Protein AF-A0A0H3U7Z1-F1 (afdb_monomer)

InterPro domains:
  IPR001932 PPM-type phosphatase-like domain [PF07228] (651-838)
  IPR001932 PPM-type phosphatase-like domain [SM00331] (622-838)
  IPR003660 HAMP domain [PS50885] (539-591)
  IPR011620 Signal transduction histidine kinase, 5TM receptor LytS, transmembrane region [PF07694] (40-197)
  IPR036457 PPM-type phosphatase-like domain superfamily [G3DSA:3.60.40.10] (619-843)
  IPR036457 PPM-type phosphatase-like domain superfamily [SSF81606] (632-838)
  IPR052016 Bacterial Sigma Factor Regulator [PTHR43156] (582-839)

Mean predicted aligned error: 17.37 Å

Foldseek 3Di:
DADDLVVQLVLLLVLLVLLLVLLVVVVVCCVDDPLVVDDLVVNLVVLLVVLLVSLVVQQVSFPDDPAATQGLSLLSLLSSPQQPHLSSSQSSLQSNLVNLQVCCVVDPRHLQSNLSSVLSNCSSNVSRCCCVQVVVVDQDDLVVLLLSLLLSLLSSLLSSQVSVVVPNPSSVVVCVSRVPSSSVSSSVSRNNNSVVVVVVVVVVVVVVCVPPDDDAPLVVVLVVLVVVLVVVLVVVLVVLLVVLLVVLVVVVLVLQVVVQVVLLVLLVVLLCVVVVVVQVVLVVVCVVPPDDPPCQQVVQLVSQCVAPPPPHDDDFPWKKKWFADPVRFIFIHINPCPDPDPRDRPGDDLVPFPFQVVVVVVVVVVCLPPDFDKDWGFKTFDRPDPPRPWIKTKIKTADDSTIMMMTIHTPVRSVVSSLVSSQCSQQPDDRPPQKKKFKAFLQQATSHINHDPVRHRHHFDPVVNPDDPPDDASDWDWDAGPNATWIKGWDDRRRIIIIIIGGPCRSCVSSVSSSSNVSSVSSNVSVVVSVVVSSCCCVVPSVLVVQQVVQVVVVVVPPLVGANDRPRDPVSRVVSVVVNVVSVVVVVVVVVVVVVVVVVLLVLLVVLVVLAPDDPPSCPPDPQKGKDKDKDFLDSAFLWGKHWDAQDPQKIKIKTKGKPDTDDVSSVLSSLLVVQLVVLVNVVDAQQVSLLRSLQVLLVPPPVLMWMFMKIWMARSQFQKIKIFGQQFDFKWKDDPLATDTDDDDHHHTGNNDHNDTTDIDIDGDDAFMKIKGKGCLLQQLAAPVGDTCHPVVLRVLCSVVVPDDPVCSLVSSVVVSCVVRVPDRRPGMIIMMMMGRRHDDD

Radius of gyration: 62.82 Å; Cα contacts (8 Å, |Δi|>4): 1350; chains: 1; bounding box: 150×50×163 Å

pLDDT: mean 82.27, std 12.89, range [34.22, 98.19]

Structure (mmCIF, N/CA/C/O backbone):
data_AF-A0A0H3U7Z1-F1
#
_entry.id   AF-A0A0H3U7Z1-F1
#
loop_
_atom_site.group_PDB
_atom_site.id
_atom_site.type_symbol
_atom_site.label_atom_id
_atom_site.label_alt_id
_atom_site.label_comp_id
_atom_site.label_asym_id
_atom_site.label_entity_id
_atom_site.label_seq_id
_atom_site.pdbx_PDB_ins_code
_atom_site.Cartn_x
_atom_site.Cartn_y
_atom_site.Cartn_z
_atom_site.occupancy
_atom_site.B_iso_or_equiv
_atom_site.auth_seq_id
_atom_site.auth_comp_id
_atom_site.auth_asym_id
_atom_site.auth_atom_id
_atom_site.pdbx_PDB_model_num
ATOM 1 N N . MET A 1 1 ? 0.827 9.202 -53.660 1.00 38.66 1 MET A N 1
ATOM 2 C CA . MET A 1 1 ? 0.414 10.602 -53.410 1.00 38.66 1 MET A CA 1
ATOM 3 C C . MET A 1 1 ? 1.042 11.004 -52.081 1.00 38.66 1 MET A C 1
ATOM 5 O O . MET A 1 1 ? 0.630 10.482 -51.055 1.00 38.66 1 MET A O 1
ATOM 9 N N . ILE A 1 2 ? 2.132 11.776 -52.105 1.00 43.47 2 ILE A N 1
ATOM 10 C CA . ILE A 1 2 ? 2.916 12.112 -50.904 1.00 43.47 2 ILE A CA 1
ATOM 11 C C . ILE A 1 2 ? 2.207 13.274 -50.206 1.00 43.47 2 ILE A C 1
ATOM 13 O O . ILE A 1 2 ? 2.133 14.374 -50.748 1.00 43.47 2 ILE A O 1
ATOM 17 N N . TYR A 1 3 ? 1.628 13.021 -49.037 1.00 52.59 3 TYR A N 1
ATOM 18 C CA . TYR A 1 3 ? 1.002 14.065 -48.229 1.00 52.59 3 TYR A CA 1
ATOM 19 C C . TYR A 1 3 ? 2.081 14.848 -47.471 1.00 52.59 3 TYR A C 1
ATOM 21 O O . TYR A 1 3 ? 3.041 14.262 -46.974 1.00 52.59 3 TYR A O 1
ATOM 29 N N . SER A 1 4 ? 1.935 16.173 -47.365 1.00 63.81 4 SER A N 1
ATOM 30 C CA . SER A 1 4 ? 2.842 16.987 -46.547 1.00 63.81 4 SER A CA 1
ATOM 31 C C . SER A 1 4 ? 2.765 16.551 -45.076 1.00 63.81 4 SER A C 1
ATOM 33 O O . SER A 1 4 ? 1.706 16.122 -44.612 1.00 63.81 4 SER A O 1
ATOM 35 N N . LYS A 1 5 ? 3.859 16.690 -44.304 1.00 64.69 5 LYS A N 1
ATOM 36 C CA . LYS A 1 5 ? 3.878 16.360 -42.859 1.00 64.69 5 LYS A CA 1
ATOM 37 C C . LYS A 1 5 ? 2.683 16.969 -42.108 1.00 64.69 5 LYS A C 1
ATOM 39 O O . LYS A 1 5 ? 2.125 16.319 -41.236 1.00 64.69 5 LYS A O 1
ATOM 44 N N . GLN A 1 6 ? 2.248 18.174 -42.487 1.00 68.69 6 GLN A N 1
ATOM 45 C CA . GLN A 1 6 ? 1.093 18.872 -41.907 1.00 68.69 6 GLN A CA 1
ATOM 46 C C . GLN A 1 6 ? -0.238 18.124 -42.094 1.00 68.69 6 GLN A C 1
ATOM 48 O O . GLN A 1 6 ? -1.068 18.123 -41.188 1.00 68.69 6 GLN A O 1
ATOM 53 N N . MET A 1 7 ? -0.434 17.447 -43.229 1.00 74.50 7 MET A N 1
ATOM 54 C CA . MET A 1 7 ? -1.641 16.655 -43.480 1.00 74.50 7 MET A CA 1
ATOM 55 C C . MET A 1 7 ? -1.691 15.413 -42.583 1.00 74.50 7 MET A C 1
ATOM 57 O O . MET A 1 7 ? -2.752 15.105 -42.051 1.00 74.50 7 MET A O 1
ATOM 61 N N . ILE A 1 8 ? -0.554 14.753 -42.327 1.00 79.00 8 ILE A N 1
ATOM 62 C CA . ILE A 1 8 ? -0.485 13.586 -41.424 1.00 79.00 8 ILE A CA 1
ATOM 63 C C . ILE A 1 8 ? -0.976 13.956 -40.013 1.00 79.00 8 ILE A C 1
ATOM 65 O O . ILE A 1 8 ? -1.792 13.236 -39.442 1.00 79.00 8 ILE A O 1
ATOM 69 N N . TYR A 1 9 ? -0.548 15.107 -39.477 1.00 79.81 9 TYR A N 1
ATOM 70 C CA . TYR A 1 9 ? -1.013 15.591 -38.169 1.00 79.81 9 TYR A CA 1
ATOM 71 C C . TYR A 1 9 ? -2.527 15.817 -38.130 1.00 79.81 9 TYR A C 1
ATOM 73 O O . TYR A 1 9 ? -3.182 15.413 -37.172 1.00 79.81 9 TYR A O 1
ATOM 81 N N . LEU A 1 10 ? -3.092 16.451 -39.162 1.00 81.38 10 LEU A N 1
ATOM 82 C CA . LEU A 1 10 ? -4.519 16.767 -39.201 1.00 81.38 10 LEU A CA 1
ATOM 83 C C . LEU A 1 10 ? -5.384 15.498 -39.205 1.00 81.38 10 LEU A C 1
ATOM 85 O O . LEU A 1 10 ? -6.334 15.407 -38.426 1.00 81.38 10 LEU A O 1
ATOM 89 N N . TYR A 1 11 ? -5.039 14.511 -40.038 1.00 84.06 11 TYR A N 1
ATOM 90 C CA . TYR A 1 11 ? -5.772 13.243 -40.104 1.00 84.06 11 TYR A CA 1
ATOM 91 C C . TYR A 1 11 ? -5.665 12.456 -38.797 1.00 84.06 11 TYR A C 1
ATOM 93 O O . TYR A 1 11 ? -6.686 12.013 -38.273 1.00 84.06 11 TYR A O 1
ATOM 101 N N . LEU A 1 12 ? -4.470 12.359 -38.206 1.00 86.06 12 LEU A N 1
ATOM 102 C CA . LEU A 1 12 ? -4.294 11.673 -36.924 1.00 86.06 12 LEU A CA 1
ATOM 103 C C . LEU A 1 12 ? -5.098 12.340 -35.798 1.00 86.06 12 LEU A C 1
ATOM 105 O O . LEU A 1 12 ? -5.787 11.648 -35.049 1.00 86.06 12 LEU A O 1
ATOM 109 N N . CYS A 1 13 ? -5.115 13.674 -35.726 1.00 83.25 13 CYS A N 1
ATOM 110 C CA . CYS A 1 13 ? -5.953 14.401 -34.768 1.00 83.25 13 CYS A CA 1
ATOM 111 C C . CYS A 1 13 ? -7.453 14.123 -34.959 1.00 83.25 13 CYS A C 1
ATOM 113 O O . CYS A 1 13 ? -8.174 13.983 -33.972 1.00 83.25 13 CYS A O 1
ATOM 115 N N . LEU A 1 14 ? -7.932 14.013 -36.203 1.00 84.81 14 LEU A N 1
ATOM 116 C CA . LEU A 1 14 ? -9.327 13.659 -36.487 1.00 84.81 14 LEU A CA 1
ATOM 117 C C . LEU A 1 14 ? -9.640 12.218 -36.069 1.00 84.81 14 LEU A C 1
ATOM 119 O O . LEU A 1 14 ? -10.658 11.981 -35.418 1.00 84.81 14 LEU A O 1
ATOM 123 N N . THR A 1 15 ? -8.750 11.267 -36.371 1.00 88.12 15 THR A N 1
ATOM 124 C CA . THR A 1 15 ? -8.920 9.868 -35.942 1.00 88.12 15 THR A CA 1
ATOM 125 C C . THR A 1 15 ? -8.907 9.724 -34.420 1.00 88.12 15 THR A C 1
ATOM 127 O O . THR A 1 15 ? -9.697 8.950 -33.886 1.00 88.12 15 THR A O 1
ATOM 130 N N . ALA A 1 16 ? -8.113 10.532 -33.704 1.00 89.62 16 ALA A N 1
ATOM 131 C CA . ALA A 1 16 ? -8.045 10.545 -32.241 1.00 89.62 16 ALA A CA 1
ATOM 132 C C . ALA A 1 16 ? -9.375 10.901 -31.565 1.00 89.62 16 ALA A C 1
ATOM 134 O O . ALA A 1 16 ? -9.628 10.464 -30.442 1.00 89.62 16 ALA A O 1
ATOM 135 N N . LEU A 1 17 ? -10.267 11.633 -32.240 1.00 91.00 17 LEU A N 1
ATOM 136 C CA . LEU A 1 17 ? -11.584 11.970 -31.694 1.00 91.00 17 LEU A CA 1
ATOM 137 C C . LEU A 1 17 ? -12.506 10.750 -31.565 1.00 91.00 17 LEU A C 1
ATOM 139 O O . LEU A 1 17 ? -13.371 10.742 -30.689 1.00 91.00 17 LEU A O 1
ATOM 143 N N . ILE A 1 18 ? -12.316 9.711 -32.384 1.00 92.38 18 ILE A N 1
ATOM 144 C CA . ILE A 1 18 ? -13.154 8.502 -32.386 1.00 92.38 18 ILE A CA 1
ATOM 145 C C . ILE A 1 18 ? -13.028 7.725 -31.062 1.00 92.38 18 ILE A C 1
ATOM 147 O O . ILE A 1 18 ? -14.045 7.570 -30.375 1.00 92.38 18 ILE A O 1
ATOM 151 N N . PRO A 1 19 ? -11.831 7.269 -30.628 1.00 91.94 19 PRO A N 1
ATOM 152 C CA . PRO A 1 19 ? -11.690 6.572 -29.352 1.00 91.94 19 PRO A CA 1
ATOM 153 C C . PRO A 1 19 ? -12.065 7.461 -28.159 1.00 91.94 19 PRO A C 1
ATOM 155 O O . PRO A 1 19 ? -12.616 6.953 -27.178 1.00 91.94 19 PRO A O 1
ATOM 158 N N . ILE A 1 20 ? -11.850 8.781 -28.248 1.00 92.44 20 ILE A N 1
ATOM 159 C CA . ILE A 1 20 ? -12.286 9.740 -27.222 1.00 92.44 20 ILE A CA 1
ATOM 160 C C . ILE A 1 20 ? -13.813 9.722 -27.081 1.00 92.44 20 ILE A C 1
ATOM 162 O O . ILE A 1 20 ? -14.335 9.511 -25.981 1.00 92.44 20 ILE A O 1
ATOM 166 N N . ALA A 1 21 ? -14.532 9.917 -28.189 1.00 91.56 21 ALA A N 1
ATOM 167 C CA . ALA A 1 21 ? -15.989 9.984 -28.206 1.00 91.56 21 ALA A CA 1
ATOM 168 C C . ALA A 1 21 ? -16.622 8.673 -27.723 1.00 91.56 21 ALA A C 1
ATOM 170 O O . ALA A 1 21 ? -17.525 8.702 -26.883 1.00 91.56 21 ALA A O 1
ATOM 171 N N . VAL A 1 22 ? -16.109 7.526 -28.184 1.00 91.56 22 VAL A N 1
ATOM 172 C CA . VAL A 1 22 ? -16.600 6.201 -27.771 1.00 91.56 22 VAL A CA 1
ATOM 173 C C . VAL A 1 22 ? -16.359 5.962 -26.281 1.00 91.56 22 VAL A C 1
ATOM 175 O O . VAL A 1 22 ? -17.272 5.531 -25.576 1.00 91.56 22 VAL A O 1
ATOM 178 N N . THR A 1 23 ? -15.179 6.316 -25.763 1.00 91.56 23 THR A N 1
ATOM 179 C CA . THR A 1 23 ? -14.864 6.187 -24.331 1.00 91.56 23 THR A CA 1
ATOM 180 C C . THR A 1 23 ? -15.808 7.018 -23.467 1.00 91.56 23 THR A C 1
ATOM 182 O O . THR A 1 23 ? -16.386 6.511 -22.504 1.00 91.56 23 THR A O 1
ATOM 185 N N . ILE A 1 24 ? -16.010 8.289 -23.811 1.00 88.81 24 ILE A N 1
ATOM 186 C CA . ILE A 1 24 ? -16.876 9.186 -23.036 1.00 88.81 24 ILE A CA 1
ATOM 187 C C . ILE A 1 24 ? -18.340 8.741 -23.134 1.00 88.81 24 ILE A C 1
ATOM 189 O O . ILE A 1 24 ? -19.029 8.653 -22.113 1.00 88.81 24 ILE A O 1
ATOM 193 N N . GLY A 1 25 ? -18.810 8.410 -24.340 1.00 86.88 25 GLY A N 1
ATOM 194 C CA . GLY A 1 25 ? -20.174 7.937 -24.571 1.00 86.88 25 GLY A CA 1
ATOM 195 C C . GLY A 1 25 ? -20.486 6.672 -23.773 1.00 86.88 25 GLY A C 1
ATOM 196 O O . GLY A 1 25 ? -21.518 6.594 -23.101 1.00 86.88 25 GLY A O 1
ATOM 197 N N . TYR A 1 26 ? -19.558 5.712 -23.757 1.00 86.31 26 TYR A N 1
ATOM 198 C CA . TYR A 1 26 ? -19.730 4.478 -22.999 1.00 86.31 26 TYR A CA 1
ATOM 199 C C . TYR A 1 26 ? -19.716 4.714 -21.481 1.00 86.31 26 TYR A C 1
ATOM 201 O O . TYR A 1 26 ? -20.525 4.132 -20.752 1.00 86.31 26 TYR A O 1
ATOM 209 N N . TYR A 1 27 ? -18.844 5.605 -20.994 1.00 84.88 27 TYR A N 1
ATOM 210 C CA . TYR A 1 27 ? -18.795 5.985 -19.580 1.00 84.88 27 TYR A CA 1
ATOM 211 C C . TYR A 1 27 ? -20.145 6.533 -19.088 1.00 84.88 27 TYR A C 1
ATOM 213 O O . TYR A 1 27 ? -20.651 6.082 -18.060 1.00 84.88 27 TYR A O 1
ATOM 221 N N . PHE A 1 28 ? -20.771 7.442 -19.843 1.00 82.38 28 PHE A N 1
ATOM 222 C CA . PHE A 1 28 ? -22.092 7.978 -19.493 1.00 82.38 28 PHE A CA 1
ATOM 223 C C . PHE A 1 28 ? -23.219 6.951 -19.639 1.00 82.38 28 PHE A C 1
ATOM 225 O O . PHE A 1 28 ? -24.136 6.929 -18.814 1.00 82.38 28 PHE A O 1
ATOM 232 N N . SER A 1 29 ? -23.149 6.085 -20.653 1.00 77.69 29 SER A N 1
ATOM 233 C CA . SER A 1 29 ? -24.143 5.028 -20.875 1.00 77.69 29 SER A CA 1
ATOM 234 C C . SER A 1 29 ? -24.226 4.066 -19.684 1.00 77.69 29 SER A C 1
ATOM 236 O O . SER A 1 29 ? -25.325 3.753 -19.216 1.00 77.69 29 SER A O 1
ATOM 238 N N . LYS A 1 30 ? -23.073 3.688 -19.113 1.00 69.94 30 LYS A N 1
ATOM 239 C CA . LYS A 1 30 ? -22.978 2.810 -17.935 1.00 69.94 30 LYS A CA 1
ATOM 240 C C . LYS A 1 30 ? -23.712 3.354 -16.700 1.00 69.94 30 LYS A C 1
ATOM 242 O O . LYS A 1 30 ? -24.203 2.575 -15.889 1.00 69.94 30 LYS A O 1
ATOM 247 N N . GLU A 1 31 ? -23.800 4.673 -16.540 1.00 63.72 31 GLU A N 1
ATOM 248 C CA . GLU A 1 31 ? -24.463 5.278 -15.377 1.00 63.72 31 GLU A CA 1
ATOM 249 C C . GLU A 1 31 ? -25.978 5.453 -15.546 1.00 63.72 31 GLU A C 1
ATOM 251 O O . GLU A 1 31 ? -26.678 5.554 -14.541 1.00 63.72 31 GLU A O 1
ATOM 256 N N . LYS A 1 32 ? -26.496 5.495 -16.783 1.00 59.81 32 LYS A N 1
ATOM 257 C CA . LYS A 1 32 ? -27.872 5.951 -17.061 1.00 59.81 32 LYS A CA 1
ATOM 258 C C . LYS A 1 32 ? -28.786 4.956 -17.791 1.00 59.81 32 LYS A C 1
ATOM 260 O O . LYS A 1 32 ? -29.954 5.279 -17.976 1.00 59.81 32 LYS A O 1
ATOM 265 N N . THR A 1 33 ? -28.315 3.781 -18.221 1.00 57.03 33 THR A N 1
ATOM 266 C CA . THR A 1 33 ? -29.101 2.885 -19.105 1.00 57.03 33 THR A CA 1
ATOM 267 C C . THR A 1 33 ? -29.251 1.433 -18.617 1.00 57.03 33 THR A C 1
ATOM 269 O O . THR A 1 33 ? -28.604 0.996 -17.664 1.00 57.03 33 THR A O 1
ATOM 272 N N . ILE A 1 34 ? -30.092 0.671 -19.344 1.00 57.41 34 ILE A N 1
ATOM 273 C CA . ILE A 1 34 ? -30.362 -0.787 -19.261 1.00 57.41 34 ILE A CA 1
ATOM 274 C C . ILE A 1 34 ? -29.076 -1.632 -19.223 1.00 57.41 34 ILE A C 1
ATOM 276 O O . ILE A 1 34 ? -29.099 -2.778 -18.787 1.00 57.41 34 ILE A O 1
ATOM 280 N N . PHE A 1 35 ? -27.928 -1.070 -19.607 1.00 63.22 35 PHE A N 1
ATOM 281 C CA . PHE A 1 35 ? -26.632 -1.740 -19.553 1.00 63.22 35 PHE A CA 1
ATOM 282 C C . PHE A 1 35 ? -26.275 -2.313 -18.176 1.00 63.22 35 PHE A C 1
ATOM 284 O O . PHE A 1 35 ? -25.612 -3.347 -18.120 1.00 63.22 35 PHE A O 1
ATOM 291 N N . ASN A 1 36 ? -26.755 -1.719 -17.077 1.00 64.50 36 ASN A N 1
ATOM 292 C CA . ASN A 1 36 ? -26.559 -2.270 -15.729 1.00 64.50 36 ASN A CA 1
ATOM 293 C C . ASN A 1 36 ? -27.305 -3.593 -15.472 1.00 64.50 36 ASN A C 1
ATOM 295 O O . ASN A 1 36 ? -26.944 -4.304 -14.537 1.00 64.50 36 ASN A O 1
ATOM 299 N N . LEU A 1 37 ? -28.298 -3.945 -16.296 1.00 70.00 37 LEU A N 1
ATOM 300 C CA . LEU A 1 37 ? -29.045 -5.206 -16.203 1.00 70.00 37 LEU A CA 1
ATOM 301 C C . LEU A 1 37 ? -28.313 -6.378 -16.880 1.00 70.00 37 LEU A C 1
ATOM 303 O O . LEU A 1 37 ? -28.644 -7.536 -16.639 1.00 70.00 37 LEU A O 1
ATOM 307 N N . VAL A 1 38 ? -27.308 -6.098 -17.716 1.00 79.88 38 VAL A N 1
ATOM 308 C CA . VAL A 1 38 ? -26.519 -7.125 -18.408 1.00 79.88 38 VAL A CA 1
ATOM 309 C C . VAL A 1 38 ? -25.431 -7.670 -17.469 1.00 79.88 38 VAL A C 1
ATOM 311 O O . VAL A 1 38 ? -24.716 -6.877 -16.852 1.00 79.88 38 VAL A O 1
ATOM 314 N N . PRO A 1 39 ? -25.225 -8.999 -17.372 1.00 85.50 39 PRO A N 1
ATOM 315 C CA . PRO A 1 39 ? -24.153 -9.568 -16.558 1.00 85.50 39 PRO A CA 1
ATOM 316 C C . PRO A 1 39 ? -22.770 -9.016 -16.933 1.00 85.50 39 PRO A C 1
ATOM 318 O O . PRO A 1 39 ? -22.447 -8.860 -18.112 1.00 85.50 39 PRO A O 1
ATOM 321 N N . LYS A 1 40 ? -21.910 -8.794 -15.927 1.00 81.69 40 LYS A N 1
ATOM 322 C CA . LYS A 1 40 ? -20.568 -8.196 -16.101 1.00 81.69 40 LYS A CA 1
ATOM 323 C C . LYS A 1 40 ? -19.715 -8.886 -17.167 1.00 81.69 40 LYS A C 1
ATOM 325 O O . LYS A 1 40 ? -18.945 -8.217 -17.847 1.00 81.69 40 LYS A O 1
ATOM 330 N N . PHE A 1 41 ? -19.851 -10.202 -17.316 1.00 85.69 41 PHE A N 1
ATOM 331 C CA . PHE A 1 41 ? -19.151 -10.968 -18.345 1.00 85.69 41 PHE A CA 1
ATOM 332 C C . PHE A 1 41 ? -19.508 -10.491 -19.764 1.00 85.69 41 PHE A C 1
ATOM 334 O O . PHE A 1 41 ? -18.623 -10.134 -20.536 1.00 85.69 41 PHE A O 1
ATOM 341 N N . TRP A 1 42 ? -20.801 -10.384 -20.080 1.00 87.12 42 TRP A N 1
ATOM 342 C CA . TRP A 1 42 ? -21.284 -9.937 -21.391 1.00 87.12 42 TRP A CA 1
ATOM 343 C C . TRP A 1 42 ? -21.005 -8.458 -21.653 1.00 87.12 42 TRP A C 1
ATOM 345 O O . TRP A 1 42 ? -20.687 -8.087 -22.780 1.00 87.12 42 TRP A O 1
ATOM 355 N N . GLN A 1 43 ? -21.033 -7.621 -20.612 1.00 85.88 43 GLN A N 1
ATOM 356 C CA . GLN A 1 43 ? -20.615 -6.222 -20.732 1.00 85.88 43 GLN A CA 1
ATOM 357 C C . GLN A 1 43 ? -19.171 -6.108 -21.245 1.00 85.88 43 GLN A C 1
ATOM 359 O O . GLN A 1 43 ? -18.906 -5.301 -22.127 1.00 85.88 43 GLN A O 1
ATOM 364 N N . GLN A 1 44 ? -18.241 -6.926 -20.736 1.00 90.50 44 GLN A N 1
ATOM 365 C CA . GLN A 1 44 ? -16.846 -6.905 -21.196 1.00 90.50 44 GLN A CA 1
ATOM 366 C C . GLN A 1 44 ? -16.712 -7.294 -22.672 1.00 90.50 44 GLN A C 1
ATOM 368 O O . GLN A 1 44 ? -15.908 -6.692 -23.379 1.00 90.50 44 GLN A O 1
ATOM 373 N N . ILE A 1 45 ? -17.510 -8.260 -23.136 1.00 91.50 45 ILE A N 1
ATOM 374 C CA . ILE A 1 45 ? -17.510 -8.698 -24.537 1.00 91.50 45 ILE A CA 1
ATOM 375 C C . ILE A 1 45 ? -18.028 -7.587 -25.450 1.00 91.50 45 ILE A C 1
ATOM 377 O O . ILE A 1 45 ? -17.367 -7.253 -26.427 1.00 91.50 45 ILE A O 1
ATOM 381 N N . ILE A 1 46 ? -19.170 -6.976 -25.117 1.00 90.44 46 ILE A N 1
ATOM 382 C CA . ILE A 1 46 ? -19.768 -5.919 -25.947 1.00 90.44 46 ILE A CA 1
ATOM 383 C C . ILE A 1 46 ? -18.829 -4.710 -26.047 1.00 90.44 46 ILE A C 1
ATOM 385 O O . ILE A 1 46 ? -18.621 -4.180 -27.136 1.00 90.44 46 ILE A O 1
ATOM 389 N N . ILE A 1 47 ? -18.215 -4.315 -24.928 1.00 91.06 47 ILE A N 1
ATOM 390 C CA . ILE A 1 47 ? -17.214 -3.239 -24.902 1.00 91.06 47 ILE A CA 1
ATOM 391 C C . ILE A 1 47 ? -16.014 -3.611 -25.762 1.00 91.06 47 ILE A C 1
ATOM 393 O O . ILE A 1 47 ? -15.586 -2.806 -26.582 1.00 91.06 47 ILE A O 1
ATOM 397 N N . GLY A 1 48 ? -15.493 -4.829 -25.595 1.00 92.88 48 GLY A N 1
ATOM 398 C CA . GLY A 1 48 ? -14.335 -5.301 -26.345 1.00 92.88 48 GLY A CA 1
ATOM 399 C C . GLY A 1 48 ? -14.580 -5.320 -27.852 1.00 92.88 48 GLY A C 1
ATOM 400 O O . GLY A 1 48 ? -13.725 -4.874 -28.606 1.00 92.88 48 GLY A O 1
ATOM 401 N N . ILE A 1 49 ? -15.765 -5.750 -28.297 1.00 94.81 49 ILE A N 1
ATOM 402 C CA . ILE A 1 49 ? -16.150 -5.705 -29.716 1.00 94.81 49 ILE A CA 1
ATOM 403 C C . ILE A 1 49 ? -16.267 -4.255 -30.199 1.00 94.81 49 ILE A C 1
ATOM 405 O O . ILE A 1 49 ? -15.719 -3.918 -31.244 1.00 94.81 49 ILE A O 1
ATOM 409 N N . GLY A 1 50 ? -16.933 -3.385 -29.432 1.00 93.81 50 GLY A N 1
ATOM 410 C CA . GLY A 1 50 ? -17.086 -1.972 -29.785 1.00 93.81 50 GLY A CA 1
ATOM 411 C C . GLY A 1 50 ? -15.742 -1.259 -29.947 1.00 93.81 50 GLY A C 1
ATOM 412 O O . GLY A 1 50 ? -15.517 -0.595 -30.955 1.00 93.81 50 GLY A O 1
ATOM 413 N N . PHE A 1 51 ? -14.819 -1.449 -29.003 1.00 95.62 51 PHE A N 1
ATOM 414 C CA . PHE A 1 51 ? -13.464 -0.904 -29.109 1.00 95.62 51 PHE A CA 1
ATOM 415 C C . PHE A 1 51 ? -12.619 -1.607 -30.178 1.00 95.62 51 PHE A C 1
ATOM 417 O O . PHE A 1 51 ? -11.805 -0.941 -30.804 1.00 95.62 51 PHE A O 1
ATOM 424 N N . GLY A 1 52 ? -12.846 -2.894 -30.459 1.00 94.50 52 GLY A N 1
ATOM 425 C CA . GLY A 1 52 ? -12.226 -3.587 -31.592 1.00 94.50 52 GLY A CA 1
ATOM 426 C C . GLY A 1 52 ? -12.623 -2.986 -32.945 1.00 94.50 52 GLY A C 1
ATOM 427 O O . GLY A 1 52 ? -11.774 -2.814 -33.813 1.00 94.50 52 GLY A O 1
ATOM 428 N N . LEU A 1 53 ? -13.884 -2.571 -33.113 1.00 94.69 53 LEU A N 1
ATOM 429 C CA . LEU A 1 53 ? -14.322 -1.831 -34.305 1.00 94.69 53 LEU A CA 1
ATOM 430 C C . LEU A 1 53 ? -13.675 -0.443 -34.394 1.00 94.69 53 LEU A C 1
ATOM 432 O O . LEU A 1 53 ? -13.323 -0.004 -35.486 1.00 94.69 53 LEU A O 1
ATOM 436 N N . VAL A 1 54 ? -13.483 0.239 -33.258 1.00 94.31 54 VAL A N 1
ATOM 437 C CA . VAL A 1 54 ? -12.733 1.507 -33.219 1.00 94.31 54 VAL A CA 1
ATOM 438 C C . VAL A 1 54 ? -11.284 1.291 -33.639 1.00 94.31 54 VAL A C 1
ATOM 440 O O . VAL A 1 54 ? -10.761 2.093 -34.404 1.00 94.31 54 VAL A O 1
ATOM 443 N N . THR A 1 55 ? -10.647 0.209 -33.188 1.00 94.19 55 THR A N 1
ATOM 444 C CA . THR A 1 55 ? -9.294 -0.160 -33.618 1.00 94.19 55 THR A CA 1
ATOM 445 C C . THR A 1 55 ? -9.209 -0.295 -35.133 1.00 94.19 55 THR A C 1
ATOM 447 O O . THR A 1 55 ? -8.360 0.353 -35.736 1.00 94.19 55 THR A O 1
ATOM 450 N N . ILE A 1 56 ? -10.131 -1.048 -35.742 1.00 93.06 56 ILE A N 1
ATOM 451 C CA . ILE A 1 56 ? -10.206 -1.219 -37.203 1.00 93.06 56 ILE A CA 1
ATOM 452 C C . ILE A 1 56 ? -10.395 0.136 -37.898 1.00 93.06 56 ILE A C 1
ATOM 454 O O . ILE A 1 56 ? -9.680 0.460 -38.841 1.00 93.06 56 ILE A O 1
ATOM 458 N N . ALA A 1 57 ? -11.315 0.969 -37.402 1.00 90.94 57 ALA A N 1
ATOM 459 C CA . ALA A 1 57 ? -11.547 2.297 -37.962 1.00 90.94 57 ALA A CA 1
ATOM 460 C C . ALA A 1 57 ? -10.294 3.187 -37.889 1.00 90.94 57 ALA A C 1
ATOM 462 O O . ALA A 1 57 ? -9.986 3.887 -38.850 1.00 90.94 57 ALA A O 1
ATOM 463 N N . CYS A 1 58 ? -9.547 3.149 -36.781 1.00 90.31 58 CYS A N 1
ATOM 464 C CA . CYS A 1 58 ? -8.290 3.885 -36.637 1.00 90.31 58 CYS A CA 1
ATOM 465 C C . CYS A 1 58 ? -7.196 3.382 -37.592 1.00 90.31 58 CYS A C 1
ATOM 467 O O . CYS A 1 58 ? -6.382 4.189 -38.039 1.00 90.31 58 CYS A O 1
ATOM 469 N N . THR A 1 59 ? -7.162 2.083 -37.901 1.00 88.81 59 THR A N 1
ATOM 470 C CA . THR A 1 59 ? -6.218 1.499 -38.867 1.00 88.81 59 THR A CA 1
ATOM 471 C C . THR A 1 59 ? -6.563 1.905 -40.301 1.00 88.81 59 THR A C 1
ATOM 473 O O . THR A 1 59 ? -5.688 2.383 -41.021 1.00 88.81 59 THR A O 1
ATOM 476 N N . GLU A 1 60 ? -7.832 1.797 -40.703 1.00 86.81 60 GLU A N 1
ATOM 477 C CA . GLU A 1 60 ? -8.286 2.125 -42.066 1.00 86.81 60 GLU A CA 1
ATOM 478 C C . G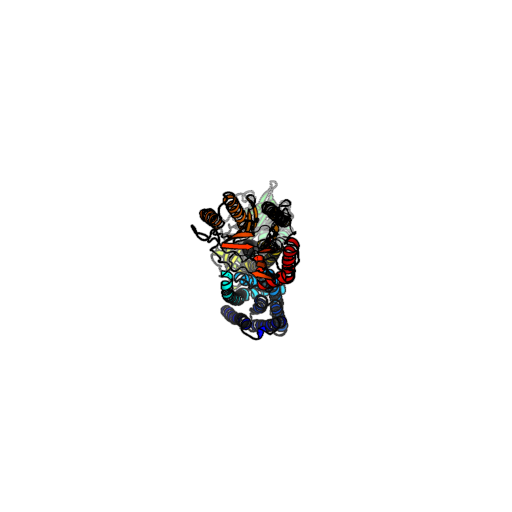LU A 1 60 ? -8.259 3.630 -42.370 1.00 86.81 60 GLU A C 1
ATOM 480 O O . GLU A 1 60 ? -7.949 4.045 -43.487 1.00 86.81 60 GLU A O 1
ATOM 485 N N . LEU A 1 61 ? -8.535 4.468 -41.367 1.00 86.62 61 LEU A N 1
ATOM 486 C CA . LEU A 1 61 ? -8.401 5.925 -41.473 1.00 86.62 61 LEU A CA 1
ATOM 487 C C . LEU A 1 61 ? -6.951 6.407 -41.278 1.00 86.62 61 LEU A C 1
ATOM 489 O O . LEU A 1 61 ? -6.695 7.611 -41.335 1.00 86.62 61 LEU A O 1
ATOM 493 N N . GLY A 1 62 ? -6.013 5.488 -41.027 1.00 83.31 62 GLY A N 1
ATOM 494 C CA . GLY A 1 62 ? -4.595 5.777 -40.863 1.00 83.31 62 GLY A CA 1
ATOM 495 C C . GLY A 1 62 ? -3.944 6.284 -42.151 1.00 83.31 62 GLY A C 1
ATOM 496 O O . GLY A 1 62 ? -4.281 5.874 -43.265 1.00 83.31 62 GLY A O 1
ATOM 497 N N . GLN A 1 63 ? -2.965 7.177 -42.009 1.00 85.31 63 GLN A N 1
ATOM 498 C CA . GLN A 1 63 ? -2.324 7.807 -43.159 1.00 85.31 63 GLN A CA 1
ATOM 499 C C . GLN A 1 63 ? -1.189 6.934 -43.702 1.00 85.31 63 GLN A C 1
ATOM 501 O O . GLN A 1 63 ? -0.207 6.660 -43.011 1.00 85.31 63 GLN A O 1
ATOM 506 N N . LYS A 1 64 ? -1.297 6.528 -44.969 1.00 80.25 64 LYS A N 1
ATOM 507 C CA . LYS A 1 64 ? -0.282 5.710 -45.650 1.00 80.25 64 LYS A CA 1
ATOM 508 C C . LYS A 1 64 ? 0.942 6.553 -46.020 1.00 80.25 64 LYS A C 1
ATOM 510 O O . LYS A 1 64 ? 0.811 7.571 -46.705 1.00 80.25 64 LYS A O 1
ATOM 515 N N . THR A 1 65 ? 2.122 6.119 -45.588 1.00 77.38 65 THR A N 1
ATOM 516 C CA . THR A 1 65 ? 3.427 6.616 -46.050 1.00 77.38 65 THR A CA 1
ATOM 517 C C . THR A 1 65 ? 4.025 5.636 -47.069 1.00 77.38 65 THR A C 1
ATOM 519 O O . THR A 1 65 ? 3.383 4.651 -47.433 1.00 77.38 65 THR A O 1
ATOM 522 N N . ASN A 1 66 ? 5.235 5.908 -47.574 1.00 70.50 66 ASN A N 1
ATOM 523 C CA . ASN A 1 66 ? 5.888 5.059 -48.582 1.00 70.50 66 ASN A CA 1
ATOM 524 C C . ASN A 1 66 ? 6.120 3.616 -48.103 1.00 70.50 66 ASN A C 1
ATOM 526 O O . ASN A 1 66 ? 6.182 2.707 -48.923 1.00 70.50 66 ASN A O 1
ATOM 530 N N . SER A 1 67 ? 6.240 3.413 -46.794 1.00 76.31 67 SER A N 1
ATOM 531 C CA . SER A 1 67 ? 6.696 2.153 -46.204 1.00 76.31 67 SER A CA 1
ATOM 532 C C . SER A 1 67 ? 5.895 1.721 -44.970 1.00 76.31 67 SER A C 1
ATOM 534 O O . SER A 1 67 ? 6.007 0.567 -44.566 1.00 76.31 67 SER A O 1
ATOM 536 N N . ALA A 1 68 ? 5.056 2.584 -44.383 1.00 83.25 68 ALA A N 1
ATOM 537 C CA . ALA A 1 68 ? 4.267 2.263 -43.190 1.00 83.25 68 ALA A CA 1
ATOM 538 C C . ALA A 1 68 ? 2.891 2.957 -43.173 1.00 83.25 68 ALA A C 1
ATOM 540 O O . ALA A 1 68 ? 2.624 3.870 -43.956 1.00 83.25 68 ALA A O 1
ATOM 541 N N . ILE A 1 69 ? 2.006 2.552 -42.258 1.00 84.25 69 ILE A N 1
ATOM 542 C CA . ILE A 1 69 ? 0.763 3.284 -41.963 1.00 84.25 69 ILE A CA 1
ATOM 543 C C . ILE A 1 69 ? 0.907 4.024 -40.633 1.00 84.25 69 ILE A C 1
ATOM 545 O O . ILE A 1 69 ? 1.155 3.418 -39.595 1.00 84.25 69 ILE A O 1
ATOM 549 N N . ALA A 1 70 ? 0.709 5.342 -40.651 1.00 84.81 70 ALA A N 1
ATOM 550 C CA . ALA A 1 70 ? 0.588 6.138 -39.436 1.00 84.81 70 ALA A CA 1
ATOM 551 C C . ALA A 1 70 ? -0.840 5.998 -38.881 1.00 84.81 70 ALA A C 1
ATOM 553 O O . ALA A 1 70 ? -1.775 6.597 -39.417 1.00 84.81 70 ALA A O 1
ATOM 554 N N . SER A 1 71 ? -1.012 5.205 -37.822 1.00 87.94 71 SER A N 1
ATOM 555 C CA . SER A 1 71 ? -2.308 4.974 -37.167 1.00 87.94 71 SER A CA 1
ATOM 556 C C . SER A 1 71 ? -2.163 4.897 -35.649 1.00 87.94 71 SER A C 1
ATOM 558 O O . SER A 1 71 ? -1.126 4.466 -35.163 1.00 87.94 71 SER A O 1
ATOM 560 N N . ILE A 1 72 ? -3.220 5.265 -34.922 1.00 90.62 72 ILE A N 1
ATOM 561 C CA . ILE A 1 72 ? -3.305 5.259 -33.444 1.00 90.62 72 ILE A CA 1
ATOM 562 C C . ILE A 1 72 ? -4.162 4.081 -32.933 1.00 90.62 72 ILE A C 1
ATOM 564 O O . ILE A 1 72 ? -4.974 4.199 -32.010 1.00 90.62 72 ILE A O 1
ATOM 568 N N . SER A 1 73 ? -4.106 2.952 -33.640 1.00 90.44 73 SER A N 1
ATOM 569 C CA . SER A 1 73 ? -5.034 1.821 -33.487 1.00 90.44 73 SER A CA 1
ATOM 570 C C . SER A 1 73 ? -4.925 1.106 -32.133 1.00 90.44 73 SER A C 1
ATOM 572 O O . SER A 1 73 ? -5.899 0.547 -31.624 1.00 90.44 73 SER A O 1
ATOM 574 N N . ASP A 1 74 ? -3.749 1.160 -31.526 1.00 91.75 74 ASP A N 1
ATOM 575 C CA . ASP A 1 74 ? -3.387 0.592 -30.228 1.00 91.75 74 ASP A CA 1
ATOM 576 C C . ASP A 1 74 ? -3.948 1.371 -29.024 1.00 91.75 74 ASP A C 1
ATOM 578 O O . ASP A 1 74 ? -4.060 0.808 -27.930 1.00 91.75 74 ASP A O 1
ATOM 582 N N . VAL A 1 75 ? -4.423 2.604 -29.222 1.00 93.69 75 VAL A N 1
ATOM 583 C CA . VAL A 1 75 ? -5.097 3.404 -28.185 1.00 93.69 75 VAL A CA 1
ATOM 584 C C . VAL A 1 75 ? -6.451 2.816 -27.772 1.00 93.69 75 VAL A C 1
ATOM 586 O O . VAL A 1 75 ? -6.826 2.858 -26.596 1.00 93.69 75 VAL A O 1
ATOM 589 N N . ALA A 1 76 ? -7.215 2.260 -28.713 1.00 94.06 76 ALA A N 1
ATOM 590 C CA . ALA A 1 76 ? -8.557 1.749 -28.430 1.00 94.06 76 ALA A CA 1
ATOM 591 C C . ALA A 1 76 ? -8.555 0.515 -27.494 1.00 94.06 76 ALA A C 1
ATOM 593 O O . ALA A 1 76 ? -9.269 0.544 -26.482 1.00 94.06 76 ALA A O 1
ATOM 594 N N . PRO A 1 77 ? -7.723 -0.525 -27.718 1.00 95.50 77 PRO A N 1
ATOM 595 C CA . PRO A 1 77 ? -7.571 -1.638 -26.780 1.00 95.50 77 PRO A CA 1
ATOM 596 C C . PRO A 1 77 ? -7.061 -1.180 -25.409 1.00 95.50 77 PRO A C 1
ATOM 598 O O . PRO A 1 77 ? -7.542 -1.665 -24.378 1.00 95.50 77 PRO A O 1
ATOM 601 N N . LEU A 1 78 ? -6.156 -0.193 -25.392 1.00 94.38 78 LEU A N 1
ATOM 602 C CA . LEU A 1 78 ? -5.606 0.392 -24.172 1.00 94.38 78 LEU A CA 1
ATOM 603 C C . LEU A 1 78 ? -6.697 1.041 -23.309 1.00 94.38 78 LEU A C 1
ATOM 605 O O . LEU A 1 78 ? -6.853 0.705 -22.129 1.00 94.38 78 LEU A O 1
ATOM 609 N N . LEU A 1 79 ? -7.480 1.949 -23.900 1.00 93.38 79 LEU A N 1
ATOM 610 C CA . LEU A 1 79 ? -8.579 2.643 -23.224 1.00 93.38 79 LEU A CA 1
ATOM 611 C C . LEU A 1 79 ? -9.646 1.659 -22.744 1.00 93.38 79 LEU A C 1
ATOM 613 O O . LEU A 1 79 ? -10.079 1.742 -21.590 1.00 93.38 79 LEU A O 1
ATOM 617 N N . SER A 1 80 ? -10.011 0.683 -23.581 1.00 93.88 80 SER A N 1
ATOM 618 C CA . SER A 1 80 ? -10.954 -0.373 -23.209 1.00 93.88 80 SER A CA 1
ATOM 619 C C . SER A 1 80 ? -10.484 -1.136 -21.970 1.00 93.88 80 SER A C 1
ATOM 621 O O . SER A 1 80 ? -11.218 -1.261 -20.982 1.00 93.88 80 SER A O 1
ATOM 623 N N . GLY A 1 81 ? -9.232 -1.598 -21.983 1.00 90.75 81 GLY A N 1
ATOM 624 C CA . GLY A 1 81 ? -8.642 -2.362 -20.890 1.00 90.75 81 GLY A CA 1
ATOM 625 C C . GLY A 1 81 ? -8.565 -1.569 -19.586 1.00 90.75 81 GLY A C 1
ATOM 626 O O . GLY A 1 81 ? -9.063 -2.018 -18.544 1.00 90.75 81 GLY A O 1
ATOM 627 N N . ILE A 1 82 ? -8.000 -0.361 -19.644 1.00 90.25 82 ILE A N 1
ATOM 628 C CA . ILE A 1 82 ? -7.739 0.464 -18.459 1.00 90.25 82 ILE A CA 1
ATOM 629 C C . ILE A 1 82 ? -9.034 1.019 -17.854 1.00 90.25 82 ILE A C 1
ATOM 631 O O . ILE A 1 82 ? -9.188 0.995 -16.632 1.00 90.25 82 ILE A O 1
ATOM 635 N N . ILE A 1 83 ? -9.992 1.465 -18.673 1.00 89.19 83 ILE A N 1
ATOM 636 C CA . ILE A 1 83 ? -11.201 2.158 -18.193 1.00 89.19 83 ILE A CA 1
ATOM 637 C C . ILE A 1 83 ? -12.346 1.176 -17.946 1.00 89.19 83 ILE A C 1
ATOM 639 O O . ILE A 1 83 ? -12.931 1.158 -16.857 1.00 89.19 83 ILE A O 1
ATOM 643 N N . PHE A 1 84 ? -12.604 0.238 -18.859 1.00 88.56 84 PHE A N 1
ATOM 644 C CA . PHE A 1 84 ? -13.807 -0.607 -18.804 1.00 88.56 84 PHE A CA 1
ATOM 645 C C . PHE A 1 84 ? -13.587 -2.048 -18.335 1.00 88.56 84 PHE A C 1
ATOM 647 O O . PHE A 1 84 ? -14.416 -2.557 -17.578 1.00 88.56 84 PHE A O 1
ATOM 654 N N . GLY A 1 85 ? -12.455 -2.672 -18.657 1.00 88.25 85 GLY A N 1
ATOM 655 C CA . GLY A 1 85 ? -11.978 -3.876 -17.966 1.00 88.25 85 GLY A CA 1
ATOM 656 C C . GLY A 1 85 ? -10.934 -4.638 -18.762 1.00 88.25 85 GLY A C 1
ATOM 657 O O . GLY A 1 85 ? -10.957 -4.618 -19.987 1.00 88.25 85 GLY A O 1
ATOM 658 N N . GLY A 1 86 ? -10.040 -5.344 -18.065 1.00 91.00 86 GLY A N 1
ATOM 659 C CA . GLY A 1 86 ? -8.961 -6.108 -18.699 1.00 91.00 86 GLY A CA 1
ATOM 660 C C . GLY A 1 86 ? -9.425 -7.038 -19.832 1.00 91.00 86 GLY A C 1
ATOM 661 O O . GLY A 1 86 ? -8.860 -6.953 -20.919 1.00 91.00 86 GLY A O 1
ATOM 662 N N . PRO A 1 87 ? -10.482 -7.858 -19.645 1.00 93.50 87 PRO A N 1
ATOM 663 C CA . PRO A 1 87 ? -10.996 -8.715 -20.712 1.00 93.50 87 PRO A CA 1
ATOM 664 C C . PRO A 1 87 ? -11.444 -7.941 -21.958 1.00 93.50 87 PRO A C 1
ATOM 666 O O . PRO A 1 87 ? -11.137 -8.365 -23.066 1.00 93.50 87 PRO A O 1
ATOM 669 N N . SER A 1 88 ? -12.107 -6.788 -21.795 1.00 93.56 88 SER A N 1
ATOM 670 C CA . SER A 1 88 ? -12.529 -5.968 -22.940 1.00 93.56 88 SER A CA 1
ATOM 671 C C . SER A 1 88 ? -11.343 -5.459 -23.771 1.00 93.56 88 SER A C 1
ATOM 673 O O . SER A 1 88 ? -11.394 -5.514 -24.995 1.00 93.56 88 SER A O 1
ATOM 675 N N . GLY A 1 89 ? -10.249 -5.042 -23.119 1.00 93.88 89 GLY A N 1
ATOM 676 C CA . GLY A 1 89 ? -9.030 -4.605 -23.806 1.00 93.88 89 GLY A CA 1
ATOM 677 C C . GLY A 1 89 ? -8.358 -5.726 -24.595 1.00 93.88 89 GLY A C 1
ATOM 678 O O . GLY A 1 89 ? -7.968 -5.514 -25.739 1.00 93.88 89 GLY A O 1
ATOM 679 N N . ILE A 1 90 ? -8.281 -6.933 -24.024 1.00 96.12 90 ILE A N 1
ATOM 680 C CA . ILE A 1 90 ? -7.730 -8.113 -24.713 1.00 96.12 90 ILE A CA 1
ATOM 681 C C . ILE A 1 90 ? -8.556 -8.438 -25.964 1.00 96.12 90 ILE A C 1
ATOM 683 O O . ILE A 1 90 ? -7.987 -8.640 -27.032 1.00 96.12 90 ILE A O 1
ATOM 687 N N . ILE A 1 91 ? -9.889 -8.433 -25.855 1.00 96.19 91 ILE A N 1
ATOM 688 C CA . ILE A 1 91 ? -10.787 -8.702 -26.989 1.00 96.19 91 ILE A CA 1
ATOM 689 C C . ILE A 1 91 ? -10.587 -7.665 -28.101 1.00 96.19 91 ILE A C 1
ATOM 691 O O . ILE A 1 91 ? -10.404 -8.048 -29.256 1.00 96.19 91 ILE A O 1
ATOM 695 N N . ALA A 1 92 ? -10.574 -6.372 -27.759 1.00 96.19 92 ALA A N 1
ATOM 696 C CA . ALA A 1 92 ? -10.347 -5.299 -28.727 1.00 96.19 92 ALA A CA 1
ATOM 697 C C . ALA A 1 92 ? -8.988 -5.444 -29.435 1.00 96.19 92 ALA A C 1
ATOM 699 O O . ALA A 1 92 ? -8.915 -5.341 -30.660 1.00 96.19 92 ALA A O 1
ATOM 700 N N . GLY A 1 93 ? -7.931 -5.759 -28.676 1.00 95.00 93 GLY A N 1
ATOM 701 C CA . GLY A 1 93 ? -6.589 -5.999 -29.210 1.00 95.00 93 GLY A CA 1
ATOM 702 C C . GLY A 1 93 ? -6.533 -7.191 -30.165 1.00 95.00 93 GLY A C 1
ATOM 703 O O . GLY A 1 93 ? -5.947 -7.081 -31.237 1.00 95.00 93 GLY A O 1
ATOM 704 N N . CYS A 1 94 ? -7.194 -8.306 -29.833 1.00 96.56 94 CYS A N 1
ATOM 705 C CA . CYS A 1 94 ? -7.285 -9.470 -30.719 1.00 96.56 94 CYS A CA 1
ATOM 706 C C . CYS A 1 94 ? -8.031 -9.163 -32.024 1.00 96.56 94 CYS A C 1
ATOM 708 O O . CYS A 1 94 ? -7.577 -9.583 -33.084 1.00 96.56 94 CYS A O 1
ATOM 710 N N . ILE A 1 95 ? -9.147 -8.428 -31.961 1.00 95.69 95 ILE A N 1
ATOM 711 C CA . ILE A 1 95 ? -9.918 -8.038 -33.154 1.00 95.69 95 ILE A CA 1
ATOM 712 C C . ILE A 1 95 ? -9.063 -7.170 -34.082 1.00 95.69 95 ILE A C 1
ATOM 714 O O . ILE A 1 95 ? -8.957 -7.470 -35.270 1.00 95.69 95 ILE A O 1
ATOM 718 N N . GLY A 1 96 ? -8.407 -6.145 -33.532 1.00 92.50 96 GLY A N 1
ATOM 719 C CA . GLY A 1 96 ? -7.512 -5.287 -34.304 1.00 92.50 96 GLY A CA 1
ATOM 720 C C . GLY A 1 96 ? -6.318 -6.035 -34.889 1.00 92.50 96 GLY A C 1
ATOM 721 O O . GLY A 1 96 ? -5.973 -5.842 -36.047 1.00 92.50 96 GLY A O 1
ATOM 722 N N . ALA A 1 97 ? -5.694 -6.919 -34.109 1.00 93.56 97 ALA A N 1
ATOM 723 C CA . ALA A 1 97 ? -4.547 -7.702 -34.560 1.00 93.56 97 ALA A CA 1
ATOM 724 C C . ALA A 1 97 ? -4.904 -8.670 -35.698 1.00 93.56 97 ALA A C 1
ATOM 726 O O . ALA A 1 97 ? -4.111 -8.846 -36.623 1.00 93.56 97 ALA A O 1
ATOM 727 N N . LEU A 1 98 ? -6.093 -9.280 -35.645 1.00 94.38 98 LEU A N 1
ATOM 728 C CA . LEU A 1 98 ? -6.603 -10.133 -36.719 1.00 94.38 98 LEU A CA 1
ATOM 729 C C . LEU A 1 98 ? -6.795 -9.338 -38.010 1.00 94.38 98 LEU A C 1
ATOM 731 O O . LEU A 1 98 ? -6.304 -9.759 -39.054 1.00 94.38 98 LEU A O 1
ATOM 735 N N . GLU A 1 99 ? -7.467 -8.189 -37.937 1.00 91.81 99 GLU A N 1
ATOM 736 C CA . GLU A 1 99 ? -7.673 -7.327 -39.102 1.00 91.81 99 GLU A CA 1
ATOM 737 C C . GLU A 1 99 ? -6.333 -6.845 -39.670 1.00 91.81 99 GLU A C 1
ATOM 739 O O . GLU A 1 99 ? -6.043 -7.108 -40.838 1.00 91.81 99 GLU A O 1
ATOM 744 N N . ARG A 1 100 ? -5.444 -6.298 -38.829 1.00 90.00 100 ARG A N 1
ATOM 745 C CA . ARG A 1 100 ? -4.129 -5.818 -39.273 1.00 90.00 100 ARG A CA 1
ATOM 746 C C . ARG A 1 100 ? -3.307 -6.930 -39.920 1.00 90.00 100 ARG A C 1
ATOM 748 O O . ARG A 1 100 ? -2.648 -6.683 -40.927 1.00 90.00 100 ARG A O 1
ATOM 755 N N . GLY A 1 101 ? -3.370 -8.156 -39.400 1.00 88.44 101 GLY A N 1
ATOM 756 C CA . GLY A 1 101 ? -2.708 -9.314 -40.001 1.00 88.44 101 GLY A CA 1
ATOM 757 C C . GLY A 1 101 ? -3.245 -9.643 -41.396 1.00 88.44 101 GLY A C 1
ATOM 758 O O . GLY A 1 101 ? -2.461 -9.901 -42.306 1.00 88.44 101 GLY A O 1
ATOM 759 N N . LEU A 1 102 ? -4.562 -9.566 -41.602 1.00 88.12 102 LEU A N 1
ATOM 760 C CA . LEU A 1 102 ? -5.196 -9.807 -42.906 1.00 88.12 102 LEU A CA 1
ATOM 761 C C . LEU A 1 102 ? -4.840 -8.739 -43.948 1.00 88.12 102 LEU A C 1
ATOM 763 O O . LEU A 1 102 ? -4.816 -9.032 -45.144 1.00 88.12 102 LEU A O 1
ATOM 767 N N . THR A 1 103 ? -4.480 -7.528 -43.519 1.00 83.94 103 THR A N 1
ATOM 768 C CA . THR A 1 103 ? -4.079 -6.463 -44.451 1.00 83.94 103 THR A CA 1
ATOM 769 C C . THR A 1 103 ? -2.813 -6.791 -45.259 1.00 83.94 103 THR A C 1
ATOM 771 O O . THR A 1 103 ? -2.607 -6.203 -46.322 1.00 83.94 103 THR A O 1
ATOM 774 N N . CYS A 1 104 ? -2.011 -7.786 -44.846 1.00 79.88 104 CYS A N 1
ATOM 775 C CA . CYS A 1 104 ? -0.858 -8.264 -45.624 1.00 79.88 104 CYS A CA 1
ATOM 776 C C . CYS A 1 104 ? -1.229 -8.777 -47.027 1.00 79.88 104 CYS A C 1
ATOM 778 O O . CYS A 1 104 ? -0.405 -8.716 -47.940 1.00 79.88 104 CYS A O 1
ATOM 780 N N . PHE A 1 105 ? -2.474 -9.227 -47.224 1.00 78.31 105 PHE A N 1
ATOM 781 C CA . PHE A 1 105 ? -2.965 -9.668 -48.528 1.00 78.31 105 PHE A CA 1
ATOM 782 C C . PHE A 1 105 ? -3.242 -8.504 -49.487 1.00 78.31 105 PHE A C 1
ATOM 784 O O . PHE A 1 105 ? -3.267 -8.715 -50.698 1.00 78.31 105 PHE A O 1
ATOM 791 N N . TRP A 1 106 ? -3.464 -7.291 -48.969 1.00 73.69 106 TRP A N 1
ATOM 792 C CA . TRP A 1 106 ? -3.881 -6.123 -49.757 1.00 73.69 106 TRP A CA 1
ATOM 793 C C . TRP A 1 106 ? -2.814 -5.023 -49.820 1.00 73.69 106 TRP A C 1
ATOM 795 O O . TRP A 1 106 ? -2.767 -4.278 -50.797 1.00 73.69 106 TRP A O 1
ATOM 805 N N . TYR A 1 107 ? -1.925 -4.936 -48.826 1.00 69.81 107 TYR A N 1
ATOM 806 C CA . TYR A 1 107 ? -0.849 -3.943 -48.765 1.00 69.81 107 TYR A CA 1
ATOM 807 C C . TYR A 1 107 ? 0.531 -4.610 -48.776 1.00 69.81 107 TYR A C 1
ATOM 809 O O . TYR A 1 107 ? 1.195 -4.744 -47.748 1.00 69.81 107 TYR A O 1
ATOM 817 N N . GLN A 1 108 ? 0.979 -5.022 -49.964 1.00 62.53 108 GLN A N 1
ATOM 818 C CA . GLN A 1 108 ? 2.327 -5.560 -50.160 1.00 62.53 108 GLN A CA 1
ATOM 819 C C . GLN A 1 108 ? 3.391 -4.461 -49.982 1.00 62.53 108 GLN A C 1
ATOM 821 O O . GLN A 1 108 ? 3.237 -3.355 -50.496 1.00 62.53 108 GLN A O 1
ATOM 826 N N . GLY A 1 109 ? 4.478 -4.771 -49.264 1.00 66.69 109 GLY A N 1
ATOM 827 C CA . GLY A 1 109 ? 5.640 -3.884 -49.101 1.00 66.69 109 GLY A CA 1
ATOM 828 C C . GLY A 1 109 ? 5.644 -2.978 -47.862 1.00 66.69 109 GLY A C 1
ATOM 829 O O . GLY A 1 109 ? 6.595 -2.222 -47.686 1.00 66.69 109 GLY A O 1
ATOM 830 N N . GLN A 1 110 ? 4.634 -3.051 -46.986 1.00 79.88 110 GLN A N 1
ATOM 831 C CA . GLN A 1 110 ? 4.641 -2.310 -45.716 1.00 79.88 110 GLN A CA 1
ATOM 832 C C . GLN A 1 110 ? 5.502 -3.001 -44.656 1.00 79.88 110 GLN A C 1
ATOM 834 O O . GLN A 1 110 ? 5.319 -4.186 -44.371 1.00 79.88 110 GLN A O 1
ATOM 839 N N . VAL A 1 111 ? 6.398 -2.240 -44.026 1.00 81.75 111 VAL A N 1
ATOM 840 C CA . VAL A 1 111 ? 7.339 -2.758 -43.021 1.00 81.75 111 VAL A CA 1
ATOM 841 C C . VAL A 1 111 ? 6.722 -2.888 -41.623 1.00 81.75 111 VAL A C 1
ATOM 843 O O . VAL A 1 111 ? 7.241 -3.620 -40.784 1.00 81.75 111 VAL A O 1
ATOM 846 N N . ASP A 1 112 ? 5.600 -2.219 -41.346 1.00 84.44 112 ASP A N 1
ATOM 847 C CA . ASP A 1 112 ? 5.039 -2.112 -39.993 1.00 84.44 112 ASP A CA 1
ATOM 848 C C . ASP A 1 112 ? 3.951 -3.152 -39.659 1.00 84.44 112 ASP A C 1
ATOM 850 O O . ASP A 1 112 ? 3.509 -3.204 -38.514 1.00 84.44 112 ASP A O 1
ATOM 854 N N . ILE A 1 113 ? 3.512 -3.990 -40.609 1.00 87.50 113 ILE A N 1
ATOM 855 C CA . ILE A 1 113 ? 2.345 -4.882 -40.434 1.00 87.50 113 ILE A CA 1
ATOM 856 C C . ILE A 1 113 ? 2.497 -5.782 -39.201 1.00 87.50 113 ILE A C 1
ATOM 858 O O . ILE A 1 113 ? 1.674 -5.732 -38.286 1.00 87.50 113 ILE A O 1
ATOM 862 N N . TRP A 1 114 ? 3.560 -6.588 -39.148 1.00 89.06 114 TRP A N 1
ATOM 863 C CA . TRP A 1 114 ? 3.769 -7.549 -38.059 1.00 89.06 114 TRP A CA 1
ATOM 864 C C . TRP A 1 114 ? 4.058 -6.870 -36.718 1.00 89.06 114 TRP A C 1
ATOM 866 O O . TRP A 1 114 ? 3.593 -7.336 -35.676 1.00 89.06 114 TRP A O 1
ATOM 876 N N . ALA A 1 115 ? 4.749 -5.729 -36.748 1.00 88.56 115 ALA A N 1
ATOM 877 C CA . ALA A 1 115 ? 4.967 -4.904 -35.566 1.00 88.56 115 ALA A CA 1
ATOM 878 C C . ALA A 1 115 ? 3.640 -4.377 -34.995 1.00 88.56 115 ALA A C 1
ATOM 880 O O . ALA A 1 115 ? 3.403 -4.468 -33.790 1.00 88.56 115 ALA A O 1
ATOM 881 N N . SER A 1 116 ? 2.746 -3.903 -35.863 1.00 90.12 116 SER A N 1
ATOM 882 C CA . SER A 1 116 ? 1.415 -3.405 -35.507 1.00 90.12 116 SER A CA 1
ATOM 883 C C . SER A 1 116 ? 0.505 -4.513 -34.960 1.00 90.12 116 SER A C 1
ATOM 885 O O . SER A 1 116 ? -0.176 -4.298 -33.960 1.00 90.12 116 SER A O 1
ATOM 887 N N . VAL A 1 117 ? 0.543 -5.726 -35.529 1.00 92.94 117 VAL A N 1
ATOM 888 C CA . VAL A 1 117 ? -0.193 -6.897 -35.001 1.00 92.94 117 VAL A CA 1
ATOM 889 C C . VAL A 1 117 ? 0.207 -7.198 -33.554 1.00 92.94 117 VAL A C 1
ATOM 891 O O . VAL A 1 117 ? -0.653 -7.366 -32.685 1.00 92.94 117 VAL A O 1
ATOM 894 N N . ILE A 1 118 ? 1.512 -7.240 -33.275 1.00 91.38 118 ILE A N 1
ATOM 895 C CA . ILE A 1 118 ? 2.019 -7.537 -31.930 1.00 91.38 118 ILE A CA 1
ATOM 896 C C . ILE A 1 118 ? 1.729 -6.383 -30.969 1.00 91.38 118 ILE A C 1
ATOM 898 O O . ILE A 1 118 ? 1.308 -6.642 -29.841 1.00 91.38 118 ILE A O 1
ATOM 902 N N . SER A 1 119 ? 1.886 -5.132 -31.412 1.00 91.38 119 SER A N 1
ATOM 903 C CA . SER A 1 119 ? 1.556 -3.948 -30.609 1.00 91.38 119 SER A CA 1
ATOM 904 C C . SER A 1 119 ? 0.083 -3.946 -30.175 1.00 91.38 119 SER A C 1
ATOM 906 O O . SER A 1 119 ? -0.222 -3.727 -29.003 1.00 91.38 119 SER A O 1
ATOM 908 N N . LEU A 1 120 ? -0.842 -4.307 -31.072 1.00 94.19 120 LEU A N 1
ATOM 909 C CA . LEU A 1 120 ? -2.280 -4.389 -30.786 1.00 94.19 120 LEU A CA 1
ATOM 910 C C . LEU A 1 120 ? -2.630 -5.465 -29.749 1.00 94.19 120 LEU A C 1
ATOM 912 O O . LEU A 1 120 ? -3.387 -5.200 -28.808 1.00 94.19 120 LEU A O 1
ATOM 916 N N . LEU A 1 121 ? -2.052 -6.665 -29.880 1.00 93.50 121 LEU A N 1
ATOM 917 C CA . LEU A 1 121 ? -2.205 -7.728 -28.879 1.00 93.50 121 LEU A CA 1
ATOM 918 C C . LEU A 1 121 ? -1.625 -7.300 -27.530 1.00 93.50 121 LEU A C 1
ATOM 920 O O . LEU A 1 121 ? -2.258 -7.484 -26.483 1.00 93.50 121 LEU A O 1
ATOM 924 N N . PHE A 1 122 ? -0.431 -6.707 -27.560 1.00 91.81 122 PHE A N 1
ATOM 925 C CA . PHE A 1 122 ? 0.250 -6.241 -26.365 1.00 91.81 122 PHE A CA 1
ATOM 926 C C . PHE A 1 122 ? -0.548 -5.146 -25.662 1.00 91.81 122 PHE A C 1
ATOM 928 O O .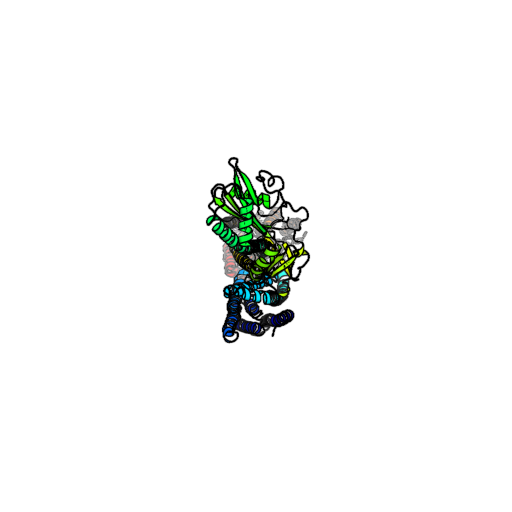 PHE A 1 122 ? -0.745 -5.255 -24.457 1.00 91.81 122 PHE A O 1
ATOM 935 N N . SER A 1 123 ? -1.079 -4.157 -26.385 1.00 93.56 123 SER A N 1
ATOM 936 C CA . SER A 1 123 ? -1.888 -3.064 -25.830 1.00 93.56 123 SER A CA 1
ATOM 937 C C . SER A 1 123 ? -3.031 -3.581 -24.949 1.00 93.56 123 SER A C 1
ATOM 939 O O . SER A 1 123 ? -3.168 -3.176 -23.790 1.00 93.56 123 SER A O 1
ATOM 941 N N . GLY A 1 124 ? -3.799 -4.560 -25.444 1.00 91.69 124 GLY A N 1
ATOM 942 C CA . GLY A 1 124 ? -4.911 -5.154 -24.699 1.00 91.69 124 GLY A CA 1
ATOM 943 C C . GLY A 1 124 ? -4.475 -5.904 -23.434 1.00 91.69 124 GLY A C 1
ATOM 944 O O . GLY A 1 124 ? -5.058 -5.722 -22.358 1.00 91.69 124 GLY A O 1
ATOM 945 N N . VAL A 1 125 ? -3.424 -6.725 -23.534 1.00 92.38 125 VAL A N 1
ATOM 946 C CA . VAL A 1 125 ? -2.881 -7.490 -22.394 1.00 92.38 125 VAL A CA 1
ATOM 947 C C . VAL A 1 125 ? -2.229 -6.563 -21.364 1.00 92.38 125 VAL A C 1
AT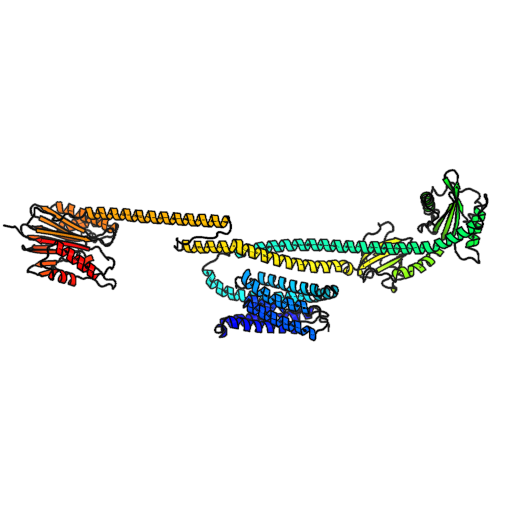OM 949 O O . VAL A 1 125 ? -2.467 -6.695 -20.160 1.00 92.38 125 VAL A O 1
ATOM 952 N N . PHE A 1 126 ? -1.448 -5.591 -21.825 1.00 90.00 126 PHE A N 1
ATOM 953 C CA . PHE A 1 126 ? -0.757 -4.601 -21.007 1.00 90.00 126 PHE A CA 1
ATOM 954 C C . PHE A 1 126 ? -1.748 -3.753 -20.207 1.00 90.00 126 PHE A C 1
ATOM 956 O O . PHE A 1 126 ? -1.604 -3.613 -18.989 1.00 90.00 126 PHE A O 1
ATOM 963 N N . ALA A 1 127 ? -2.824 -3.295 -20.851 1.00 90.31 127 ALA A N 1
ATOM 964 C CA . ALA A 1 127 ? -3.925 -2.594 -20.199 1.00 90.31 127 ALA A CA 1
ATOM 965 C C . ALA A 1 127 ? -4.562 -3.419 -19.066 1.00 90.31 127 ALA A C 1
ATOM 967 O O . ALA A 1 127 ? -4.820 -2.899 -17.974 1.00 90.31 127 ALA A O 1
ATOM 968 N N . ALA A 1 128 ? -4.787 -4.718 -19.297 1.00 88.88 128 ALA A N 1
ATOM 969 C CA . ALA A 1 128 ? -5.355 -5.626 -18.302 1.00 88.88 128 ALA A CA 1
ATOM 970 C C . ALA A 1 128 ? -4.430 -5.819 -17.090 1.00 88.88 128 ALA A C 1
ATOM 972 O O . ALA A 1 128 ? -4.891 -5.783 -15.941 1.00 88.88 128 ALA A O 1
ATOM 973 N N . LEU A 1 129 ? -3.127 -5.988 -17.336 1.00 85.19 129 LEU A N 1
ATOM 974 C CA . LEU A 1 129 ? -2.114 -6.144 -16.292 1.00 85.19 129 LEU A CA 1
ATOM 975 C C . LEU A 1 129 ? -1.983 -4.878 -15.443 1.00 85.19 129 LEU A C 1
ATOM 977 O O . LEU A 1 129 ? -2.083 -4.953 -14.214 1.00 85.19 129 LEU A O 1
ATOM 981 N N . ILE A 1 130 ? -1.833 -3.716 -16.085 1.00 83.75 130 ILE A N 1
ATOM 982 C CA . ILE A 1 130 ? -1.721 -2.425 -15.401 1.00 83.75 130 ILE A CA 1
ATOM 983 C C . ILE A 1 130 ? -2.955 -2.167 -14.540 1.00 83.75 130 ILE A C 1
ATOM 985 O O . ILE A 1 130 ? -2.838 -1.844 -13.356 1.00 83.75 130 ILE A O 1
ATOM 989 N N . ARG A 1 131 ? -4.157 -2.353 -15.089 1.00 84.50 131 ARG A N 1
ATOM 990 C CA . ARG A 1 131 ? -5.388 -2.118 -14.332 1.00 84.50 131 ARG A CA 1
ATOM 991 C C . ARG A 1 131 ? -5.473 -2.985 -13.078 1.00 84.50 131 ARG A C 1
ATOM 993 O O . ARG A 1 131 ? -5.850 -2.488 -12.015 1.00 84.50 131 ARG A O 1
ATOM 1000 N N . LYS A 1 132 ? -5.149 -4.275 -13.203 1.00 81.25 132 LYS A N 1
ATOM 1001 C CA . LYS A 1 132 ? -5.252 -5.236 -12.100 1.00 81.25 132 LYS A CA 1
ATOM 1002 C C . LYS A 1 132 ? -4.212 -4.967 -11.015 1.00 81.25 132 LYS A C 1
ATOM 1004 O O . LYS A 1 132 ? -4.557 -5.011 -9.836 1.00 81.25 132 LYS A O 1
ATOM 1009 N N . TYR A 1 133 ? -2.965 -4.710 -11.405 1.00 73.25 133 TYR A N 1
ATOM 1010 C CA . TYR A 1 133 ? -1.832 -4.703 -10.477 1.00 73.25 133 TYR A CA 1
ATOM 1011 C C . TYR A 1 133 ? -1.328 -3.308 -10.094 1.00 73.25 133 TYR A C 1
ATOM 1013 O O . TYR A 1 133 ? -0.912 -3.133 -8.953 1.00 73.25 133 TYR A O 1
ATOM 1021 N N . LEU A 1 134 ? -1.368 -2.327 -11.001 1.00 71.81 134 LEU A N 1
ATOM 1022 C CA . LEU A 1 134 ? -0.887 -0.961 -10.741 1.00 71.81 134 LEU A CA 1
ATOM 1023 C C . LEU A 1 134 ? -1.991 -0.062 -10.173 1.00 71.81 134 LEU A C 1
ATOM 1025 O O . LEU A 1 134 ? -1.736 0.737 -9.273 1.00 71.81 134 LEU A O 1
ATOM 1029 N N . PHE A 1 135 ? -3.221 -0.192 -10.684 1.00 72.88 135 PHE A N 1
ATOM 1030 C CA . PHE A 1 135 ? -4.330 0.688 -10.295 1.00 72.88 135 PHE A CA 1
ATOM 1031 C C . PHE A 1 135 ? -5.369 0.053 -9.375 1.00 72.88 135 PHE A C 1
ATOM 1033 O O . PHE A 1 135 ? -6.278 0.756 -8.944 1.00 72.88 135 PHE A O 1
ATOM 1040 N N . GLU A 1 136 ? -5.267 -1.241 -9.055 1.00 72.12 136 GLU A N 1
ATOM 1041 C CA . GLU A 1 136 ? -6.260 -1.949 -8.227 1.00 72.12 136 GLU A CA 1
ATOM 1042 C C . GLU A 1 136 ? -7.704 -1.725 -8.735 1.00 72.12 136 GLU A C 1
ATOM 1044 O O . GLU A 1 136 ? -8.636 -1.518 -7.958 1.00 72.12 136 GLU A O 1
ATOM 1049 N N . ASN A 1 137 ? -7.892 -1.722 -10.061 1.00 74.44 137 ASN A N 1
ATOM 1050 C CA . ASN A 1 137 ? -9.144 -1.392 -10.760 1.00 74.44 137 ASN A CA 1
ATOM 1051 C C . ASN A 1 137 ? -9.650 0.060 -10.640 1.00 74.44 137 ASN A C 1
ATOM 1053 O O . ASN A 1 137 ? -10.784 0.328 -11.049 1.00 74.44 137 ASN A O 1
ATOM 1057 N N . LYS A 1 138 ? -8.838 0.998 -10.141 1.00 74.94 138 LYS A N 1
ATOM 1058 C CA . LYS A 1 138 ? -9.121 2.443 -10.184 1.00 74.94 138 LYS A CA 1
ATOM 1059 C C . LYS A 1 138 ? -8.727 3.052 -11.531 1.00 74.94 138 LYS A C 1
ATOM 1061 O O . LYS A 1 138 ? -7.963 2.466 -12.294 1.00 74.94 138 LYS A O 1
ATOM 1066 N N . TYR A 1 139 ? -9.242 4.248 -11.809 1.00 79.88 139 TYR A N 1
ATOM 1067 C CA . TYR A 1 139 ? -8.855 5.005 -12.998 1.00 79.88 139 TYR A CA 1
ATOM 1068 C C . TYR A 1 139 ? -7.421 5.553 -12.861 1.00 79.88 139 TYR A C 1
ATOM 1070 O O . TYR A 1 139 ? -7.041 5.986 -11.767 1.00 79.88 139 TYR A O 1
ATOM 1078 N N . PRO A 1 140 ? -6.623 5.542 -13.944 1.00 77.31 140 PRO A N 1
ATOM 1079 C CA . PRO A 1 140 ? -5.271 6.098 -13.948 1.00 77.31 140 PRO A CA 1
ATOM 1080 C C . PRO A 1 140 ? -5.297 7.605 -13.683 1.00 77.31 140 PRO A C 1
ATOM 1082 O O . PRO A 1 140 ? -6.233 8.293 -14.090 1.00 77.31 140 PRO A O 1
ATOM 1085 N N . SER A 1 141 ? -4.246 8.149 -13.065 1.00 78.12 141 SER A N 1
ATOM 1086 C CA . SER A 1 141 ? -4.036 9.601 -13.071 1.00 78.12 141 SER A CA 1
ATOM 1087 C C . SER A 1 141 ? -3.569 10.070 -14.454 1.00 78.12 141 SER A C 1
ATOM 1089 O O . SER A 1 141 ? -3.068 9.280 -15.255 1.00 78.12 141 SER A O 1
ATOM 1091 N N . TRP A 1 142 ? -3.698 11.368 -14.733 1.00 78.81 142 TRP A N 1
ATOM 1092 C CA . TRP A 1 142 ? -3.280 11.950 -16.012 1.00 78.81 142 TRP A CA 1
ATOM 1093 C C . TRP A 1 142 ? -1.787 11.710 -16.310 1.00 78.81 142 TRP A C 1
ATOM 1095 O O . TRP A 1 142 ? -1.440 11.370 -17.434 1.00 78.81 142 TRP A O 1
ATOM 1105 N N . GLY A 1 143 ? -0.912 11.789 -15.298 1.00 72.69 143 GLY A N 1
ATOM 1106 C CA . GLY A 1 143 ? 0.521 11.524 -15.471 1.00 72.69 143 GLY A CA 1
ATOM 1107 C C . GLY A 1 143 ? 0.809 10.064 -15.833 1.00 72.69 143 GLY A C 1
ATOM 1108 O O . GLY A 1 143 ? 1.622 9.789 -16.711 1.00 72.69 143 GLY A O 1
ATOM 1109 N N . PHE A 1 144 ? 0.082 9.123 -15.224 1.00 78.38 144 PHE A N 1
ATOM 1110 C CA . PHE A 1 144 ? 0.195 7.706 -15.572 1.00 78.38 144 PHE A CA 1
ATOM 1111 C C . PHE A 1 144 ? -0.342 7.397 -16.971 1.00 78.38 144 PHE A C 1
ATOM 1113 O O . PHE A 1 144 ? 0.225 6.554 -17.656 1.00 78.38 144 PHE A O 1
ATOM 1120 N N . ALA A 1 145 ? -1.406 8.071 -17.409 1.00 82.88 145 ALA A N 1
ATOM 1121 C CA . ALA A 1 145 ? -1.936 7.910 -18.760 1.00 82.88 145 ALA A CA 1
ATOM 1122 C C . ALA A 1 145 ? -0.900 8.287 -19.830 1.00 82.88 145 ALA A C 1
ATOM 1124 O O . ALA A 1 145 ? -0.711 7.534 -20.784 1.00 82.88 145 ALA A O 1
ATOM 1125 N N . ILE A 1 146 ? -0.170 9.390 -19.626 1.00 83.25 146 ILE A N 1
ATOM 1126 C CA . ILE A 1 146 ? 0.943 9.781 -20.504 1.00 83.25 146 ILE A CA 1
ATOM 1127 C C . ILE A 1 146 ? 2.030 8.703 -20.481 1.00 83.25 146 ILE A C 1
ATOM 1129 O O . ILE A 1 146 ? 2.414 8.212 -21.536 1.00 83.25 146 ILE A O 1
ATOM 1133 N N . ALA A 1 147 ? 2.476 8.282 -19.293 1.00 79.31 147 ALA A N 1
ATOM 1134 C CA . ALA A 1 147 ? 3.548 7.295 -19.159 1.00 79.31 147 ALA A CA 1
ATOM 1135 C C . ALA A 1 147 ? 3.222 5.954 -19.841 1.00 79.31 147 ALA A C 1
ATOM 1137 O O . ALA A 1 147 ? 4.060 5.395 -20.539 1.00 79.31 147 ALA A O 1
ATOM 1138 N N . ILE A 1 148 ? 1.997 5.451 -19.678 1.00 84.00 148 ILE A N 1
ATOM 1139 C CA . ILE A 1 148 ? 1.554 4.198 -20.304 1.00 84.00 148 ILE A CA 1
ATOM 1140 C C . ILE A 1 148 ? 1.539 4.323 -21.828 1.00 84.00 148 ILE A C 1
ATOM 1142 O O . ILE A 1 148 ? 1.979 3.405 -22.514 1.00 84.00 148 ILE A O 1
ATOM 1146 N N . THR A 1 149 ? 1.064 5.458 -22.344 1.00 87.50 149 THR A N 1
ATOM 1147 C CA . THR A 1 149 ? 1.020 5.720 -23.789 1.00 87.50 149 THR A CA 1
ATOM 1148 C C . THR A 1 149 ? 2.428 5.809 -24.372 1.00 87.50 149 THR A C 1
ATOM 1150 O O . THR A 1 149 ? 2.695 5.218 -25.409 1.00 87.50 149 THR A O 1
ATOM 1153 N N . VAL A 1 150 ? 3.355 6.467 -23.664 1.00 84.25 150 VAL A N 1
ATOM 1154 C CA . VAL A 1 150 ? 4.775 6.520 -24.046 1.00 84.25 150 VAL A CA 1
ATOM 1155 C C . VAL A 1 150 ? 5.355 5.116 -24.166 1.00 84.25 150 VAL A C 1
ATOM 1157 O O . VAL A 1 150 ? 5.971 4.802 -25.176 1.00 84.25 150 VAL A O 1
ATOM 1160 N N . VAL A 1 151 ? 5.146 4.260 -23.163 1.00 83.31 151 VAL A N 1
ATOM 1161 C CA . VAL A 1 151 ? 5.678 2.888 -23.178 1.00 83.31 151 VAL A CA 1
ATOM 1162 C C . VAL A 1 151 ? 5.110 2.077 -24.342 1.00 83.31 151 VAL A C 1
ATOM 1164 O O . VAL A 1 151 ? 5.850 1.317 -24.965 1.00 83.31 151 VAL A O 1
ATOM 1167 N N . LEU A 1 152 ? 3.820 2.239 -24.639 1.00 87.44 152 LEU A N 1
ATOM 1168 C CA . LEU A 1 152 ? 3.160 1.515 -25.720 1.00 87.44 152 LEU A CA 1
ATOM 1169 C C . LEU A 1 152 ? 3.706 1.917 -27.100 1.00 87.44 152 LEU A C 1
ATOM 1171 O O . LEU A 1 152 ? 4.135 1.052 -27.859 1.00 87.44 152 LEU A O 1
ATOM 1175 N N . GLU A 1 153 ? 3.778 3.219 -27.376 1.00 89.12 153 GLU A N 1
ATOM 1176 C CA . GLU A 1 153 ? 4.292 3.757 -28.644 1.00 89.12 153 GLU A CA 1
ATOM 1177 C C . GLU A 1 153 ? 5.771 3.419 -28.854 1.00 89.12 153 GLU A C 1
ATOM 1179 O O . GLU A 1 153 ? 6.193 3.002 -29.931 1.00 89.12 153 GLU A O 1
ATOM 1184 N N . VAL A 1 154 ? 6.572 3.522 -27.790 1.00 84.50 154 VAL A N 1
ATOM 1185 C CA . VAL A 1 154 ? 7.984 3.123 -27.821 1.00 84.50 154 VAL A CA 1
ATOM 1186 C C . VAL A 1 154 ? 8.128 1.649 -28.184 1.00 84.50 154 VAL A C 1
ATOM 1188 O O . VAL A 1 154 ? 8.941 1.311 -29.044 1.00 84.50 154 VAL A O 1
ATOM 1191 N N . LEU A 1 155 ? 7.329 0.770 -27.571 1.00 84.12 155 LEU A N 1
ATOM 1192 C CA . LEU A 1 155 ? 7.343 -0.647 -27.916 1.00 84.12 155 LEU A CA 1
ATOM 1193 C C . LEU A 1 155 ? 6.983 -0.857 -29.392 1.00 84.12 155 LEU A C 1
ATOM 1195 O O . LEU A 1 155 ? 7.640 -1.649 -30.065 1.00 84.12 155 LEU A O 1
ATOM 1199 N N . HIS A 1 156 ? 5.980 -0.144 -29.908 1.00 87.56 156 HIS A N 1
ATOM 1200 C CA . HIS A 1 156 ? 5.579 -0.249 -31.310 1.00 87.56 156 HIS A CA 1
ATOM 1201 C C . HIS A 1 156 ? 6.721 0.133 -32.260 1.00 87.56 156 HIS A C 1
ATOM 1203 O O . HIS A 1 156 ? 7.044 -0.651 -33.155 1.00 87.56 156 HIS A O 1
ATOM 1209 N N . PHE A 1 157 ? 7.405 1.259 -32.035 1.00 87.25 157 PHE A N 1
ATOM 1210 C CA . PHE A 1 157 ? 8.538 1.671 -32.878 1.00 87.25 157 PHE A CA 1
ATOM 1211 C C . PHE A 1 157 ? 9.734 0.714 -32.785 1.00 87.25 157 PHE A C 1
ATOM 1213 O O . PHE A 1 157 ? 10.363 0.423 -33.805 1.00 87.25 157 PHE A O 1
ATOM 1220 N N . VAL A 1 158 ? 10.012 0.157 -31.600 1.00 83.19 158 VAL A N 1
ATOM 1221 C CA . VAL A 1 158 ? 11.032 -0.896 -31.435 1.00 83.19 158 VAL A CA 1
ATOM 1222 C C . VAL A 1 158 ? 10.666 -2.137 -32.239 1.00 83.19 158 VAL A C 1
ATOM 1224 O O . VAL A 1 158 ? 11.525 -2.702 -32.913 1.00 83.19 158 VAL A O 1
ATOM 1227 N N . LEU A 1 159 ? 9.398 -2.552 -32.219 1.00 85.38 159 LEU A N 1
ATOM 1228 C CA . LEU A 1 159 ? 8.938 -3.694 -33.007 1.00 85.38 159 LEU A CA 1
ATOM 1229 C C . LEU A 1 159 ? 9.085 -3.429 -34.511 1.00 85.38 159 LEU A C 1
ATOM 1231 O O . LEU A 1 159 ? 9.547 -4.317 -35.224 1.00 85.38 159 LEU A O 1
ATOM 1235 N N . ILE A 1 160 ? 8.776 -2.219 -34.996 1.00 86.69 160 ILE A N 1
ATOM 1236 C CA . ILE A 1 160 ? 8.993 -1.860 -36.412 1.00 86.69 160 ILE A CA 1
ATOM 1237 C C . ILE A 1 160 ? 10.468 -2.041 -36.784 1.00 86.69 160 ILE A C 1
ATOM 1239 O O . ILE A 1 160 ? 10.769 -2.619 -37.827 1.00 86.69 160 ILE A O 1
ATOM 1243 N N . PHE A 1 161 ? 11.387 -1.608 -35.922 1.00 82.12 161 PHE A N 1
ATOM 1244 C CA . PHE A 1 161 ? 12.817 -1.792 -36.152 1.00 82.12 161 PHE A CA 1
ATOM 1245 C C . PHE A 1 161 ? 13.237 -3.274 -36.113 1.00 82.12 161 PHE A C 1
ATOM 1247 O O . PHE A 1 161 ? 13.896 -3.752 -37.035 1.00 82.12 161 PHE A O 1
ATOM 1254 N N . LEU A 1 162 ? 12.820 -4.025 -35.086 1.00 80.81 162 LEU A N 1
ATOM 1255 C CA . LEU A 1 162 ? 13.203 -5.431 -34.884 1.00 80.81 162 LEU A CA 1
ATOM 1256 C C . LEU A 1 162 ? 12.711 -6.362 -35.998 1.00 80.81 162 LEU A C 1
ATOM 1258 O O . LEU A 1 162 ? 13.438 -7.265 -36.408 1.00 80.81 162 LEU A O 1
ATOM 1262 N N . PHE A 1 163 ? 11.498 -6.147 -36.510 1.00 83.88 163 PHE A N 1
ATOM 1263 C CA . PHE A 1 163 ? 10.963 -6.956 -37.610 1.00 83.88 163 PHE A CA 1
ATOM 1264 C C . PHE A 1 163 ? 11.621 -6.653 -38.963 1.00 83.88 163 PHE A C 1
ATOM 1266 O O . PHE A 1 163 ? 11.452 -7.429 -39.900 1.00 83.88 163 PHE A O 1
ATOM 1273 N N . ASN A 1 164 ? 12.400 -5.571 -39.060 1.00 82.00 164 ASN A N 1
ATOM 1274 C CA . ASN A 1 164 ? 13.026 -5.111 -40.300 1.00 82.00 164 ASN A CA 1
ATOM 1275 C C . ASN A 1 164 ? 14.548 -4.957 -40.169 1.00 82.00 164 ASN A C 1
ATOM 1277 O O . ASN A 1 164 ? 15.158 -4.136 -40.857 1.00 82.00 164 ASN A O 1
ATOM 1281 N N . LEU A 1 165 ? 15.183 -5.788 -39.333 1.00 77.06 165 LEU A N 1
ATOM 1282 C CA . LEU A 1 165 ? 16.645 -5.830 -39.180 1.00 77.06 165 LEU A CA 1
ATOM 1283 C C . LEU A 1 165 ? 17.385 -6.126 -40.493 1.00 77.06 165 LEU A C 1
ATOM 1285 O O . LEU A 1 165 ? 18.553 -5.774 -40.625 1.00 77.06 165 LEU A O 1
ATOM 1289 N N . SER A 1 166 ? 16.715 -6.738 -41.474 1.00 76.25 166 SER A N 1
ATOM 1290 C CA . SER A 1 166 ? 17.271 -6.979 -42.808 1.00 76.25 166 SER A CA 1
ATOM 1291 C C . SER A 1 166 ? 17.458 -5.702 -43.635 1.00 76.25 166 SER A C 1
ATOM 1293 O O . SER A 1 166 ? 18.289 -5.702 -44.534 1.00 76.25 166 SER A O 1
ATOM 1295 N N . ASN A 1 167 ? 16.702 -4.630 -43.358 1.00 77.06 167 ASN A N 1
ATOM 1296 C CA . ASN A 1 167 ? 16.792 -3.335 -44.045 1.00 77.06 167 ASN A CA 1
ATOM 1297 C C . ASN A 1 167 ? 16.562 -2.173 -43.054 1.00 77.06 167 ASN A C 1
ATOM 1299 O O . ASN A 1 167 ? 15.500 -1.536 -43.062 1.00 77.06 167 ASN A O 1
ATOM 1303 N N . PRO A 1 168 ? 17.560 -1.853 -42.206 1.00 72.94 168 PRO A N 1
ATOM 1304 C CA . PRO A 1 168 ? 17.403 -0.891 -41.114 1.00 72.94 168 PRO A CA 1
ATOM 1305 C C . PRO A 1 168 ? 17.131 0.539 -41.601 1.00 72.94 168 PRO A C 1
ATOM 1307 O O . PRO A 1 168 ? 16.437 1.292 -40.921 1.00 72.94 168 PRO A O 1
ATOM 1310 N N . ASN A 1 169 ? 17.612 0.906 -42.794 1.00 76.19 169 ASN A N 1
ATOM 1311 C CA . ASN A 1 169 ? 17.396 2.236 -43.372 1.00 76.19 169 ASN A CA 1
ATOM 1312 C C . ASN A 1 169 ? 15.910 2.501 -43.656 1.00 76.19 169 ASN A C 1
ATOM 1314 O O . ASN A 1 169 ? 15.387 3.536 -43.251 1.00 76.19 169 ASN A O 1
ATOM 1318 N N . ILE A 1 170 ? 15.209 1.537 -44.264 1.00 78.00 170 ILE A N 1
ATOM 1319 C CA . ILE A 1 170 ? 13.775 1.654 -44.578 1.00 78.00 170 ILE A CA 1
ATOM 1320 C C . ILE A 1 170 ? 12.955 1.701 -43.282 1.00 78.00 170 ILE A C 1
ATOM 1322 O O . ILE A 1 170 ? 12.021 2.496 -43.154 1.00 78.00 170 ILE A O 1
ATOM 1326 N N . ALA A 1 171 ? 13.324 0.889 -42.286 1.00 79.88 171 ALA A N 1
ATOM 1327 C CA . ALA A 1 171 ? 12.683 0.911 -40.973 1.00 79.88 171 ALA A CA 1
ATOM 1328 C C . ALA A 1 171 ? 12.851 2.277 -40.282 1.00 79.88 171 ALA A C 1
ATOM 1330 O O . ALA A 1 171 ? 11.880 2.844 -39.780 1.00 79.88 171 ALA A O 1
ATOM 1331 N N . MET A 1 172 ? 14.062 2.840 -40.308 1.00 78.69 172 MET A N 1
ATOM 1332 C CA . MET A 1 172 ? 14.370 4.130 -39.689 1.00 78.69 172 MET A CA 1
ATOM 1333 C C . MET A 1 172 ? 13.686 5.300 -40.406 1.00 78.69 172 MET A C 1
ATOM 1335 O O . MET A 1 172 ? 13.152 6.193 -39.747 1.00 78.69 172 MET A O 1
ATOM 1339 N N . GLU A 1 173 ? 13.649 5.290 -41.740 1.00 80.31 173 GLU A N 1
ATOM 1340 C CA . GLU A 1 173 ? 12.924 6.290 -42.533 1.00 80.31 173 GLU A CA 1
ATOM 1341 C C . GLU A 1 173 ? 11.425 6.277 -42.195 1.00 80.31 173 GLU A C 1
ATOM 1343 O O . GLU A 1 173 ? 10.824 7.326 -41.943 1.00 80.31 173 GLU A O 1
ATOM 1348 N N . SER A 1 174 ? 10.850 5.076 -42.070 1.00 79.50 174 SER A N 1
ATOM 1349 C CA . SER A 1 174 ? 9.458 4.877 -41.652 1.00 79.50 174 SER A CA 1
ATOM 1350 C C . SER A 1 174 ? 9.203 5.450 -40.257 1.00 79.50 174 SER A C 1
ATOM 1352 O O . SER A 1 174 ? 8.272 6.236 -40.077 1.00 79.50 174 SER A O 1
ATOM 1354 N N . ILE A 1 175 ? 10.052 5.104 -39.280 1.00 84.12 175 ILE A N 1
ATOM 1355 C CA . ILE A 1 175 ? 9.938 5.574 -37.891 1.00 84.12 175 ILE A CA 1
ATOM 1356 C C . ILE A 1 175 ? 10.056 7.101 -37.832 1.00 84.12 175 ILE A C 1
ATOM 1358 O O . ILE A 1 175 ? 9.204 7.752 -37.231 1.00 84.12 175 ILE A O 1
ATOM 1362 N N . ARG A 1 176 ? 11.044 7.708 -38.502 1.00 81.31 176 ARG A N 1
ATOM 1363 C CA . ARG A 1 176 ? 11.219 9.174 -38.523 1.00 81.31 176 ARG A CA 1
ATOM 1364 C C . ARG A 1 176 ? 10.017 9.900 -39.132 1.00 81.31 176 ARG A C 1
ATOM 1366 O O . ARG A 1 176 ? 9.702 11.013 -38.705 1.00 81.31 176 ARG A O 1
ATOM 1373 N N . ALA A 1 177 ? 9.346 9.294 -40.110 1.00 81.06 177 ALA A N 1
ATOM 1374 C CA . ALA A 1 177 ? 8.172 9.883 -40.745 1.00 81.06 177 ALA A CA 1
ATOM 1375 C C . ALA A 1 177 ? 6.934 9.895 -39.829 1.00 81.06 177 ALA A C 1
ATOM 1377 O O . ALA A 1 177 ? 6.163 10.857 -39.876 1.00 81.06 177 ALA A O 1
ATOM 1378 N N . ILE A 1 178 ? 6.747 8.858 -39.002 1.00 85.06 178 ILE A N 1
ATOM 1379 C CA . ILE A 1 178 ? 5.493 8.642 -38.254 1.00 85.06 178 ILE A CA 1
ATOM 1380 C C . ILE A 1 178 ? 5.605 8.862 -36.738 1.00 85.06 178 ILE A C 1
ATOM 1382 O O . ILE A 1 178 ? 4.593 9.166 -36.112 1.00 85.06 178 ILE A O 1
ATOM 1386 N N . CYS A 1 179 ? 6.804 8.771 -36.150 1.00 84.00 179 CYS A N 1
ATOM 1387 C CA . CYS A 1 179 ? 7.007 8.724 -34.696 1.00 84.00 179 CYS A CA 1
ATOM 1388 C C . CYS A 1 179 ? 6.372 9.906 -33.956 1.00 84.00 179 CYS A C 1
ATOM 1390 O O . CYS A 1 179 ? 5.566 9.709 -33.053 1.00 84.00 179 CYS A O 1
ATOM 1392 N N . LEU A 1 180 ? 6.721 11.143 -34.325 1.00 85.31 180 LEU A N 1
ATOM 1393 C CA . LEU A 1 180 ? 6.230 12.332 -33.623 1.00 85.31 180 LEU A CA 1
ATOM 1394 C C . LEU A 1 180 ? 4.714 12.572 -33.827 1.00 85.31 180 LEU A C 1
ATOM 1396 O O . LEU A 1 180 ? 4.029 12.809 -32.829 1.00 85.31 180 LEU A O 1
ATOM 1400 N N . PRO A 1 181 ? 4.159 12.489 -35.057 1.00 87.44 181 PRO A N 1
ATOM 1401 C CA . PRO A 1 181 ? 2.717 12.613 -35.274 1.00 87.44 181 PRO A CA 1
ATOM 1402 C C . PRO A 1 181 ? 1.880 11.574 -34.524 1.00 87.44 181 PRO A C 1
ATOM 1404 O O . PRO A 1 181 ? 0.909 11.948 -33.865 1.00 87.44 181 PRO A O 1
ATOM 1407 N N . VAL A 1 182 ? 2.251 10.291 -34.612 1.00 88.62 182 VAL A N 1
ATOM 1408 C CA . VAL A 1 182 ? 1.505 9.193 -33.974 1.00 88.62 182 VAL A CA 1
ATOM 1409 C C . VAL A 1 182 ? 1.583 9.329 -32.457 1.00 88.62 182 VAL A C 1
ATOM 1411 O O . VAL A 1 182 ? 0.546 9.365 -31.803 1.00 88.62 182 VAL A O 1
ATOM 1414 N N . PHE A 1 183 ? 2.778 9.571 -31.909 1.00 88.38 183 PHE A N 1
ATOM 1415 C CA . PHE A 1 183 ? 2.968 9.768 -30.473 1.00 88.38 183 PHE A CA 1
ATOM 1416 C C . PHE A 1 183 ? 2.078 10.880 -29.894 1.00 88.38 183 PHE A C 1
ATOM 1418 O O . PHE A 1 183 ? 1.383 10.674 -28.897 1.00 88.38 183 PHE A O 1
ATOM 1425 N N . LEU A 1 184 ? 2.070 12.066 -30.515 1.00 89.00 184 LEU A N 1
ATOM 1426 C CA . LEU A 1 184 ? 1.266 13.193 -30.030 1.00 89.00 184 LEU A CA 1
ATOM 1427 C C . LEU A 1 184 ? -0.236 12.902 -30.115 1.00 89.00 184 LEU A C 1
ATOM 1429 O O . LEU A 1 184 ? -0.978 13.231 -29.184 1.00 89.00 184 LEU A O 1
ATOM 1433 N N . ALA A 1 185 ? -0.679 12.265 -31.201 1.00 91.00 185 ALA A N 1
ATOM 1434 C CA . ALA A 1 185 ? -2.073 11.881 -31.378 1.00 91.00 185 ALA A CA 1
ATOM 1435 C C . ALA A 1 185 ? -2.508 10.820 -30.357 1.00 91.00 185 ALA A C 1
ATOM 1437 O O . ALA A 1 185 ? -3.579 10.959 -29.764 1.00 91.00 185 ALA A O 1
ATOM 1438 N N . SER A 1 186 ? -1.666 9.823 -30.079 1.00 91.75 186 SER A N 1
ATOM 1439 C CA . SER A 1 186 ? -1.936 8.782 -29.084 1.00 91.75 186 SER A CA 1
ATOM 1440 C C . SER A 1 186 ? -1.998 9.344 -27.670 1.00 91.75 186 SER A C 1
ATOM 1442 O O . SER A 1 186 ? -2.950 9.063 -26.935 1.00 91.75 186 SER A O 1
ATOM 1444 N N . VAL A 1 187 ? -1.050 10.212 -27.290 1.00 90.19 187 VAL A N 1
ATOM 1445 C CA . VAL A 1 187 ? -1.086 10.893 -25.984 1.00 90.19 187 VAL A CA 1
ATOM 1446 C C . VAL A 1 187 ? -2.369 11.705 -25.846 1.00 90.19 187 VAL A C 1
ATOM 1448 O O . VAL A 1 187 ? -3.041 11.606 -24.821 1.00 90.19 187 VAL A O 1
ATOM 1451 N N . PHE A 1 188 ? -2.753 12.467 -26.872 1.00 92.25 188 PHE A N 1
ATOM 1452 C CA . PHE A 1 188 ? -4.001 13.230 -26.865 1.00 92.25 188 PHE A CA 1
ATOM 1453 C C . PHE A 1 188 ? -5.237 12.323 -26.726 1.00 92.25 188 PHE A C 1
ATOM 1455 O O . PHE A 1 188 ? -6.090 12.567 -25.865 1.00 92.25 188 PHE A O 1
ATOM 1462 N N . ALA A 1 189 ? -5.297 11.246 -27.512 1.00 93.25 189 ALA A N 1
ATOM 1463 C CA . ALA A 1 189 ? -6.398 10.288 -27.530 1.00 93.25 189 ALA A CA 1
ATOM 1464 C C . ALA A 1 189 ? -6.599 9.574 -26.183 1.00 93.25 189 ALA A C 1
ATOM 1466 O O . ALA A 1 189 ? -7.739 9.307 -25.797 1.00 93.25 189 ALA A O 1
ATOM 1467 N N . VAL A 1 190 ? -5.521 9.309 -25.436 1.00 92.31 190 VAL A N 1
ATOM 1468 C CA . VAL A 1 190 ? -5.589 8.676 -24.107 1.00 92.31 190 VAL A CA 1
ATOM 1469 C C . VAL A 1 190 ? -5.808 9.696 -22.986 1.00 92.31 190 VAL A C 1
ATOM 1471 O O . VAL A 1 190 ? -6.571 9.449 -22.046 1.00 92.31 190 VAL A O 1
ATOM 1474 N N . LEU A 1 191 ? -5.149 10.854 -23.058 1.00 91.50 191 LEU A N 1
ATOM 1475 C CA . LEU A 1 191 ? -5.144 11.848 -21.985 1.00 91.50 191 LEU A CA 1
ATOM 1476 C C . LEU A 1 191 ? -6.512 12.512 -21.804 1.00 91.50 191 LEU A C 1
ATOM 1478 O O . LEU A 1 191 ? -6.968 12.663 -20.667 1.00 91.50 191 LEU A O 1
ATOM 1482 N N . VAL A 1 192 ? -7.178 12.886 -22.901 1.00 92.19 192 VAL A N 1
ATOM 1483 C CA . VAL A 1 192 ?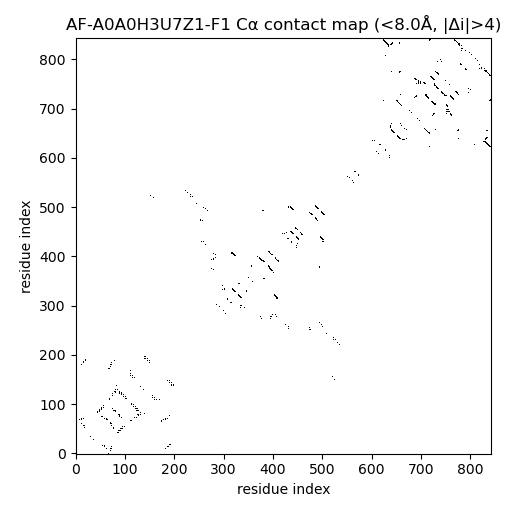 -8.461 13.607 -22.853 1.00 92.19 192 VAL A CA 1
ATOM 1484 C C . VAL A 1 192 ? -9.543 12.798 -22.122 1.00 92.19 192 VAL A C 1
ATOM 1486 O O . VAL A 1 192 ? -10.116 13.327 -21.162 1.00 92.19 192 VAL A O 1
ATOM 1489 N N . PRO A 1 193 ? -9.806 11.517 -22.461 1.00 90.81 193 PRO A N 1
ATOM 1490 C CA . PRO A 1 193 ? -10.808 10.722 -21.756 1.00 90.81 193 PRO A CA 1
ATOM 1491 C C . PRO A 1 193 ? -10.435 10.477 -20.296 1.00 90.81 193 PRO A C 1
ATOM 1493 O O . PRO A 1 193 ? -11.303 10.553 -19.428 1.00 90.81 193 PRO A O 1
ATOM 1496 N N . VAL A 1 194 ? -9.153 10.235 -19.994 1.00 88.38 194 VAL A N 1
ATOM 1497 C CA . VAL A 1 194 ? -8.691 10.007 -18.615 1.00 88.38 194 VAL A CA 1
ATOM 1498 C C . VAL A 1 194 ? -8.874 11.251 -17.746 1.00 88.38 194 VAL A C 1
ATOM 1500 O O . VAL A 1 194 ? -9.347 11.137 -16.613 1.00 88.38 194 VAL A O 1
ATOM 1503 N N . ILE A 1 195 ? -8.525 12.441 -18.245 1.00 86.75 195 ILE A N 1
ATOM 1504 C CA . ILE A 1 195 ? -8.750 13.700 -17.520 1.00 86.75 195 ILE A CA 1
ATOM 1505 C C . ILE A 1 195 ? -10.245 13.912 -17.308 1.00 86.75 195 ILE A C 1
ATOM 1507 O O . ILE A 1 195 ? -10.661 14.182 -16.180 1.00 86.75 195 ILE A O 1
ATOM 1511 N N . LEU A 1 196 ? -11.056 13.750 -18.356 1.00 87.62 196 LEU A N 1
ATOM 1512 C CA . LEU A 1 196 ? -12.492 13.989 -18.270 1.00 87.62 196 LEU A CA 1
ATOM 1513 C C . LEU A 1 196 ? -13.159 13.041 -17.266 1.00 87.62 196 LEU A C 1
ATOM 1515 O O . LEU A 1 196 ? -13.887 13.495 -16.384 1.00 87.62 196 LEU A O 1
ATOM 1519 N N . ILE A 1 197 ? -12.847 11.743 -17.330 1.00 86.44 197 ILE A N 1
ATOM 1520 C CA . ILE A 1 197 ? -13.339 10.740 -16.376 1.00 86.44 197 ILE A CA 1
ATOM 1521 C C . ILE A 1 197 ? -12.867 11.067 -14.960 1.00 86.44 197 ILE A C 1
ATOM 1523 O O . ILE A 1 197 ? -13.665 11.007 -14.030 1.00 86.44 197 ILE A O 1
ATOM 1527 N N . ASN A 1 198 ? -11.607 11.466 -14.769 1.00 80.50 198 ASN A N 1
ATOM 1528 C CA . ASN A 1 198 ? -11.115 11.851 -13.447 1.00 80.50 198 ASN A CA 1
ATOM 1529 C C . ASN A 1 198 ? -11.796 13.107 -12.898 1.00 80.50 198 ASN A C 1
ATOM 1531 O O . ASN A 1 198 ? -12.036 13.169 -11.696 1.00 80.50 198 ASN A O 1
ATOM 1535 N N . ILE A 1 199 ? -12.120 14.097 -13.734 1.00 82.94 199 ILE A N 1
ATOM 1536 C CA . ILE A 1 199 ? -12.880 15.287 -13.322 1.00 82.94 199 ILE A CA 1
ATOM 1537 C C . ILE A 1 199 ? -14.305 14.889 -12.922 1.00 82.94 199 ILE A C 1
ATOM 1539 O O . ILE A 1 199 ? -14.782 15.290 -11.857 1.00 82.94 199 ILE A O 1
ATOM 1543 N N . LEU A 1 200 ? -14.966 14.064 -13.739 1.00 80.00 200 LEU A N 1
ATOM 1544 C CA . LEU A 1 200 ? -16.310 13.550 -13.462 1.00 80.00 200 LEU A CA 1
ATOM 1545 C C . LEU A 1 200 ? -16.335 12.714 -12.174 1.00 80.00 200 LEU A C 1
ATOM 1547 O O . LEU A 1 200 ? -17.242 12.863 -11.356 1.00 80.00 200 LEU A O 1
ATOM 1551 N N . ASN A 1 201 ? -15.309 11.893 -11.955 1.00 72.69 201 ASN A N 1
ATOM 1552 C CA . ASN A 1 201 ? -15.184 11.058 -10.768 1.00 72.69 201 ASN A CA 1
ATOM 1553 C C . ASN A 1 201 ? -14.786 11.872 -9.525 1.00 72.69 201 ASN A C 1
ATOM 1555 O O . ASN A 1 201 ? -15.321 11.631 -8.450 1.00 72.69 201 ASN A O 1
ATOM 1559 N N . LYS A 1 202 ? -13.916 12.889 -9.649 1.00 65.62 202 LYS A N 1
ATOM 1560 C CA . LYS A 1 202 ? -13.577 13.816 -8.550 1.00 65.62 202 LYS A CA 1
ATOM 1561 C C . LYS A 1 202 ? -14.781 14.608 -8.059 1.00 65.62 202 LYS A C 1
ATOM 1563 O O . LYS A 1 202 ? -14.839 14.883 -6.869 1.00 65.62 202 LYS A O 1
ATOM 1568 N N . ARG A 1 203 ? -15.739 14.960 -8.926 1.00 58.69 203 ARG A N 1
ATOM 1569 C CA . ARG A 1 203 ? -17.007 15.557 -8.473 1.00 58.69 203 ARG A CA 1
ATOM 1570 C C . ARG A 1 203 ? -17.754 14.623 -7.515 1.00 58.69 203 ARG A C 1
ATOM 1572 O O . ARG A 1 203 ? -18.163 15.085 -6.465 1.00 58.69 203 ARG A O 1
ATOM 1579 N N . LYS A 1 204 ? -17.831 13.322 -7.819 1.00 57.19 204 LYS A N 1
ATOM 1580 C CA . LYS A 1 204 ? -18.428 12.312 -6.920 1.00 57.19 204 LYS A CA 1
ATOM 1581 C C . LYS A 1 204 ? -17.584 12.052 -5.670 1.00 57.19 204 LYS A C 1
ATOM 1583 O O . LYS A 1 204 ? -18.113 11.894 -4.580 1.00 57.19 204 LYS A O 1
ATOM 1588 N N . PHE A 1 205 ? -16.263 12.029 -5.824 1.00 48.03 205 PHE A N 1
ATOM 1589 C CA . PHE A 1 205 ? -15.331 11.745 -4.737 1.00 48.03 205 PHE A CA 1
ATOM 1590 C C . PHE A 1 205 ? -15.172 12.928 -3.772 1.00 48.03 205 PHE A C 1
ATOM 1592 O O . PHE A 1 205 ? -14.954 12.697 -2.595 1.00 48.03 205 PHE A O 1
ATOM 1599 N N . ASN A 1 206 ? -15.313 14.186 -4.208 1.00 52.47 206 ASN A N 1
ATOM 1600 C CA . ASN A 1 206 ? -15.294 15.352 -3.312 1.00 52.47 206 ASN A CA 1
ATOM 1601 C C . ASN A 1 206 ? -16.485 15.367 -2.338 1.00 52.47 206 ASN A C 1
ATOM 1603 O O . ASN A 1 206 ? -16.329 15.865 -1.221 1.00 52.47 206 ASN A O 1
ATOM 1607 N N . ASP A 1 207 ? -17.620 14.770 -2.714 1.00 52.62 207 ASP A N 1
ATOM 1608 C CA . ASP A 1 207 ? -18.752 14.557 -1.804 1.00 52.62 207 ASP A CA 1
ATOM 1609 C C . ASP A 1 207 ? -18.425 13.508 -0.715 1.00 52.62 207 ASP A C 1
ATOM 1611 O O . ASP A 1 207 ? -18.890 13.629 0.419 1.00 52.62 207 ASP A O 1
ATOM 1615 N N . GLU A 1 208 ? -17.548 12.533 -1.001 1.00 47.12 208 GLU A N 1
ATOM 1616 C CA . GLU A 1 208 ? -17.036 11.542 -0.033 1.00 47.12 208 GLU A CA 1
ATOM 1617 C C . GLU A 1 208 ? -15.806 12.033 0.768 1.00 47.12 208 GLU A C 1
ATOM 1619 O O . GLU A 1 208 ? -15.714 11.796 1.974 1.00 47.12 208 GLU A O 1
ATOM 1624 N N . ILE A 1 209 ? -14.864 12.750 0.136 1.00 44.09 209 ILE A N 1
ATOM 1625 C CA . ILE A 1 209 ? -13.615 13.273 0.732 1.00 44.09 209 ILE A CA 1
ATOM 1626 C C . ILE A 1 209 ? -13.894 14.287 1.837 1.00 44.09 209 ILE A C 1
ATOM 1628 O O . ILE A 1 209 ? -13.081 14.395 2.759 1.00 44.09 209 ILE A O 1
ATOM 1632 N N . ARG A 1 210 ? -15.030 15.000 1.808 1.00 45.03 210 ARG A N 1
ATOM 1633 C CA . ARG A 1 210 ? -15.425 15.906 2.903 1.00 45.03 210 ARG A CA 1
ATOM 1634 C C . ARG A 1 210 ? -15.453 15.19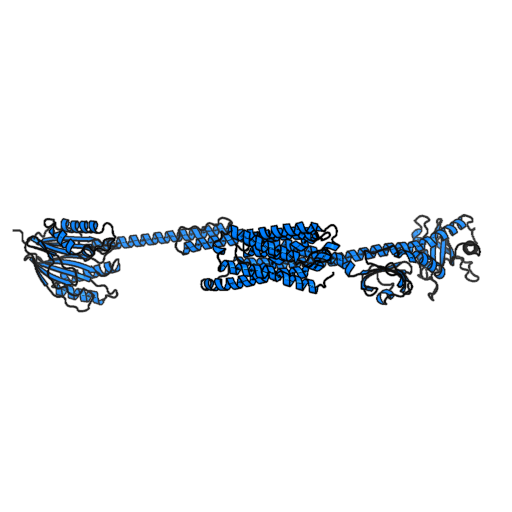5 4.274 1.00 45.03 210 ARG A C 1
ATOM 1636 O O . ARG A 1 210 ? -15.536 15.872 5.291 1.00 45.03 210 ARG A O 1
ATOM 1643 N N . LYS A 1 211 ? -15.328 13.857 4.304 1.00 44.59 211 LYS A N 1
ATOM 1644 C CA . LYS A 1 211 ? -15.178 13.017 5.498 1.00 44.59 211 LYS A CA 1
ATOM 1645 C C . LYS A 1 211 ? -13.776 12.455 5.802 1.00 44.59 211 LYS A C 1
ATOM 1647 O O . LYS A 1 211 ? -13.629 11.929 6.896 1.00 44.59 211 LYS A O 1
ATOM 1652 N N . ASN A 1 212 ? -12.753 12.514 4.937 1.00 44.44 212 ASN A N 1
ATOM 1653 C CA . ASN A 1 212 ? -11.403 12.038 5.316 1.00 44.44 212 ASN A CA 1
ATOM 1654 C C . ASN A 1 212 ? -10.290 12.424 4.322 1.00 44.44 212 ASN A C 1
ATOM 1656 O O . ASN A 1 212 ? -10.204 11.883 3.218 1.00 44.44 212 ASN A O 1
ATOM 1660 N N . THR A 1 213 ? -9.365 13.292 4.741 1.00 35.38 213 THR A N 1
ATOM 1661 C CA . THR A 1 213 ? -8.210 13.732 3.936 1.00 35.38 213 THR A CA 1
ATOM 1662 C C . THR A 1 213 ? -6.878 13.370 4.589 1.00 35.38 213 THR A C 1
ATOM 1664 O O . THR A 1 213 ? -6.323 14.147 5.363 1.00 35.38 213 THR A O 1
ATOM 1667 N N . LYS A 1 214 ? -6.309 12.225 4.199 1.00 47.09 214 LYS A N 1
ATOM 1668 C CA . LYS A 1 214 ? -4.854 11.996 4.199 1.00 47.09 214 LYS A CA 1
ATOM 1669 C C . LYS A 1 214 ? -4.455 11.289 2.904 1.00 47.09 214 LYS A C 1
ATOM 1671 O O . LYS A 1 214 ? -5.129 10.364 2.448 1.00 47.09 214 LYS A O 1
ATOM 1676 N N . THR A 1 215 ? -3.371 11.747 2.288 1.00 52.81 215 THR A N 1
ATOM 1677 C CA . THR A 1 215 ? -2.770 11.123 1.105 1.00 52.81 215 THR A CA 1
ATOM 1678 C C . THR A 1 215 ? -2.205 9.745 1.469 1.00 52.81 215 THR A C 1
ATOM 1680 O O . THR A 1 215 ? -1.579 9.574 2.513 1.00 52.81 215 THR A O 1
ATOM 1683 N N . ARG A 1 216 ? -2.447 8.727 0.629 1.00 63.47 216 ARG A N 1
ATOM 1684 C CA . ARG A 1 216 ? -1.960 7.358 0.875 1.00 63.47 216 ARG A CA 1
ATOM 1685 C C . ARG A 1 216 ? -0.447 7.286 0.651 1.00 63.47 216 ARG A C 1
ATOM 1687 O O . ARG A 1 216 ? 0.051 7.771 -0.362 1.00 63.47 216 ARG A O 1
ATOM 1694 N N . MET A 1 217 ? 0.264 6.603 1.550 1.00 63.03 217 MET A N 1
ATOM 1695 C CA . MET A 1 217 ? 1.717 6.370 1.476 1.00 63.03 217 MET A CA 1
ATOM 1696 C C . MET A 1 217 ? 2.163 5.782 0.125 1.00 63.03 217 MET A C 1
ATOM 1698 O O . MET A 1 217 ? 3.219 6.138 -0.394 1.00 63.03 217 MET A O 1
ATOM 1702 N N . SER A 1 218 ? 1.334 4.934 -0.495 1.00 63.75 218 SER A N 1
ATOM 1703 C CA . SER A 1 218 ? 1.607 4.360 -1.818 1.00 63.75 218 SER A CA 1
ATOM 1704 C C . SER A 1 218 ? 1.828 5.418 -2.902 1.00 63.75 218 SER A C 1
ATOM 1706 O O . SER A 1 218 ? 2.697 5.243 -3.751 1.00 63.75 218 SER A O 1
ATOM 1708 N N . THR A 1 219 ? 1.094 6.530 -2.855 1.00 66.25 219 THR A N 1
ATOM 1709 C CA . THR A 1 219 ? 1.203 7.615 -3.836 1.00 66.25 219 THR A CA 1
ATOM 1710 C C . THR A 1 219 ? 2.515 8.381 -3.685 1.00 66.25 219 THR A C 1
ATOM 1712 O O . THR A 1 219 ? 3.137 8.728 -4.683 1.00 66.25 219 THR A O 1
ATOM 1715 N N . GLN A 1 220 ? 2.979 8.604 -2.453 1.00 69.38 220 GLN A N 1
ATOM 1716 C CA . GLN A 1 220 ? 4.271 9.256 -2.218 1.00 69.38 220 GLN A CA 1
ATOM 1717 C C . GLN A 1 220 ? 5.428 8.386 -2.716 1.00 69.38 220 GLN A C 1
ATOM 1719 O O . GLN A 1 220 ? 6.286 8.874 -3.447 1.00 69.38 220 GLN A O 1
ATOM 1724 N N . VAL A 1 221 ? 5.418 7.089 -2.392 1.00 72.19 221 VAL A N 1
ATOM 1725 C CA . VAL A 1 221 ? 6.444 6.141 -2.863 1.00 72.19 221 VAL A CA 1
ATOM 1726 C C . VAL A 1 221 ? 6.485 6.081 -4.395 1.00 72.19 221 VAL A C 1
ATOM 1728 O O . VAL A 1 221 ? 7.566 6.068 -4.976 1.00 72.19 221 VAL A O 1
ATOM 1731 N N . GLN A 1 222 ? 5.324 6.097 -5.059 1.00 72.25 222 GLN A N 1
ATOM 1732 C CA . GLN A 1 222 ? 5.240 6.121 -6.523 1.00 72.25 222 GLN A CA 1
ATOM 1733 C C . GLN A 1 222 ? 5.899 7.360 -7.138 1.00 72.25 222 GLN A C 1
ATOM 1735 O O . GLN A 1 222 ? 6.615 7.223 -8.128 1.00 72.25 222 GLN A O 1
ATOM 1740 N N . ILE A 1 223 ? 5.662 8.545 -6.566 1.00 72.88 223 ILE A N 1
ATOM 1741 C CA . ILE A 1 223 ? 6.232 9.802 -7.068 1.00 72.88 223 ILE A CA 1
ATOM 1742 C C . ILE A 1 223 ? 7.755 9.777 -6.945 1.00 72.88 223 ILE A C 1
ATOM 1744 O O . ILE A 1 223 ? 8.442 10.055 -7.922 1.00 72.88 223 ILE A O 1
ATOM 1748 N N . TRP A 1 224 ? 8.287 9.380 -5.786 1.00 78.94 224 TRP A N 1
ATOM 1749 C CA . TRP A 1 224 ? 9.736 9.293 -5.589 1.00 78.94 224 TRP A CA 1
ATOM 1750 C C . TRP A 1 224 ? 10.391 8.267 -6.514 1.00 78.94 224 TRP A C 1
ATOM 1752 O O . TRP A 1 224 ? 11.417 8.568 -7.117 1.00 78.94 224 TRP A O 1
ATOM 1762 N N . LEU A 1 225 ? 9.779 7.089 -6.686 1.00 79.94 225 LEU A N 1
ATOM 1763 C CA . LEU A 1 225 ? 10.296 6.066 -7.596 1.00 79.94 225 LEU A CA 1
ATOM 1764 C C . LEU A 1 225 ? 10.338 6.566 -9.048 1.00 79.94 225 LEU A C 1
ATOM 1766 O O . LEU A 1 225 ? 11.336 6.359 -9.736 1.00 79.94 225 LEU A O 1
ATOM 1770 N N . LEU A 1 226 ? 9.273 7.234 -9.505 1.00 77.94 226 LEU A N 1
ATOM 1771 C CA . LEU A 1 226 ? 9.208 7.788 -10.856 1.00 77.94 226 LEU A CA 1
ATOM 1772 C C . LEU A 1 226 ? 10.270 8.875 -11.065 1.00 77.94 226 LEU A C 1
ATOM 1774 O O . LEU A 1 226 ? 10.968 8.847 -12.075 1.00 77.94 226 LEU A O 1
ATOM 1778 N N . SER A 1 227 ? 10.429 9.786 -10.101 1.00 74.88 227 SER A N 1
ATOM 1779 C CA . SER A 1 227 ? 11.444 10.843 -10.158 1.00 74.88 227 SER A CA 1
ATOM 1780 C C . SER A 1 227 ? 12.864 10.278 -10.232 1.00 74.88 227 SER A C 1
ATOM 1782 O O . SER A 1 227 ? 13.654 10.732 -11.057 1.00 74.88 227 SER A O 1
ATOM 1784 N N . SER A 1 228 ? 13.183 9.258 -9.427 1.00 78.25 228 SER A N 1
ATOM 1785 C CA . SER A 1 228 ? 14.505 8.620 -9.455 1.00 78.25 228 SER A CA 1
ATOM 1786 C C . SER A 1 228 ? 14.793 7.945 -10.796 1.00 78.25 228 SER A C 1
ATOM 1788 O O . SER A 1 228 ? 15.885 8.093 -11.338 1.00 78.25 228 SER A O 1
ATOM 1790 N N . ILE A 1 229 ? 13.812 7.240 -11.366 1.00 81.75 229 ILE A N 1
ATOM 1791 C CA . ILE A 1 229 ? 13.974 6.576 -12.666 1.00 81.75 229 ILE A CA 1
ATOM 1792 C C . ILE A 1 229 ? 14.112 7.593 -13.800 1.00 81.75 229 ILE A C 1
ATOM 1794 O O . ILE A 1 229 ? 14.985 7.433 -14.649 1.00 81.75 229 ILE A O 1
ATOM 1798 N N . ALA A 1 230 ? 13.308 8.659 -13.792 1.00 77.88 230 ALA A N 1
ATOM 1799 C CA . ALA A 1 230 ? 13.407 9.728 -14.783 1.00 77.88 230 ALA A CA 1
ATOM 1800 C C . ALA A 1 230 ? 14.786 10.410 -14.755 1.00 77.88 230 ALA A C 1
ATOM 1802 O O . ALA A 1 230 ? 15.347 10.714 -15.807 1.00 77.88 230 ALA A O 1
ATOM 1803 N N . PHE A 1 231 ? 15.358 10.602 -13.563 1.00 81.38 231 PHE A N 1
ATOM 1804 C CA . PHE A 1 231 ? 16.708 11.139 -13.402 1.00 81.38 231 PHE A CA 1
ATOM 1805 C C . PHE A 1 231 ? 17.783 10.199 -13.968 1.00 81.38 231 PHE A C 1
ATOM 1807 O O . PHE A 1 231 ? 18.641 10.641 -14.731 1.00 81.38 231 PHE A O 1
ATOM 1814 N N . CYS A 1 232 ? 17.714 8.900 -13.653 1.00 82.31 232 CYS A N 1
ATOM 1815 C CA . CYS A 1 232 ? 18.637 7.906 -14.208 1.00 82.31 232 CYS A CA 1
ATOM 1816 C C . CYS A 1 232 ? 18.564 7.837 -15.738 1.00 82.31 232 CYS A C 1
ATOM 1818 O O . CYS A 1 232 ? 19.607 7.806 -16.386 1.00 82.31 232 CYS A O 1
ATOM 1820 N N . TYR A 1 233 ? 17.352 7.860 -16.298 1.00 85.25 233 TYR A N 1
ATOM 1821 C CA . TYR A 1 233 ? 17.122 7.879 -17.741 1.00 85.25 233 TYR A CA 1
ATOM 1822 C C . TYR A 1 233 ? 17.731 9.118 -18.414 1.00 85.25 233 TYR A C 1
ATOM 1824 O O . TYR A 1 233 ? 18.425 9.007 -19.420 1.00 85.25 233 TYR A O 1
ATOM 1832 N N . ALA A 1 234 ? 17.543 10.307 -17.833 1.00 79.62 234 ALA A N 1
ATOM 1833 C CA . ALA A 1 234 ? 18.124 11.530 -18.385 1.00 79.62 234 ALA A CA 1
ATOM 1834 C C . ALA A 1 234 ? 19.663 11.463 -18.445 1.00 79.62 234 ALA A C 1
ATOM 1836 O O . ALA A 1 234 ? 20.265 11.875 -19.437 1.00 79.62 234 ALA A O 1
ATOM 1837 N N . ILE A 1 235 ? 20.302 10.908 -17.408 1.00 84.62 235 ILE A N 1
ATOM 1838 C CA . ILE A 1 235 ? 21.761 10.735 -17.370 1.00 84.62 235 ILE A CA 1
ATOM 1839 C C . ILE A 1 235 ? 22.228 9.689 -18.387 1.00 84.62 235 ILE A C 1
ATOM 1841 O O . ILE A 1 235 ? 23.197 9.951 -19.103 1.00 84.62 235 ILE A O 1
ATOM 1845 N N . SER A 1 236 ? 21.570 8.526 -18.475 1.00 86.56 236 SER A N 1
ATOM 1846 C CA . SER A 1 236 ? 21.967 7.476 -19.426 1.00 86.56 236 SER A CA 1
ATOM 1847 C C . SER A 1 236 ? 21.884 7.973 -20.864 1.00 86.56 236 SER A C 1
ATOM 1849 O O . SER A 1 236 ? 22.864 7.868 -21.602 1.00 86.56 236 SER A O 1
ATOM 1851 N N . THR A 1 237 ? 20.784 8.640 -21.219 1.00 85.38 237 THR A N 1
ATOM 1852 C CA . THR A 1 237 ? 20.584 9.201 -22.557 1.00 85.38 237 THR A CA 1
ATOM 1853 C C . THR A 1 237 ? 21.663 10.236 -22.910 1.00 85.38 237 THR A C 1
ATOM 1855 O O . THR A 1 237 ? 22.187 10.212 -24.025 1.00 85.38 237 THR A O 1
ATOM 1858 N N . LEU A 1 238 ? 22.064 11.108 -21.973 1.00 83.38 238 LEU A N 1
ATOM 1859 C CA . LEU A 1 238 ? 23.160 12.067 -22.195 1.00 83.38 238 LEU A CA 1
ATOM 1860 C C . LEU A 1 238 ? 24.507 11.372 -22.445 1.00 83.38 238 LEU A C 1
ATOM 1862 O O . LEU A 1 238 ? 25.251 11.770 -23.346 1.00 83.38 238 LEU A O 1
ATOM 1866 N N . ILE A 1 239 ? 24.817 10.321 -21.680 1.00 83.56 239 ILE A N 1
ATOM 1867 C CA . ILE A 1 239 ? 26.051 9.540 -21.850 1.00 83.56 239 ILE A CA 1
ATOM 1868 C C . ILE A 1 239 ? 26.049 8.829 -23.205 1.00 83.56 239 ILE A C 1
ATOM 1870 O O . ILE A 1 239 ? 27.029 8.926 -23.946 1.00 83.56 239 ILE A O 1
ATOM 1874 N N . VAL A 1 240 ? 24.951 8.153 -23.559 1.00 86.06 240 VAL A N 1
ATOM 1875 C CA . VAL A 1 240 ? 24.817 7.448 -24.842 1.00 86.06 240 VAL A CA 1
ATOM 1876 C C . VAL A 1 240 ? 24.965 8.416 -26.010 1.00 86.06 240 VAL A C 1
ATOM 1878 O O . VAL A 1 240 ? 25.707 8.114 -26.944 1.00 86.06 240 VAL A O 1
ATOM 1881 N N . TYR A 1 241 ? 24.341 9.596 -25.944 1.00 86.56 241 TYR A N 1
ATOM 1882 C CA . TYR A 1 241 ? 24.503 10.628 -26.969 1.00 86.56 241 TYR A CA 1
ATOM 1883 C C . TYR A 1 241 ? 25.977 11.014 -27.164 1.00 86.56 241 TYR A C 1
ATOM 1885 O O . TYR A 1 241 ? 26.475 11.037 -28.295 1.00 86.56 241 TYR A O 1
ATOM 1893 N N . GLY A 1 242 ? 26.700 11.263 -26.066 1.00 83.69 242 GLY A N 1
ATOM 1894 C CA . GLY A 1 242 ? 28.125 11.599 -26.103 1.00 83.69 242 GLY A CA 1
ATOM 1895 C C . GLY A 1 242 ? 28.994 10.477 -26.682 1.00 83.69 242 GLY A C 1
ATOM 1896 O O . GLY A 1 242 ? 29.839 10.730 -27.543 1.00 83.69 242 GLY A O 1
ATOM 1897 N N . VAL A 1 243 ? 28.758 9.229 -26.264 1.00 85.94 243 VAL A N 1
ATOM 1898 C CA . VAL A 1 243 ? 29.500 8.050 -26.746 1.00 85.94 243 VAL A CA 1
ATOM 1899 C C . VAL A 1 243 ? 29.262 7.815 -28.236 1.00 85.94 243 VAL A C 1
ATOM 1901 O O . VAL A 1 243 ? 30.228 7.654 -28.983 1.00 85.94 243 VAL A O 1
ATOM 1904 N N . GLN A 1 244 ? 28.004 7.840 -28.685 1.00 87.88 244 GLN A N 1
ATOM 1905 C CA . GLN A 1 244 ? 27.652 7.636 -30.094 1.00 87.88 244 GLN A CA 1
ATOM 1906 C C . GLN A 1 244 ? 28.224 8.743 -30.984 1.00 87.88 244 GLN A C 1
ATOM 1908 O O . GLN A 1 244 ? 28.750 8.464 -32.059 1.00 87.88 244 GLN A O 1
ATOM 1913 N N . THR A 1 245 ? 28.203 9.991 -30.508 1.00 87.56 245 THR A N 1
ATOM 1914 C CA . THR A 1 245 ? 28.813 11.125 -31.220 1.00 87.56 245 THR A CA 1
ATOM 1915 C C . THR A 1 245 ? 30.322 10.933 -31.380 1.00 87.56 245 THR A C 1
ATOM 1917 O O . THR A 1 245 ? 30.857 11.082 -32.477 1.00 87.56 245 THR A O 1
ATOM 1920 N N . ASN A 1 246 ? 31.016 10.539 -30.308 1.00 87.38 246 ASN A N 1
ATOM 1921 C CA . ASN A 1 246 ? 32.453 10.275 -30.368 1.00 87.38 246 ASN A CA 1
ATOM 1922 C C . ASN A 1 246 ? 32.786 9.075 -31.272 1.00 87.38 246 ASN A C 1
ATOM 1924 O O . ASN A 1 246 ? 33.790 9.094 -31.981 1.00 87.38 246 ASN A O 1
ATOM 1928 N N . SER A 1 247 ? 31.941 8.040 -31.275 1.00 87.44 247 SER A N 1
ATOM 1929 C CA . SER A 1 247 ? 32.102 6.884 -32.160 1.00 87.44 247 SER A CA 1
ATOM 1930 C C . SER A 1 247 ? 31.950 7.269 -33.632 1.00 87.44 247 SER A C 1
ATOM 1932 O O . SER A 1 247 ? 32.771 6.854 -34.445 1.00 87.44 247 SER A O 1
ATOM 1934 N N . ALA A 1 248 ? 30.947 8.083 -33.976 1.00 86.88 248 ALA A N 1
ATOM 1935 C CA . ALA A 1 248 ? 30.752 8.571 -35.341 1.00 86.88 248 ALA A CA 1
ATOM 1936 C C . ALA A 1 248 ? 31.961 9.380 -35.832 1.00 86.88 248 ALA A C 1
ATOM 1938 O O . ALA A 1 248 ? 32.468 9.138 -36.925 1.00 86.88 248 ALA A O 1
ATOM 1939 N N . TYR A 1 249 ? 32.489 10.264 -34.981 1.00 86.88 249 TYR A N 1
ATOM 1940 C CA . TYR A 1 249 ? 33.711 11.014 -35.268 1.00 86.88 249 TYR A CA 1
ATOM 1941 C C . TYR A 1 249 ? 34.929 10.114 -35.495 1.00 86.88 249 TYR A C 1
ATOM 1943 O O . TYR A 1 249 ? 35.634 10.289 -36.486 1.00 86.88 249 TYR A O 1
ATOM 1951 N N . LYS A 1 250 ? 35.162 9.124 -34.628 1.00 87.06 250 LYS A N 1
ATOM 1952 C CA . LYS A 1 250 ? 36.281 8.184 -34.800 1.00 87.06 250 LYS A CA 1
ATOM 1953 C C . LYS A 1 250 ? 36.152 7.350 -36.073 1.00 87.06 250 LYS A C 1
ATOM 1955 O O . LYS A 1 250 ? 37.142 7.180 -36.773 1.00 87.06 250 LYS A O 1
ATOM 1960 N N . ASN A 1 251 ? 34.950 6.869 -36.390 1.00 87.50 251 ASN A N 1
ATOM 1961 C CA . ASN A 1 251 ? 34.705 6.101 -37.611 1.00 87.50 251 ASN A CA 1
ATOM 1962 C C . ASN A 1 251 ? 34.960 6.947 -38.866 1.00 87.50 251 ASN A C 1
ATOM 1964 O O . ASN A 1 251 ? 35.579 6.459 -39.813 1.00 87.50 251 ASN A O 1
ATOM 1968 N N . ALA A 1 252 ? 34.543 8.218 -38.856 1.00 86.75 252 ALA A N 1
ATOM 1969 C CA . ALA A 1 252 ? 34.866 9.156 -39.926 1.00 86.75 252 ALA A CA 1
ATOM 1970 C C . ALA A 1 252 ? 36.384 9.362 -40.045 1.00 86.75 252 ALA A C 1
ATOM 1972 O O . ALA A 1 252 ? 36.920 9.214 -41.136 1.00 86.75 252 ALA A O 1
ATOM 1973 N N . ASP A 1 253 ? 37.096 9.597 -38.935 1.00 87.44 253 ASP A N 1
ATOM 1974 C CA . ASP A 1 253 ? 38.560 9.761 -38.940 1.00 87.44 253 ASP A CA 1
ATOM 1975 C C . ASP A 1 253 ? 39.289 8.536 -39.498 1.00 87.44 253 ASP A C 1
ATOM 1977 O O . ASP A 1 253 ? 40.248 8.683 -40.254 1.00 87.44 253 ASP A O 1
ATOM 1981 N N . THR A 1 254 ? 38.844 7.328 -39.148 1.00 88.56 254 THR A N 1
ATOM 1982 C CA . THR A 1 254 ? 39.395 6.084 -39.701 1.00 88.56 254 THR A CA 1
ATOM 1983 C C . THR A 1 254 ? 39.123 5.972 -41.199 1.00 88.56 254 THR A C 1
ATOM 1985 O O . THR A 1 254 ? 40.042 5.660 -41.951 1.00 88.56 254 THR A O 1
ATOM 1988 N N . THR A 1 255 ? 37.896 6.269 -41.639 1.00 88.12 255 THR A N 1
ATOM 1989 C CA . THR A 1 255 ? 37.513 6.233 -43.062 1.00 88.12 255 THR A CA 1
ATOM 1990 C C . THR A 1 255 ? 38.338 7.228 -43.875 1.00 88.12 255 THR A C 1
ATOM 1992 O O . THR A 1 255 ? 38.883 6.869 -44.918 1.00 88.12 255 THR A O 1
ATOM 1995 N N . PHE A 1 256 ? 38.496 8.453 -43.364 1.00 88.44 256 PHE A N 1
ATOM 1996 C CA . PHE A 1 256 ? 39.342 9.473 -43.968 1.00 88.44 256 PHE A CA 1
ATOM 1997 C C . PHE A 1 256 ? 40.793 9.004 -44.091 1.00 88.44 256 PHE A C 1
ATOM 1999 O O . PHE A 1 256 ? 41.350 9.054 -45.181 1.00 88.44 256 PHE A O 1
ATOM 2006 N N . LYS A 1 257 ? 41.396 8.510 -43.001 1.00 88.69 257 LYS A N 1
ATOM 2007 C CA . LYS A 1 257 ? 42.794 8.049 -42.987 1.00 88.69 257 LYS A CA 1
ATOM 2008 C C . LYS A 1 257 ? 43.055 6.921 -43.979 1.00 88.69 257 LYS A C 1
ATOM 2010 O O . LYS A 1 257 ? 44.027 7.003 -44.717 1.00 88.69 257 LYS A O 1
ATOM 2015 N N . LEU A 1 258 ? 42.198 5.897 -43.992 1.00 88.62 258 LEU A N 1
ATOM 2016 C CA . LEU A 1 258 ? 42.335 4.760 -44.907 1.00 88.62 258 LEU A CA 1
ATOM 2017 C C . LEU A 1 258 ? 42.222 5.217 -46.363 1.00 88.62 258 LEU A C 1
ATOM 2019 O O . LEU A 1 258 ? 43.136 4.986 -47.138 1.00 88.62 258 LEU A O 1
ATOM 2023 N N . THR A 1 259 ? 41.169 5.971 -46.694 1.00 88.88 259 THR A N 1
ATOM 2024 C CA . THR A 1 259 ? 40.955 6.464 -48.064 1.00 88.88 259 THR A CA 1
ATOM 2025 C C . THR A 1 259 ? 42.110 7.346 -48.535 1.00 88.88 259 THR A C 1
ATOM 2027 O O . THR A 1 259 ? 42.577 7.214 -49.661 1.00 88.88 259 THR A O 1
ATOM 2030 N N . ILE A 1 260 ? 42.576 8.259 -47.680 1.00 88.12 260 ILE A N 1
ATOM 2031 C CA . ILE A 1 260 ? 43.683 9.156 -48.009 1.00 88.12 260 ILE A CA 1
ATOM 2032 C C . ILE A 1 260 ? 44.976 8.372 -48.231 1.00 88.12 260 ILE A C 1
ATOM 2034 O O . ILE A 1 260 ? 45.674 8.663 -49.196 1.00 88.12 260 ILE A O 1
ATOM 2038 N N . ASN A 1 261 ? 45.291 7.401 -47.369 1.00 88.75 261 ASN A N 1
ATOM 2039 C CA . ASN A 1 261 ? 46.476 6.560 -47.538 1.00 88.75 261 ASN A CA 1
ATOM 2040 C C . ASN A 1 261 ? 46.401 5.773 -48.846 1.00 88.75 261 ASN A C 1
ATOM 2042 O O . ASN A 1 261 ? 47.333 5.847 -49.635 1.00 88.75 261 ASN A O 1
ATOM 2046 N N . ASP A 1 262 ? 45.265 5.131 -49.126 1.00 87.31 262 ASP A N 1
ATOM 2047 C CA . ASP A 1 262 ? 45.082 4.338 -50.343 1.00 87.31 262 ASP A CA 1
ATOM 2048 C C . ASP A 1 262 ? 45.189 5.193 -51.616 1.00 87.31 262 ASP A C 1
ATOM 2050 O O . ASP A 1 262 ? 45.571 4.689 -52.666 1.00 87.31 262 ASP A O 1
ATOM 2054 N N . VAL A 1 263 ? 44.765 6.463 -51.591 1.00 86.75 263 VAL A N 1
ATOM 2055 C CA . VAL A 1 263 ? 44.908 7.375 -52.746 1.00 86.75 263 VAL A CA 1
ATOM 2056 C C . VAL A 1 263 ? 46.330 7.931 -52.820 1.00 86.75 263 VAL A C 1
ATOM 2058 O O . VAL A 1 263 ? 46.870 8.085 -53.909 1.00 86.75 263 VAL A O 1
ATOM 2061 N N . SER A 1 264 ? 46.949 8.218 -51.675 1.00 86.62 264 SER A N 1
ATOM 2062 C CA . SER A 1 264 ? 48.337 8.678 -51.590 1.00 86.62 264 SER A CA 1
ATOM 2063 C C . SER A 1 264 ? 49.302 7.631 -52.143 1.00 86.62 264 SER A C 1
ATOM 2065 O O . SER A 1 264 ? 50.178 7.968 -52.936 1.00 86.62 264 SER A O 1
ATOM 2067 N N . ASP A 1 265 ? 49.110 6.361 -51.786 1.00 85.56 265 ASP A N 1
ATOM 2068 C CA . ASP A 1 265 ? 49.921 5.249 -52.277 1.00 85.56 265 ASP A CA 1
ATOM 2069 C C . ASP A 1 265 ? 49.789 5.091 -53.796 1.00 85.56 265 ASP A C 1
ATOM 2071 O O . ASP A 1 265 ? 50.812 5.018 -54.469 1.00 85.56 265 ASP A O 1
ATOM 2075 N N . ASP A 1 266 ? 48.577 5.183 -54.359 1.00 84.06 266 ASP A N 1
ATOM 2076 C CA . ASP A 1 266 ? 48.368 5.179 -55.814 1.00 84.06 266 ASP A CA 1
ATOM 2077 C C . ASP A 1 266 ? 49.053 6.362 -56.519 1.00 84.06 266 ASP A C 1
ATOM 2079 O O . ASP A 1 266 ? 49.660 6.188 -57.574 1.00 84.06 266 ASP A O 1
ATOM 2083 N N . VAL A 1 267 ? 48.967 7.573 -55.954 1.00 81.62 267 VAL A N 1
ATOM 2084 C CA . VAL A 1 267 ? 49.634 8.769 -56.506 1.00 81.62 267 VAL A CA 1
ATOM 2085 C C . VAL A 1 267 ? 51.154 8.580 -56.499 1.00 81.62 267 VAL A C 1
ATOM 2087 O O . VAL A 1 267 ? 51.831 8.873 -57.491 1.00 81.62 267 VAL A O 1
ATOM 2090 N N . ASN A 1 268 ? 51.693 8.038 -55.407 1.00 81.44 268 ASN A N 1
ATOM 2091 C CA . ASN A 1 268 ? 53.112 7.721 -55.291 1.00 81.44 268 ASN A CA 1
ATOM 2092 C C . ASN A 1 268 ? 53.513 6.599 -56.265 1.00 81.44 268 ASN A C 1
ATOM 2094 O O . ASN A 1 268 ? 54.555 6.695 -56.911 1.00 81.44 268 ASN A O 1
ATOM 2098 N N . ASP A 1 269 ? 52.699 5.555 -56.420 1.00 82.50 269 ASP A N 1
ATOM 2099 C CA . ASP A 1 269 ? 52.971 4.416 -57.301 1.00 82.50 269 ASP A CA 1
ATOM 2100 C C . ASP A 1 269 ? 52.853 4.782 -58.784 1.00 82.50 269 ASP A C 1
ATOM 2102 O O . ASP A 1 269 ? 53.705 4.369 -59.568 1.00 82.50 269 ASP A O 1
ATOM 2106 N N . ALA A 1 270 ? 51.897 5.631 -59.176 1.00 79.25 270 ALA A N 1
ATOM 2107 C CA . ALA A 1 270 ? 51.825 6.206 -60.524 1.00 79.25 270 ALA A CA 1
ATOM 2108 C C . ALA A 1 270 ? 53.132 6.927 -60.874 1.00 79.25 270 ALA A C 1
ATOM 2110 O O . ALA A 1 270 ? 53.686 6.769 -61.966 1.00 79.25 270 ALA A O 1
ATOM 2111 N N . SER A 1 271 ? 53.689 7.652 -59.903 1.00 76.69 271 SER A N 1
ATOM 2112 C CA . SER A 1 271 ? 55.002 8.245 -60.078 1.00 76.69 271 SER A CA 1
ATOM 2113 C C . SER A 1 271 ? 56.136 7.218 -60.137 1.00 76.69 271 SER A C 1
ATOM 2115 O O . SER A 1 271 ? 57.087 7.437 -60.894 1.00 76.69 271 SER A O 1
ATOM 2117 N N . LYS A 1 272 ? 56.101 6.154 -59.326 1.00 77.19 272 LYS A N 1
ATOM 2118 C CA . LYS A 1 272 ? 57.146 5.120 -59.344 1.00 77.19 272 LYS A CA 1
ATOM 2119 C C . LYS A 1 272 ? 57.141 4.340 -60.654 1.00 77.19 272 LYS A C 1
ATOM 2121 O O . LYS A 1 272 ? 58.210 4.082 -61.202 1.00 77.19 272 LYS A O 1
ATOM 2126 N N . ASN A 1 273 ? 55.961 4.011 -61.173 1.00 78.75 273 ASN A N 1
ATOM 2127 C CA . ASN A 1 273 ? 55.764 3.262 -62.414 1.00 78.75 273 ASN A CA 1
ATOM 2128 C C . ASN A 1 273 ? 56.291 4.006 -63.642 1.00 78.75 273 ASN A C 1
ATOM 2130 O O . ASN A 1 273 ? 56.675 3.364 -64.614 1.00 78.75 273 ASN A O 1
ATOM 2134 N N . TYR A 1 274 ? 56.342 5.340 -63.603 1.00 77.25 274 TYR A N 1
ATOM 2135 C CA . TYR A 1 274 ? 56.975 6.117 -64.666 1.00 77.25 274 TYR A CA 1
ATOM 2136 C C . TYR A 1 274 ? 58.503 6.010 -64.633 1.00 77.25 274 TYR A C 1
ATOM 2138 O O . TYR A 1 274 ? 59.136 5.769 -65.654 1.00 77.25 274 TYR A O 1
ATOM 2146 N N . LEU A 1 275 ? 59.103 6.181 -63.452 1.00 78.00 275 LEU A N 1
ATOM 2147 C CA . LEU A 1 275 ? 60.556 6.294 -63.302 1.00 78.00 275 LEU A CA 1
ATOM 2148 C C . LEU A 1 275 ? 61.280 4.944 -63.232 1.00 78.00 275 LEU A C 1
ATOM 2150 O O . LEU A 1 275 ? 62.428 4.859 -63.662 1.00 78.00 275 LEU A O 1
ATOM 2154 N N . SER A 1 276 ? 60.636 3.898 -62.707 1.00 80.06 276 SER A N 1
ATOM 2155 C CA . SER A 1 276 ? 61.280 2.589 -62.503 1.00 80.06 276 SER A CA 1
ATOM 2156 C C . SER A 1 276 ? 61.712 1.926 -63.818 1.00 80.06 276 SER A C 1
ATOM 2158 O O . SER A 1 276 ? 62.881 1.565 -63.909 1.00 80.06 276 SER A O 1
ATOM 2160 N N . PRO A 1 277 ? 60.866 1.835 -64.870 1.00 80.56 277 PRO A N 1
ATOM 2161 C CA . PRO A 1 277 ? 61.276 1.237 -66.145 1.00 80.56 277 PRO A CA 1
ATOM 2162 C C . PRO A 1 277 ? 62.383 2.031 -66.844 1.00 80.56 277 PRO A C 1
ATOM 2164 O O . PRO A 1 277 ? 63.248 1.454 -67.496 1.00 80.56 277 PRO A O 1
ATOM 2167 N N . ILE A 1 278 ? 62.373 3.361 -66.690 1.00 80.88 278 ILE A N 1
ATOM 2168 C CA . ILE A 1 278 ? 63.405 4.236 -67.257 1.00 80.88 278 ILE A CA 1
ATOM 2169 C C . ILE A 1 278 ? 64.738 3.976 -66.555 1.00 80.88 278 ILE A C 1
ATOM 2171 O O . ILE A 1 278 ? 65.760 3.814 -67.215 1.00 80.88 278 ILE A O 1
ATOM 2175 N N . LEU A 1 279 ? 64.729 3.896 -65.223 1.00 82.50 279 LEU A N 1
ATOM 2176 C CA . LEU A 1 279 ? 65.918 3.587 -64.435 1.00 82.50 279 LEU A CA 1
ATOM 2177 C C . LEU A 1 279 ? 66.453 2.180 -64.745 1.00 82.50 279 LEU A C 1
ATOM 2179 O O . LEU A 1 279 ? 67.661 2.022 -64.901 1.00 82.50 279 LEU A O 1
ATOM 2183 N N . GLU A 1 280 ? 65.577 1.185 -64.898 1.00 82.50 280 GLU A N 1
ATOM 2184 C CA . GLU A 1 280 ? 65.958 -0.174 -65.301 1.00 82.50 280 GLU A CA 1
ATOM 2185 C C . GLU A 1 280 ? 66.611 -0.211 -66.693 1.00 82.50 280 GLU A C 1
ATOM 2187 O O . GLU A 1 280 ? 67.669 -0.826 -66.826 1.00 82.50 280 GLU A O 1
ATOM 2192 N N . ASP A 1 281 ? 66.071 0.493 -67.699 1.00 81.38 281 ASP A N 1
ATOM 2193 C CA . ASP A 1 281 ? 66.669 0.568 -69.050 1.00 81.38 281 ASP A CA 1
ATOM 2194 C C . ASP A 1 281 ? 68.039 1.276 -69.023 1.00 81.38 281 ASP A C 1
ATOM 2196 O O . ASP A 1 281 ? 69.005 0.812 -69.636 1.00 81.38 281 ASP A O 1
ATOM 2200 N N . VAL A 1 282 ? 68.184 2.357 -68.238 1.00 81.38 282 VAL A N 1
ATOM 2201 C CA . VAL A 1 282 ? 69.493 3.013 -68.035 1.00 81.38 282 VAL A CA 1
ATOM 2202 C C . VAL A 1 282 ? 70.504 2.046 -67.414 1.00 81.38 282 VAL A C 1
ATOM 2204 O O . VAL A 1 282 ? 71.656 1.994 -67.852 1.00 81.38 282 VAL A O 1
ATOM 2207 N N . ILE A 1 283 ? 70.090 1.267 -66.413 1.00 80.62 283 ILE A N 1
ATOM 2208 C CA . ILE A 1 283 ? 70.955 0.295 -65.731 1.00 80.62 283 ILE A CA 1
ATOM 2209 C C . ILE A 1 283 ? 71.299 -0.882 -66.645 1.00 80.62 283 ILE A C 1
ATOM 2211 O O . ILE A 1 283 ? 72.444 -1.336 -66.646 1.00 80.62 283 ILE A O 1
ATOM 2215 N N . GLU A 1 284 ? 70.355 -1.376 -67.446 1.00 81.25 284 GLU A N 1
ATOM 2216 C CA . GLU A 1 284 ? 70.612 -2.443 -68.414 1.00 81.25 284 GLU A CA 1
ATOM 2217 C C . GLU A 1 284 ? 71.663 -2.000 -69.438 1.00 81.25 284 GLU A C 1
ATOM 2219 O O . GLU A 1 284 ? 72.653 -2.704 -69.658 1.00 81.25 284 GLU A O 1
ATOM 2224 N N . ARG A 1 285 ? 71.516 -0.791 -69.988 1.00 80.81 285 ARG A N 1
ATOM 2225 C CA . ARG A 1 285 ? 72.485 -0.208 -70.930 1.00 80.81 285 ARG A CA 1
ATOM 2226 C C . ARG A 1 285 ? 73.841 0.053 -70.287 1.00 80.81 285 ARG A C 1
ATOM 2228 O O . ARG A 1 285 ? 74.865 -0.189 -70.925 1.00 80.81 285 ARG A O 1
ATOM 2235 N N . TYR A 1 286 ? 73.861 0.482 -69.024 1.00 80.75 286 TYR A N 1
ATOM 2236 C CA . TYR A 1 286 ? 75.095 0.596 -68.246 1.00 80.75 286 TYR A CA 1
ATOM 2237 C C . TYR A 1 286 ? 75.802 -0.759 -68.098 1.00 80.75 286 TYR A C 1
ATOM 2239 O O . TYR A 1 286 ? 77.006 -0.860 -68.322 1.00 80.75 286 TYR A O 1
ATOM 2247 N N . ASN A 1 287 ? 75.058 -1.817 -67.761 1.00 78.44 287 ASN A N 1
ATOM 2248 C CA . ASN A 1 287 ? 75.607 -3.160 -67.557 1.00 78.44 287 ASN A CA 1
ATOM 2249 C C . ASN A 1 287 ? 76.132 -3.801 -68.854 1.00 78.44 287 ASN A C 1
ATOM 2251 O O . ASN A 1 287 ? 77.036 -4.635 -68.793 1.00 78.44 287 ASN A O 1
ATOM 2255 N N . GLN A 1 288 ? 75.588 -3.425 -70.018 1.00 78.94 288 GLN A N 1
ATOM 2256 C CA . GLN A 1 288 ? 76.046 -3.910 -71.326 1.00 78.94 288 GLN A CA 1
ATOM 2257 C C . GLN A 1 288 ? 77.412 -3.330 -71.746 1.00 78.94 288 GLN A C 1
ATOM 2259 O O . GLN A 1 288 ? 78.174 -4.022 -72.422 1.00 78.94 288 GLN A O 1
ATOM 2264 N N . ASP A 1 289 ? 77.740 -2.096 -71.346 1.00 76.62 289 ASP A N 1
ATOM 2265 C CA . ASP A 1 289 ? 79.009 -1.418 -71.680 1.00 76.62 289 ASP A CA 1
ATOM 2266 C C . ASP A 1 289 ? 79.514 -0.556 -70.503 1.00 76.62 289 ASP A C 1
ATOM 2268 O O . ASP A 1 289 ? 79.463 0.669 -70.607 1.00 76.62 289 ASP A O 1
ATOM 2272 N N . PRO A 1 290 ? 79.974 -1.133 -69.371 1.00 70.25 290 PRO A N 1
ATOM 2273 C CA . PRO A 1 290 ? 80.367 -0.352 -68.194 1.00 70.25 290 PRO A CA 1
ATOM 2274 C C . PRO A 1 290 ? 81.536 0.597 -68.490 1.00 70.25 290 PRO A C 1
ATOM 2276 O O . PRO A 1 290 ? 82.492 0.236 -69.181 1.00 70.25 290 PRO A O 1
ATOM 2279 N N . TYR A 1 291 ? 81.504 1.810 -67.933 1.00 69.31 291 TYR A N 1
ATOM 2280 C CA . TYR A 1 291 ? 82.533 2.816 -68.213 1.00 69.31 291 TYR A CA 1
ATOM 2281 C C . TYR A 1 291 ? 83.917 2.429 -67.645 1.00 69.31 291 TYR A C 1
ATOM 2283 O O . TYR A 1 291 ? 84.026 1.841 -66.569 1.00 69.31 291 TYR A O 1
ATOM 2291 N N . GLN A 1 292 ? 84.998 2.807 -68.342 1.00 59.69 292 GLN A N 1
ATOM 2292 C CA . GLN A 1 292 ? 86.383 2.624 -67.877 1.00 59.69 292 GLN A CA 1
ATOM 2293 C C . GLN A 1 292 ? 86.925 3.874 -67.157 1.00 59.69 292 GLN A C 1
ATOM 2295 O O . GLN A 1 292 ? 86.630 5.004 -67.556 1.00 59.69 292 GLN A O 1
ATOM 2300 N N . GLU A 1 293 ? 87.723 3.682 -66.096 1.00 57.19 293 GLU A N 1
ATOM 2301 C CA . GLU A 1 293 ? 88.221 4.744 -65.202 1.00 57.19 293 GLU A CA 1
ATOM 2302 C C . GLU A 1 293 ? 88.768 5.984 -65.942 1.00 57.19 293 GLU A C 1
ATOM 2304 O O . GLU A 1 293 ? 89.629 5.888 -66.813 1.00 57.19 293 GLU A O 1
ATOM 2309 N N . GLY A 1 294 ? 88.279 7.175 -65.557 1.00 57.91 294 GLY A N 1
ATOM 2310 C CA . GLY A 1 294 ? 88.774 8.476 -66.035 1.00 57.91 294 GLY A CA 1
ATOM 2311 C C . GLY A 1 294 ? 87.864 9.255 -66.998 1.00 57.91 294 GLY A C 1
ATOM 2312 O O . GLY A 1 294 ? 88.159 10.418 -67.266 1.00 57.91 294 GLY A O 1
ATOM 2313 N N . LYS A 1 295 ? 86.751 8.677 -67.481 1.00 63.72 295 LYS A N 1
ATOM 2314 C CA . LYS A 1 295 ? 85.805 9.324 -68.428 1.00 63.72 295 LYS A CA 1
ATOM 2315 C C . LYS A 1 295 ? 84.330 9.287 -67.989 1.00 63.72 295 LYS A C 1
ATOM 2317 O O . LYS A 1 295 ? 83.433 9.083 -68.801 1.00 63.72 295 LYS A O 1
ATOM 2322 N N . VAL A 1 296 ? 84.070 9.483 -66.697 1.00 64.12 296 VAL A N 1
ATOM 2323 C CA . VAL A 1 296 ? 82.723 9.332 -66.105 1.00 64.12 296 VAL A CA 1
ATOM 2324 C C . VAL A 1 296 ? 81.701 10.319 -66.692 1.00 64.12 296 VAL A C 1
ATOM 2326 O O . VAL A 1 296 ? 80.586 9.919 -67.006 1.00 64.12 296 VAL A O 1
ATOM 2329 N N . VAL A 1 297 ? 82.096 11.581 -66.912 1.00 64.69 297 VAL A N 1
ATOM 2330 C CA . VAL A 1 297 ? 81.207 12.649 -67.420 1.00 64.69 297 VAL A CA 1
ATOM 2331 C C . VAL A 1 297 ? 80.841 12.426 -68.890 1.00 64.69 297 VAL A C 1
ATOM 2333 O O . VAL A 1 297 ? 79.666 12.459 -69.240 1.00 64.69 297 VAL A O 1
ATOM 2336 N N . GLU A 1 298 ? 81.826 12.117 -69.746 1.00 66.88 298 GLU A N 1
ATOM 2337 C CA . GLU A 1 298 ? 81.585 11.786 -71.164 1.00 66.88 298 GLU A CA 1
ATOM 2338 C C . GLU A 1 298 ? 80.652 10.576 -71.307 1.00 66.88 298 GLU A C 1
ATOM 2340 O O . GLU A 1 298 ? 79.822 10.524 -72.213 1.00 66.88 298 GLU A O 1
ATOM 2345 N N . TYR A 1 299 ? 80.782 9.601 -70.405 1.00 71.75 299 TYR A N 1
ATOM 2346 C CA . TYR A 1 299 ? 79.977 8.391 -70.429 1.00 71.75 299 TYR A CA 1
ATOM 2347 C C . TYR A 1 299 ? 78.557 8.603 -69.872 1.00 71.75 299 TYR A C 1
ATOM 2349 O O . TYR A 1 299 ? 77.605 8.123 -70.483 1.00 71.75 299 TYR A O 1
ATOM 2357 N N . ALA A 1 300 ? 78.384 9.377 -68.793 1.00 69.50 300 ALA A N 1
ATOM 2358 C CA . ALA A 1 300 ? 77.061 9.802 -68.318 1.00 69.50 300 ALA A CA 1
ATOM 2359 C C . ALA A 1 300 ? 76.300 10.569 -69.416 1.00 69.50 300 ALA A C 1
ATOM 2361 O O . ALA A 1 300 ? 75.143 10.270 -69.702 1.00 69.50 300 ALA A O 1
ATOM 2362 N N . GLN A 1 301 ? 76.989 11.465 -70.132 1.00 70.25 301 GLN A N 1
ATOM 2363 C CA . GLN A 1 301 ? 76.418 12.203 -71.258 1.00 70.25 301 GLN A CA 1
ATOM 2364 C C . GLN A 1 301 ? 76.131 11.310 -72.481 1.00 70.25 301 GLN A C 1
ATOM 2366 O O . GLN A 1 301 ? 75.131 11.507 -73.172 1.00 70.25 301 GLN A O 1
ATOM 2371 N N . LYS A 1 302 ? 76.967 10.294 -72.747 1.00 74.56 302 LYS A N 1
ATOM 2372 C CA . LYS A 1 302 ? 76.697 9.256 -73.761 1.00 74.56 302 LYS A CA 1
ATOM 2373 C C . LYS A 1 302 ? 75.422 8.482 -73.413 1.00 74.56 302 LYS A C 1
ATOM 2375 O O . LYS A 1 302 ? 74.583 8.314 -74.295 1.00 74.56 302 LYS A O 1
ATOM 2380 N N . LEU A 1 303 ? 75.272 8.040 -72.161 1.00 74.06 303 LEU A N 1
ATOM 2381 C CA . LEU A 1 303 ? 74.073 7.355 -71.668 1.00 74.06 303 LEU A CA 1
ATOM 2382 C C . LEU A 1 303 ? 72.836 8.246 -71.771 1.00 74.06 303 LEU A C 1
ATOM 2384 O O . LEU A 1 303 ? 71.834 7.804 -72.318 1.00 74.06 303 LEU A O 1
ATOM 2388 N N . HIS A 1 304 ? 72.914 9.507 -71.347 1.00 75.19 304 HIS A N 1
ATOM 2389 C CA . HIS A 1 304 ? 71.814 10.454 -71.511 1.00 75.19 304 HIS A CA 1
ATOM 2390 C C . HIS A 1 304 ? 71.398 10.604 -72.976 1.00 75.19 304 HIS A C 1
ATOM 2392 O O . HIS A 1 304 ? 70.241 10.376 -73.309 1.00 75.19 304 HIS A O 1
ATOM 2398 N N . ASN A 1 305 ? 72.343 10.890 -73.877 1.00 72.06 305 ASN A N 1
ATOM 2399 C CA . ASN A 1 305 ? 72.059 11.048 -75.306 1.00 72.06 305 ASN A CA 1
ATOM 2400 C C . ASN A 1 305 ? 71.493 9.761 -75.941 1.00 72.06 305 ASN A C 1
ATOM 2402 O O . ASN A 1 305 ? 70.664 9.834 -76.849 1.00 72.06 305 ASN A O 1
ATOM 2406 N N . LEU A 1 306 ? 71.908 8.582 -75.458 1.00 73.88 306 LEU A N 1
ATOM 2407 C CA . LEU A 1 306 ? 71.354 7.272 -75.833 1.00 73.88 306 LEU A CA 1
ATOM 2408 C C . LEU A 1 306 ? 69.922 7.050 -75.336 1.00 73.88 306 LEU A C 1
ATOM 2410 O O . LEU A 1 306 ? 69.239 6.192 -75.889 1.00 73.88 306 LEU A O 1
ATOM 2414 N N . MET A 1 307 ? 69.481 7.800 -74.329 1.00 74.12 307 MET A N 1
ATOM 2415 C CA . MET A 1 307 ? 68.124 7.750 -73.789 1.00 74.12 307 MET A CA 1
ATOM 2416 C C . MET A 1 307 ? 67.224 8.869 -74.332 1.00 74.12 307 MET A C 1
ATOM 2418 O O . MET A 1 307 ? 66.020 8.654 -74.421 1.00 74.12 307 MET A O 1
ATOM 2422 N N . THR A 1 308 ? 67.784 10.022 -74.734 1.00 70.06 308 THR A N 1
ATOM 2423 C CA . THR A 1 308 ? 67.029 11.250 -75.091 1.00 70.06 308 THR A CA 1
ATOM 2424 C C . THR A 1 308 ? 67.198 11.745 -76.540 1.00 70.06 308 THR A C 1
ATOM 2426 O O . THR A 1 308 ? 66.544 12.702 -76.945 1.00 70.06 308 THR A O 1
ATOM 2429 N N . GLY A 1 309 ? 68.062 11.115 -77.347 1.00 63.00 309 GLY A N 1
ATOM 2430 C CA . GLY A 1 309 ? 68.253 11.407 -78.778 1.00 63.00 309 GLY A CA 1
ATOM 2431 C C . GLY A 1 309 ? 67.020 11.241 -79.702 1.00 63.00 309 GLY A C 1
ATOM 2432 O O . GLY A 1 309 ? 65.977 10.749 -79.282 1.00 63.00 309 GLY A O 1
ATOM 2433 N N . PRO A 1 310 ? 67.133 11.627 -80.993 1.00 55.06 310 PRO A N 1
ATOM 2434 C CA . PRO A 1 310 ? 65.999 11.816 -81.916 1.00 55.06 310 PRO A CA 1
ATOM 2435 C C . PRO A 1 310 ? 65.188 10.554 -82.270 1.00 55.06 310 PRO A C 1
ATOM 2437 O O . PRO A 1 310 ? 64.062 10.692 -82.736 1.00 55.06 310 PRO A O 1
ATOM 2440 N N . ASP A 1 311 ? 65.734 9.357 -82.026 1.00 57.25 311 ASP A N 1
ATOM 2441 C CA . ASP A 1 311 ? 65.066 8.059 -82.226 1.00 57.25 311 ASP A CA 1
ATOM 2442 C C . ASP A 1 311 ? 64.678 7.368 -80.891 1.00 57.25 311 ASP A C 1
ATOM 2444 O O . ASP A 1 311 ? 64.317 6.190 -80.889 1.00 57.25 311 ASP A O 1
ATOM 2448 N N . ASN A 1 312 ? 64.772 8.057 -79.742 1.00 60.28 312 ASN A N 1
ATOM 2449 C CA . ASN A 1 312 ? 64.652 7.442 -78.411 1.00 60.28 312 ASN A CA 1
ATOM 2450 C C . ASN A 1 312 ? 63.289 7.621 -77.713 1.00 60.28 312 ASN A C 1
ATOM 2452 O O . ASN A 1 312 ? 62.434 8.399 -78.127 1.00 60.28 312 ASN A O 1
ATOM 2456 N N . LEU A 1 313 ? 63.108 6.843 -76.635 1.00 61.03 313 LEU A N 1
ATOM 2457 C CA . LEU A 1 313 ? 61.835 6.531 -75.973 1.00 61.03 313 LEU A CA 1
ATOM 2458 C C . LEU A 1 313 ? 61.459 7.449 -74.789 1.00 61.03 313 LEU A C 1
ATOM 2460 O O . LEU A 1 313 ? 60.290 7.445 -74.406 1.00 61.03 313 LEU A O 1
ATOM 2464 N N . TYR A 1 314 ? 62.398 8.211 -74.201 1.00 73.06 314 TYR A N 1
ATOM 2465 C CA . TYR A 1 314 ? 62.169 8.931 -72.935 1.00 73.06 314 TYR A CA 1
ATOM 2466 C C . TYR A 1 314 ? 62.768 10.345 -72.899 1.00 73.06 314 TYR A C 1
ATOM 2468 O O . TYR A 1 314 ? 63.779 10.632 -73.535 1.00 73.06 314 TYR A O 1
ATOM 2476 N N . THR A 1 315 ? 62.178 11.217 -72.075 1.00 71.00 315 THR A N 1
ATOM 2477 C CA . THR A 1 315 ? 62.666 12.581 -71.817 1.00 71.00 315 THR A CA 1
ATOM 2478 C C . THR A 1 315 ? 63.230 12.660 -70.396 1.00 71.00 315 THR A C 1
ATOM 2480 O O . THR A 1 315 ? 62.474 12.631 -69.424 1.00 71.00 315 THR A O 1
ATOM 2483 N N . LEU A 1 316 ? 64.557 12.744 -70.275 1.00 73.44 316 LEU A N 1
ATOM 2484 C CA . LEU A 1 316 ? 65.291 12.848 -69.009 1.00 73.44 316 LEU A CA 1
ATOM 2485 C C . LEU A 1 316 ? 65.892 14.249 -68.852 1.00 73.44 316 LEU A C 1
ATOM 2487 O O . LEU A 1 316 ? 66.307 14.854 -69.838 1.00 73.44 316 LEU A O 1
ATOM 2491 N N . ALA A 1 317 ? 65.967 14.741 -67.617 1.00 72.62 317 ALA A N 1
ATOM 2492 C CA . ALA A 1 317 ? 66.658 15.984 -67.276 1.00 72.62 317 ALA A CA 1
ATOM 2493 C C . ALA A 1 317 ? 68.146 15.752 -66.965 1.00 72.62 317 ALA A C 1
ATOM 2495 O O . ALA A 1 317 ? 68.977 16.563 -67.369 1.00 72.62 317 ALA A O 1
ATOM 2496 N N . SER A 1 318 ? 68.491 14.647 -66.293 1.00 72.75 318 SER A N 1
ATOM 2497 C CA . SER A 1 318 ? 69.884 14.231 -66.067 1.00 72.75 318 SER A CA 1
ATOM 2498 C C . SER A 1 318 ? 70.019 12.722 -65.853 1.00 72.75 318 SER A C 1
ATOM 2500 O O . SER A 1 318 ? 69.070 12.047 -65.441 1.00 72.75 318 SER A O 1
ATOM 2502 N N . VAL A 1 319 ? 71.217 12.205 -66.110 1.00 75.31 319 VAL A N 1
ATOM 2503 C CA . VAL A 1 319 ? 71.715 10.888 -65.703 1.00 75.31 319 VAL A CA 1
ATOM 2504 C C . VAL A 1 319 ? 73.004 11.111 -64.914 1.00 75.31 319 VAL A C 1
ATOM 2506 O O . VAL A 1 319 ? 74.020 11.551 -65.453 1.00 75.31 319 VAL A O 1
ATOM 2509 N N . ASP A 1 320 ? 72.966 10.777 -63.630 1.00 74.88 320 ASP A N 1
ATOM 2510 C CA . ASP A 1 320 ? 74.043 10.996 -62.675 1.00 74.88 320 ASP A CA 1
ATOM 2511 C C . ASP A 1 320 ? 74.671 9.656 -62.263 1.00 74.88 320 ASP A C 1
ATOM 2513 O O . ASP A 1 320 ? 74.008 8.756 -61.740 1.00 74.88 320 ASP A O 1
ATOM 2517 N N . LEU A 1 321 ? 75.981 9.527 -62.473 1.00 73.38 321 LEU A N 1
ATOM 2518 C CA . LEU A 1 321 ? 76.775 8.393 -62.000 1.00 73.38 321 LEU A CA 1
ATOM 2519 C C . LEU A 1 321 ? 77.471 8.785 -60.700 1.00 73.38 321 LEU A C 1
ATOM 2521 O O . LEU A 1 321 ? 78.308 9.692 -60.675 1.00 73.38 321 LEU A O 1
ATOM 2525 N N . ILE A 1 322 ? 77.139 8.099 -59.614 1.00 73.75 322 ILE A N 1
ATOM 2526 C CA . ILE A 1 322 ? 77.591 8.438 -58.266 1.00 73.75 322 ILE A CA 1
ATOM 2527 C C . ILE A 1 322 ? 78.442 7.285 -57.736 1.00 73.75 322 ILE A C 1
ATOM 2529 O O . ILE A 1 322 ? 77.973 6.160 -57.620 1.00 73.75 322 ILE A O 1
ATOM 2533 N N . SER A 1 323 ? 79.698 7.553 -57.388 1.00 68.56 323 SER A N 1
ATOM 2534 C CA . SER A 1 323 ? 80.617 6.563 -56.811 1.00 68.56 323 SER A CA 1
ATOM 2535 C C . SER A 1 323 ? 81.080 6.972 -55.414 1.00 68.56 323 SER A C 1
ATOM 2537 O O . SER A 1 323 ? 81.166 8.155 -55.118 1.00 68.56 323 SER A O 1
ATOM 2539 N N . LEU A 1 324 ? 81.370 6.017 -54.536 1.00 66.75 324 LEU A N 1
ATOM 2540 C CA . LEU A 1 324 ? 81.937 6.256 -53.209 1.00 66.75 324 LEU A CA 1
ATOM 2541 C C . LEU A 1 324 ? 83.459 6.117 -53.271 1.00 66.75 324 LEU A C 1
ATOM 2543 O O . LEU A 1 324 ? 83.978 5.131 -53.796 1.00 66.75 324 LEU A O 1
ATOM 2547 N N . ASN A 1 325 ? 84.180 7.097 -52.729 1.00 64.25 325 ASN A N 1
ATOM 2548 C CA . ASN A 1 325 ? 85.628 6.994 -52.557 1.00 64.25 325 ASN A CA 1
ATOM 2549 C C . ASN A 1 325 ? 85.997 6.192 -51.292 1.00 64.25 325 ASN A C 1
ATOM 2551 O O . ASN A 1 325 ? 85.144 5.892 -50.459 1.00 64.25 325 ASN A O 1
ATOM 2555 N N . GLU A 1 326 ? 87.284 5.866 -51.124 1.00 58.94 326 GLU A N 1
ATOM 2556 C CA . GLU A 1 326 ? 87.805 5.067 -49.994 1.00 58.94 326 GLU A CA 1
ATOM 2557 C C . GLU A 1 326 ? 87.535 5.681 -48.603 1.00 58.94 326 GLU A C 1
ATOM 2559 O O . GLU A 1 326 ? 87.639 4.991 -47.591 1.00 58.94 326 GLU A O 1
ATOM 2564 N N . TYR A 1 327 ? 87.162 6.965 -48.543 1.00 59.50 327 TYR A N 1
ATOM 2565 C CA . TYR A 1 327 ? 86.812 7.687 -47.317 1.00 59.50 327 TYR A CA 1
ATOM 2566 C C . TYR A 1 327 ? 85.293 7.790 -47.085 1.00 59.50 327 TYR A C 1
ATOM 2568 O O . TYR A 1 327 ? 84.871 8.420 -46.118 1.00 59.50 327 TYR A O 1
ATOM 2576 N N . GLY A 1 328 ? 84.473 7.185 -47.953 1.00 57.72 328 GLY A N 1
ATOM 2577 C CA . GLY A 1 328 ? 83.011 7.208 -47.865 1.00 57.72 328 GLY A CA 1
ATOM 2578 C C . GLY A 1 328 ? 82.351 8.485 -48.397 1.00 57.72 328 GLY A C 1
ATOM 2579 O O . GLY A 1 328 ? 81.156 8.672 -48.182 1.00 57.72 328 GLY A O 1
ATOM 2580 N N . ASN A 1 329 ? 83.086 9.359 -49.095 1.00 59.94 329 ASN A N 1
ATOM 2581 C CA . ASN A 1 329 ? 82.500 10.532 -49.748 1.00 59.94 329 ASN A CA 1
ATOM 2582 C C . ASN A 1 329 ? 82.011 10.181 -51.158 1.00 59.94 329 ASN A C 1
ATOM 2584 O O . ASN A 1 329 ? 82.634 9.393 -51.873 1.00 59.94 329 ASN A O 1
ATOM 2588 N N . PHE A 1 330 ? 80.918 10.818 -51.576 1.00 61.09 330 PHE A N 1
ATOM 2589 C CA . PHE A 1 330 ? 80.385 10.681 -52.925 1.00 61.09 330 PHE A CA 1
ATOM 2590 C C . PHE A 1 330 ? 81.192 11.491 -53.944 1.00 61.09 330 PHE A C 1
ATOM 2592 O O . PHE A 1 330 ? 81.370 12.696 -53.796 1.00 61.09 330 PHE A O 1
ATOM 2599 N N . ILE A 1 331 ? 81.592 10.831 -55.023 1.00 62.47 331 ILE A N 1
ATOM 2600 C CA . ILE A 1 331 ? 82.044 11.409 -56.282 1.00 62.47 331 ILE A CA 1
ATOM 2601 C C . ILE A 1 331 ? 80.877 11.281 -57.264 1.00 62.47 331 ILE A C 1
ATOM 2603 O O . ILE A 1 331 ? 80.614 10.197 -57.786 1.00 62.47 331 ILE A O 1
ATOM 2607 N N . CYS A 1 332 ? 80.179 12.386 -57.510 1.00 61.34 332 CYS A N 1
ATOM 2608 C CA . CYS A 1 332 ? 79.117 12.456 -58.511 1.00 61.34 332 CYS A CA 1
ATOM 2609 C C . CYS A 1 332 ? 79.664 12.961 -59.854 1.00 61.34 332 CYS A C 1
ATOM 2611 O O . CYS A 1 332 ? 80.499 13.871 -59.897 1.00 61.34 332 CYS A O 1
ATOM 2613 N N . SER A 1 333 ? 79.177 12.372 -60.941 1.00 61.28 333 SER A N 1
ATOM 2614 C CA . SER A 1 333 ? 79.376 12.812 -62.315 1.00 61.28 333 SER A CA 1
ATOM 2615 C C . SER A 1 333 ? 78.012 12.951 -62.980 1.00 61.28 333 SER A C 1
ATOM 2617 O O . SER A 1 333 ? 77.367 11.944 -63.263 1.00 61.28 333 SER A O 1
ATOM 2619 N N . SER A 1 334 ? 77.607 14.192 -63.236 1.00 59.81 334 SER A N 1
ATOM 2620 C CA . SER A 1 334 ? 76.357 14.537 -63.915 1.00 59.81 334 SER A CA 1
ATOM 2621 C C . SER A 1 334 ? 76.607 14.825 -65.394 1.00 59.81 334 SER A C 1
ATOM 2623 O O . SER A 1 334 ? 77.641 15.390 -65.757 1.00 59.81 334 SER A O 1
ATOM 2625 N N . ASP A 1 335 ? 75.661 14.443 -66.239 1.00 54.84 335 ASP A N 1
ATOM 2626 C CA . ASP A 1 335 ? 75.568 14.810 -67.656 1.00 54.84 335 ASP A CA 1
ATOM 2627 C C . ASP A 1 335 ? 75.082 16.252 -67.893 1.00 54.84 335 ASP A C 1
ATOM 2629 O O . ASP A 1 335 ? 75.163 16.736 -69.025 1.00 54.84 335 ASP A O 1
ATOM 2633 N N . ILE A 1 336 ? 74.603 16.954 -66.855 1.00 55.44 336 ILE A N 1
ATOM 2634 C CA . ILE A 1 336 ? 74.251 18.373 -66.943 1.00 55.44 336 ILE A CA 1
ATOM 2635 C C . ILE A 1 336 ? 75.516 19.142 -67.340 1.00 55.44 336 ILE A C 1
ATOM 2637 O O . ILE A 1 336 ? 76.434 19.343 -66.541 1.00 55.44 336 ILE A O 1
ATOM 2641 N N . VAL A 1 337 ? 75.561 19.574 -68.603 1.00 42.25 337 VAL A N 1
ATOM 2642 C CA . VAL A 1 337 ? 76.672 20.334 -69.185 1.00 42.25 337 VAL A CA 1
ATOM 2643 C C . VAL A 1 337 ? 76.682 21.733 -68.581 1.00 42.25 337 VAL A C 1
ATOM 2645 O O . VAL A 1 337 ? 76.159 22.696 -69.142 1.00 42.25 337 VAL A O 1
ATOM 2648 N N . TRP A 1 338 ? 77.314 21.869 -67.423 1.00 45.38 338 TRP A N 1
ATOM 2649 C CA . TRP A 1 338 ? 77.795 23.161 -66.968 1.00 45.38 338 TRP A CA 1
ATOM 2650 C C . TRP A 1 338 ? 78.915 23.577 -67.916 1.00 45.38 338 TRP A C 1
ATOM 2652 O O . TRP A 1 338 ? 79.909 22.860 -68.054 1.00 45.38 338 TRP A O 1
ATOM 2662 N N . GLY A 1 339 ? 78.725 24.704 -68.606 1.00 34.66 339 GLY A N 1
ATOM 2663 C CA . GLY A 1 339 ? 79.685 25.241 -69.567 1.00 34.66 339 GLY A CA 1
ATOM 2664 C C . GLY A 1 339 ? 81.131 25.086 -69.086 1.00 34.66 339 GLY A C 1
ATOM 2665 O O . GLY A 1 339 ? 81.479 25.536 -67.999 1.00 34.66 339 GLY A O 1
ATOM 2666 N N . GLU A 1 340 ? 81.932 24.389 -69.894 1.00 34.22 340 GLU A N 1
ATOM 2667 C CA . GLU A 1 340 ? 83.392 24.273 -69.820 1.00 34.22 340 GLU A CA 1
ATOM 2668 C C . GLU A 1 340 ? 84.007 24.322 -68.405 1.00 34.22 340 GLU A C 1
ATOM 2670 O O . GLU A 1 340 ? 84.764 25.242 -68.100 1.00 34.22 340 GLU A O 1
ATOM 2675 N N . LYS A 1 341 ? 83.703 23.339 -67.538 1.00 35.28 341 LYS A N 1
ATOM 2676 C CA . LYS A 1 341 ? 84.575 22.847 -66.436 1.00 35.28 341 LYS A CA 1
ATOM 2677 C C . LYS A 1 341 ? 83.874 21.744 -65.625 1.00 35.28 341 LYS A C 1
ATOM 2679 O O . LYS A 1 341 ? 83.445 21.962 -64.501 1.00 35.28 341 LYS A O 1
ATOM 2684 N N . CYS A 1 342 ? 83.813 20.522 -66.148 1.00 34.53 342 CYS A N 1
ATOM 2685 C CA . CYS A 1 342 ? 83.502 19.330 -65.343 1.00 34.53 342 CYS A CA 1
ATOM 2686 C C . CYS A 1 342 ? 84.645 18.318 -65.470 1.00 34.53 342 CYS A C 1
ATOM 2688 O O . CYS A 1 342 ? 84.542 17.283 -66.113 1.00 34.53 342 CYS A O 1
ATOM 2690 N N . GLY A 1 343 ? 85.784 18.692 -64.883 1.00 35.41 343 GLY A N 1
ATOM 2691 C CA . GLY A 1 343 ? 86.987 17.869 -64.739 1.00 35.41 343 GLY A CA 1
ATOM 2692 C C . GLY A 1 343 ? 87.463 17.801 -63.287 1.00 35.41 343 GLY A C 1
ATOM 2693 O O . GLY A 1 343 ? 88.663 17.731 -63.043 1.00 35.41 343 GLY A O 1
ATOM 2694 N N . TYR A 1 344 ? 86.543 17.872 -62.321 1.00 36.31 344 TYR A N 1
ATOM 2695 C CA . TYR A 1 344 ? 86.847 17.705 -60.902 1.00 36.31 344 TYR A CA 1
ATOM 2696 C C . TYR A 1 344 ? 85.856 16.735 -60.263 1.00 36.31 344 TYR A C 1
ATOM 2698 O O . TYR A 1 344 ? 84.649 16.862 -60.449 1.00 36.31 344 TYR A O 1
ATOM 2706 N N . LYS A 1 345 ? 86.392 15.776 -59.494 1.00 40.53 345 LYS A N 1
ATOM 2707 C CA . LYS A 1 345 ? 85.650 15.017 -58.482 1.00 40.53 345 LYS A CA 1
ATOM 2708 C C . LYS A 1 345 ? 84.846 16.019 -57.649 1.00 40.53 345 LYS A C 1
ATOM 2710 O O . LYS A 1 345 ? 85.453 16.810 -56.930 1.00 40.53 345 LYS A O 1
ATOM 2715 N N . TYR A 1 346 ? 83.518 15.987 -57.734 1.00 44.28 346 TYR A N 1
ATOM 2716 C CA . TYR A 1 346 ? 82.630 16.695 -56.808 1.00 44.28 346 TYR A CA 1
ATOM 2717 C C . TYR A 1 346 ? 82.657 16.003 -55.432 1.00 44.28 346 TYR A C 1
ATOM 2719 O O . TYR A 1 346 ? 81.636 15.553 -54.929 1.00 44.28 346 TYR A O 1
ATOM 2727 N N . ASP A 1 347 ? 83.830 15.915 -54.802 1.00 41.81 347 ASP A N 1
ATOM 2728 C CA . ASP A 1 347 ? 83.867 15.893 -53.346 1.00 41.81 347 ASP A CA 1
ATOM 2729 C C . ASP A 1 347 ? 83.340 17.286 -52.920 1.00 41.81 347 ASP A C 1
ATOM 2731 O O . ASP A 1 347 ? 83.862 18.304 -53.370 1.00 41.81 347 ASP A O 1
ATOM 2735 N N . PHE A 1 348 ? 82.324 17.360 -52.052 1.00 44.06 348 PHE A N 1
ATOM 2736 C CA . PHE A 1 348 ? 82.076 18.518 -51.162 1.00 44.06 348 PHE A CA 1
ATOM 2737 C C . PHE A 1 348 ? 81.051 19.654 -51.448 1.00 44.06 348 PHE A C 1
ATOM 2739 O O . PHE A 1 348 ? 81.116 20.649 -50.728 1.00 44.06 348 PHE A O 1
ATOM 2746 N N . TYR A 1 349 ? 80.042 19.553 -52.334 1.00 44.84 349 TYR A N 1
ATOM 2747 C CA . TYR A 1 349 ? 79.012 20.634 -52.439 1.00 44.84 349 TYR A CA 1
ATOM 2748 C C . TYR A 1 349 ? 77.562 20.292 -52.066 1.00 44.84 349 TYR A C 1
ATOM 2750 O O . TYR A 1 349 ? 76.768 21.202 -51.841 1.00 44.84 349 TYR A O 1
ATOM 2758 N N . MET A 1 350 ? 77.207 19.018 -51.902 1.00 49.06 350 MET A N 1
ATOM 2759 C CA . MET A 1 350 ? 75.825 18.646 -51.553 1.00 49.06 350 MET A CA 1
ATOM 2760 C C . MET A 1 350 ? 75.513 18.799 -50.059 1.00 49.06 350 MET A C 1
ATOM 2762 O O . MET A 1 350 ? 74.356 18.918 -49.693 1.00 49.06 350 MET A O 1
ATOM 2766 N N . THR A 1 351 ? 76.522 18.838 -49.184 1.00 46.62 351 THR A N 1
ATOM 2767 C CA . THR A 1 351 ? 76.346 18.913 -47.721 1.00 46.62 351 THR A CA 1
ATOM 2768 C C . THR A 1 351 ? 76.130 20.326 -47.170 1.00 46.62 351 THR A C 1
ATOM 2770 O O . THR A 1 351 ? 75.797 20.456 -45.994 1.00 46.62 351 THR A O 1
ATOM 2773 N N . GLN A 1 352 ? 76.323 21.383 -47.972 1.00 46.56 352 GLN A N 1
ATOM 2774 C CA . GLN A 1 352 ? 76.220 22.780 -47.513 1.00 46.56 352 GLN A CA 1
ATOM 2775 C C . GLN A 1 352 ? 74.870 23.454 -47.806 1.00 46.56 352 GLN A C 1
ATOM 2777 O O . GLN A 1 352 ? 74.588 24.498 -47.220 1.00 46.56 352 GLN A O 1
ATOM 2782 N N . PHE A 1 353 ? 74.023 22.862 -48.652 1.00 52.31 353 PHE A N 1
ATOM 2783 C CA . PHE A 1 353 ? 72.700 23.394 -48.985 1.00 52.31 353 PHE A CA 1
ATOM 2784 C C . PHE A 1 353 ? 71.630 22.332 -48.694 1.00 52.31 353 PHE A C 1
ATOM 2786 O O . PHE A 1 353 ? 71.542 21.355 -49.440 1.00 52.31 353 PHE A O 1
ATOM 2793 N N . PRO A 1 354 ? 70.834 22.474 -47.616 1.00 54.84 354 PRO A N 1
ATOM 2794 C CA . PRO A 1 354 ? 69.713 21.573 -47.375 1.00 54.84 354 PRO A CA 1
ATOM 2795 C C . PRO A 1 354 ? 68.691 21.732 -48.508 1.00 54.84 354 PRO A C 1
ATOM 2797 O O . PRO A 1 354 ? 68.249 22.843 -48.801 1.00 54.84 354 PRO A O 1
ATOM 2800 N N . GLY A 1 355 ? 68.346 20.627 -49.164 1.00 61.88 355 GLY A N 1
ATOM 2801 C CA . GLY A 1 355 ? 67.443 20.605 -50.312 1.00 61.88 355 GLY A CA 1
ATOM 2802 C C . GLY A 1 355 ? 67.329 19.210 -50.924 1.00 61.88 355 GLY A C 1
ATOM 2803 O O . GLY A 1 355 ? 67.998 18.272 -50.491 1.00 61.88 355 GLY A O 1
ATOM 2804 N N . GLN A 1 356 ? 66.508 19.071 -51.963 1.00 66.88 356 GLN A N 1
ATOM 2805 C CA . GLN A 1 356 ? 66.144 17.777 -52.542 1.00 66.88 356 GLN A CA 1
ATOM 2806 C C . GLN A 1 356 ? 67.358 16.901 -52.912 1.00 66.88 356 GLN A C 1
ATOM 2808 O O . GLN A 1 356 ? 67.412 15.726 -52.559 1.00 66.88 356 GLN A O 1
ATOM 2813 N N . SER A 1 357 ? 68.388 17.458 -53.542 1.00 65.50 357 SER A N 1
ATOM 2814 C CA . SER A 1 357 ? 69.574 16.690 -53.939 1.00 65.50 357 SER A CA 1
ATOM 2815 C C . SER A 1 357 ? 70.420 16.207 -52.739 1.00 65.50 357 SER A C 1
ATOM 2817 O O . SER A 1 357 ? 71.076 15.170 -52.823 1.00 65.50 357 SER A O 1
ATOM 2819 N N . TYR A 1 358 ? 70.363 16.902 -51.595 1.00 65.00 358 TYR A N 1
ATOM 2820 C CA . TYR A 1 358 ? 70.995 16.470 -50.340 1.00 65.00 358 TYR A CA 1
ATOM 2821 C C . TYR A 1 358 ? 70.236 15.305 -49.692 1.00 65.00 358 TYR A C 1
ATOM 2823 O O . TYR A 1 358 ? 70.855 14.336 -49.251 1.00 65.00 358 TYR A O 1
ATOM 2831 N N . ASP A 1 359 ? 68.903 15.358 -49.695 1.00 67.00 359 ASP A N 1
ATOM 2832 C CA . ASP A 1 359 ? 68.050 14.300 -49.140 1.00 67.00 359 ASP A CA 1
ATOM 2833 C C . ASP A 1 359 ? 68.176 12.987 -49.927 1.00 67.00 359 ASP A C 1
ATOM 2835 O O . ASP A 1 359 ? 68.198 11.902 -49.341 1.00 67.00 359 ASP A O 1
ATOM 2839 N N . LEU A 1 360 ? 68.316 13.080 -51.257 1.00 69.81 360 LEU A N 1
ATOM 2840 C CA . LEU A 1 360 ? 68.617 11.937 -52.124 1.00 69.81 360 LEU A CA 1
ATOM 2841 C C . LEU A 1 360 ? 69.921 11.258 -51.689 1.00 69.81 360 LEU A C 1
ATOM 2843 O O . LEU A 1 360 ? 69.967 10.041 -51.513 1.00 69.81 360 LEU A O 1
ATOM 2847 N N . HIS A 1 361 ? 70.965 12.055 -51.464 1.00 68.31 361 HIS A N 1
ATOM 2848 C CA . HIS A 1 361 ? 72.275 11.571 -51.041 1.00 68.31 361 HIS A CA 1
ATOM 2849 C C . HIS A 1 361 ? 72.264 10.957 -49.640 1.00 68.31 361 HIS A C 1
ATOM 2851 O O . HIS A 1 361 ? 72.869 9.904 -49.433 1.00 68.31 361 HIS A O 1
ATOM 2857 N N . GLN A 1 362 ? 71.567 11.574 -48.679 1.00 67.81 362 GLN A N 1
ATOM 2858 C CA . GLN A 1 362 ? 71.412 10.992 -47.345 1.00 67.81 362 GLN A CA 1
ATOM 2859 C C . GLN A 1 362 ? 70.720 9.629 -47.409 1.00 67.81 362 GLN A C 1
ATOM 2861 O O . GLN A 1 362 ? 71.209 8.664 -46.820 1.00 67.81 362 GLN A O 1
ATOM 2866 N N . LYS A 1 363 ? 69.636 9.510 -48.185 1.00 69.62 363 LYS A N 1
ATOM 2867 C CA . LYS A 1 363 ? 68.942 8.227 -48.339 1.00 69.62 363 LYS A CA 1
ATOM 2868 C C . LYS A 1 363 ? 69.791 7.170 -49.039 1.00 69.62 363 LYS A C 1
ATOM 2870 O O . LYS A 1 363 ? 69.746 6.012 -48.636 1.00 69.62 363 LYS A O 1
ATOM 2875 N N . MET A 1 364 ? 70.619 7.537 -50.016 1.00 68.25 364 MET A N 1
ATOM 2876 C CA . MET A 1 364 ? 71.574 6.591 -50.613 1.00 68.25 364 MET A CA 1
ATOM 2877 C C . MET A 1 364 ? 72.570 6.030 -49.580 1.00 68.25 364 MET A C 1
ATOM 2879 O O . MET A 1 364 ? 72.909 4.849 -49.654 1.00 68.25 364 MET A O 1
ATOM 2883 N N . LEU A 1 365 ? 73.003 6.829 -48.592 1.00 66.50 365 LEU A N 1
ATOM 2884 C CA . LEU A 1 365 ? 73.861 6.353 -47.493 1.00 66.50 365 LEU A CA 1
ATOM 2885 C C . LEU A 1 365 ? 73.117 5.406 -46.544 1.00 66.50 365 LEU A C 1
ATOM 2887 O O . LEU A 1 365 ? 73.672 4.377 -46.152 1.00 66.50 365 LEU A O 1
ATOM 2891 N N . GLU A 1 366 ? 71.867 5.719 -46.195 1.00 66.25 366 GLU A N 1
ATOM 2892 C CA . GLU A 1 366 ? 71.030 4.874 -45.326 1.00 66.25 366 GLU A CA 1
ATOM 2893 C C . GLU A 1 366 ? 70.727 3.505 -45.962 1.00 66.25 366 GLU A C 1
ATOM 2895 O O . GLU A 1 366 ? 70.781 2.475 -45.287 1.00 66.25 366 GLU A O 1
ATOM 2900 N N . TYR A 1 367 ? 70.480 3.468 -47.277 1.00 61.28 367 TYR A N 1
ATOM 2901 C CA . TYR A 1 367 ? 70.151 2.251 -48.035 1.00 61.28 367 TYR A CA 1
ATOM 2902 C C . TYR A 1 367 ? 71.363 1.377 -48.403 1.00 61.28 367 TYR A C 1
ATOM 2904 O O . TYR A 1 367 ? 71.205 0.332 -49.039 1.00 61.28 367 TYR A O 1
ATOM 2912 N N . SER A 1 368 ? 72.568 1.724 -47.943 1.00 58.81 368 SER A N 1
ATOM 2913 C CA . SER A 1 368 ? 73.804 0.961 -48.183 1.00 58.81 368 SER A CA 1
ATOM 2914 C C . SER A 1 368 ? 73.798 -0.482 -47.629 1.00 58.81 368 SER A C 1
ATOM 2916 O O . SER A 1 368 ? 74.703 -1.260 -47.926 1.00 58.81 368 SER A O 1
ATOM 2918 N N . SER A 1 369 ? 72.764 -0.894 -46.886 1.00 55.91 369 SER A N 1
ATOM 2919 C CA . SER A 1 369 ? 72.647 -2.212 -46.234 1.00 55.91 369 SER A CA 1
ATOM 2920 C C . SER A 1 369 ? 71.505 -3.122 -46.749 1.00 55.91 369 SER A C 1
ATOM 2922 O O . SER A 1 369 ? 71.347 -4.234 -46.246 1.00 55.91 369 SER A O 1
ATOM 2924 N N . VAL A 1 370 ? 70.739 -2.711 -47.773 1.00 56.00 370 VAL A N 1
ATOM 2925 C CA . VAL A 1 370 ? 69.535 -3.404 -48.322 1.00 56.00 370 VAL A CA 1
ATOM 2926 C C . VAL A 1 370 ? 69.764 -3.735 -49.826 1.00 56.00 370 VAL A C 1
ATOM 2928 O O . VAL A 1 370 ? 70.609 -3.075 -50.432 1.00 56.00 370 VAL A O 1
ATOM 2931 N N . PRO A 1 371 ? 69.155 -4.773 -50.464 1.00 57.09 371 PRO A N 1
ATOM 2932 C CA . PRO A 1 371 ? 69.512 -5.181 -51.841 1.00 57.09 371 PRO A CA 1
ATOM 2933 C C . PRO A 1 371 ? 69.196 -4.121 -52.911 1.00 57.09 371 PRO A C 1
ATOM 2935 O O . PRO A 1 371 ? 68.508 -3.151 -52.620 1.00 57.09 371 PRO A O 1
ATOM 2938 N N . TYR A 1 372 ? 69.705 -4.337 -54.136 1.00 66.88 372 TYR A N 1
ATOM 2939 C CA . TYR A 1 372 ? 69.637 -3.496 -55.350 1.00 66.88 372 TYR A CA 1
ATOM 2940 C C . TYR A 1 372 ? 68.217 -3.074 -55.793 1.00 66.88 372 TYR A C 1
ATOM 2942 O O . TYR A 1 372 ? 67.794 -3.395 -56.898 1.00 66.88 372 TYR A O 1
ATOM 2950 N N . GLN A 1 373 ? 67.458 -2.390 -54.944 1.00 68.62 373 GLN A N 1
ATOM 2951 C CA . GLN A 1 373 ? 66.115 -1.889 -55.226 1.00 68.62 373 GLN A CA 1
ATOM 2952 C C . GLN A 1 373 ? 66.178 -0.407 -55.623 1.00 68.62 373 GLN A C 1
ATOM 2954 O O . GLN A 1 373 ? 66.977 0.336 -55.041 1.00 68.62 373 GLN A O 1
ATOM 2959 N N . PRO A 1 374 ? 65.362 0.036 -56.593 1.00 73.19 374 PRO A N 1
ATOM 2960 C CA . PRO A 1 374 ? 65.289 1.437 -56.976 1.00 73.19 374 PRO A CA 1
ATOM 2961 C C . PRO A 1 374 ? 64.669 2.274 -55.850 1.00 73.19 374 PRO A C 1
ATOM 2963 O O . PRO A 1 374 ? 63.600 1.974 -55.320 1.00 73.19 374 PRO A O 1
ATOM 2966 N N . PHE A 1 375 ? 65.357 3.347 -55.483 1.00 77.81 375 PHE A N 1
ATOM 2967 C CA . PHE A 1 375 ? 64.885 4.392 -54.592 1.00 77.81 375 PHE A CA 1
ATOM 2968 C C . PHE A 1 375 ? 64.338 5.557 -55.419 1.00 77.81 375 PHE A C 1
ATOM 2970 O O . PHE A 1 375 ? 65.051 6.141 -56.229 1.00 77.81 375 PHE A O 1
ATOM 2977 N N . ILE A 1 376 ? 63.082 5.932 -55.191 1.00 76.12 376 ILE A N 1
ATOM 2978 C CA . ILE A 1 376 ? 62.443 7.062 -55.873 1.00 76.12 376 ILE A CA 1
ATOM 2979 C C . ILE A 1 376 ? 62.155 8.137 -54.836 1.00 76.12 376 ILE A C 1
ATOM 2981 O O . ILE A 1 376 ? 61.510 7.887 -53.815 1.00 76.12 376 ILE A O 1
ATOM 2985 N N . GLN A 1 377 ? 62.681 9.330 -55.078 1.00 74.88 377 GLN A N 1
ATOM 2986 C CA . GLN A 1 377 ? 62.515 10.467 -54.190 1.00 74.88 377 GLN A CA 1
ATOM 2987 C C . GLN A 1 377 ? 61.188 11.177 -54.458 1.00 74.88 377 GLN A C 1
ATOM 2989 O O . GLN A 1 377 ? 60.748 11.240 -55.600 1.00 74.88 377 GLN A O 1
ATOM 2994 N N . ALA A 1 378 ? 60.587 11.767 -53.421 1.00 69.06 378 ALA A N 1
ATOM 2995 C CA . ALA A 1 378 ? 59.466 12.686 -53.588 1.00 69.06 378 ALA A CA 1
ATOM 2996 C C . ALA A 1 378 ? 59.857 13.895 -54.458 1.00 69.06 378 ALA A C 1
ATOM 2998 O O . ALA A 1 378 ? 61.008 14.353 -54.461 1.00 69.06 378 ALA A O 1
ATOM 2999 N N . PHE A 1 379 ? 58.878 14.404 -55.193 1.00 70.69 379 PHE A N 1
ATOM 3000 C CA . PHE A 1 379 ? 59.003 15.582 -56.032 1.00 70.69 379 PHE A CA 1
ATOM 3001 C C . PHE A 1 379 ? 59.302 16.821 -55.186 1.00 70.69 379 PHE A C 1
ATOM 3003 O O . PHE A 1 379 ? 58.778 16.980 -54.083 1.00 70.69 379 PHE A O 1
ATOM 3010 N N . GLY A 1 380 ? 60.160 17.702 -55.684 1.00 67.56 380 GLY A N 1
ATOM 3011 C CA . GLY A 1 380 ? 60.704 18.759 -54.853 1.00 67.56 380 GLY A CA 1
ATOM 3012 C C . GLY A 1 380 ? 61.431 19.818 -55.652 1.00 67.56 380 GLY A C 1
ATOM 3013 O O . GLY A 1 380 ? 61.725 19.668 -56.838 1.00 67.56 380 GLY A O 1
ATOM 3014 N N . LYS A 1 381 ? 61.674 20.932 -54.971 1.00 68.50 381 LYS A N 1
ATOM 3015 C CA . LYS A 1 381 ? 62.409 22.047 -55.539 1.00 68.50 381 LYS A CA 1
ATOM 3016 C C . LYS A 1 381 ? 63.893 21.700 -55.599 1.00 68.50 381 LYS A C 1
ATOM 3018 O O . LYS A 1 381 ? 64.466 21.199 -54.627 1.00 68.50 381 LYS A O 1
ATOM 3023 N N . ARG A 1 382 ? 64.517 22.024 -56.727 1.00 66.44 382 ARG A N 1
ATOM 3024 C CA . ARG A 1 382 ? 65.944 21.802 -56.942 1.00 66.44 382 ARG A CA 1
ATOM 3025 C C . ARG A 1 382 ? 66.789 22.604 -55.935 1.00 66.44 382 ARG A C 1
ATOM 3027 O O . ARG A 1 382 ? 66.523 23.781 -55.695 1.00 66.44 382 ARG A O 1
ATOM 3034 N N . SER A 1 383 ? 67.808 21.972 -55.340 1.00 64.25 383 SER A N 1
ATOM 3035 C CA . SER A 1 383 ? 68.573 22.523 -54.200 1.00 64.25 383 SER A CA 1
ATOM 3036 C C . SER A 1 383 ? 69.350 23.817 -54.481 1.00 64.25 383 SER A C 1
ATOM 3038 O O . SER A 1 383 ? 69.645 24.561 -53.549 1.00 64.25 383 SER A O 1
ATOM 3040 N N . ASP A 1 384 ? 69.718 24.082 -55.734 1.00 57.94 384 ASP A N 1
ATOM 3041 C CA . ASP A 1 384 ? 70.494 25.253 -56.174 1.00 57.94 384 ASP A CA 1
ATOM 3042 C C . ASP A 1 384 ? 69.613 26.383 -56.748 1.00 57.94 384 ASP A C 1
ATOM 3044 O O . ASP A 1 384 ? 70.103 27.487 -57.008 1.00 57.94 384 ASP A O 1
ATOM 3048 N N . ASP A 1 385 ? 68.307 26.146 -56.910 1.00 60.84 385 ASP A N 1
ATOM 3049 C CA . ASP A 1 385 ? 67.383 27.112 -57.491 1.00 60.84 385 ASP A CA 1
ATOM 3050 C C . ASP A 1 385 ? 66.875 28.114 -56.441 1.00 60.84 385 ASP A C 1
ATOM 3052 O O . ASP A 1 385 ? 65.913 27.899 -55.701 1.00 60.84 385 ASP A O 1
ATOM 3056 N N . THR A 1 386 ? 67.506 29.284 -56.397 1.00 53.72 386 THR A N 1
ATOM 3057 C CA . THR A 1 386 ? 67.093 30.386 -55.513 1.00 53.72 386 THR A CA 1
ATOM 3058 C C . THR A 1 386 ? 65.844 31.137 -55.998 1.00 53.72 386 THR A C 1
ATOM 3060 O O . THR A 1 386 ? 65.273 31.892 -55.209 1.00 53.72 386 THR A O 1
ATOM 3063 N N . ARG A 1 387 ? 65.376 30.917 -57.241 1.00 52.19 387 ARG A N 1
ATOM 3064 C CA . ARG A 1 387 ? 64.205 31.594 -57.841 1.00 52.19 387 ARG A CA 1
ATOM 3065 C C . ARG A 1 387 ? 62.911 30.778 -57.759 1.00 52.19 387 ARG A C 1
ATOM 3067 O O . ARG A 1 387 ? 61.871 31.378 -57.517 1.00 52.19 387 ARG A O 1
ATOM 3074 N N . GLY A 1 388 ? 62.982 29.443 -57.779 1.00 54.69 388 GLY A N 1
ATOM 3075 C CA . GLY A 1 388 ? 61.822 28.560 -57.556 1.00 54.69 388 GLY A CA 1
ATOM 3076 C C . GLY A 1 388 ? 61.075 28.108 -58.800 1.00 54.69 388 GLY A C 1
ATOM 3077 O O . GLY A 1 388 ? 59.915 27.727 -58.679 1.00 54.69 388 GLY A O 1
ATOM 3078 N N . ASP A 1 389 ? 61.746 28.125 -59.943 1.00 56.34 389 ASP A N 1
ATOM 3079 C CA . ASP A 1 389 ? 61.159 27.848 -61.248 1.00 56.34 389 ASP A CA 1
ATOM 3080 C C . ASP A 1 389 ? 61.403 26.399 -61.711 1.00 56.34 389 ASP A C 1
ATOM 3082 O O . ASP A 1 389 ? 60.701 25.930 -62.599 1.00 56.34 389 ASP A O 1
ATOM 3086 N N . TYR A 1 390 ? 62.347 25.664 -61.101 1.00 62.78 390 TYR A N 1
ATOM 3087 C CA . TYR A 1 390 ? 62.701 24.300 -61.518 1.00 62.78 390 TYR A CA 1
ATOM 3088 C C . TYR A 1 390 ? 62.448 23.266 -60.419 1.00 62.78 390 TYR A C 1
ATOM 3090 O O . TYR A 1 390 ? 63.059 23.288 -59.342 1.00 62.78 390 TYR A O 1
ATOM 3098 N N . TYR A 1 391 ? 61.582 22.303 -60.730 1.00 69.00 391 TYR A N 1
ATOM 3099 C CA . TYR A 1 391 ? 61.336 21.140 -59.889 1.00 69.00 391 TYR A CA 1
ATOM 3100 C C . TYR A 1 391 ? 61.812 19.878 -60.595 1.00 69.00 391 TYR A C 1
ATOM 3102 O O . TYR A 1 391 ? 61.586 19.694 -61.790 1.00 69.00 391 TYR A O 1
ATOM 3110 N N . LEU A 1 392 ? 62.468 19.004 -59.840 1.00 71.69 392 LEU A N 1
ATOM 3111 C CA . LEU A 1 392 ? 62.984 17.748 -60.360 1.00 71.69 392 LEU A CA 1
ATOM 3112 C C . LEU A 1 392 ? 62.395 16.581 -59.582 1.00 71.69 392 LEU A C 1
ATOM 3114 O O . LEU A 1 392 ? 61.985 16.703 -58.424 1.00 71.69 392 LEU A O 1
ATOM 3118 N N . LYS A 1 393 ? 62.388 15.418 -60.223 1.00 78.25 393 LYS A N 1
ATOM 3119 C CA . LYS A 1 393 ? 62.182 14.142 -59.546 1.00 78.25 393 LYS A CA 1
ATOM 3120 C C . LYS A 1 393 ? 63.366 13.239 -59.781 1.00 78.25 393 LYS A C 1
ATOM 3122 O O . LYS A 1 393 ? 63.759 13.067 -60.928 1.00 78.25 393 LYS A O 1
ATOM 3127 N N . TYR A 1 394 ? 63.884 12.641 -58.714 1.00 78.62 394 TYR A N 1
ATOM 3128 C CA . TYR A 1 394 ? 65.024 11.740 -58.787 1.00 78.62 394 TYR A CA 1
ATOM 3129 C C . TYR A 1 394 ? 64.605 10.291 -58.554 1.00 78.62 394 TYR A C 1
ATOM 3131 O O . TYR A 1 394 ? 63.838 9.990 -57.636 1.00 78.62 394 TYR A O 1
ATOM 3139 N N . ALA A 1 395 ? 65.162 9.389 -59.351 1.00 82.75 395 ALA A N 1
ATOM 3140 C CA . ALA A 1 395 ? 65.136 7.955 -59.102 1.00 82.75 395 ALA A CA 1
ATOM 3141 C C . ALA A 1 395 ? 66.566 7.433 -59.140 1.00 82.75 395 ALA A C 1
ATOM 3143 O O . ALA A 1 395 ? 67.332 7.815 -60.016 1.00 82.75 395 ALA A O 1
ATOM 3144 N N . ALA A 1 396 ? 66.945 6.590 -58.191 1.00 80.50 396 ALA A N 1
ATOM 3145 C CA . ALA A 1 396 ? 68.302 6.099 -58.082 1.00 80.50 396 ALA A CA 1
ATOM 3146 C C . ALA A 1 396 ? 68.368 4.660 -57.603 1.00 80.50 396 ALA A C 1
ATOM 3148 O O . ALA A 1 396 ? 67.577 4.240 -56.770 1.00 80.50 396 ALA A O 1
ATOM 3149 N N . GLN A 1 397 ? 69.353 3.909 -58.070 1.00 82.81 397 GLN A N 1
ATOM 3150 C CA . GLN A 1 397 ? 69.562 2.529 -57.658 1.00 82.81 397 GLN A CA 1
ATOM 3151 C C . GLN A 1 397 ? 71.049 2.250 -57.517 1.00 82.81 397 GLN A C 1
ATOM 3153 O O . GLN A 1 397 ? 71.885 2.721 -58.291 1.00 82.81 397 GLN A O 1
ATOM 3158 N N . ARG A 1 398 ? 71.380 1.464 -56.495 1.00 78.56 398 ARG A N 1
ATOM 3159 C CA . ARG A 1 398 ? 72.731 0.944 -56.323 1.00 78.56 398 ARG A CA 1
ATOM 3160 C C . ARG A 1 398 ? 73.018 -0.090 -57.410 1.00 78.56 398 ARG A C 1
ATOM 3162 O O . ARG A 1 398 ? 72.147 -0.900 -57.705 1.00 78.56 398 ARG A O 1
ATOM 3169 N N . ILE A 1 399 ? 74.235 -0.108 -57.944 1.00 75.94 399 ILE A N 1
ATOM 3170 C CA . ILE A 1 399 ? 74.686 -1.121 -58.917 1.00 75.94 399 ILE A CA 1
ATOM 3171 C C . ILE A 1 399 ? 75.734 -2.054 -58.312 1.00 75.94 399 ILE A C 1
ATOM 3173 O O . ILE A 1 399 ? 75.712 -3.256 -58.560 1.00 75.94 399 ILE A O 1
ATOM 3177 N N . ASN A 1 400 ? 76.627 -1.538 -57.468 1.00 71.62 400 ASN A N 1
ATOM 3178 C CA . ASN A 1 400 ? 77.589 -2.328 -56.691 1.00 71.62 400 ASN A CA 1
ATOM 3179 C C . ASN A 1 400 ? 77.901 -1.627 -55.356 1.00 71.62 400 ASN A C 1
ATOM 3181 O O . ASN A 1 400 ? 77.323 -0.582 -55.061 1.00 71.62 400 ASN A O 1
ATOM 3185 N N . ASP A 1 401 ? 78.787 -2.202 -54.537 1.00 66.44 401 ASP A N 1
ATOM 3186 C CA . ASP A 1 401 ? 79.064 -1.724 -53.171 1.00 66.44 401 ASP A CA 1
ATOM 3187 C C . ASP A 1 401 ? 79.535 -0.260 -53.097 1.00 66.44 401 ASP A C 1
ATOM 3189 O O . ASP A 1 401 ? 79.418 0.369 -52.045 1.00 66.44 401 ASP A O 1
ATOM 3193 N N . SER A 1 402 ? 80.023 0.307 -54.206 1.00 68.19 402 SER A N 1
ATOM 3194 C CA . SER A 1 402 ? 80.549 1.670 -54.273 1.00 68.19 402 SER A CA 1
ATOM 3195 C C . SER A 1 402 ? 79.964 2.528 -55.398 1.00 68.19 402 SER A C 1
ATOM 3197 O O . SER A 1 402 ? 80.441 3.644 -55.575 1.00 68.19 402 SER A O 1
ATOM 3199 N N . GLN A 1 403 ? 78.947 2.081 -56.147 1.00 74.12 403 GLN A N 1
ATOM 3200 C CA . GLN A 1 403 ? 78.373 2.830 -57.278 1.00 74.12 403 GLN A CA 1
ATOM 3201 C C . GLN A 1 403 ? 76.841 2.828 -57.286 1.00 74.12 403 GLN A C 1
ATOM 3203 O O . GLN A 1 403 ? 76.189 1.799 -57.085 1.00 74.12 403 GLN A O 1
ATOM 3208 N N . TYR A 1 404 ? 76.282 3.990 -57.611 1.00 79.12 404 TYR A N 1
ATOM 3209 C CA . TYR A 1 404 ? 74.863 4.278 -57.760 1.00 79.12 404 TYR A CA 1
ATOM 3210 C C . TYR A 1 404 ? 74.635 4.992 -59.093 1.00 79.12 404 TYR A C 1
ATOM 3212 O O . TYR A 1 404 ? 75.457 5.803 -59.524 1.00 79.12 404 TYR A O 1
ATOM 3220 N N . ILE A 1 405 ? 73.498 4.716 -59.721 1.00 81.50 405 ILE A N 1
ATOM 3221 C CA . ILE A 1 405 ? 72.983 5.516 -60.833 1.00 81.50 405 ILE A CA 1
ATOM 3222 C C . ILE A 1 405 ? 71.757 6.249 -60.337 1.00 81.50 405 ILE A C 1
ATOM 3224 O O . ILE A 1 405 ? 70.891 5.630 -59.723 1.00 81.50 405 ILE A O 1
ATOM 3228 N N . ALA A 1 406 ? 71.691 7.544 -60.611 1.00 79.81 406 ALA A N 1
ATOM 3229 C CA . ALA A 1 406 ? 70.494 8.342 -60.449 1.00 79.81 406 ALA A CA 1
ATOM 3230 C C . ALA A 1 406 ? 70.075 8.930 -61.797 1.00 79.81 406 ALA A C 1
ATOM 3232 O O . ALA A 1 406 ? 70.904 9.255 -62.638 1.00 79.81 406 ALA A O 1
ATOM 3233 N N . ILE A 1 407 ? 68.777 9.063 -62.001 1.00 82.88 407 ILE A N 1
ATOM 3234 C CA . ILE A 1 407 ? 68.179 9.787 -63.114 1.00 82.88 407 ILE A CA 1
ATOM 3235 C C . ILE A 1 407 ? 67.309 10.896 -62.543 1.00 82.88 407 ILE A C 1
ATOM 3237 O O . ILE A 1 407 ? 66.722 10.734 -61.466 1.00 82.88 407 ILE A O 1
ATOM 3241 N N . SER A 1 408 ? 67.205 12.003 -63.268 1.00 77.81 408 SER A N 1
ATOM 3242 C CA . SER A 1 408 ? 66.265 13.069 -62.946 1.00 77.81 408 SER A CA 1
ATOM 3243 C C . SER A 1 408 ? 65.364 13.411 -64.125 1.00 77.81 408 SER A C 1
ATOM 3245 O O . SER A 1 408 ? 65.752 13.255 -65.284 1.00 77.81 408 SER A O 1
ATOM 3247 N N . ILE A 1 409 ? 64.146 13.863 -63.828 1.00 77.56 409 ILE A N 1
ATOM 3248 C CA . ILE A 1 409 ? 63.164 14.331 -64.815 1.00 77.56 409 ILE A CA 1
ATOM 3249 C C . ILE A 1 409 ? 62.616 15.692 -64.387 1.00 77.56 409 ILE A C 1
ATOM 3251 O O . ILE A 1 409 ? 62.417 15.935 -63.194 1.00 77.56 409 ILE A O 1
ATOM 3255 N N . ASP A 1 410 ? 62.371 16.552 -65.376 1.00 74.75 410 ASP A N 1
ATOM 3256 C CA . ASP A 1 410 ? 61.756 17.868 -65.212 1.00 74.75 410 ASP A CA 1
ATOM 3257 C C . ASP A 1 410 ? 60.248 17.772 -64.933 1.00 74.75 410 ASP A C 1
ATOM 3259 O O . ASP A 1 410 ? 59.524 16.950 -65.507 1.00 74.75 410 ASP A O 1
ATOM 3263 N N . ALA A 1 411 ? 59.786 18.659 -64.062 1.00 69.12 411 ALA A N 1
ATOM 3264 C CA . ALA A 1 411 ? 58.395 18.963 -63.778 1.00 69.12 411 ALA A CA 1
ATOM 3265 C C . ALA A 1 411 ? 57.489 18.998 -65.013 1.00 69.12 411 ALA A C 1
ATOM 3267 O O . ALA A 1 411 ? 56.475 18.299 -65.047 1.00 69.12 411 ALA A O 1
ATOM 3268 N N . ASP A 1 412 ? 57.869 19.768 -66.034 1.00 69.88 412 ASP A N 1
ATOM 3269 C CA . ASP A 1 412 ? 57.014 20.061 -67.193 1.00 69.88 412 ASP A CA 1
ATOM 3270 C C . ASP A 1 412 ? 56.710 18.811 -68.034 1.00 69.88 412 ASP A C 1
ATOM 3272 O O . ASP A 1 412 ? 55.702 18.737 -68.738 1.00 69.88 412 ASP A O 1
ATOM 3276 N N . VAL A 1 413 ? 57.570 17.797 -67.930 1.00 72.75 413 VAL A N 1
ATOM 3277 C CA . VAL A 1 413 ? 57.436 16.497 -68.600 1.00 72.75 413 VAL A CA 1
ATOM 3278 C C . VAL A 1 413 ? 56.729 15.488 -67.698 1.00 72.75 413 VAL A C 1
ATOM 3280 O O . VAL A 1 413 ? 55.934 14.668 -68.158 1.00 72.75 413 VAL A O 1
ATOM 3283 N N . PHE A 1 414 ? 57.023 15.538 -66.402 1.00 73.38 414 PHE A N 1
ATOM 3284 C CA . PHE A 1 414 ? 56.502 14.615 -65.405 1.00 73.38 414 PHE A CA 1
ATOM 3285 C C . PHE A 1 414 ? 55.013 14.853 -65.101 1.00 73.38 414 PHE A C 1
ATOM 3287 O O . PHE A 1 414 ? 54.247 13.890 -64.994 1.00 73.38 414 PHE A O 1
ATOM 3294 N N . TYR A 1 415 ? 54.589 16.119 -65.003 1.00 73.00 415 TYR A N 1
ATOM 3295 C CA . TYR A 1 415 ? 53.219 16.480 -64.634 1.00 73.00 415 TYR A CA 1
ATOM 3296 C C . TYR A 1 415 ? 52.159 15.927 -65.593 1.00 73.00 415 TYR A C 1
ATOM 3298 O O . TYR A 1 415 ? 51.272 15.228 -65.103 1.00 73.00 415 TYR A O 1
ATOM 3306 N N . PRO A 1 416 ? 52.240 16.125 -66.928 1.00 73.88 416 PRO A N 1
ATOM 3307 C CA . PRO A 1 416 ? 51.201 15.637 -67.839 1.00 73.88 416 PRO A CA 1
ATOM 3308 C C . PRO A 1 416 ? 51.065 14.109 -67.833 1.00 73.88 416 PRO A C 1
ATOM 3310 O O . PRO A 1 416 ? 49.965 13.579 -67.993 1.00 73.88 416 PRO A O 1
ATOM 3313 N N . PHE A 1 417 ? 52.172 13.386 -67.625 1.00 74.75 417 PHE A N 1
ATOM 3314 C CA . PHE A 1 417 ? 52.160 11.925 -67.559 1.00 74.75 417 PHE A CA 1
ATOM 3315 C C . PHE A 1 417 ? 51.457 11.428 -66.295 1.00 74.75 417 PHE A C 1
ATOM 3317 O O . PHE A 1 417 ? 50.547 10.601 -66.369 1.00 74.75 417 PHE A O 1
ATOM 3324 N N . VAL A 1 418 ? 51.851 11.949 -65.133 1.00 75.75 418 VAL A N 1
ATOM 3325 C CA . VAL A 1 418 ? 51.251 11.550 -63.858 1.00 75.75 418 VAL A CA 1
ATOM 3326 C C . VAL A 1 418 ? 49.799 12.019 -63.766 1.00 75.75 418 VAL A C 1
ATOM 3328 O O . VAL A 1 418 ? 48.953 11.245 -63.331 1.00 75.75 418 VAL A O 1
ATOM 3331 N N . GLU A 1 419 ? 49.470 13.211 -64.273 1.00 76.38 419 GLU A N 1
ATOM 3332 C CA . GLU A 1 419 ? 48.085 13.689 -64.388 1.00 76.38 419 GLU A CA 1
ATOM 3333 C C . GLU A 1 419 ? 47.229 12.722 -65.219 1.00 76.38 419 GLU A C 1
ATOM 3335 O O . GLU A 1 419 ? 46.124 12.389 -64.802 1.00 76.38 419 GLU A O 1
ATOM 3340 N N . SER A 1 420 ? 47.751 12.188 -66.333 1.00 77.38 420 SER A N 1
ATOM 3341 C CA . SER A 1 420 ? 47.023 11.209 -67.159 1.00 77.38 420 SER A CA 1
ATOM 3342 C C . SER A 1 420 ? 46.722 9.891 -66.436 1.00 77.38 420 SER A C 1
ATOM 3344 O O . SER A 1 420 ? 45.696 9.272 -66.708 1.00 77.38 420 SER A O 1
ATOM 3346 N N . GLN A 1 421 ? 47.574 9.475 -65.491 1.00 77.62 421 GLN A N 1
ATOM 3347 C CA . GLN A 1 421 ? 47.315 8.297 -64.659 1.00 77.62 421 GLN A CA 1
ATOM 3348 C C . GLN A 1 421 ? 46.412 8.615 -63.465 1.00 77.62 421 GLN A C 1
ATOM 3350 O O . GLN A 1 421 ? 45.617 7.769 -63.068 1.00 77.62 421 GLN A O 1
ATOM 3355 N N . ILE A 1 422 ? 46.505 9.829 -62.912 1.00 81.00 422 ILE A N 1
ATOM 3356 C CA . ILE A 1 422 ? 45.729 10.270 -61.746 1.00 81.00 422 ILE A CA 1
ATOM 3357 C C . ILE A 1 422 ? 44.299 10.681 -62.105 1.00 81.00 422 ILE A C 1
ATOM 3359 O O . ILE A 1 422 ? 43.406 10.539 -61.267 1.00 81.00 422 ILE A O 1
ATOM 3363 N N . ALA A 1 423 ? 44.063 11.156 -63.332 1.00 76.94 423 ALA A N 1
ATOM 3364 C CA . ALA A 1 423 ? 42.774 11.671 -63.793 1.00 76.94 423 ALA A CA 1
ATOM 3365 C C . ALA A 1 423 ? 41.605 10.724 -63.467 1.00 76.94 423 ALA A C 1
ATOM 3367 O O . ALA A 1 423 ? 40.576 11.187 -62.970 1.00 76.94 423 ALA A O 1
ATOM 3368 N N . ASP A 1 424 ? 41.818 9.411 -63.608 1.00 76.44 424 ASP A N 1
ATOM 3369 C CA . ASP A 1 424 ? 40.795 8.384 -63.383 1.00 76.44 424 ASP A CA 1
ATOM 3370 C C . ASP A 1 424 ? 40.901 7.653 -62.023 1.00 76.44 424 ASP A C 1
ATOM 3372 O O . ASP A 1 424 ? 40.028 6.841 -61.702 1.00 76.44 424 ASP A O 1
ATOM 3376 N N . ILE A 1 425 ? 41.912 7.937 -61.180 1.00 80.25 425 ILE A N 1
ATOM 3377 C CA . ILE A 1 425 ? 42.122 7.233 -59.887 1.00 80.25 425 ILE A CA 1
ATOM 3378 C C . ILE A 1 425 ? 40.899 7.361 -58.982 1.00 80.25 425 ILE A C 1
ATOM 3380 O O . ILE A 1 425 ? 40.501 6.407 -58.308 1.00 80.25 425 ILE A O 1
ATOM 3384 N N . THR A 1 426 ? 40.288 8.547 -58.949 1.00 79.81 426 THR A N 1
ATOM 3385 C CA . THR A 1 426 ? 39.121 8.780 -58.091 1.00 79.81 426 THR A CA 1
ATOM 3386 C C . THR A 1 426 ? 37.821 8.290 -58.725 1.00 79.81 426 THR A C 1
ATOM 3388 O O . THR A 1 426 ? 36.895 7.949 -57.995 1.00 79.81 426 THR A O 1
ATOM 3391 N N . SER A 1 427 ? 37.744 8.169 -60.054 1.00 76.12 427 SER A N 1
ATOM 3392 C CA . SER A 1 427 ? 36.499 7.920 -60.796 1.00 76.12 427 SER A CA 1
ATOM 3393 C C . SER A 1 427 ? 35.810 6.597 -60.455 1.00 76.12 427 SER A C 1
ATOM 3395 O O . SER A 1 427 ? 34.592 6.498 -60.578 1.00 76.12 427 SER A O 1
ATOM 3397 N N . PHE A 1 428 ? 36.565 5.598 -59.990 1.00 72.25 428 PHE A N 1
ATOM 3398 C CA . PHE A 1 428 ? 36.037 4.295 -59.561 1.00 72.25 428 PHE A CA 1
ATOM 3399 C C . PHE A 1 428 ? 36.069 4.090 -58.040 1.00 72.25 428 PHE A C 1
ATOM 3401 O O . PHE A 1 428 ? 35.763 2.999 -57.555 1.00 72.25 428 PHE A O 1
ATOM 3408 N N . ARG A 1 429 ? 36.442 5.121 -57.272 1.00 80.56 429 ARG A N 1
ATOM 3409 C CA . ARG A 1 429 ? 36.530 5.069 -55.810 1.00 80.56 429 ARG A CA 1
ATOM 3410 C C . ARG A 1 429 ? 35.357 5.814 -55.187 1.00 80.56 429 ARG A C 1
ATOM 3412 O O . ARG A 1 429 ? 35.055 6.955 -55.531 1.00 80.56 429 ARG A O 1
ATOM 3419 N N . HIS A 1 430 ? 34.731 5.185 -54.202 1.00 77.31 430 HIS A N 1
ATOM 3420 C CA . HIS A 1 430 ? 33.659 5.785 -53.416 1.00 77.31 430 HIS A CA 1
ATOM 3421 C C . HIS A 1 430 ? 34.025 5.766 -51.938 1.00 77.31 430 HIS A C 1
ATOM 3423 O O . HIS A 1 430 ? 34.619 4.807 -51.446 1.00 77.31 430 HIS A O 1
ATOM 3429 N N . VAL A 1 431 ? 33.660 6.834 -51.231 1.00 80.75 431 VAL A N 1
ATOM 3430 C CA . VAL A 1 431 ? 33.847 6.948 -49.783 1.00 80.75 431 VAL A CA 1
ATOM 3431 C C . VAL A 1 431 ? 32.467 6.902 -49.167 1.00 80.75 431 VAL A C 1
ATOM 3433 O O . VAL A 1 431 ? 31.714 7.869 -49.251 1.00 80.75 431 VAL A O 1
ATOM 3436 N N . ASN A 1 432 ? 32.120 5.754 -48.591 1.00 80.19 432 ASN A N 1
ATOM 3437 C CA . ASN A 1 432 ? 30.741 5.442 -48.217 1.00 80.19 432 ASN A CA 1
ATOM 3438 C C . ASN A 1 432 ? 29.775 5.655 -49.408 1.00 80.19 432 ASN A C 1
ATOM 3440 O O . ASN A 1 432 ? 30.099 5.254 -50.526 1.00 80.19 432 ASN A O 1
ATOM 3444 N N . ASN A 1 433 ? 28.591 6.230 -49.184 1.00 78.69 433 ASN A N 1
ATOM 3445 C CA . ASN A 1 433 ? 27.565 6.419 -50.211 1.00 78.69 433 ASN A CA 1
ATOM 3446 C C . ASN A 1 433 ? 27.661 7.782 -50.902 1.00 78.69 433 ASN A C 1
ATOM 3448 O O . ASN A 1 433 ? 27.474 7.851 -52.114 1.00 78.69 433 ASN A O 1
ATOM 3452 N N . THR A 1 434 ? 27.895 8.858 -50.144 1.00 81.31 434 THR A N 1
ATOM 3453 C CA . THR A 1 434 ? 27.857 10.241 -50.663 1.00 81.31 434 THR A CA 1
ATOM 3454 C C . THR A 1 434 ? 29.163 11.004 -50.477 1.00 81.31 434 THR A C 1
ATOM 3456 O O . THR A 1 434 ? 29.234 12.178 -50.820 1.00 81.31 434 THR A O 1
ATOM 3459 N N . GLY A 1 435 ? 30.213 10.359 -49.969 1.00 84.69 435 GLY A N 1
ATOM 3460 C CA . GLY A 1 435 ? 31.519 10.981 -49.807 1.00 84.69 435 GLY A CA 1
ATOM 3461 C C . GLY A 1 435 ? 32.238 11.249 -51.126 1.00 84.69 435 GLY A C 1
ATOM 3462 O O . GLY A 1 435 ? 32.001 10.606 -52.155 1.00 84.69 435 GLY A O 1
ATOM 3463 N N . HIS A 1 436 ? 33.157 12.208 -51.081 1.00 85.44 436 HIS A N 1
ATOM 3464 C CA . HIS A 1 436 ? 33.906 12.677 -52.240 1.00 85.44 436 HIS A CA 1
ATOM 3465 C C . HIS A 1 436 ? 35.410 12.552 -52.014 1.00 85.44 436 HIS A C 1
ATOM 3467 O O . HIS A 1 436 ? 35.903 12.742 -50.901 1.00 85.44 436 HIS A O 1
ATOM 3473 N N . ILE A 1 437 ? 36.135 12.260 -53.088 1.00 89.12 437 ILE A N 1
ATOM 3474 C CA . ILE A 1 437 ? 37.593 12.288 -53.160 1.00 89.12 437 ILE A CA 1
ATOM 3475 C C . ILE A 1 437 ? 37.951 13.321 -54.215 1.00 89.12 437 ILE A C 1
ATOM 3477 O O . ILE A 1 437 ? 37.504 13.232 -55.359 1.00 89.12 437 ILE A O 1
ATOM 3481 N N . ILE A 1 438 ? 38.753 14.296 -53.815 1.00 87.50 438 ILE A N 1
ATOM 3482 C CA . ILE A 1 438 ? 39.184 15.406 -54.650 1.00 87.50 438 ILE A CA 1
ATOM 3483 C C . ILE A 1 438 ? 40.707 15.408 -54.640 1.00 87.50 438 ILE A C 1
ATOM 3485 O O . ILE A 1 438 ? 41.322 15.511 -53.579 1.00 87.50 438 ILE A O 1
ATOM 3489 N N . ILE A 1 439 ? 41.312 15.315 -55.818 1.00 87.38 439 ILE A N 1
ATOM 3490 C CA . ILE A 1 439 ? 42.748 15.516 -56.005 1.00 87.38 439 ILE A CA 1
ATOM 3491 C C . ILE A 1 439 ? 42.928 16.859 -56.699 1.00 87.38 439 ILE A C 1
ATOM 3493 O O . ILE A 1 439 ? 42.340 17.093 -57.757 1.00 87.38 439 ILE A O 1
ATOM 3497 N N . MET A 1 440 ? 43.725 17.744 -56.108 1.00 84.50 440 MET A N 1
ATOM 3498 C CA . MET A 1 440 ? 44.011 19.063 -56.669 1.00 84.50 440 MET A CA 1
ATOM 3499 C C . MET A 1 440 ? 45.506 19.369 -56.662 1.00 84.50 440 MET A C 1
ATOM 3501 O O . MET A 1 440 ? 46.260 18.846 -55.845 1.00 84.50 440 MET A O 1
ATOM 3505 N N . GLU A 1 441 ? 45.929 20.244 -57.561 1.00 77.12 441 GLU A N 1
ATOM 3506 C CA . GLU A 1 441 ? 47.303 20.742 -57.626 1.00 77.12 441 GLU A CA 1
ATOM 3507 C C . GLU A 1 441 ? 47.607 21.756 -56.517 1.00 77.12 441 GLU A C 1
ATOM 3509 O O . GLU A 1 441 ? 46.710 22.317 -55.883 1.00 77.12 441 GLU A O 1
ATOM 3514 N N . HIS A 1 442 ? 48.892 22.078 -56.356 1.00 68.25 442 HIS A N 1
ATOM 3515 C CA . HIS A 1 442 ? 49.374 23.173 -55.510 1.00 68.25 442 HIS A CA 1
ATOM 3516 C C . HIS A 1 442 ? 48.701 24.533 -55.812 1.00 68.25 442 HIS A C 1
ATOM 3518 O O . HIS A 1 442 ? 48.543 25.353 -54.909 1.00 68.25 442 HIS A O 1
ATOM 3524 N N . THR A 1 443 ? 48.249 24.755 -57.054 1.00 67.56 443 THR A N 1
ATOM 3525 C CA . THR A 1 443 ? 47.508 25.952 -57.501 1.00 67.56 443 THR A CA 1
ATOM 3526 C C . THR A 1 443 ? 46.042 25.980 -57.040 1.00 67.56 443 THR A C 1
ATOM 3528 O O . THR A 1 443 ? 45.402 27.035 -57.071 1.00 67.56 443 THR A O 1
ATOM 3531 N N . GLY A 1 444 ? 45.499 24.841 -56.590 1.00 69.00 444 GLY A N 1
ATOM 3532 C CA . GLY A 1 444 ? 44.088 24.663 -56.233 1.00 69.00 444 GLY A CA 1
ATOM 3533 C C . GLY A 1 444 ? 43.182 24.219 -57.387 1.00 69.00 444 GLY A C 1
ATOM 3534 O O . GLY A 1 444 ? 41.963 24.174 -57.209 1.00 69.00 444 GLY A O 1
ATOM 3535 N N . ARG A 1 445 ? 43.749 23.893 -58.558 1.00 81.25 445 ARG A N 1
ATOM 3536 C CA . ARG A 1 445 ? 43.025 23.302 -59.696 1.00 81.25 445 ARG A CA 1
ATOM 3537 C C . ARG A 1 445 ? 42.700 21.833 -59.422 1.00 81.25 445 ARG A C 1
ATOM 3539 O O . ARG A 1 445 ? 43.596 21.061 -59.088 1.00 81.25 445 ARG A O 1
ATOM 3546 N N . VAL A 1 446 ? 41.441 21.430 -59.601 1.00 83.69 446 VAL A N 1
ATOM 3547 C CA . VAL A 1 446 ? 41.016 20.025 -59.453 1.00 83.69 446 VAL A CA 1
ATOM 3548 C C . VAL A 1 446 ? 41.473 19.191 -60.651 1.00 83.69 446 VAL A C 1
ATOM 3550 O O . VAL A 1 446 ? 41.149 19.515 -61.794 1.00 83.69 446 VAL A O 1
ATOM 3553 N N . VAL A 1 447 ? 42.180 18.100 -60.372 1.00 82.94 447 VAL A N 1
ATOM 3554 C CA . VAL A 1 447 ? 42.715 17.144 -61.354 1.00 82.94 447 VAL A CA 1
ATOM 3555 C C . VAL A 1 447 ? 41.813 15.925 -61.488 1.00 82.94 447 VAL A C 1
ATOM 3557 O O . VAL A 1 447 ? 41.492 15.508 -62.595 1.00 82.94 447 VAL A O 1
ATOM 3560 N N . SER A 1 448 ? 41.362 15.375 -60.361 1.00 83.31 448 SER A N 1
ATOM 3561 C CA . SER A 1 448 ? 40.490 14.201 -60.332 1.00 83.31 448 SER A CA 1
ATOM 3562 C C . SER A 1 448 ? 39.416 14.388 -59.263 1.00 83.31 448 SER A C 1
ATOM 3564 O O . SER A 1 448 ? 39.695 14.885 -58.168 1.00 83.31 448 SER A O 1
ATOM 3566 N N . ASN A 1 449 ? 38.175 14.040 -59.600 1.00 83.44 449 ASN A N 1
ATOM 3567 C CA . ASN A 1 449 ? 37.020 14.139 -58.712 1.00 83.44 449 ASN A CA 1
ATOM 3568 C C . ASN A 1 449 ? 36.031 13.010 -59.012 1.00 83.44 449 ASN A C 1
ATOM 3570 O O . ASN A 1 449 ? 35.604 12.846 -60.156 1.00 83.44 449 ASN A O 1
ATOM 3574 N N . ASN A 1 450 ? 35.610 12.290 -57.976 1.00 82.50 450 ASN A N 1
ATOM 3575 C CA . ASN A 1 450 ? 34.660 11.184 -58.099 1.00 82.50 450 ASN A CA 1
ATOM 3576 C C . ASN A 1 450 ? 33.182 11.616 -58.038 1.00 82.50 450 ASN A C 1
ATOM 3578 O O . ASN A 1 450 ? 32.299 10.818 -58.344 1.00 82.50 450 ASN A O 1
ATOM 3582 N N . SER A 1 451 ? 32.903 12.850 -57.611 1.00 72.81 451 SER A N 1
ATOM 3583 C CA . SER A 1 451 ? 31.542 13.329 -57.342 1.00 72.81 451 SER A CA 1
ATOM 3584 C C . SER A 1 451 ? 30.887 13.973 -58.560 1.00 72.81 451 SER A C 1
ATOM 3586 O O . SER A 1 451 ? 29.827 13.547 -59.015 1.00 72.81 451 SER A O 1
ATOM 3588 N N . ASP A 1 452 ? 31.530 15.005 -59.111 1.00 70.94 452 ASP A N 1
ATOM 3589 C CA . ASP A 1 452 ? 30.970 15.801 -60.197 1.00 70.94 452 ASP A CA 1
ATOM 3590 C C . ASP A 1 452 ? 32.074 16.213 -61.191 1.00 70.94 452 ASP A C 1
ATOM 3592 O O . ASP A 1 452 ? 32.914 17.072 -60.881 1.00 70.94 452 ASP A O 1
ATOM 3596 N N . PRO A 1 453 ? 32.063 15.640 -62.412 1.00 71.31 453 PRO A N 1
ATOM 3597 C CA . PRO A 1 453 ? 33.042 15.938 -63.455 1.00 71.31 453 PRO A CA 1
ATOM 3598 C C . PRO A 1 453 ? 33.105 17.419 -63.854 1.00 71.31 453 PRO A C 1
ATOM 3600 O O . PRO A 1 453 ? 34.102 17.860 -64.421 1.00 71.31 453 PRO A O 1
ATOM 3603 N N . ARG A 1 454 ? 32.070 18.222 -63.553 1.00 75.88 454 ARG A N 1
ATOM 3604 C CA . ARG A 1 454 ? 32.010 19.657 -63.899 1.00 75.88 454 ARG A CA 1
ATOM 3605 C C . ARG A 1 454 ? 33.023 20.519 -63.145 1.00 75.88 454 ARG A C 1
ATOM 3607 O O . ARG A 1 454 ? 33.250 21.662 -63.550 1.00 75.88 454 ARG A O 1
ATOM 3614 N N . PHE A 1 455 ? 33.589 20.005 -62.054 1.00 73.75 455 PHE A N 1
ATOM 3615 C CA . PHE A 1 455 ? 34.591 20.710 -61.254 1.00 73.75 455 PHE A CA 1
ATOM 3616 C C . PHE A 1 455 ? 36.032 20.388 -61.660 1.00 73.75 455 PHE A C 1
ATOM 3618 O O . PHE A 1 455 ? 36.935 21.098 -61.226 1.00 73.75 455 PHE A O 1
ATOM 3625 N N . ILE A 1 456 ? 36.259 19.392 -62.527 1.00 78.31 456 ILE A N 1
ATOM 3626 C CA . ILE A 1 456 ? 37.592 19.092 -63.069 1.00 78.31 456 ILE A CA 1
ATOM 3627 C C . ILE A 1 456 ? 38.101 20.314 -63.852 1.00 78.31 456 ILE A C 1
ATOM 3629 O O . ILE A 1 456 ? 37.386 20.888 -64.678 1.00 78.31 456 ILE A O 1
ATOM 3633 N N . GLY A 1 457 ? 39.325 20.753 -63.553 1.00 71.31 457 GLY A N 1
ATOM 3634 C CA . GLY A 1 457 ? 39.955 21.935 -64.147 1.00 71.31 457 GLY A CA 1
ATOM 3635 C C . GLY A 1 457 ? 39.502 23.284 -63.575 1.00 71.31 457 GLY A C 1
ATOM 3636 O O . GLY A 1 457 ? 39.951 24.320 -64.065 1.00 71.31 457 GLY A O 1
ATOM 3637 N N . ARG A 1 458 ? 38.636 23.307 -62.552 1.00 78.12 458 ARG A N 1
ATOM 3638 C CA . ARG A 1 458 ? 38.221 24.536 -61.851 1.00 78.12 458 ARG A CA 1
ATOM 3639 C C . ARG A 1 458 ? 38.894 24.654 -60.486 1.00 78.12 458 ARG A C 1
ATOM 3641 O O . ARG A 1 458 ? 39.398 23.676 -59.941 1.00 78.12 458 ARG A O 1
ATOM 3648 N N . GLU A 1 459 ? 38.879 25.866 -59.943 1.00 75.81 459 GLU A N 1
ATOM 3649 C CA . GLU A 1 459 ? 39.260 26.127 -58.555 1.00 75.81 459 GLU A CA 1
ATOM 3650 C C . GLU A 1 459 ? 38.048 25.947 -57.625 1.00 75.81 459 GLU A C 1
ATOM 3652 O O . GLU A 1 459 ? 36.928 26.327 -57.979 1.00 75.81 459 GLU A O 1
ATOM 3657 N N . LEU A 1 460 ? 38.279 25.372 -56.442 1.00 72.94 460 LEU A N 1
ATOM 3658 C CA . LEU A 1 460 ? 37.267 25.175 -55.393 1.00 72.94 460 LEU A CA 1
ATOM 3659 C C . LEU A 1 460 ? 37.157 26.381 -54.445 1.00 72.94 460 LEU A C 1
ATOM 3661 O O . LEU A 1 460 ? 37.872 27.378 -54.588 1.00 72.94 460 LEU A O 1
ATOM 3665 N N . GLU A 1 461 ? 36.246 26.297 -53.469 1.00 72.75 461 GLU A N 1
ATOM 3666 C CA . GLU A 1 461 ? 36.037 27.337 -52.464 1.00 72.75 461 GLU A CA 1
ATOM 3667 C C . GLU A 1 461 ? 37.345 27.722 -51.728 1.00 72.75 461 GLU A C 1
ATOM 3669 O O . GLU A 1 461 ? 38.202 26.864 -51.481 1.00 72.75 461 GLU A O 1
ATOM 3674 N N . PRO A 1 462 ? 37.507 28.996 -51.304 1.00 68.12 462 PRO A N 1
ATOM 3675 C CA . PRO A 1 462 ? 38.737 29.482 -50.666 1.00 68.12 462 PRO A CA 1
ATOM 3676 C C . PRO A 1 462 ? 39.154 28.692 -49.417 1.00 68.12 462 PRO A C 1
ATOM 3678 O O . PRO A 1 462 ? 40.343 28.614 -49.115 1.00 68.12 462 PRO A O 1
ATOM 3681 N N . GLU A 1 463 ? 38.180 28.114 -48.705 1.00 71.25 463 GLU A N 1
ATOM 3682 C CA . GLU A 1 463 ? 38.379 27.287 -47.505 1.00 71.25 463 GLU A CA 1
ATOM 3683 C C . GLU A 1 463 ? 39.193 26.018 -47.803 1.00 71.25 463 GLU A C 1
ATOM 3685 O O . GLU A 1 463 ? 40.023 25.620 -46.991 1.00 71.25 463 GLU A O 1
ATOM 3690 N N . ILE A 1 464 ? 39.005 25.423 -48.986 1.00 73.19 464 ILE A N 1
ATOM 3691 C CA . ILE A 1 464 ? 39.698 24.204 -49.430 1.00 73.19 464 ILE A CA 1
ATOM 3692 C C . ILE A 1 464 ? 40.944 24.561 -50.254 1.00 73.19 464 ILE A C 1
ATOM 3694 O O . ILE A 1 464 ? 41.972 23.887 -50.179 1.00 73.19 464 ILE A O 1
ATOM 3698 N N . LYS A 1 465 ? 40.890 25.660 -51.015 1.00 72.12 465 LYS A N 1
ATOM 3699 C CA . LYS A 1 465 ? 42.018 26.135 -51.829 1.00 72.12 465 LYS A CA 1
ATOM 3700 C C . LYS A 1 465 ? 43.238 26.506 -50.972 1.00 72.12 465 LYS A C 1
ATOM 3702 O O . LYS A 1 465 ? 44.367 26.136 -51.300 1.00 72.12 465 LYS A O 1
ATOM 3707 N N . ASN A 1 466 ? 43.010 27.206 -49.858 1.00 71.25 466 ASN A N 1
ATOM 3708 C CA . ASN A 1 466 ? 44.064 27.789 -49.019 1.00 71.25 466 ASN A CA 1
ATOM 3709 C C . ASN A 1 466 ? 44.584 26.852 -47.911 1.00 71.25 466 ASN A C 1
ATOM 3711 O O . ASN A 1 466 ? 45.185 27.323 -46.945 1.00 71.25 466 ASN A O 1
ATOM 3715 N N . LEU A 1 467 ? 44.363 25.538 -48.024 1.00 72.44 467 LEU A N 1
ATOM 3716 C CA . LEU A 1 467 ? 44.930 24.560 -47.091 1.00 72.44 467 LEU A CA 1
ATOM 3717 C C . LEU A 1 467 ? 46.466 24.631 -47.135 1.00 72.44 467 LEU A C 1
ATOM 3719 O O . LEU A 1 467 ? 47.048 24.507 -48.218 1.00 72.44 467 LEU A O 1
ATOM 3723 N N . SER A 1 468 ? 47.099 24.890 -45.984 1.00 64.81 468 SER A N 1
ATOM 3724 C CA . SER A 1 468 ? 48.536 25.162 -45.870 1.00 64.81 468 SER A CA 1
ATOM 3725 C C . SER A 1 468 ? 49.375 23.889 -45.742 1.00 64.81 468 SER A C 1
ATOM 3727 O O . SER A 1 468 ? 49.020 22.977 -44.989 1.00 64.81 468 SER A O 1
ATOM 3729 N N . ASP A 1 469 ? 50.533 23.880 -46.408 1.00 60.91 469 ASP A N 1
ATOM 3730 C CA . ASP A 1 469 ? 51.492 22.760 -46.424 1.00 60.91 469 ASP A CA 1
ATOM 3731 C C . ASP A 1 469 ? 52.046 22.417 -45.027 1.00 60.91 469 ASP A C 1
ATOM 3733 O O . ASP A 1 469 ? 52.410 21.277 -44.751 1.00 60.91 469 ASP A O 1
ATOM 3737 N N . GLU A 1 470 ? 52.064 23.382 -44.100 1.00 53.75 470 GLU A N 1
ATOM 3738 C CA . GLU A 1 470 ? 52.608 23.206 -42.744 1.00 53.75 470 GLU A CA 1
ATOM 3739 C C . GLU A 1 470 ? 51.628 22.561 -41.745 1.00 53.75 470 GLU A C 1
ATOM 3741 O O . GLU A 1 470 ? 52.008 22.218 -40.617 1.00 53.75 470 GLU A O 1
ATOM 3746 N N . SER A 1 471 ? 50.350 22.393 -42.102 1.00 46.84 471 SER A N 1
ATOM 3747 C CA . SER A 1 471 ? 49.341 21.955 -41.135 1.00 46.84 471 SER A CA 1
ATOM 3748 C C . SER A 1 471 ? 49.120 20.438 -41.146 1.00 46.84 471 SER A C 1
ATOM 3750 O O . SER A 1 471 ? 48.405 19.871 -41.959 1.00 46.84 471 SER A O 1
ATOM 3752 N N . LYS A 1 472 ? 49.793 19.796 -40.182 1.00 51.75 472 LYS A N 1
ATOM 3753 C CA . LYS A 1 472 ? 49.571 18.457 -39.598 1.00 51.75 472 LYS A CA 1
ATOM 3754 C C . LYS A 1 472 ? 48.571 17.553 -40.340 1.00 51.75 472 LYS A C 1
ATOM 3756 O O . LYS A 1 472 ? 47.357 17.713 -40.236 1.00 51.75 472 LYS A O 1
ATOM 3761 N N . GLN A 1 473 ? 49.133 16.518 -40.960 1.00 65.06 473 GLN A N 1
ATOM 3762 C CA . GLN A 1 473 ? 48.452 15.386 -41.583 1.00 65.06 473 GLN A CA 1
ATOM 3763 C C . GLN A 1 473 ? 47.318 14.800 -40.713 1.00 65.06 473 GLN A C 1
ATOM 3765 O O . GLN A 1 473 ? 47.459 14.628 -39.499 1.00 65.06 473 GLN A O 1
ATOM 3770 N N . PHE A 1 474 ? 46.219 14.423 -41.371 1.00 63.16 474 PHE A N 1
ATOM 3771 C CA . PHE A 1 474 ? 45.078 13.685 -40.814 1.00 63.16 474 PHE A CA 1
ATOM 3772 C C . PHE A 1 474 ? 44.294 14.363 -39.679 1.00 63.16 474 PHE A C 1
ATOM 3774 O O . PHE A 1 474 ? 43.880 13.708 -38.715 1.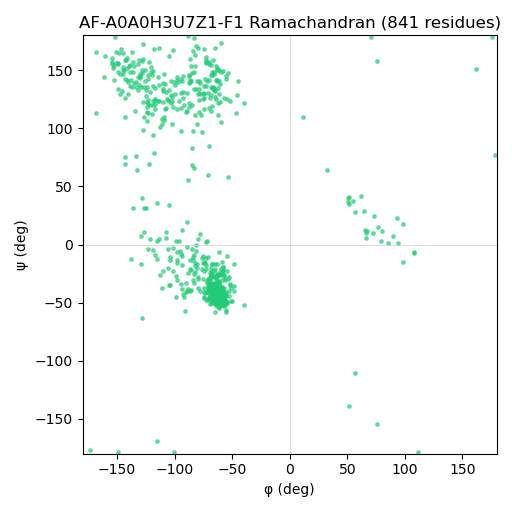00 63.16 474 PHE A O 1
ATOM 3781 N N . VAL A 1 475 ? 44.048 15.668 -39.793 1.00 66.50 475 VAL A N 1
ATOM 3782 C CA . VAL A 1 475 ? 43.136 16.391 -38.895 1.00 66.50 475 VAL A CA 1
ATOM 3783 C C . VAL A 1 475 ? 41.806 16.634 -39.605 1.00 66.50 475 VAL A C 1
ATOM 3785 O O . VAL A 1 475 ? 41.764 17.270 -40.654 1.00 66.50 475 VAL A O 1
ATOM 3788 N N . ARG A 1 476 ? 40.710 16.133 -39.023 1.00 77.69 476 ARG A N 1
ATOM 3789 C CA . ARG A 1 476 ? 39.350 16.379 -39.516 1.00 77.69 476 ARG A CA 1
ATOM 3790 C C . ARG A 1 476 ? 38.965 17.840 -39.290 1.00 77.69 476 ARG A C 1
ATOM 3792 O O . ARG A 1 476 ? 38.998 18.322 -38.157 1.00 77.69 476 ARG A O 1
ATOM 3799 N N . GLN A 1 477 ? 38.547 18.506 -40.354 1.00 79.31 477 GLN A N 1
ATOM 3800 C CA . GLN A 1 477 ? 38.015 19.864 -40.351 1.00 79.31 477 GLN A CA 1
ATOM 3801 C C . GLN A 1 477 ? 36.529 19.851 -40.737 1.00 79.31 477 GLN A C 1
ATOM 3803 O O . GLN A 1 477 ? 35.985 18.822 -41.145 1.00 79.31 477 GLN A O 1
ATOM 3808 N N . THR A 1 478 ? 35.857 20.985 -40.559 1.00 81.81 478 THR A N 1
ATOM 3809 C CA . THR A 1 478 ? 34.456 21.186 -40.949 1.00 81.81 478 THR A CA 1
ATOM 3810 C C . THR A 1 478 ? 34.344 22.448 -41.776 1.00 81.81 478 THR A C 1
ATOM 3812 O O . THR A 1 478 ? 34.890 23.475 -41.373 1.00 81.81 478 THR A O 1
ATOM 3815 N N . GLY A 1 479 ? 33.598 22.392 -42.868 1.00 79.62 479 GLY A N 1
ATOM 3816 C CA . GLY A 1 479 ? 33.372 23.534 -43.748 1.00 79.62 479 GLY A CA 1
ATOM 3817 C C . GLY A 1 479 ? 32.344 23.196 -44.813 1.00 79.62 479 GLY A C 1
ATOM 3818 O O . GLY A 1 479 ? 31.767 22.104 -44.797 1.00 79.62 479 GLY A O 1
ATOM 3819 N N . ASN A 1 480 ? 32.106 24.138 -45.718 1.00 79.75 480 ASN A N 1
ATOM 3820 C CA . ASN A 1 480 ? 31.217 23.891 -46.845 1.00 79.75 480 ASN A CA 1
ATOM 3821 C C . ASN A 1 480 ? 32.034 23.404 -48.040 1.00 79.75 480 ASN A C 1
ATOM 3823 O O . ASN A 1 480 ? 32.976 24.071 -48.461 1.00 79.75 480 ASN A O 1
ATOM 3827 N N . VAL A 1 481 ? 31.647 22.258 -48.592 1.00 74.75 481 VAL A N 1
ATOM 3828 C CA . VAL A 1 481 ? 32.205 21.717 -49.834 1.00 74.75 481 VAL A CA 1
ATOM 3829 C C . VAL A 1 481 ? 31.044 21.509 -50.794 1.00 74.75 481 VAL A C 1
ATOM 3831 O O . VAL A 1 481 ? 30.072 20.853 -50.428 1.00 74.75 481 VAL A O 1
ATOM 3834 N N . TYR A 1 482 ? 31.096 22.096 -51.992 1.00 75.44 482 TYR A N 1
ATOM 3835 C CA . TYR A 1 482 ? 29.984 22.049 -52.954 1.00 75.44 482 TYR A CA 1
ATOM 3836 C C . TYR A 1 482 ? 28.649 22.556 -52.380 1.00 75.44 482 TYR A C 1
ATOM 3838 O O . TYR A 1 482 ? 27.585 22.042 -52.707 1.00 75.44 482 TYR A O 1
ATOM 3846 N N . GLN A 1 483 ? 28.700 23.596 -51.539 1.00 77.38 483 GLN A N 1
ATOM 3847 C CA . GLN A 1 483 ? 27.535 24.169 -50.835 1.00 77.38 483 GLN A CA 1
ATOM 3848 C C . GLN A 1 483 ? 26.873 23.248 -49.792 1.00 77.38 483 GLN A C 1
ATOM 3850 O O . GLN A 1 483 ? 25.827 23.608 -49.248 1.00 77.38 483 GLN A O 1
ATOM 3855 N N . GLU A 1 484 ? 27.488 22.114 -49.453 1.00 79.88 484 GLU A N 1
ATOM 3856 C CA . GLU A 1 484 ? 27.023 21.220 -48.394 1.00 79.88 484 GLU A CA 1
ATOM 3857 C C . GLU A 1 484 ? 27.970 21.250 -47.192 1.00 79.88 484 GLU A C 1
ATOM 3859 O O . GLU A 1 484 ? 29.194 21.267 -47.331 1.00 79.88 484 GLU A O 1
ATOM 3864 N N . TYR A 1 485 ? 27.401 21.251 -45.984 1.00 83.56 485 TYR A N 1
ATOM 3865 C CA . TYR A 1 485 ? 28.191 21.213 -44.758 1.00 83.56 485 TYR A CA 1
ATOM 3866 C C . TYR A 1 485 ? 28.760 19.808 -44.549 1.00 83.56 485 TYR A C 1
ATOM 3868 O O . TYR A 1 485 ? 28.019 18.837 -44.347 1.00 83.56 485 TYR A O 1
ATOM 3876 N N . ALA A 1 486 ? 30.084 19.700 -44.575 1.00 86.56 486 ALA A N 1
ATOM 3877 C CA . ALA A 1 486 ? 30.783 18.427 -44.582 1.00 86.56 486 ALA A CA 1
ATOM 3878 C C . ALA A 1 486 ? 31.977 18.415 -43.622 1.00 86.56 486 ALA A C 1
ATOM 3880 O O . ALA A 1 486 ? 32.560 19.443 -43.262 1.00 86.56 486 ALA A O 1
ATOM 3881 N N . PHE A 1 487 ? 32.351 17.205 -43.216 1.00 88.31 487 PHE A N 1
ATOM 3882 C CA . PHE A 1 487 ? 33.653 16.933 -42.631 1.00 88.31 487 PHE A CA 1
ATOM 3883 C C . PHE A 1 487 ? 34.636 16.641 -43.755 1.00 88.31 487 PHE A C 1
ATOM 3885 O O . PHE A 1 487 ? 34.305 15.917 -44.689 1.00 88.31 487 PHE A O 1
ATOM 3892 N N . TYR A 1 488 ? 35.856 17.147 -43.648 1.00 87.50 488 TYR A N 1
ATOM 3893 C CA . TYR A 1 488 ? 36.909 16.799 -44.594 1.00 87.50 488 TYR A CA 1
ATOM 3894 C C . TYR A 1 488 ? 38.242 16.590 -43.893 1.00 87.50 488 TYR A C 1
ATOM 3896 O O . TYR A 1 488 ? 38.496 17.105 -42.801 1.00 87.50 488 TYR A O 1
ATOM 3904 N N . MET A 1 489 ? 39.091 15.797 -44.525 1.00 87.81 489 MET A N 1
ATOM 3905 C CA . MET A 1 489 ? 40.465 15.552 -44.117 1.00 87.81 489 MET A CA 1
ATOM 3906 C C . MET A 1 489 ? 41.321 15.549 -45.373 1.00 87.81 489 MET A C 1
ATOM 3908 O O . MET A 1 489 ? 40.852 15.164 -46.444 1.00 87.81 489 MET A O 1
ATOM 3912 N N . TYR A 1 490 ? 42.569 15.979 -45.248 1.00 85.44 490 TYR A N 1
ATOM 3913 C CA . TYR A 1 490 ? 43.457 16.062 -46.391 1.00 85.44 490 TYR A CA 1
ATOM 3914 C C . TYR A 1 490 ? 44.887 15.662 -46.057 1.00 85.44 490 TYR A C 1
ATOM 3916 O O . TYR A 1 490 ? 45.296 15.619 -44.890 1.00 85.44 490 TYR A O 1
ATOM 3924 N N . HIS A 1 491 ? 45.623 15.339 -47.112 1.00 85.69 491 HIS A N 1
ATOM 3925 C CA . HIS A 1 491 ? 47.030 14.980 -47.073 1.00 85.69 491 HIS A CA 1
ATOM 3926 C C . HIS A 1 491 ? 47.697 15.370 -48.385 1.00 85.69 491 HIS A C 1
ATOM 3928 O O . HIS A 1 491 ? 47.044 15.484 -49.423 1.00 85.69 491 HIS A O 1
ATOM 3934 N N . PHE A 1 492 ? 49.005 15.564 -48.316 1.00 79.56 492 PHE A N 1
ATOM 3935 C CA . PHE A 1 492 ? 49.833 15.890 -49.462 1.00 79.56 492 PHE A CA 1
ATOM 3936 C C . PHE A 1 492 ? 50.573 14.642 -49.916 1.00 79.56 492 PHE A C 1
ATOM 3938 O O . PHE A 1 492 ? 51.300 14.046 -49.124 1.00 79.56 492 PHE A O 1
ATOM 3945 N N . ALA A 1 493 ? 50.389 14.271 -51.178 1.00 79.06 493 ALA A N 1
ATOM 3946 C CA . ALA A 1 493 ? 51.159 13.228 -51.836 1.00 79.06 493 ALA A CA 1
ATOM 3947 C C . ALA A 1 493 ? 51.843 13.857 -53.048 1.00 79.06 493 ALA A C 1
ATOM 3949 O O . ALA A 1 493 ? 51.172 14.406 -53.925 1.00 79.06 493 ALA A O 1
ATOM 3950 N N . GLU A 1 494 ? 53.175 13.816 -53.078 1.00 74.81 494 GLU A N 1
ATOM 3951 C CA . GLU A 1 494 ? 53.980 14.529 -54.074 1.00 74.81 494 GLU A CA 1
ATOM 3952 C C . GLU A 1 494 ? 53.665 16.042 -54.065 1.00 74.81 494 GLU A C 1
ATOM 3954 O O . GLU A 1 494 ? 53.972 16.732 -53.096 1.00 74.81 494 GLU A O 1
ATOM 3959 N N . THR A 1 495 ? 53.026 16.559 -55.113 1.00 72.62 495 THR A N 1
ATOM 3960 C CA . THR A 1 495 ? 52.591 17.962 -55.273 1.00 72.62 495 THR A CA 1
ATOM 3961 C C . THR A 1 495 ? 51.072 18.118 -55.291 1.00 72.62 495 THR A C 1
ATOM 3963 O O . THR A 1 495 ? 50.555 19.223 -55.496 1.00 72.62 495 THR A O 1
ATOM 3966 N N . TYR A 1 496 ? 50.350 17.018 -55.073 1.00 80.88 496 TYR A N 1
ATOM 3967 C CA . TYR A 1 496 ? 48.899 16.980 -55.083 1.00 80.88 496 TYR A CA 1
ATOM 3968 C C . TYR A 1 496 ? 48.343 17.007 -53.658 1.00 80.88 496 TYR A C 1
ATOM 3970 O O . TYR A 1 496 ? 48.802 16.305 -52.753 1.00 80.88 496 TYR A O 1
ATOM 3978 N N . LYS A 1 497 ? 47.295 17.805 -53.475 1.00 84.81 497 LYS A N 1
ATOM 3979 C CA . LYS A 1 497 ? 46.445 17.812 -52.286 1.00 84.81 497 LYS A CA 1
ATOM 3980 C C . LYS A 1 497 ? 45.323 16.803 -52.498 1.00 84.81 497 LYS A C 1
ATOM 3982 O O . LYS A 1 497 ? 44.471 16.991 -53.367 1.00 84.81 497 LYS A O 1
ATOM 3987 N N . ILE A 1 498 ? 45.310 15.756 -51.684 1.00 87.19 498 ILE A N 1
ATOM 3988 C CA . ILE A 1 498 ? 44.231 14.769 -51.633 1.00 87.19 498 ILE A CA 1
ATOM 3989 C C . ILE A 1 498 ? 43.281 15.196 -50.523 1.00 87.19 498 ILE A C 1
ATOM 3991 O O . ILE A 1 498 ? 43.675 15.237 -49.358 1.00 87.19 498 ILE A O 1
ATOM 3995 N N . VAL A 1 499 ? 42.034 15.497 -50.870 1.00 87.62 499 VAL A N 1
ATOM 3996 C CA . VAL A 1 499 ? 40.974 15.850 -49.923 1.00 87.62 499 VAL A CA 1
ATOM 3997 C C . VAL A 1 499 ? 39.879 14.806 -49.996 1.00 87.62 499 VAL A C 1
ATOM 3999 O O . VAL A 1 499 ? 39.301 14.560 -51.052 1.00 87.62 499 VAL A O 1
ATOM 4002 N N . VAL A 1 500 ? 39.568 14.217 -48.849 1.00 89.12 500 VAL A N 1
ATOM 4003 C CA . VAL A 1 500 ? 38.420 13.330 -48.693 1.00 89.12 500 VAL A CA 1
ATOM 4004 C C . VAL A 1 500 ? 37.358 14.057 -47.888 1.00 89.12 500 VAL A C 1
ATOM 4006 O O . VAL A 1 500 ? 37.645 14.630 -46.836 1.00 89.12 500 VAL A O 1
ATOM 4009 N N . VAL A 1 501 ? 36.129 14.031 -48.389 1.00 88.12 501 VAL A N 1
ATOM 4010 C CA . VAL A 1 501 ? 34.987 14.792 -47.880 1.00 88.12 501 VAL A CA 1
ATOM 4011 C C . VAL A 1 501 ? 33.851 13.826 -47.566 1.00 88.12 501 VAL A C 1
ATOM 4013 O O . VAL A 1 501 ? 33.524 12.964 -48.375 1.00 88.12 501 VAL A O 1
ATOM 4016 N N . LEU A 1 502 ? 33.240 13.972 -46.393 1.00 88.81 502 LEU A N 1
ATOM 4017 C CA . LEU A 1 502 ? 32.043 13.245 -45.981 1.00 88.81 502 LEU A CA 1
ATOM 4018 C C . LEU A 1 502 ? 30.972 14.239 -45.508 1.00 88.81 502 LEU A C 1
ATOM 4020 O O . LEU A 1 502 ? 31.228 14.981 -44.551 1.00 88.81 502 LEU A O 1
ATOM 4024 N N . PRO A 1 503 ? 29.770 14.247 -46.111 1.00 88.38 503 PRO A N 1
ATOM 4025 C CA . PRO A 1 503 ? 28.662 15.088 -45.663 1.00 88.38 503 PRO A CA 1
ATOM 4026 C C . PRO A 1 503 ? 28.319 14.879 -44.181 1.00 88.38 503 PRO A C 1
ATOM 4028 O O . PRO A 1 503 ? 28.392 13.761 -43.656 1.00 88.38 503 PRO A O 1
ATOM 4031 N N . TYR A 1 504 ? 27.905 15.947 -43.488 1.00 86.06 504 TYR A N 1
ATOM 4032 C CA . TYR A 1 504 ? 27.557 15.874 -42.061 1.00 86.06 504 TYR A CA 1
ATOM 4033 C C . TYR A 1 504 ? 26.456 14.844 -41.784 1.00 86.06 504 TYR A C 1
ATOM 4035 O O . TYR A 1 504 ? 26.555 14.078 -40.822 1.00 86.06 504 TYR A O 1
ATOM 4043 N N . GLU A 1 505 ? 25.423 14.809 -42.630 1.00 83.56 505 GLU A N 1
ATOM 4044 C CA . GLU A 1 505 ? 24.301 13.878 -42.480 1.00 83.56 505 GLU A CA 1
ATOM 4045 C C . GLU A 1 505 ? 24.757 12.418 -42.567 1.00 83.56 505 GLU A C 1
ATOM 4047 O O . GLU A 1 505 ? 24.295 11.588 -41.787 1.00 83.56 505 GLU A O 1
ATOM 4052 N N . GLU A 1 506 ? 25.713 12.109 -43.445 1.00 84.56 506 GLU A N 1
ATOM 4053 C CA . GLU A 1 506 ? 26.245 10.758 -43.615 1.00 84.56 506 GLU A CA 1
ATOM 4054 C C . GLU A 1 506 ? 27.081 10.318 -42.406 1.00 84.56 506 GLU A C 1
ATOM 4056 O O . GLU A 1 506 ? 26.867 9.226 -41.871 1.00 84.56 506 GLU A O 1
ATOM 4061 N N . VAL A 1 507 ? 27.962 11.193 -41.902 1.00 86.44 507 VAL A N 1
ATOM 4062 C CA . VAL A 1 507 ? 28.758 10.920 -40.690 1.00 86.44 507 VAL A CA 1
ATOM 4063 C C . VAL A 1 507 ? 27.853 10.702 -39.476 1.00 86.44 507 VAL A C 1
ATOM 4065 O O . VAL A 1 507 ? 28.095 9.810 -38.658 1.00 86.44 507 VAL A O 1
ATOM 4068 N N . MET A 1 508 ? 26.791 11.499 -39.354 1.00 86.38 508 MET A N 1
ATOM 4069 C CA . MET A 1 508 ? 25.878 11.428 -38.215 1.00 86.38 508 MET A CA 1
ATOM 4070 C C . MET A 1 508 ? 24.797 10.360 -38.342 1.00 86.38 508 MET A C 1
ATOM 4072 O O . MET A 1 508 ? 24.186 10.013 -37.331 1.00 86.38 508 MET A O 1
ATOM 4076 N N . ASN A 1 509 ? 24.580 9.777 -39.520 1.00 82.81 509 ASN A N 1
ATOM 4077 C CA . ASN A 1 509 ? 23.497 8.819 -39.724 1.00 82.81 509 ASN A CA 1
ATOM 4078 C C . ASN A 1 509 ? 23.609 7.592 -38.798 1.00 82.81 509 ASN A C 1
ATOM 4080 O O . ASN A 1 509 ? 22.620 7.159 -38.195 1.00 82.81 509 ASN A O 1
ATOM 4084 N N . ALA A 1 510 ? 24.827 7.067 -38.625 1.00 79.38 510 ALA A N 1
ATOM 4085 C CA . ALA A 1 510 ? 25.091 5.947 -37.721 1.00 79.38 510 ALA A CA 1
ATOM 4086 C C . ALA A 1 510 ? 24.857 6.323 -36.245 1.00 79.38 510 ALA A C 1
ATOM 4088 O O . ALA A 1 510 ? 24.270 5.530 -35.499 1.00 79.38 510 ALA A O 1
ATOM 4089 N N . ARG A 1 511 ? 25.248 7.544 -35.836 1.00 86.31 511 ARG A N 1
ATOM 4090 C CA . ARG A 1 511 ? 24.959 8.098 -34.500 1.00 86.31 511 ARG A CA 1
ATOM 4091 C C . ARG A 1 511 ? 23.457 8.201 -34.286 1.00 86.31 511 ARG A C 1
ATOM 4093 O O . ARG A 1 511 ? 22.973 7.695 -33.283 1.00 86.31 511 ARG A O 1
ATOM 4100 N N . ASP A 1 512 ? 22.732 8.845 -35.196 1.00 81.62 512 ASP A N 1
ATOM 4101 C CA . ASP A 1 512 ? 21.302 9.128 -35.038 1.00 81.62 512 ASP A CA 1
ATOM 4102 C C . ASP A 1 512 ? 20.479 7.851 -34.986 1.00 81.62 512 ASP A C 1
ATOM 4104 O O . ASP A 1 512 ? 19.611 7.706 -34.129 1.00 81.62 512 ASP A O 1
ATOM 4108 N N . SER A 1 513 ? 20.796 6.894 -35.855 1.00 77.31 513 SER A N 1
ATOM 4109 C CA . SER A 1 513 ? 20.135 5.590 -35.865 1.00 77.31 513 SER A CA 1
ATOM 4110 C C . SER A 1 513 ? 20.391 4.821 -34.567 1.00 77.31 513 SER A C 1
ATOM 4112 O O . SER A 1 513 ? 19.452 4.307 -33.956 1.00 77.31 513 SER A O 1
ATOM 4114 N N . SER A 1 514 ? 21.643 4.802 -34.097 1.00 81.56 514 SER A N 1
ATOM 4115 C CA . SER A 1 514 ? 22.015 4.130 -32.846 1.00 81.56 514 SER A CA 1
ATOM 4116 C C . SER A 1 514 ? 21.450 4.838 -31.614 1.00 81.56 514 SER A C 1
ATOM 4118 O O . SER A 1 514 ? 21.021 4.184 -30.669 1.00 81.56 514 SER A O 1
ATOM 4120 N N . PHE A 1 515 ? 21.431 6.170 -31.607 1.00 83.31 515 PHE A N 1
ATOM 4121 C CA . PHE A 1 515 ? 20.892 6.973 -30.515 1.00 83.31 515 PHE A CA 1
ATOM 4122 C C . PHE A 1 515 ? 19.390 6.744 -30.365 1.00 83.31 515 PHE A C 1
ATOM 4124 O O . PHE A 1 515 ? 18.953 6.377 -29.280 1.00 83.31 515 PHE A O 1
ATOM 4131 N N . ILE A 1 516 ? 18.626 6.853 -31.459 1.00 77.81 516 ILE A N 1
ATOM 4132 C CA . ILE A 1 516 ? 17.179 6.601 -31.460 1.00 77.81 516 ILE A CA 1
ATOM 4133 C C . ILE A 1 516 ? 16.879 5.192 -30.929 1.00 77.81 516 ILE A C 1
ATOM 4135 O O . ILE A 1 516 ? 16.052 5.039 -30.030 1.00 77.81 516 ILE A O 1
ATOM 4139 N N . LEU A 1 517 ? 17.582 4.168 -31.430 1.00 79.25 517 LEU A N 1
ATOM 4140 C CA . LEU A 1 517 ? 17.393 2.787 -30.981 1.00 79.25 517 LEU A CA 1
ATOM 4141 C C . LEU A 1 517 ? 17.711 2.613 -29.488 1.00 79.25 517 LEU A C 1
ATOM 4143 O O . LEU A 1 517 ? 16.917 2.025 -28.754 1.00 79.25 517 LEU A O 1
ATOM 4147 N N . ASN A 1 518 ? 18.845 3.143 -29.023 1.00 82.06 518 ASN A N 1
ATOM 4148 C CA . ASN A 1 518 ? 19.246 3.036 -27.621 1.00 82.06 518 ASN A CA 1
ATOM 4149 C C . ASN A 1 518 ? 18.278 3.773 -26.692 1.00 82.06 518 ASN A C 1
ATOM 4151 O O . ASN A 1 518 ? 17.893 3.217 -25.669 1.00 82.06 518 ASN A O 1
ATOM 4155 N N . THR A 1 519 ? 17.824 4.975 -27.058 1.00 80.38 519 THR A N 1
ATOM 4156 C CA . THR A 1 519 ? 16.817 5.725 -26.294 1.00 80.38 519 THR A CA 1
ATOM 4157 C C . THR A 1 519 ? 15.525 4.922 -26.151 1.00 80.38 519 THR A C 1
ATOM 4159 O O . THR A 1 519 ? 14.981 4.817 -25.051 1.00 80.38 519 THR A O 1
ATOM 4162 N N . PHE A 1 520 ? 15.055 4.289 -27.229 1.00 77.31 520 PHE A N 1
ATOM 4163 C CA . PHE A 1 520 ? 13.880 3.425 -27.158 1.00 77.31 520 PHE A CA 1
ATOM 4164 C C . PHE A 1 520 ? 14.085 2.216 -26.232 1.00 77.31 520 PHE A C 1
ATOM 4166 O O . PHE A 1 520 ? 13.220 1.916 -25.403 1.00 77.31 520 PHE A O 1
ATOM 4173 N N . MET A 1 521 ? 15.238 1.547 -26.326 1.00 79.81 521 MET A N 1
ATOM 4174 C CA . MET A 1 521 ? 15.567 0.411 -25.458 1.00 79.81 521 MET A CA 1
ATOM 4175 C C . MET A 1 521 ? 15.697 0.826 -23.988 1.00 79.81 521 MET A C 1
ATOM 4177 O O . MET A 1 521 ? 15.225 0.106 -23.107 1.00 79.81 521 MET A O 1
ATOM 4181 N N . GLU A 1 522 ? 16.267 2.000 -23.706 1.00 84.06 522 GLU A N 1
ATOM 4182 C CA . GLU A 1 522 ? 16.345 2.557 -22.353 1.00 84.06 522 GLU A CA 1
ATOM 4183 C C . GLU A 1 522 ? 14.952 2.783 -21.762 1.00 84.06 522 GLU A C 1
ATOM 4185 O O . GLU A 1 522 ? 14.689 2.318 -20.651 1.00 84.06 522 GLU A O 1
ATOM 4190 N N . ILE A 1 523 ? 14.032 3.420 -22.501 1.00 80.62 523 ILE A N 1
ATOM 4191 C CA . ILE A 1 523 ? 12.652 3.629 -22.028 1.00 80.62 523 ILE A CA 1
ATOM 4192 C C . ILE A 1 523 ? 11.997 2.290 -21.670 1.00 80.62 523 ILE A C 1
ATOM 4194 O O . ILE A 1 523 ? 11.379 2.171 -20.607 1.00 80.62 523 ILE A O 1
ATOM 4198 N N . LEU A 1 524 ? 12.157 1.268 -22.517 1.00 79.44 524 LEU A N 1
ATOM 4199 C CA . LEU A 1 524 ? 11.598 -0.061 -22.271 1.00 79.44 524 LEU A CA 1
ATOM 4200 C C . LEU A 1 524 ? 12.186 -0.701 -21.002 1.00 79.44 524 LEU A C 1
ATOM 4202 O O . LEU A 1 524 ? 11.436 -1.186 -20.149 1.00 79.44 524 LEU A O 1
ATOM 4206 N N . ILE A 1 525 ? 13.512 -0.668 -20.841 1.00 83.44 525 ILE A N 1
ATOM 4207 C CA . ILE A 1 525 ? 14.206 -1.218 -19.665 1.00 83.44 525 ILE A CA 1
ATOM 4208 C C . ILE A 1 525 ? 13.755 -0.502 -18.388 1.00 83.44 525 ILE A C 1
ATOM 4210 O O . ILE A 1 525 ? 13.400 -1.163 -17.408 1.00 83.44 525 ILE A O 1
ATOM 4214 N N . PHE A 1 526 ? 13.712 0.832 -18.390 1.00 83.62 526 PHE A N 1
ATOM 4215 C CA . PHE A 1 526 ? 13.280 1.606 -17.226 1.00 83.62 526 PHE A CA 1
ATOM 4216 C C . PHE A 1 526 ? 11.799 1.396 -16.898 1.00 83.62 526 PHE A C 1
ATOM 4218 O O . PHE A 1 526 ? 11.447 1.342 -15.718 1.00 83.62 526 PHE A O 1
ATOM 4225 N N . ALA A 1 527 ? 10.933 1.201 -17.897 1.00 77.81 527 ALA A N 1
ATOM 4226 C CA . ALA A 1 527 ? 9.527 0.863 -17.678 1.00 77.81 527 ALA A CA 1
ATOM 4227 C C . ALA A 1 527 ? 9.356 -0.522 -17.024 1.00 77.81 527 ALA A C 1
ATOM 4229 O O . ALA A 1 527 ? 8.565 -0.684 -16.084 1.00 77.81 527 ALA A O 1
ATOM 4230 N N . ILE A 1 528 ? 10.129 -1.518 -17.471 1.00 80.69 528 ILE A N 1
ATOM 4231 C CA . ILE A 1 528 ? 10.152 -2.859 -16.867 1.00 80.69 528 ILE A CA 1
ATOM 4232 C C . ILE A 1 528 ? 10.677 -2.779 -15.429 1.00 80.69 528 ILE A C 1
ATOM 4234 O O . ILE A 1 528 ? 10.043 -3.296 -14.505 1.00 80.69 528 ILE A O 1
ATOM 4238 N N . LEU A 1 529 ? 11.793 -2.079 -15.220 1.00 82.75 529 LEU A N 1
ATOM 4239 C CA . LEU A 1 529 ? 12.412 -1.902 -13.908 1.00 82.75 529 LEU A CA 1
ATOM 4240 C C . LEU A 1 529 ? 11.478 -1.170 -12.933 1.00 82.75 529 LEU A C 1
ATOM 4242 O O . LEU A 1 529 ? 11.302 -1.630 -11.803 1.00 82.75 529 LEU A O 1
ATOM 4246 N N . TYR A 1 530 ? 10.805 -0.103 -13.380 1.00 83.38 530 TYR A N 1
ATOM 4247 C CA . TYR A 1 530 ? 9.760 0.579 -12.610 1.00 83.38 530 TYR A CA 1
ATOM 4248 C C . TYR A 1 530 ? 8.674 -0.401 -12.170 1.00 83.38 530 TYR A C 1
ATOM 4250 O O . TYR A 1 530 ? 8.325 -0.448 -10.991 1.00 83.38 530 TYR A O 1
ATOM 4258 N N . THR A 1 531 ? 8.168 -1.212 -13.101 1.00 76.75 531 THR A N 1
ATOM 4259 C CA . THR A 1 531 ? 7.082 -2.165 -12.838 1.00 76.75 531 THR A CA 1
ATOM 4260 C C . THR A 1 531 ? 7.492 -3.212 -11.801 1.00 76.75 531 THR A C 1
ATOM 4262 O O . THR A 1 531 ? 6.739 -3.479 -10.860 1.00 76.75 531 THR A O 1
ATOM 4265 N N . ILE A 1 532 ? 8.702 -3.769 -11.924 1.00 82.44 532 ILE A N 1
ATOM 4266 C CA . ILE A 1 532 ? 9.241 -4.759 -10.981 1.00 82.44 532 ILE A CA 1
ATOM 4267 C C . ILE A 1 532 ? 9.421 -4.137 -9.594 1.00 82.44 532 ILE A C 1
ATOM 4269 O O . ILE A 1 532 ? 8.907 -4.679 -8.610 1.00 82.44 532 ILE A O 1
ATOM 4273 N N . ILE A 1 533 ? 10.105 -2.991 -9.500 1.00 83.75 533 ILE A N 1
ATOM 4274 C CA . ILE A 1 533 ? 10.365 -2.324 -8.215 1.00 83.75 533 ILE A CA 1
ATOM 4275 C C . ILE A 1 533 ? 9.052 -1.906 -7.554 1.00 83.75 533 ILE A C 1
ATOM 4277 O O . ILE A 1 533 ? 8.865 -2.143 -6.359 1.00 83.75 533 ILE A O 1
ATOM 4281 N N . TYR A 1 534 ? 8.115 -1.347 -8.321 1.00 83.19 534 TYR A N 1
ATOM 4282 C CA . TYR A 1 534 ? 6.787 -1.000 -7.829 1.00 83.19 534 TYR A CA 1
ATOM 4283 C C . TYR A 1 534 ? 6.087 -2.215 -7.213 1.00 83.19 534 TYR A C 1
ATOM 4285 O O . TYR A 1 534 ? 5.605 -2.145 -6.079 1.00 83.19 534 TYR A O 1
ATOM 4293 N N . PHE A 1 535 ? 6.058 -3.344 -7.928 1.00 80.00 535 PHE A N 1
ATOM 4294 C CA . PHE A 1 535 ? 5.383 -4.549 -7.452 1.00 80.00 535 PHE A CA 1
ATOM 4295 C C . PHE A 1 535 ? 6.049 -5.117 -6.194 1.00 80.00 535 PHE A C 1
ATOM 4297 O O . PHE A 1 535 ? 5.363 -5.531 -5.252 1.00 80.00 535 PHE A O 1
ATOM 4304 N N . LEU A 1 536 ? 7.384 -5.086 -6.142 1.00 83.88 536 LEU A N 1
ATOM 4305 C CA . LEU A 1 536 ? 8.150 -5.476 -4.963 1.00 83.88 536 LEU A CA 1
ATOM 4306 C C . LEU A 1 536 ? 7.817 -4.583 -3.767 1.00 83.88 536 LEU A C 1
ATOM 4308 O O . LEU A 1 536 ? 7.447 -5.117 -2.724 1.00 83.88 536 LEU A O 1
ATOM 4312 N N . LEU A 1 537 ? 7.861 -3.256 -3.911 1.00 82.44 537 LEU A N 1
ATOM 4313 C CA . LEU A 1 537 ? 7.532 -2.314 -2.834 1.00 82.44 537 LEU A CA 1
ATOM 4314 C C . LEU A 1 537 ? 6.081 -2.465 -2.366 1.00 82.44 537 LEU A C 1
ATOM 4316 O O . LEU A 1 537 ? 5.814 -2.543 -1.161 1.00 82.44 537 LEU A O 1
ATOM 4320 N N . LYS A 1 538 ? 5.134 -2.576 -3.303 1.00 80.88 538 LYS A N 1
ATOM 4321 C CA . LYS A 1 538 ? 3.711 -2.750 -2.989 1.00 80.88 538 LYS A CA 1
ATOM 4322 C C . LYS A 1 538 ? 3.474 -4.033 -2.187 1.00 80.88 538 LYS A C 1
ATOM 4324 O O . LYS A 1 538 ? 2.816 -3.996 -1.147 1.00 80.88 538 LYS A O 1
ATOM 4329 N N . ARG A 1 539 ? 4.062 -5.156 -2.617 1.00 83.00 539 ARG A N 1
ATOM 4330 C CA . ARG A 1 539 ? 3.902 -6.465 -1.961 1.00 83.00 539 ARG A CA 1
ATOM 4331 C C . ARG A 1 539 ? 4.693 -6.588 -0.655 1.00 83.00 539 ARG A C 1
ATOM 4333 O O . ARG A 1 539 ? 4.196 -7.185 0.299 1.00 83.00 539 ARG A O 1
ATOM 4340 N N . LYS A 1 540 ? 5.931 -6.087 -0.610 1.00 83.12 540 LYS A N 1
ATOM 4341 C CA . LYS A 1 540 ? 6.849 -6.267 0.529 1.00 83.12 540 LYS A CA 1
ATOM 4342 C C . LYS A 1 540 ? 6.674 -5.224 1.627 1.00 83.12 540 LYS A C 1
ATOM 4344 O O . LYS A 1 540 ? 7.077 -5.537 2.743 1.00 83.12 540 LYS A O 1
ATOM 4349 N N . VAL A 1 541 ? 6.088 -4.057 1.340 1.00 84.31 541 VAL A N 1
ATOM 4350 C CA . VAL A 1 541 ? 5.959 -2.948 2.305 1.00 84.31 541 VAL A CA 1
ATOM 4351 C C . VAL A 1 541 ? 4.518 -2.445 2.401 1.00 84.31 541 VAL A C 1
ATOM 4353 O O . VAL A 1 541 ? 3.892 -2.582 3.448 1.00 84.31 541 VAL A O 1
ATOM 4356 N N . VAL A 1 542 ? 3.953 -1.908 1.316 1.00 82.56 542 VAL A N 1
ATOM 4357 C CA . VAL A 1 542 ? 2.681 -1.157 1.378 1.00 82.56 542 VAL A CA 1
ATOM 4358 C C . VAL A 1 542 ? 1.512 -2.026 1.851 1.00 82.56 542 VAL A C 1
ATOM 4360 O O . VAL A 1 542 ? 0.837 -1.667 2.812 1.00 82.56 542 VAL A O 1
ATOM 4363 N N . ASN A 1 543 ? 1.298 -3.193 1.234 1.00 82.88 543 ASN A N 1
ATOM 4364 C CA . ASN A 1 543 ? 0.172 -4.071 1.584 1.00 82.88 543 ASN A CA 1
ATOM 4365 C C . ASN A 1 543 ? 0.252 -4.589 3.027 1.00 82.88 543 ASN A C 1
ATOM 4367 O O . ASN A 1 543 ? -0.761 -4.928 3.633 1.00 82.88 543 ASN A O 1
ATOM 4371 N N . LYS A 1 544 ? 1.462 -4.678 3.578 1.00 85.69 544 LYS A N 1
ATOM 4372 C CA . LYS A 1 544 ? 1.701 -5.126 4.949 1.00 85.69 544 LYS A CA 1
ATOM 4373 C C . LYS A 1 544 ? 1.314 -4.052 5.953 1.00 85.69 544 LYS A C 1
ATOM 4375 O O . LYS A 1 544 ? 0.587 -4.346 6.893 1.00 85.69 544 LYS A O 1
ATOM 4380 N N . ILE A 1 545 ? 1.723 -2.812 5.694 1.00 86.50 545 ILE A N 1
ATOM 4381 C CA . ILE A 1 545 ? 1.311 -1.648 6.486 1.00 86.50 545 ILE A CA 1
ATOM 4382 C C . ILE A 1 545 ? -0.213 -1.484 6.439 1.00 86.50 545 ILE A C 1
ATOM 4384 O O . ILE A 1 545 ? -0.834 -1.248 7.471 1.00 86.50 545 ILE A O 1
ATOM 4388 N N . GLU A 1 546 ? -0.837 -1.671 5.270 1.00 83.75 546 GLU A N 1
ATOM 4389 C CA . GLU A 1 546 ? -2.302 -1.638 5.142 1.00 83.75 546 GLU A CA 1
ATOM 4390 C C . GLU A 1 546 ? -2.982 -2.707 6.012 1.00 83.75 546 GLU A C 1
ATOM 4392 O O . GLU A 1 546 ? -3.969 -2.399 6.681 1.00 83.75 546 GLU A O 1
ATOM 4397 N N . ARG A 1 547 ? -2.437 -3.932 6.074 1.00 86.44 547 ARG A N 1
ATOM 4398 C CA . ARG A 1 547 ? -2.946 -4.980 6.975 1.00 86.44 547 ARG A CA 1
ATOM 4399 C C . ARG A 1 547 ? -2.804 -4.595 8.445 1.00 86.44 547 ARG A C 1
ATOM 4401 O O . ARG A 1 547 ? -3.796 -4.691 9.162 1.00 86.44 547 ARG A O 1
ATOM 4408 N N . ILE A 1 548 ? -1.632 -4.107 8.867 1.00 89.88 548 ILE A N 1
ATOM 4409 C CA . ILE A 1 548 ? -1.403 -3.646 10.249 1.00 89.88 548 ILE A CA 1
ATOM 4410 C C . ILE A 1 548 ? -2.419 -2.570 10.625 1.00 89.88 548 ILE A C 1
ATOM 4412 O O . ILE A 1 548 ? -3.116 -2.721 11.622 1.00 89.88 548 ILE A O 1
ATOM 4416 N N . ASN A 1 549 ? -2.568 -1.535 9.796 1.00 87.62 549 ASN A N 1
ATOM 4417 C CA . ASN A 1 549 ? -3.520 -0.455 10.053 1.00 87.62 549 ASN A CA 1
ATOM 4418 C C . ASN A 1 549 ? -4.967 -0.954 10.101 1.00 87.62 549 ASN A C 1
ATOM 4420 O O . ASN A 1 549 ? -5.747 -0.468 10.912 1.00 87.62 549 ASN A O 1
ATOM 4424 N N . SER A 1 550 ? -5.335 -1.927 9.260 1.00 86.62 550 SER A N 1
ATOM 4425 C CA . SER A 1 550 ? -6.684 -2.500 9.289 1.00 86.62 550 SER A CA 1
ATOM 4426 C C . SER A 1 550 ? -6.959 -3.297 10.565 1.00 86.62 550 SER A C 1
ATOM 4428 O O . SER A 1 550 ? -8.045 -3.178 11.125 1.00 86.62 550 SER A O 1
ATOM 4430 N N . SER A 1 551 ? -5.984 -4.075 11.049 1.00 91.06 551 SER A N 1
ATOM 4431 C CA . SER A 1 551 ? -6.104 -4.803 12.314 1.00 91.06 551 SER A CA 1
ATOM 4432 C C . SER A 1 551 ? -6.140 -3.832 13.490 1.00 91.06 551 SER A C 1
ATOM 4434 O O . SER A 1 551 ? -7.008 -3.951 14.346 1.00 91.06 551 SER A O 1
ATOM 4436 N N . LEU A 1 552 ? -5.255 -2.831 13.492 1.00 90.00 552 LEU A N 1
ATOM 4437 C CA . LEU A 1 552 ? -5.198 -1.815 14.537 1.00 90.00 552 LEU A CA 1
ATOM 4438 C C . LEU A 1 552 ? -6.480 -0.977 14.598 1.00 90.00 552 LEU A C 1
ATOM 4440 O O . LEU A 1 552 ? -6.952 -0.686 15.688 1.00 90.00 552 LEU A O 1
ATOM 4444 N N . GLY A 1 553 ? -7.077 -0.640 13.451 1.00 87.88 553 GLY A N 1
ATOM 4445 C CA . GLY A 1 553 ? -8.363 0.059 13.402 1.00 87.88 553 GLY A CA 1
ATOM 4446 C C . GLY A 1 553 ? -9.465 -0.699 14.143 1.00 87.88 553 GLY A C 1
ATOM 4447 O O . GLY A 1 553 ? -10.165 -0.111 14.953 1.00 87.88 553 GLY A O 1
ATOM 4448 N N . LYS A 1 554 ? -9.549 -2.022 13.960 1.00 88.38 554 LYS A N 1
ATOM 4449 C CA . LYS A 1 554 ? -10.537 -2.849 14.670 1.00 88.38 554 LYS A CA 1
ATOM 4450 C C . LYS A 1 554 ? -10.260 -2.968 16.174 1.00 88.38 554 LYS A C 1
ATOM 4452 O O . LYS A 1 554 ? -11.202 -3.021 16.955 1.00 88.38 554 LYS A O 1
ATOM 4457 N N . ILE A 1 555 ? -8.985 -2.979 16.572 1.00 91.44 555 ILE A N 1
ATOM 4458 C CA . ILE A 1 555 ? -8.581 -2.945 17.989 1.00 91.44 555 ILE A CA 1
ATOM 4459 C C . ILE A 1 555 ? -9.020 -1.621 18.629 1.00 91.44 555 ILE A C 1
ATOM 4461 O O . ILE A 1 555 ? -9.555 -1.624 19.733 1.00 91.44 555 ILE A O 1
ATOM 4465 N N . ILE A 1 556 ? -8.838 -0.498 17.924 1.00 87.88 556 ILE A N 1
ATOM 4466 C CA . ILE A 1 556 ? -9.292 0.829 18.372 1.00 87.88 556 ILE A CA 1
ATOM 4467 C C . ILE A 1 556 ? -10.824 0.887 18.473 1.00 87.88 556 ILE A C 1
ATOM 4469 O O . ILE A 1 556 ? -11.339 1.481 19.415 1.00 87.88 556 ILE A O 1
ATOM 4473 N N . ASP A 1 557 ? -11.543 0.230 17.559 1.00 89.44 557 ASP A N 1
ATOM 4474 C CA . ASP A 1 557 ? -13.009 0.121 17.589 1.00 89.44 557 ASP A CA 1
ATOM 4475 C C . ASP A 1 557 ? -13.536 -0.826 18.697 1.00 89.44 557 ASP A C 1
ATOM 4477 O O . ASP A 1 557 ? -14.745 -1.016 18.821 1.00 89.44 557 ASP A O 1
ATOM 4481 N N . GLY A 1 558 ? -12.651 -1.408 19.520 1.00 86.56 558 GLY A N 1
ATOM 4482 C CA . GLY A 1 558 ? -12.998 -2.173 20.724 1.00 86.56 558 GLY A CA 1
ATOM 4483 C C . GLY A 1 558 ? -12.791 -3.687 20.629 1.00 86.56 558 GLY A C 1
ATOM 4484 O O . GLY A 1 558 ? -12.896 -4.375 21.645 1.00 86.56 558 GLY A O 1
ATOM 4485 N N . ASP A 1 559 ? -12.446 -4.235 19.459 1.00 91.06 559 ASP A N 1
ATOM 4486 C CA . ASP A 1 559 ? -12.160 -5.669 19.320 1.00 91.06 559 ASP A CA 1
ATOM 4487 C C . ASP A 1 559 ? -10.702 -5.980 19.691 1.00 91.06 559 ASP A C 1
ATOM 4489 O O . ASP A 1 559 ? -9.809 -6.103 18.845 1.00 91.06 559 ASP A O 1
ATOM 4493 N N . LEU A 1 560 ? -10.460 -6.124 20.995 1.00 91.12 560 LEU A N 1
ATOM 4494 C CA . LEU A 1 560 ? -9.137 -6.435 21.535 1.00 91.12 560 LEU A CA 1
ATOM 4495 C C . LEU A 1 560 ? -8.682 -7.876 21.227 1.00 91.12 560 LEU A C 1
ATOM 4497 O O . LEU A 1 560 ? -7.522 -8.211 21.473 1.00 91.12 560 LEU A O 1
ATOM 4501 N N . TYR A 1 561 ? -9.542 -8.766 20.718 1.00 90.56 561 TYR A N 1
ATOM 4502 C CA . TYR A 1 561 ? -9.165 -10.159 20.425 1.00 90.56 561 TYR A CA 1
ATOM 4503 C C . TYR A 1 561 ? -8.422 -10.314 19.101 1.00 90.56 561 TYR A C 1
ATOM 4505 O O . TYR A 1 561 ? -7.740 -11.322 18.885 1.00 90.56 561 TYR A O 1
ATOM 4513 N N . ILE A 1 562 ? -8.510 -9.309 18.234 1.00 92.00 562 ILE A N 1
ATOM 4514 C CA . ILE A 1 562 ? -7.771 -9.283 16.981 1.00 92.00 562 ILE A CA 1
ATOM 4515 C C . ILE A 1 562 ? -6.278 -9.190 17.257 1.00 92.00 562 ILE A C 1
ATOM 4517 O O . ILE A 1 562 ? -5.804 -8.343 18.010 1.00 92.00 562 ILE A O 1
ATOM 4521 N N . LYS A 1 563 ? -5.525 -10.045 16.565 1.00 91.06 563 LYS A N 1
ATOM 4522 C CA . LYS A 1 563 ? -4.068 -9.980 16.534 1.00 91.06 563 LYS A CA 1
ATOM 4523 C C . LYS A 1 563 ? -3.590 -9.313 15.257 1.00 91.06 563 LYS A C 1
ATOM 4525 O O . LYS A 1 563 ? -4.107 -9.552 14.161 1.00 91.06 563 LYS A O 1
ATOM 4530 N N . VAL A 1 564 ? -2.562 -8.491 15.400 1.00 92.38 564 VAL A N 1
ATOM 4531 C CA . VAL A 1 564 ? -1.773 -8.015 14.269 1.00 92.38 564 VAL A CA 1
ATOM 4532 C C . VAL A 1 564 ? -0.810 -9.140 13.896 1.00 92.38 564 VAL A C 1
ATOM 4534 O O . VAL A 1 564 ? 0.053 -9.491 14.692 1.00 92.38 564 VAL A O 1
ATOM 4537 N N . ASP A 1 565 ? -0.973 -9.737 12.715 1.00 88.81 565 ASP A N 1
ATOM 4538 C CA . ASP A 1 565 ? -0.098 -10.814 12.230 1.00 88.81 565 ASP A CA 1
ATOM 4539 C C . ASP A 1 565 ? 0.445 -10.490 10.836 1.00 88.81 565 ASP A C 1
ATOM 4541 O O . ASP A 1 565 ? -0.225 -10.659 9.809 1.00 88.81 565 ASP A O 1
ATOM 4545 N N . VAL A 1 566 ? 1.680 -9.984 10.808 1.00 87.50 566 VAL A N 1
ATOM 4546 C CA . VAL A 1 566 ? 2.405 -9.667 9.576 1.00 87.50 566 VAL A CA 1
ATOM 4547 C C . VAL A 1 566 ? 3.832 -10.233 9.631 1.00 87.50 566 VAL A C 1
ATOM 4549 O O . VAL A 1 566 ? 4.832 -9.523 9.548 1.00 87.50 566 VAL A O 1
ATOM 4552 N N . ASN A 1 567 ? 3.944 -11.560 9.694 1.00 74.38 567 ASN A N 1
ATOM 4553 C CA . ASN A 1 567 ? 5.212 -12.289 9.874 1.00 74.38 567 ASN A CA 1
ATOM 4554 C C . ASN A 1 567 ? 6.012 -12.523 8.585 1.00 74.38 567 ASN A C 1
ATOM 4556 O O . ASN A 1 567 ? 6.183 -13.639 8.103 1.00 74.38 567 ASN A O 1
ATOM 4560 N N . SER A 1 568 ? 6.494 -11.447 7.975 1.00 74.25 568 SER A N 1
ATOM 4561 C CA . SER A 1 568 ? 7.073 -11.508 6.619 1.00 74.25 568 SER A CA 1
ATOM 4562 C C . SER A 1 568 ? 8.452 -10.875 6.474 1.00 74.25 568 SER A C 1
ATOM 4564 O O . SER A 1 568 ? 9.120 -11.089 5.462 1.00 74.25 568 SER A O 1
ATOM 4566 N N . SER A 1 569 ? 8.845 -10.057 7.443 1.00 85.31 569 SER A N 1
ATOM 4567 C CA . SER A 1 569 ? 10.219 -9.639 7.695 1.00 85.31 569 SER A CA 1
ATOM 4568 C C . SER A 1 569 ? 10.391 -9.512 9.203 1.00 85.31 569 SER A C 1
ATOM 4570 O O . SER A 1 569 ? 9.394 -9.474 9.931 1.00 85.31 569 SER A O 1
ATOM 4572 N N . TYR A 1 570 ? 11.639 -9.455 9.655 1.00 88.56 570 TYR A N 1
ATOM 4573 C CA . TYR A 1 570 ? 11.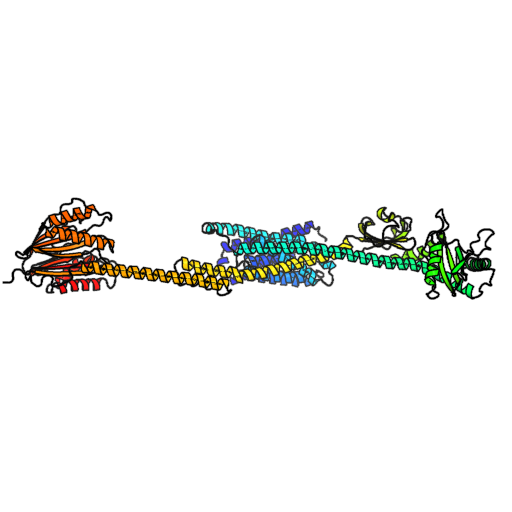955 -9.306 11.070 1.00 88.56 570 TYR A CA 1
ATOM 4574 C C . TYR A 1 570 ? 11.288 -8.060 11.671 1.00 88.56 570 TYR A C 1
ATOM 4576 O O . TYR A 1 570 ? 10.646 -8.148 12.711 1.00 88.56 570 TYR A O 1
ATOM 4584 N N . GLU A 1 571 ? 11.342 -6.926 10.972 1.00 90.19 571 GLU A N 1
ATOM 4585 C CA . GLU A 1 571 ? 10.794 -5.647 11.433 1.00 90.19 571 GLU A CA 1
ATOM 4586 C C . GLU A 1 571 ? 9.272 -5.709 11.596 1.00 90.19 571 GLU A C 1
ATOM 4588 O O . GLU A 1 571 ? 8.734 -5.253 12.602 1.00 90.19 571 GLU A O 1
ATOM 4593 N N . PHE A 1 572 ? 8.564 -6.308 10.630 1.00 90.56 572 PHE A N 1
ATOM 4594 C CA . PHE A 1 572 ? 7.110 -6.454 10.722 1.00 90.56 572 PHE A CA 1
ATOM 4595 C C . PHE A 1 572 ? 6.688 -7.494 11.765 1.00 90.56 572 PHE A C 1
ATOM 4597 O O . PHE A 1 572 ? 5.649 -7.309 12.398 1.00 90.56 572 PHE A O 1
ATOM 4604 N N . ALA A 1 573 ? 7.473 -8.558 11.957 1.00 88.81 573 ALA A N 1
ATOM 4605 C CA . ALA A 1 573 ? 7.225 -9.552 12.999 1.00 88.81 573 ALA A CA 1
ATOM 4606 C C . ALA A 1 573 ? 7.431 -8.950 14.398 1.00 88.81 573 ALA A C 1
ATOM 4608 O O . ALA A 1 573 ? 6.555 -9.093 15.247 1.00 88.81 573 ALA A O 1
ATOM 4609 N N . SER A 1 574 ? 8.526 -8.207 14.604 1.00 92.62 574 SER A N 1
ATOM 4610 C CA . SER A 1 574 ? 8.793 -7.473 15.848 1.00 92.62 574 SER A CA 1
ATOM 4611 C C . SER A 1 574 ? 7.663 -6.492 16.144 1.00 92.62 574 SER A C 1
ATOM 4613 O O . SER A 1 574 ? 7.035 -6.591 17.190 1.00 92.62 574 SER A O 1
ATOM 4615 N N . LEU A 1 575 ? 7.304 -5.634 15.180 1.00 92.81 575 LEU A N 1
ATOM 4616 C CA . LEU A 1 575 ? 6.222 -4.663 15.357 1.00 92.81 575 LEU A CA 1
ATOM 4617 C C . LEU A 1 575 ? 4.874 -5.336 15.668 1.00 92.81 575 LEU A C 1
ATOM 4619 O O . LEU A 1 575 ? 4.130 -4.867 16.524 1.00 92.81 575 LEU A O 1
ATOM 4623 N N . SER A 1 576 ? 4.556 -6.443 14.988 1.00 93.75 576 SER A N 1
ATOM 4624 C CA . SER A 1 576 ? 3.340 -7.224 15.259 1.00 93.75 576 SER A CA 1
ATOM 4625 C C . SER A 1 576 ? 3.346 -7.787 16.684 1.00 93.75 576 SER A C 1
ATOM 4627 O O . SER A 1 576 ? 2.337 -7.706 17.384 1.00 93.75 576 SER A O 1
ATOM 4629 N N . SER A 1 577 ? 4.485 -8.330 17.124 1.00 92.81 577 SER A N 1
ATOM 4630 C CA . SER A 1 577 ? 4.677 -8.858 18.476 1.00 92.81 577 SER A CA 1
ATOM 4631 C C . SER A 1 577 ? 4.506 -7.770 19.536 1.00 92.81 577 SER A C 1
ATOM 4633 O O . SER A 1 577 ? 3.750 -7.970 20.483 1.00 92.81 577 SER A O 1
ATOM 4635 N N . ASP A 1 578 ? 5.137 -6.610 19.351 1.00 94.44 578 ASP A N 1
ATOM 4636 C CA . ASP A 1 578 ? 5.097 -5.498 20.308 1.00 94.44 578 ASP A CA 1
ATOM 4637 C C . ASP A 1 578 ? 3.677 -4.925 20.457 1.00 94.44 578 ASP A C 1
ATOM 4639 O O . ASP A 1 578 ? 3.209 -4.664 21.571 1.00 94.44 578 ASP A O 1
ATOM 4643 N N . ILE A 1 579 ? 2.945 -4.791 19.342 1.00 94.50 579 ILE A N 1
ATOM 4644 C CA . ILE A 1 579 ? 1.536 -4.367 19.362 1.00 94.50 579 ILE A CA 1
ATOM 4645 C C . ILE A 1 579 ? 0.681 -5.393 20.111 1.00 94.50 579 ILE A C 1
ATOM 4647 O O . ILE A 1 579 ? -0.066 -5.019 21.014 1.00 94.50 579 ILE A O 1
ATOM 4651 N N . ASN A 1 580 ? 0.800 -6.681 19.776 1.00 94.56 580 ASN A N 1
ATOM 4652 C CA . ASN A 1 580 ? 0.015 -7.730 20.431 1.00 94.56 580 ASN A CA 1
ATOM 4653 C C . ASN A 1 580 ? 0.329 -7.825 21.932 1.00 94.56 580 ASN A C 1
ATOM 4655 O O . ASN A 1 580 ? -0.591 -7.953 22.733 1.00 94.56 580 ASN A O 1
ATOM 4659 N N . TYR A 1 581 ? 1.601 -7.697 22.321 1.00 94.69 581 TYR A N 1
ATOM 4660 C CA . TYR A 1 581 ? 2.016 -7.669 23.724 1.00 94.69 581 TYR A CA 1
ATOM 4661 C C . TYR A 1 581 ? 1.379 -6.499 24.484 1.00 94.69 581 TYR A C 1
ATOM 4663 O O . TYR A 1 581 ? 0.888 -6.668 25.602 1.00 94.69 581 TYR A O 1
ATOM 4671 N N . THR A 1 582 ? 1.333 -5.318 23.862 1.00 93.88 582 THR A N 1
ATOM 4672 C CA . THR A 1 582 ? 0.688 -4.133 24.442 1.00 93.88 582 THR A CA 1
ATOM 4673 C C . THR A 1 582 ? -0.816 -4.354 24.623 1.00 93.88 582 THR A C 1
ATOM 4675 O O . THR A 1 582 ? -1.356 -4.039 25.682 1.00 93.88 582 THR A O 1
ATOM 4678 N N . VAL A 1 583 ? -1.493 -4.943 23.630 1.00 94.69 583 VAL A N 1
ATOM 4679 C CA . VAL A 1 583 ? -2.932 -5.261 23.701 1.00 94.69 583 VAL A CA 1
ATOM 4680 C C . VAL A 1 583 ? -3.225 -6.303 24.780 1.00 94.69 583 VAL A C 1
ATOM 4682 O O . VAL A 1 583 ? -4.168 -6.135 25.551 1.00 94.69 583 VAL A O 1
ATOM 4685 N N . ASP A 1 584 ? -2.414 -7.354 24.885 1.00 93.50 584 ASP A N 1
ATOM 4686 C CA . ASP A 1 584 ? -2.588 -8.376 25.922 1.00 93.50 584 ASP A CA 1
ATOM 4687 C C . ASP A 1 584 ? -2.314 -7.806 27.327 1.00 93.50 584 ASP A C 1
ATOM 4689 O O . ASP A 1 584 ? -3.028 -8.129 28.279 1.00 93.50 584 ASP A O 1
ATOM 4693 N N . THR A 1 585 ? -1.354 -6.885 27.455 1.00 94.00 585 THR A N 1
ATOM 4694 C CA . THR A 1 585 ? -1.113 -6.138 28.702 1.00 94.00 585 THR A CA 1
ATOM 4695 C C . THR A 1 585 ? -2.314 -5.261 29.068 1.00 94.00 585 THR A C 1
ATOM 4697 O O . THR A 1 585 ? -2.743 -5.250 30.221 1.00 94.00 585 THR A O 1
ATOM 4700 N N . LEU A 1 586 ? -2.909 -4.572 28.088 1.00 91.44 586 LEU A N 1
ATOM 4701 C CA . LEU A 1 586 ? -4.107 -3.755 28.292 1.00 91.44 586 LEU A CA 1
ATOM 4702 C C . LEU A 1 586 ? -5.295 -4.602 28.773 1.00 91.44 586 LEU A C 1
ATOM 4704 O O . LEU A 1 586 ? -5.943 -4.235 29.750 1.00 91.44 586 LEU A O 1
ATOM 4708 N N . LYS A 1 587 ? -5.549 -5.759 28.142 1.00 91.56 587 LYS A N 1
ATOM 4709 C CA . LYS A 1 587 ? -6.598 -6.700 28.583 1.00 91.56 587 LYS A CA 1
ATOM 4710 C C . LYS A 1 587 ? -6.415 -7.118 30.033 1.00 91.56 587 LYS A C 1
ATOM 4712 O O . LYS A 1 587 ? -7.386 -7.165 30.786 1.00 91.56 587 LYS A O 1
ATOM 4717 N N . LYS A 1 588 ? -5.171 -7.417 30.417 1.00 92.19 588 LYS A N 1
ATOM 4718 C CA . LYS A 1 588 ? -4.839 -7.800 31.787 1.00 92.19 588 LYS A CA 1
ATOM 4719 C C . LYS A 1 588 ? -5.197 -6.683 32.770 1.00 92.19 588 LYS A C 1
ATOM 4721 O O . LYS A 1 588 ? -5.874 -6.966 33.750 1.00 92.19 588 LYS A O 1
ATOM 4726 N N . TYR A 1 589 ? -4.826 -5.434 32.481 1.00 91.62 589 TYR A N 1
ATOM 4727 C CA . TYR A 1 589 ? -5.184 -4.300 33.341 1.00 91.62 589 TYR A CA 1
ATOM 4728 C C . TYR A 1 589 ? -6.691 -4.063 33.436 1.00 91.62 589 TYR A C 1
ATOM 4730 O O . TYR A 1 589 ? -7.177 -3.766 34.523 1.00 91.62 589 TYR A O 1
ATOM 4738 N N . ILE A 1 590 ? -7.436 -4.223 32.337 1.00 90.50 590 ILE A N 1
ATOM 4739 C CA . ILE A 1 590 ? -8.904 -4.117 32.356 1.00 90.50 590 ILE A CA 1
ATOM 4740 C C . ILE A 1 590 ? -9.495 -5.197 33.267 1.00 90.50 590 ILE A C 1
ATOM 4742 O O . ILE A 1 590 ? -10.266 -4.876 34.162 1.00 90.50 590 ILE A O 1
ATOM 4746 N N . THR A 1 591 ? -9.061 -6.449 33.108 1.00 90.69 591 THR A N 1
ATOM 4747 C CA . THR A 1 591 ? -9.550 -7.574 33.926 1.00 90.69 591 THR A CA 1
ATOM 4748 C C . THR A 1 591 ? -9.214 -7.385 35.411 1.00 90.69 591 THR A C 1
ATOM 4750 O O . THR A 1 591 ? -10.023 -7.678 36.287 1.00 90.69 591 THR A O 1
ATOM 4753 N N . GLU A 1 592 ? -8.009 -6.895 35.719 1.00 91.88 592 GLU A N 1
ATOM 4754 C CA . GLU A 1 592 ? -7.601 -6.587 37.095 1.00 91.88 592 GLU A CA 1
ATOM 4755 C C . GLU A 1 592 ? -8.424 -5.436 37.694 1.00 91.88 592 GLU A C 1
ATOM 4757 O O . GLU A 1 592 ? -8.771 -5.490 38.874 1.00 91.88 592 GLU A O 1
ATOM 4762 N N . ALA A 1 593 ? -8.760 -4.418 36.896 1.00 90.31 593 ALA A N 1
ATOM 4763 C CA . ALA A 1 593 ? -9.601 -3.305 37.323 1.00 90.31 593 ALA A CA 1
ATOM 4764 C C . ALA A 1 593 ? -11.058 -3.733 37.558 1.00 90.31 593 ALA A C 1
ATOM 4766 O O . ALA A 1 593 ? -11.614 -3.384 38.596 1.00 90.31 593 ALA A O 1
ATOM 4767 N N . GLU A 1 594 ? -11.646 -4.515 36.647 1.00 89.88 594 GLU A N 1
ATOM 4768 C CA . GLU A 1 594 ? -12.989 -5.096 36.802 1.00 89.88 594 GLU A CA 1
ATOM 4769 C C . GLU A 1 594 ? -13.074 -5.912 38.091 1.00 89.88 594 GLU A C 1
ATOM 4771 O O . GLU A 1 594 ? -13.899 -5.622 38.953 1.00 89.88 594 GLU A O 1
ATOM 4776 N N . LYS A 1 595 ? -12.130 -6.840 38.294 1.00 89.56 595 LYS A N 1
ATOM 4777 C CA . LYS A 1 595 ? -12.087 -7.657 39.510 1.00 89.56 595 LYS A CA 1
ATOM 4778 C C . LYS A 1 595 ? -11.987 -6.811 40.781 1.00 89.56 595 LYS A C 1
ATOM 4780 O O . LYS A 1 595 ? -12.630 -7.116 41.779 1.00 89.56 595 LYS A O 1
ATOM 4785 N N . ARG A 1 596 ? -11.168 -5.757 40.765 1.00 90.12 596 ARG A N 1
ATOM 4786 C CA . ARG A 1 596 ? -11.030 -4.864 41.919 1.00 90.12 596 ARG A CA 1
ATOM 4787 C C . ARG A 1 596 ? -12.343 -4.143 42.235 1.00 90.12 596 ARG A C 1
ATOM 4789 O O . ARG A 1 596 ? -12.674 -4.008 43.408 1.00 90.12 596 ARG A O 1
ATOM 4796 N N . ILE A 1 597 ? -13.067 -3.688 41.212 1.00 88.69 597 ILE A N 1
ATOM 4797 C CA . ILE A 1 597 ? -14.379 -3.048 41.377 1.00 88.69 597 ILE A CA 1
ATOM 4798 C C . ILE A 1 597 ? -15.382 -4.047 41.963 1.00 88.69 597 ILE A C 1
ATOM 4800 O O . ILE A 1 597 ? -16.085 -3.703 42.913 1.00 88.69 597 ILE A O 1
ATOM 4804 N N . ASP A 1 598 ? -15.401 -5.284 41.463 1.00 87.00 598 ASP A N 1
ATOM 4805 C CA . ASP A 1 598 ? -16.271 -6.346 41.983 1.00 87.00 598 ASP A CA 1
ATOM 4806 C C . ASP A 1 598 ? -15.974 -6.654 43.460 1.00 87.00 598 ASP A C 1
ATOM 4808 O O . ASP A 1 598 ? -16.894 -6.737 44.278 1.00 87.00 598 ASP A O 1
ATOM 4812 N N . ASP A 1 599 ? -14.691 -6.766 43.828 1.00 87.94 599 ASP A N 1
ATOM 4813 C CA . ASP A 1 599 ? -14.255 -6.994 45.212 1.00 87.94 599 ASP A CA 1
ATOM 4814 C C . ASP A 1 599 ? -14.665 -5.819 46.134 1.00 87.94 599 ASP A C 1
ATOM 4816 O O . ASP A 1 599 ? -15.153 -6.034 47.250 1.00 87.94 599 ASP A O 1
ATOM 4820 N N . GLU A 1 600 ? -14.514 -4.569 45.672 1.00 88.50 600 GLU A N 1
ATOM 4821 C CA . GLU A 1 600 ? -14.925 -3.360 46.406 1.00 88.50 600 GLU A CA 1
ATOM 4822 C C . GLU A 1 600 ? -16.459 -3.290 46.588 1.00 88.50 600 GLU A C 1
ATOM 4824 O O . GLU A 1 600 ? -16.939 -2.973 47.685 1.00 88.50 600 GLU A O 1
ATOM 4829 N N . LEU A 1 601 ? -17.244 -3.658 45.567 1.00 87.38 601 LEU A N 1
ATOM 4830 C CA . LEU A 1 601 ? -18.711 -3.730 45.640 1.00 87.38 601 LEU A CA 1
ATOM 4831 C C . LEU A 1 601 ? -19.199 -4.855 46.566 1.00 87.38 601 LEU A C 1
ATOM 4833 O O . LEU A 1 601 ? -20.118 -4.645 47.364 1.00 87.38 601 LEU A O 1
ATOM 4837 N N . ALA A 1 602 ? -18.566 -6.030 46.522 1.00 86.50 602 ALA A N 1
ATOM 4838 C CA . ALA A 1 602 ? -18.885 -7.145 47.416 1.00 86.50 602 ALA A CA 1
ATOM 4839 C C . ALA A 1 602 ? -18.626 -6.790 48.892 1.00 86.50 602 ALA A C 1
ATOM 4841 O O . ALA A 1 602 ? -19.402 -7.153 49.789 1.00 86.50 602 ALA A O 1
ATOM 4842 N N . PHE A 1 603 ? -17.559 -6.033 49.158 1.00 88.25 603 PHE A N 1
ATOM 4843 C CA . PHE A 1 603 ? -17.290 -5.503 50.490 1.00 88.25 603 PHE A CA 1
ATOM 4844 C C . PHE A 1 603 ? -18.366 -4.500 50.933 1.00 88.25 603 PHE A C 1
ATOM 4846 O O . PHE A 1 603 ? -18.885 -4.617 52.046 1.00 88.25 603 PHE A O 1
ATOM 4853 N N . ALA A 1 604 ? -18.777 -3.578 50.055 1.00 88.38 604 ALA A N 1
ATOM 4854 C CA . ALA A 1 604 ? -19.861 -2.633 50.339 1.00 88.38 604 ALA A CA 1
ATOM 4855 C C . ALA A 1 604 ? -21.187 -3.346 50.672 1.00 88.38 604 ALA A C 1
ATOM 4857 O O . ALA A 1 604 ? -21.841 -2.992 51.657 1.00 88.38 604 ALA A O 1
ATOM 4858 N N . LYS A 1 605 ? -21.533 -4.414 49.934 1.00 88.25 605 LYS A N 1
ATOM 4859 C CA . LYS A 1 605 ? -22.693 -5.279 50.224 1.00 88.25 605 LYS A CA 1
ATOM 4860 C C . LYS A 1 605 ? -22.644 -5.861 51.632 1.00 88.25 605 LYS A C 1
ATOM 4862 O O . LYS A 1 605 ? -23.647 -5.873 52.345 1.00 88.25 605 LYS A O 1
ATOM 4867 N N . THR A 1 606 ? -21.464 -6.311 52.052 1.00 89.19 606 THR A N 1
ATOM 4868 C CA . THR A 1 606 ? -21.253 -6.877 53.391 1.00 89.19 606 THR A CA 1
ATOM 4869 C C . THR A 1 606 ? -21.473 -5.826 54.484 1.00 89.19 606 THR A C 1
ATOM 4871 O O . THR A 1 606 ? -22.147 -6.108 55.477 1.00 89.19 606 THR A O 1
ATOM 4874 N N . ILE A 1 607 ? -20.971 -4.599 54.291 1.00 89.81 607 ILE A N 1
ATOM 4875 C CA . ILE A 1 607 ? -21.205 -3.484 55.223 1.00 89.81 607 ILE A CA 1
ATOM 4876 C C . ILE A 1 607 ? -22.703 -3.175 55.311 1.00 89.81 607 ILE A C 1
ATOM 4878 O O . ILE A 1 607 ? -23.244 -3.115 56.418 1.00 89.81 607 ILE A O 1
ATOM 4882 N N . GLN A 1 608 ? -23.387 -3.042 54.169 1.00 90.19 608 GLN A N 1
ATOM 4883 C CA . GLN A 1 608 ? -24.823 -2.767 54.126 1.00 90.19 608 GLN A CA 1
ATOM 4884 C C . GLN A 1 608 ? -25.626 -3.833 54.877 1.00 90.19 608 GLN A C 1
ATOM 4886 O O . GLN A 1 608 ? -26.384 -3.494 55.786 1.00 90.19 608 GLN A O 1
ATOM 4891 N N . ALA A 1 609 ? -25.400 -5.112 54.571 1.00 88.19 609 ALA A N 1
ATOM 4892 C CA . ALA A 1 609 ? -26.077 -6.221 55.236 1.00 88.19 609 ALA A CA 1
ATOM 4893 C C . ALA A 1 609 ? -25.830 -6.233 56.755 1.00 88.19 609 ALA A C 1
ATOM 4895 O O . ALA A 1 609 ? -26.762 -6.457 57.525 1.00 88.19 609 ALA A O 1
ATOM 4896 N N . SER A 1 610 ? -24.604 -5.928 57.204 1.00 89.75 610 SER A N 1
ATOM 4897 C CA . SER A 1 610 ? -24.270 -5.859 58.637 1.00 89.75 610 SER A CA 1
ATOM 4898 C C . SER A 1 610 ? -24.937 -4.690 59.373 1.00 89.75 610 SER A C 1
ATOM 4900 O O . SER A 1 610 ? -25.119 -4.743 60.590 1.00 89.75 610 SER A O 1
ATOM 4902 N N . SER A 1 611 ? -25.320 -3.637 58.644 1.00 90.38 611 SER A N 1
ATOM 4903 C CA . SER A 1 611 ? -26.013 -2.481 59.214 1.00 90.38 611 SER A CA 1
ATOM 4904 C C . SER A 1 611 ? -27.491 -2.765 59.503 1.00 90.38 611 SER A C 1
ATOM 4906 O O . SER A 1 611 ? -28.096 -2.055 60.309 1.00 90.38 611 SER A O 1
ATOM 4908 N N . LEU A 1 612 ? -28.090 -3.778 58.863 1.00 92.38 612 LEU A N 1
ATOM 4909 C CA . LEU A 1 612 ? -29.502 -4.148 58.993 1.00 92.38 612 LEU A CA 1
ATOM 4910 C C . LEU A 1 612 ? -29.722 -5.222 60.073 1.00 92.38 612 LEU A C 1
ATOM 4912 O O . LEU A 1 612 ? -28.880 -6.108 60.239 1.00 92.38 612 LEU A O 1
ATOM 4916 N N . PRO A 1 613 ? -30.849 -5.191 60.811 1.00 91.19 613 PRO A N 1
ATOM 4917 C CA . PRO A 1 613 ? -31.181 -6.260 61.747 1.00 91.19 613 PRO A CA 1
ATOM 4918 C C . PRO A 1 613 ? -31.366 -7.599 61.024 1.00 91.19 613 PRO A C 1
ATOM 4920 O O . PRO A 1 613 ? -32.333 -7.787 60.302 1.00 91.19 613 PRO A O 1
ATOM 4923 N N . SER A 1 614 ? -30.460 -8.549 61.237 1.00 88.06 614 SER A N 1
ATOM 4924 C CA . SER A 1 614 ? -30.461 -9.841 60.527 1.00 88.06 614 SER A CA 1
ATOM 4925 C C . SER A 1 614 ? -30.662 -11.057 61.440 1.00 88.06 614 SER A C 1
ATOM 4927 O O . SER A 1 614 ? -30.882 -12.171 60.962 1.00 88.06 614 SER A O 1
ATOM 4929 N N . THR A 1 615 ? -30.637 -10.863 62.760 1.00 88.75 615 THR A N 1
ATOM 4930 C CA . THR A 1 615 ? -30.872 -11.927 63.745 1.00 88.75 615 THR A CA 1
ATOM 4931 C C . THR A 1 615 ? -32.366 -12.057 64.035 1.00 88.75 615 THR A C 1
ATOM 4933 O O . THR A 1 615 ? -32.975 -11.139 64.580 1.00 88.75 615 THR A O 1
ATOM 4936 N N . PHE A 1 616 ? -32.944 -13.225 63.738 1.00 89.44 616 PHE A N 1
ATOM 4937 C CA . PHE A 1 616 ? -34.338 -13.557 64.049 1.00 89.44 616 PHE A CA 1
ATOM 4938 C C . PHE A 1 616 ? -34.432 -14.872 64.846 1.00 89.44 616 PHE A C 1
ATOM 4940 O O . PHE A 1 616 ? -33.714 -15.817 64.510 1.00 89.44 616 PHE A O 1
ATOM 4947 N N . PRO A 1 617 ? -35.320 -14.985 65.856 1.00 87.62 617 PRO A N 1
ATOM 4948 C CA . PRO A 1 617 ? -36.242 -13.956 66.350 1.00 87.62 617 PRO A CA 1
ATOM 4949 C C . PRO A 1 617 ? -35.498 -12.788 67.014 1.00 87.62 617 PRO A C 1
ATOM 4951 O O . PRO A 1 617 ? -34.576 -12.997 67.797 1.00 87.62 617 PRO A O 1
ATOM 4954 N N . ALA A 1 618 ? -35.899 -11.557 66.687 1.00 87.94 618 ALA A N 1
ATOM 4955 C CA . ALA A 1 618 ? -35.181 -10.343 67.086 1.00 87.94 618 ALA A CA 1
ATOM 4956 C C . ALA A 1 618 ? -35.181 -10.094 68.602 1.00 87.94 618 ALA A C 1
ATOM 4958 O O . ALA A 1 618 ? -34.211 -9.580 69.156 1.00 87.94 618 ALA A O 1
ATOM 4959 N N . PHE A 1 619 ? -36.270 -10.472 69.275 1.00 91.00 619 PHE A N 1
ATOM 4960 C CA . PHE A 1 619 ? -36.456 -10.281 70.712 1.00 91.00 619 PHE A CA 1
ATOM 4961 C C . PHE A 1 619 ? -36.985 -11.573 71.356 1.00 91.00 619 PHE A C 1
ATOM 4963 O O . PHE A 1 619 ? -38.169 -11.647 71.679 1.00 91.00 619 PHE A O 1
ATOM 4970 N N . PRO A 1 620 ? -36.138 -12.602 71.561 1.00 87.31 620 PRO A N 1
ATOM 4971 C CA . PRO A 1 620 ? -36.574 -13.907 72.077 1.00 87.31 620 PRO A CA 1
ATOM 4972 C C . PRO A 1 620 ? -37.304 -13.834 73.430 1.00 87.31 620 PRO A C 1
ATOM 4974 O O . PRO A 1 620 ? -38.202 -14.630 73.700 1.00 87.31 620 PRO A O 1
ATOM 4977 N N . ASP A 1 621 ? -36.950 -12.847 74.260 1.00 88.25 621 ASP A N 1
ATOM 4978 C CA . ASP A 1 621 ? -37.514 -12.646 75.602 1.00 88.25 621 ASP A CA 1
ATOM 4979 C C . ASP A 1 621 ? -38.833 -11.847 75.614 1.00 88.25 621 ASP A C 1
ATOM 4981 O O . ASP A 1 621 ? -39.441 -11.657 76.672 1.00 88.25 621 ASP A O 1
ATOM 4985 N N . LYS A 1 622 ? -39.294 -11.345 74.460 1.00 88.44 622 LYS A N 1
ATOM 4986 C CA . LYS A 1 622 ? -40.528 -10.556 74.328 1.00 88.44 622 LYS A CA 1
ATOM 4987 C C . LYS A 1 622 ? -41.581 -11.386 73.595 1.00 88.44 622 LYS A C 1
ATOM 4989 O O . LYS A 1 622 ? -41.466 -11.634 72.404 1.00 88.44 622 LYS A O 1
ATOM 4994 N N . LYS A 1 623 ? -42.627 -11.809 74.310 1.00 89.81 623 LYS A N 1
ATOM 4995 C CA . LYS A 1 623 ? -43.720 -12.635 73.753 1.00 89.81 623 LYS A CA 1
ATOM 4996 C C . LYS A 1 623 ? -44.925 -11.825 73.271 1.00 89.81 623 LYS A C 1
ATOM 4998 O O . LYS A 1 623 ? -45.832 -12.397 72.675 1.00 89.81 623 LYS A O 1
ATOM 5003 N N . GLN A 1 624 ? -44.943 -10.520 73.545 1.00 93.25 624 GLN A N 1
ATOM 5004 C CA . GLN A 1 624 ? -46.060 -9.627 73.230 1.00 93.25 624 GLN A CA 1
ATOM 5005 C C . GLN A 1 624 ? -46.196 -9.320 71.736 1.00 93.25 624 GLN A C 1
ATOM 5007 O O . GLN A 1 624 ? -47.252 -8.861 71.304 1.00 93.25 624 GLN A O 1
ATOM 5012 N N . PHE A 1 625 ? -45.149 -9.554 70.947 1.00 93.88 625 PHE A N 1
ATOM 5013 C CA . PHE A 1 625 ? -45.152 -9.341 69.506 1.00 93.88 625 PHE A CA 1
ATOM 5014 C C . PHE A 1 625 ? -44.180 -10.296 68.803 1.00 93.88 625 PHE A C 1
ATOM 5016 O O . PHE A 1 625 ? -43.339 -10.927 69.443 1.00 93.88 625 PHE A O 1
ATOM 5023 N N . ASP A 1 626 ? -44.307 -10.395 67.486 1.00 94.25 626 ASP A N 1
ATOM 5024 C CA . ASP A 1 626 ? -43.371 -11.063 66.581 1.00 94.25 626 ASP A CA 1
ATOM 5025 C C . ASP A 1 626 ? -43.006 -10.106 65.447 1.00 94.25 626 ASP A C 1
ATOM 5027 O O . ASP A 1 626 ? -43.815 -9.251 65.087 1.00 94.25 626 ASP A O 1
ATOM 5031 N N . ILE A 1 627 ? -41.799 -10.225 64.902 1.00 95.75 627 ILE A N 1
ATOM 5032 C CA . ILE A 1 627 ? -41.304 -9.335 63.848 1.00 95.75 627 ILE A CA 1
ATOM 5033 C C . ILE A 1 627 ? -40.344 -10.083 62.931 1.00 95.75 627 ILE A C 1
ATOM 5035 O O . ILE A 1 627 ? -39.449 -10.798 63.390 1.00 95.75 627 ILE A O 1
ATOM 5039 N N . TYR A 1 628 ? -40.525 -9.910 61.626 1.00 96.75 628 TYR A N 1
ATOM 5040 C CA . TYR A 1 628 ? -39.654 -10.490 60.612 1.00 96.75 628 TYR A CA 1
ATOM 5041 C C . TYR A 1 628 ? -39.476 -9.531 59.442 1.00 96.75 628 TYR A C 1
ATOM 5043 O O . TYR A 1 628 ? -40.429 -8.860 59.052 1.00 96.75 628 TYR A O 1
ATOM 5051 N N . ALA A 1 629 ? -38.270 -9.476 58.883 1.00 96.44 629 ALA A N 1
ATOM 5052 C CA . ALA A 1 629 ? -37.945 -8.587 57.779 1.00 96.44 629 ALA A CA 1
ATOM 5053 C C . ALA A 1 629 ? -36.955 -9.228 56.809 1.00 96.44 629 ALA A C 1
ATOM 5055 O O . ALA A 1 629 ? -36.138 -10.067 57.199 1.00 96.44 629 ALA A O 1
ATOM 5056 N N . THR A 1 630 ? -37.018 -8.802 55.554 1.00 95.19 630 THR A N 1
ATOM 5057 C CA . THR A 1 630 ? -36.130 -9.231 54.471 1.00 95.19 630 THR A CA 1
ATOM 5058 C C . THR A 1 630 ? -35.850 -8.057 53.544 1.00 95.19 630 THR A C 1
ATOM 5060 O O . THR A 1 630 ? -36.701 -7.186 53.380 1.00 95.19 630 THR A O 1
ATOM 5063 N N . MET A 1 631 ? -34.671 -8.054 52.932 1.00 93.19 631 MET A N 1
ATOM 5064 C CA . MET A 1 631 ? -34.280 -7.094 51.906 1.00 93.19 631 MET A CA 1
ATOM 5065 C C . MET A 1 631 ? -33.435 -7.818 50.862 1.00 93.19 631 MET A C 1
ATOM 5067 O O . MET A 1 631 ? -32.426 -8.432 51.214 1.00 93.19 631 MET A O 1
ATOM 5071 N N . ASP A 1 632 ? -33.841 -7.712 49.604 1.00 91.44 632 ASP A N 1
ATOM 5072 C CA . ASP A 1 632 ? -33.146 -8.250 48.442 1.00 91.44 632 ASP A CA 1
ATOM 5073 C C . ASP A 1 632 ? -32.786 -7.088 47.513 1.00 91.44 632 ASP A C 1
ATOM 5075 O O . ASP A 1 632 ? -33.666 -6.451 46.939 1.00 91.44 632 ASP A O 1
ATOM 5079 N N . THR A 1 633 ? -31.495 -6.791 47.375 1.00 89.75 633 THR A N 1
ATOM 5080 C CA . THR A 1 633 ? -31.023 -5.667 46.557 1.00 89.75 633 THR A CA 1
ATOM 5081 C C . THR A 1 633 ? -31.040 -6.006 45.065 1.00 89.75 633 THR A C 1
ATOM 5083 O O . THR A 1 633 ? -30.610 -7.094 44.675 1.00 89.75 633 THR A O 1
ATOM 5086 N N . ALA A 1 634 ? -31.464 -5.064 44.218 1.00 85.62 634 ALA A N 1
ATOM 5087 C CA . ALA A 1 634 ? -31.444 -5.213 42.757 1.00 85.62 634 ALA A CA 1
ATOM 5088 C C . ALA A 1 634 ? -30.019 -5.193 42.184 1.00 85.62 634 ALA A C 1
ATOM 5090 O O . ALA A 1 634 ? -29.737 -5.800 41.151 1.00 85.62 634 ALA A O 1
ATOM 5091 N N . LYS A 1 635 ? -29.110 -4.488 42.865 1.00 84.31 635 LYS A N 1
ATOM 5092 C CA . LYS A 1 635 ? -27.668 -4.461 42.584 1.00 84.31 635 LYS A CA 1
ATOM 5093 C C . LYS A 1 635 ? -26.875 -5.053 43.749 1.00 84.31 635 LYS A C 1
ATOM 5095 O O . LYS A 1 635 ? -27.426 -5.656 44.669 1.00 84.31 635 LYS A O 1
ATOM 5100 N N . GLU A 1 636 ? -25.559 -4.889 43.729 1.00 85.75 636 GLU A N 1
ATOM 5101 C CA . GLU A 1 636 ? -24.656 -5.298 44.802 1.00 85.75 636 GLU A CA 1
ATOM 5102 C C . GLU A 1 636 ? -25.007 -4.591 46.120 1.00 85.75 636 GLU A C 1
ATOM 5104 O O . GLU A 1 636 ? -24.961 -5.224 47.169 1.00 85.75 636 GLU A O 1
ATOM 5109 N N . VAL A 1 637 ? -25.425 -3.321 46.059 1.00 90.94 637 VAL A N 1
ATOM 5110 C CA . VAL A 1 637 ? -25.947 -2.534 47.188 1.00 90.94 637 VAL A CA 1
ATOM 5111 C C . VAL A 1 637 ? -27.189 -1.740 46.777 1.00 90.94 637 VAL A C 1
ATOM 5113 O O . VAL A 1 637 ? -27.292 -1.317 45.622 1.00 90.94 637 VAL A O 1
ATOM 5116 N N . GLY A 1 638 ? -28.104 -1.540 47.727 1.00 90.94 638 GLY A N 1
ATOM 5117 C CA . GLY A 1 638 ? -29.416 -0.908 47.514 1.00 90.94 638 GLY A CA 1
ATOM 5118 C C . GLY A 1 638 ? -29.660 0.398 48.284 1.00 90.94 638 GLY A C 1
ATOM 5119 O O . GLY A 1 638 ? -28.885 0.734 49.178 1.00 90.94 638 GLY A O 1
ATOM 5120 N N . GLY A 1 639 ? -30.721 1.127 47.942 1.00 93.38 639 GLY A N 1
ATOM 5121 C CA . GLY A 1 639 ? -31.221 2.299 48.677 1.00 93.38 639 GLY A CA 1
ATOM 5122 C C . GLY A 1 639 ? -32.225 1.947 49.779 1.00 93.38 639 GLY A C 1
ATOM 5123 O O . GLY A 1 639 ? -32.328 2.667 50.773 1.00 93.38 639 GLY A O 1
ATOM 5124 N N . ASP A 1 640 ? -32.901 0.809 49.645 1.00 95.50 640 ASP A N 1
ATOM 5125 C CA . ASP A 1 640 ? -33.865 0.324 50.626 1.00 95.50 640 ASP A CA 1
ATOM 5126 C C . ASP A 1 640 ? -33.253 0.007 51.997 1.00 95.50 640 ASP A C 1
ATOM 5128 O O . ASP A 1 640 ? -32.094 -0.411 52.125 1.00 95.50 640 ASP A O 1
ATOM 5132 N N . PHE A 1 641 ? -34.073 0.129 53.045 1.00 96.38 641 PHE A N 1
ATOM 5133 C CA . PHE A 1 641 ? -33.745 -0.379 54.371 1.00 96.38 641 PHE A CA 1
ATOM 5134 C C . PHE A 1 641 ? -34.949 -0.573 55.290 1.00 96.38 641 PHE A C 1
ATOM 5136 O O . PHE A 1 641 ? -36.013 0.027 55.155 1.00 96.38 641 PHE A O 1
ATOM 5143 N N . TYR A 1 642 ? -34.716 -1.371 56.328 1.00 97.00 642 TYR A N 1
ATOM 5144 C CA . TYR A 1 642 ? -35.565 -1.451 57.508 1.00 97.00 642 TYR A CA 1
ATOM 5145 C C . TYR A 1 642 ? -34.722 -1.345 58.787 1.00 97.00 642 TYR A C 1
ATOM 5147 O O . TYR A 1 642 ? -33.510 -1.608 58.816 1.00 97.00 642 TYR A O 1
ATOM 5155 N N . ASP A 1 643 ? -35.370 -0.967 59.883 1.00 96.38 643 ASP A N 1
ATOM 5156 C CA . ASP A 1 643 ? -34.813 -1.108 61.227 1.00 96.38 643 ASP A CA 1
ATOM 5157 C C . ASP A 1 643 ? -35.942 -1.331 62.234 1.00 96.38 643 ASP A C 1
ATOM 5159 O O . ASP A 1 643 ? -37.088 -0.934 62.019 1.00 96.38 643 ASP A O 1
ATOM 5163 N N . PHE A 1 644 ? -35.608 -1.964 63.350 1.00 95.81 644 PHE A N 1
ATOM 5164 C CA . PHE A 1 644 ? -36.504 -2.095 64.487 1.00 95.81 644 PHE A CA 1
ATOM 5165 C C . PHE A 1 644 ? -35.699 -2.221 65.775 1.00 95.81 644 PHE A C 1
ATOM 5167 O O . PHE A 1 644 ? -34.643 -2.856 65.829 1.00 95.81 644 PHE A O 1
ATOM 5174 N N . TYR A 1 645 ? -36.183 -1.590 66.836 1.00 94.38 645 TYR A N 1
ATOM 5175 C CA . TYR A 1 645 ? -35.508 -1.583 68.127 1.00 94.38 645 TYR A CA 1
ATOM 5176 C C . TYR A 1 645 ? -36.480 -1.203 69.245 1.00 94.38 645 TYR A C 1
ATOM 5178 O O . TYR A 1 645 ? -37.378 -0.379 69.081 1.00 94.38 645 TYR A O 1
ATOM 5186 N N . VAL A 1 646 ? -36.298 -1.816 70.413 1.00 93.25 646 VAL A N 1
ATOM 5187 C CA . VAL A 1 646 ? -37.056 -1.478 71.623 1.00 93.25 646 VAL A CA 1
ATOM 5188 C C . VAL A 1 646 ? -36.463 -0.206 72.229 1.00 93.25 646 VAL A C 1
ATOM 5190 O O . VAL A 1 646 ? -35.260 -0.152 72.486 1.00 93.25 646 VAL A O 1
ATOM 5193 N N . ILE A 1 647 ? -37.297 0.816 72.433 1.00 92.00 647 ILE A N 1
ATOM 5194 C CA . ILE A 1 647 ? -36.869 2.158 72.882 1.00 92.00 647 ILE A CA 1
ATOM 5195 C C . ILE A 1 647 ? -37.216 2.438 74.346 1.00 92.00 647 ILE A C 1
ATOM 5197 O O . ILE A 1 647 ? -36.604 3.295 74.969 1.00 92.00 647 ILE A O 1
ATOM 5201 N N . ASP A 1 648 ? -38.173 1.695 74.900 1.00 88.56 648 ASP A N 1
ATOM 5202 C CA . ASP A 1 648 ? -38.591 1.750 76.303 1.00 88.56 648 ASP A CA 1
ATOM 5203 C C . ASP A 1 648 ? -39.134 0.369 76.728 1.00 88.56 648 ASP A C 1
ATOM 5205 O O . ASP A 1 648 ? -39.220 -0.552 75.913 1.00 88.56 648 ASP A O 1
ATOM 5209 N N . LYS A 1 649 ? -39.540 0.191 77.990 1.00 88.31 649 LYS A N 1
ATOM 5210 C CA . LYS A 1 649 ? -40.021 -1.081 78.554 1.00 88.31 649 LYS A CA 1
ATOM 5211 C C . LYS A 1 649 ? -41.112 -1.757 77.713 1.00 88.31 649 LYS A C 1
ATOM 5213 O O . LYS A 1 649 ? -41.103 -2.991 77.626 1.00 88.31 649 LYS A O 1
ATOM 5218 N N . TYR A 1 650 ? -42.006 -0.959 77.121 1.00 90.94 650 TYR A N 1
ATOM 5219 C CA . TYR A 1 650 ? -43.160 -1.408 76.333 1.00 90.94 650 TYR A CA 1
ATOM 5220 C C . TYR A 1 650 ? -43.253 -0.792 74.932 1.00 90.94 650 TYR A C 1
ATOM 5222 O O . TYR A 1 650 ? -44.272 -0.963 74.278 1.00 90.94 650 TYR A O 1
ATOM 5230 N N . LYS A 1 651 ? -42.216 -0.094 74.449 1.00 94.00 651 LYS A N 1
ATOM 5231 C CA . LYS A 1 651 ? -42.256 0.578 73.140 1.00 94.00 651 LYS A CA 1
ATOM 5232 C C . LYS A 1 651 ? -41.287 -0.048 72.145 1.00 94.00 651 LYS A C 1
ATOM 5234 O O . LYS A 1 651 ? -40.083 -0.104 72.406 1.00 94.00 651 LYS A O 1
ATOM 5239 N N . LEU A 1 652 ? -41.810 -0.479 71.002 1.00 95.19 652 LEU A N 1
ATOM 5240 C CA . LEU A 1 652 ? -41.057 -0.975 69.853 1.00 95.19 652 LEU A CA 1
ATOM 5241 C C . LEU A 1 652 ? -41.133 0.051 68.724 1.00 95.19 652 LEU A C 1
ATOM 5243 O O . LEU A 1 652 ? -42.213 0.296 68.198 1.00 95.19 652 LEU A O 1
ATOM 5247 N N . ALA A 1 653 ? -39.994 0.614 68.334 1.00 96.94 653 ALA A N 1
ATOM 5248 C CA . ALA A 1 653 ? -39.881 1.408 67.120 1.00 96.94 653 ALA A CA 1
ATOM 5249 C C . ALA A 1 653 ? -39.562 0.493 65.933 1.00 96.94 653 ALA A C 1
ATOM 5251 O O . ALA A 1 653 ? -38.745 -0.423 66.067 1.00 96.94 653 ALA A O 1
ATOM 5252 N N . PHE A 1 654 ? -40.183 0.743 64.785 1.00 97.50 654 PHE A N 1
ATOM 5253 C CA . PHE A 1 654 ? -39.933 0.011 63.548 1.00 97.50 654 PHE A CA 1
ATOM 5254 C C . PHE A 1 654 ? -40.158 0.905 62.330 1.00 97.50 654 PHE A C 1
ATOM 5256 O O . PHE A 1 654 ? -40.988 1.817 62.357 1.00 97.50 654 PHE A O 1
ATOM 5263 N N . LEU A 1 655 ? -39.402 0.649 61.266 1.00 97.75 655 LEU A N 1
ATOM 5264 C CA . LEU A 1 655 ? -39.496 1.399 60.021 1.00 97.75 655 LEU A CA 1
ATOM 5265 C C . LEU A 1 655 ? -39.166 0.559 58.796 1.00 97.75 655 LEU A C 1
ATOM 5267 O O . LEU A 1 655 ? -38.403 -0.407 58.875 1.00 97.75 655 LEU A O 1
ATOM 5271 N N . ILE A 1 656 ? -39.692 1.016 57.668 1.00 98.19 656 ILE A N 1
ATOM 5272 C CA . ILE A 1 656 ? -39.240 0.660 56.328 1.00 98.19 656 ILE A CA 1
ATOM 5273 C C . ILE A 1 656 ? -39.076 1.948 55.522 1.00 98.19 656 ILE A C 1
ATOM 5275 O O . ILE A 1 656 ? -39.825 2.909 55.726 1.00 98.19 656 ILE A O 1
ATOM 5279 N N . ALA A 1 657 ? -38.076 1.989 54.658 1.00 97.19 657 ALA A N 1
ATOM 5280 C CA . ALA A 1 657 ? -37.771 3.165 53.872 1.00 97.19 657 ALA A CA 1
ATOM 5281 C C . ALA A 1 657 ? -37.040 2.799 52.580 1.00 97.19 657 ALA A C 1
ATOM 5283 O O . ALA A 1 657 ? -36.368 1.771 52.518 1.00 97.19 657 ALA A O 1
ATOM 5284 N N . ASP A 1 658 ? -37.167 3.678 51.593 1.00 96.25 658 ASP A N 1
ATOM 5285 C CA . ASP A 1 658 ? -36.526 3.588 50.282 1.00 96.25 658 ASP A CA 1
ATOM 5286 C C . ASP A 1 658 ? -35.905 4.947 49.922 1.00 96.25 658 ASP A C 1
ATOM 5288 O O . ASP A 1 658 ? -36.512 6.003 50.135 1.00 96.25 658 ASP A O 1
ATOM 5292 N N . VAL A 1 659 ? -34.676 4.912 49.413 1.00 95.31 659 VAL A N 1
ATOM 5293 C CA . VAL A 1 659 ? -33.906 6.077 48.983 1.00 95.31 659 VAL A CA 1
ATOM 5294 C C . VAL A 1 659 ? -33.922 6.170 47.464 1.00 95.31 659 VAL A C 1
ATOM 5296 O O . VAL A 1 659 ? -33.467 5.268 46.770 1.00 95.31 659 VAL A O 1
ATOM 5299 N N . SER A 1 660 ? -34.280 7.342 46.943 1.00 92.06 660 SER A N 1
ATOM 5300 C CA . SER A 1 660 ? -34.247 7.606 45.508 1.00 92.06 660 SER A CA 1
ATOM 5301 C C . SER A 1 660 ? -32.849 7.389 44.909 1.00 92.06 660 SER A C 1
ATOM 5303 O O . SER A 1 660 ? -31.881 8.034 45.323 1.00 92.06 660 SER A O 1
ATOM 5305 N N . GLY A 1 661 ? -32.756 6.562 43.870 1.00 85.75 661 GLY A N 1
ATOM 5306 C CA . GLY A 1 661 ? -31.493 6.225 43.207 1.00 85.75 661 GLY A CA 1
ATOM 5307 C C . GLY A 1 661 ? -31.098 4.771 43.453 1.00 85.75 661 GLY A C 1
ATOM 5308 O O . GLY A 1 661 ? -31.838 4.018 44.062 1.00 85.75 661 GLY A O 1
ATOM 5309 N N . LYS A 1 662 ? -29.949 4.335 42.921 1.00 81.94 662 LYS A N 1
ATOM 5310 C CA . LYS A 1 662 ? -29.486 2.934 43.021 1.00 81.94 662 LYS A CA 1
ATOM 5311 C C . LYS A 1 662 ? -27.971 2.864 43.183 1.00 81.94 662 LYS A C 1
ATOM 5313 O O . LYS A 1 662 ? -27.252 3.773 42.761 1.00 81.94 662 LYS A O 1
ATOM 5318 N N . GLY A 1 663 ? -27.471 1.751 43.715 1.00 85.94 663 GLY A N 1
ATOM 5319 C CA . GLY A 1 663 ? -26.038 1.510 43.889 1.00 85.94 663 GLY A CA 1
ATOM 5320 C C . GLY A 1 663 ? -25.432 2.284 45.065 1.00 85.94 663 GLY A C 1
ATOM 5321 O O . GLY A 1 663 ? -26.117 2.620 46.027 1.00 85.94 663 GLY A O 1
ATOM 5322 N N . ILE A 1 664 ? -24.123 2.556 44.998 1.00 88.31 664 ILE A N 1
ATOM 5323 C CA . ILE A 1 664 ? -23.344 3.086 46.134 1.00 88.31 664 ILE A CA 1
ATOM 5324 C C . ILE A 1 664 ? -23.899 4.409 46.703 1.00 88.31 664 ILE A C 1
ATOM 5326 O O . ILE A 1 664 ? -24.012 4.496 47.926 1.00 88.31 664 ILE A O 1
ATOM 5330 N N . PRO A 1 665 ? -24.258 5.434 45.897 1.00 89.25 665 PRO A N 1
ATOM 5331 C CA . PRO A 1 665 ? -24.741 6.702 46.451 1.00 89.25 665 PRO A CA 1
ATOM 5332 C C . PRO A 1 665 ? -26.020 6.544 47.286 1.00 89.25 665 PRO A C 1
ATOM 5334 O O . PRO A 1 665 ? -26.087 7.075 48.394 1.00 89.25 665 PRO A O 1
ATOM 5337 N N . ALA A 1 666 ? -26.984 5.756 46.797 1.00 90.69 666 ALA A N 1
ATOM 5338 C CA . ALA A 1 666 ? -28.231 5.478 47.508 1.00 90.69 666 ALA A CA 1
ATOM 5339 C C . ALA A 1 666 ? -27.973 4.698 48.808 1.00 90.69 666 ALA A C 1
ATOM 5341 O O . ALA A 1 666 ? -28.492 5.067 49.857 1.00 90.69 666 ALA A O 1
ATOM 5342 N N . ALA A 1 667 ? -27.083 3.699 48.775 1.00 91.31 667 ALA A N 1
ATOM 5343 C CA . ALA A 1 667 ? -26.705 2.928 49.961 1.00 91.31 667 ALA A CA 1
ATOM 5344 C C . ALA A 1 667 ? -26.026 3.780 51.051 1.00 91.31 667 ALA A C 1
ATOM 5346 O O . ALA A 1 667 ? -26.255 3.560 52.241 1.00 91.31 667 ALA A O 1
ATOM 5347 N N . MET A 1 668 ? -25.207 4.768 50.671 1.00 90.50 668 MET A N 1
ATOM 5348 C CA . MET A 1 668 ? -24.585 5.693 51.630 1.00 90.50 668 MET A CA 1
ATOM 5349 C C . MET A 1 668 ? -25.625 6.610 52.286 1.00 90.50 668 MET A C 1
ATOM 5351 O O . MET A 1 668 ? -25.628 6.760 53.508 1.00 90.50 668 MET A O 1
ATOM 5355 N N . PHE A 1 669 ? -26.535 7.178 51.492 1.00 93.06 669 PHE A N 1
ATOM 5356 C CA . PHE A 1 669 ? -27.597 8.051 52.002 1.00 93.06 669 PHE A CA 1
ATOM 5357 C C . PHE A 1 669 ? -28.608 7.282 52.858 1.00 93.06 669 PHE A C 1
ATOM 5359 O O . PHE A 1 669 ? -29.077 7.783 53.880 1.00 93.06 669 PHE A O 1
ATOM 5366 N N . MET A 1 670 ? -28.860 6.019 52.511 1.00 93.25 670 MET A N 1
ATOM 5367 C CA . MET A 1 670 ? -29.607 5.086 53.344 1.00 93.25 670 MET A CA 1
ATOM 5368 C C . MET A 1 670 ? -28.985 4.949 54.738 1.00 93.25 670 MET A C 1
ATOM 5370 O O . MET A 1 670 ? -29.689 5.091 55.741 1.00 93.25 670 MET A O 1
ATOM 5374 N N . MET A 1 671 ? -27.670 4.706 54.828 1.00 93.19 671 MET A N 1
ATOM 5375 C CA . MET A 1 671 ? -26.988 4.563 56.122 1.00 93.19 671 MET A CA 1
ATOM 5376 C C . MET A 1 671 ? -27.104 5.835 56.969 1.00 93.19 671 MET A C 1
ATOM 5378 O O . MET A 1 671 ? -27.303 5.748 58.185 1.00 93.19 671 MET A O 1
ATOM 5382 N N . GLU A 1 672 ? -27.015 7.003 56.334 1.00 93.00 672 GLU A N 1
ATOM 5383 C CA . GLU A 1 672 ? -27.179 8.303 56.983 1.00 93.00 672 GLU A CA 1
ATOM 5384 C C . GLU A 1 672 ? -28.608 8.506 57.509 1.00 93.00 672 GLU A C 1
ATOM 5386 O O . GLU A 1 672 ? -28.792 8.790 58.698 1.00 93.00 672 GLU A O 1
ATOM 5391 N N . ALA A 1 673 ? -29.624 8.265 56.673 1.00 94.50 673 ALA A N 1
ATOM 5392 C CA . ALA A 1 673 ? -31.032 8.351 57.057 1.00 94.50 673 ALA A CA 1
ATOM 5393 C C . ALA A 1 673 ? -31.362 7.393 58.206 1.00 94.50 673 ALA A C 1
ATOM 5395 O O . ALA A 1 673 ? -31.946 7.790 59.219 1.00 94.50 673 ALA A O 1
ATOM 5396 N N . LYS A 1 674 ? -30.909 6.141 58.104 1.00 95.00 674 LYS A N 1
ATOM 5397 C CA . LYS A 1 674 ? -31.072 5.134 59.153 1.00 95.00 674 LYS A CA 1
ATOM 5398 C C . LYS A 1 674 ? -30.446 5.575 60.476 1.00 95.00 674 LYS A C 1
ATOM 5400 O O . LYS A 1 674 ? -31.081 5.463 61.529 1.00 95.00 674 LYS A O 1
ATOM 5405 N N . ALA A 1 675 ? -29.209 6.073 60.444 1.00 93.81 675 ALA A N 1
ATOM 5406 C CA . ALA A 1 675 ? -28.516 6.542 61.640 1.00 93.81 675 ALA A CA 1
ATOM 5407 C C . ALA A 1 675 ? -29.223 7.752 62.273 1.00 93.81 675 ALA A C 1
ATOM 5409 O O . ALA A 1 675 ? -29.394 7.782 63.497 1.00 93.81 675 ALA A O 1
ATOM 5410 N N . ALA A 1 676 ? -29.674 8.710 61.457 1.00 94.00 676 ALA A N 1
ATOM 5411 C CA . ALA A 1 676 ? -30.410 9.888 61.906 1.00 94.00 676 ALA A CA 1
ATOM 5412 C C . ALA A 1 676 ? -31.716 9.499 62.617 1.00 94.00 676 ALA A C 1
ATOM 5414 O O . ALA A 1 676 ? -31.915 9.866 63.781 1.00 94.00 676 ALA A O 1
ATOM 5415 N N . ILE A 1 677 ? -32.548 8.667 61.975 1.00 95.50 677 ILE A N 1
ATOM 5416 C CA . ILE A 1 677 ? -33.822 8.198 62.544 1.00 95.50 677 ILE A CA 1
ATOM 5417 C C . ILE A 1 677 ? -33.575 7.460 63.863 1.00 95.50 677 ILE A C 1
ATOM 5419 O O . ILE A 1 677 ? -34.205 7.762 64.883 1.00 95.50 677 ILE A O 1
ATOM 5423 N N . LYS A 1 678 ? -32.607 6.537 63.887 1.00 94.00 678 LYS A N 1
ATOM 5424 C CA . LYS A 1 678 ? -32.283 5.749 65.082 1.00 94.00 678 LYS A CA 1
ATOM 5425 C C . LYS A 1 678 ? -31.830 6.608 66.255 1.00 94.00 678 LYS A C 1
ATOM 5427 O O . LYS A 1 678 ? -32.279 6.394 67.383 1.00 94.00 678 LYS A O 1
ATOM 5432 N N . ASN A 1 679 ? -30.954 7.577 66.007 1.00 92.25 679 ASN A N 1
ATOM 5433 C CA . ASN A 1 679 ? -30.438 8.458 67.053 1.00 92.25 679 ASN A CA 1
ATOM 5434 C C . ASN A 1 679 ? -31.522 9.385 67.610 1.00 92.25 679 ASN A C 1
ATOM 5436 O O . ASN A 1 679 ? -31.618 9.533 68.828 1.00 92.25 679 ASN A O 1
ATOM 5440 N N . LEU A 1 680 ? -32.374 9.946 66.750 1.00 93.19 680 LEU A N 1
ATOM 5441 C CA . LEU A 1 680 ? -33.486 10.801 67.172 1.00 93.19 680 LEU A CA 1
ATOM 5442 C C . LEU A 1 680 ? -34.552 10.017 67.947 1.00 93.19 680 LEU A C 1
ATOM 5444 O O . LEU A 1 680 ? -35.080 10.517 68.941 1.00 93.19 680 LEU A O 1
ATOM 5448 N N . THR A 1 681 ? -34.804 8.759 67.571 1.00 91.94 681 THR A N 1
ATOM 5449 C CA . THR A 1 681 ? -35.768 7.908 68.284 1.00 91.94 681 THR A CA 1
ATOM 5450 C C . THR A 1 681 ? -35.310 7.573 69.711 1.00 91.94 681 THR A C 1
ATOM 5452 O O . THR A 1 681 ? -36.133 7.503 70.624 1.00 91.94 681 THR A O 1
ATOM 5455 N N . LYS A 1 682 ? -33.997 7.417 69.957 1.00 84.69 682 LYS A N 1
ATOM 5456 C CA . LYS A 1 682 ? -33.457 7.196 71.318 1.00 84.69 682 LYS A CA 1
ATOM 5457 C C . LYS A 1 682 ? -33.771 8.339 72.289 1.00 84.69 682 LYS A C 1
ATOM 5459 O O . LYS A 1 682 ? -33.759 8.118 73.495 1.00 84.69 682 LYS A O 1
ATOM 5464 N N . GLY A 1 683 ? -34.072 9.534 71.779 1.00 80.88 683 GLY A N 1
ATOM 5465 C CA . GLY A 1 683 ? -34.541 10.668 72.576 1.00 80.88 683 GLY A CA 1
ATOM 5466 C C . GLY A 1 683 ? -35.977 10.531 73.100 1.00 80.88 683 GLY A C 1
ATOM 5467 O O . GLY A 1 683 ? -36.462 11.480 73.707 1.00 80.88 683 GLY A O 1
ATOM 5468 N N . LEU A 1 684 ? -36.653 9.395 72.859 1.00 82.81 684 LEU A N 1
ATOM 5469 C CA . LEU A 1 684 ? -38.062 9.141 73.203 1.00 82.81 684 LEU A CA 1
ATOM 5470 C C . LEU A 1 684 ? -39.034 10.173 72.605 1.00 82.81 684 LEU A C 1
ATOM 5472 O O . LEU A 1 684 ? -40.106 10.424 73.156 1.00 82.81 684 LEU A O 1
ATOM 5476 N N . LEU A 1 685 ? -38.651 10.758 71.469 1.00 89.12 685 LEU A N 1
ATOM 5477 C CA . LEU A 1 685 ? -39.486 11.675 70.702 1.00 89.12 685 LEU A CA 1
ATOM 5478 C C . LEU A 1 685 ? -40.647 10.920 70.039 1.00 89.12 685 LEU A C 1
ATOM 5480 O O . LEU A 1 685 ? -40.555 9.717 69.776 1.00 89.12 685 LEU A O 1
ATOM 5484 N N . LYS A 1 686 ? -41.731 11.642 69.745 1.00 93.81 686 LYS A N 1
ATOM 5485 C CA . LYS A 1 686 ? -42.860 11.102 68.978 1.00 93.81 686 LYS A CA 1
ATOM 5486 C C . LYS A 1 686 ? -42.506 10.928 67.491 1.00 93.81 686 LYS A C 1
ATOM 5488 O O . LYS A 1 686 ? -41.598 11.610 67.009 1.00 93.81 686 LYS A O 1
ATOM 5493 N N . PRO A 1 687 ? -43.200 10.046 66.744 1.00 96.06 687 PRO A N 1
ATOM 5494 C CA . PRO A 1 687 ? -42.892 9.780 65.337 1.00 96.06 687 PRO A CA 1
ATOM 5495 C C . PRO A 1 687 ? -42.815 11.014 64.428 1.00 96.06 687 PRO A C 1
ATOM 5497 O O . PRO A 1 687 ? -41.909 11.107 63.600 1.00 96.06 687 PRO A O 1
ATOM 5500 N N . ASP A 1 688 ? -43.711 11.983 64.607 1.00 96.44 688 ASP A N 1
ATOM 5501 C CA . ASP A 1 688 ? -43.743 13.254 63.871 1.00 96.44 688 ASP A CA 1
ATOM 5502 C C . ASP A 1 688 ? -42.524 14.135 64.151 1.00 96.44 688 ASP A C 1
ATOM 5504 O O . ASP A 1 688 ? -41.929 14.691 63.223 1.00 96.44 688 ASP A O 1
ATOM 5508 N N . GLU A 1 689 ? -42.092 14.208 65.408 1.00 95.75 689 GLU A N 1
ATOM 5509 C CA . GLU A 1 689 ? -40.890 14.947 65.795 1.00 95.75 689 GLU A CA 1
ATOM 5510 C C . GLU A 1 689 ? -39.611 14.281 65.274 1.00 95.75 689 GLU A C 1
ATOM 5512 O O . GLU A 1 689 ? -38.691 14.980 64.838 1.00 95.75 689 GLU A O 1
ATOM 5517 N N . VAL A 1 690 ? -39.549 12.941 65.294 1.00 96.50 690 VAL A N 1
ATOM 5518 C CA . VAL A 1 690 ? -38.422 12.180 64.729 1.00 96.50 690 VAL A CA 1
ATOM 5519 C C . VAL A 1 690 ? -38.311 12.454 63.231 1.00 96.50 690 VAL A C 1
ATOM 5521 O O . VAL A 1 690 ? -37.242 12.849 62.777 1.00 96.50 690 VAL A O 1
ATOM 5524 N N . MET A 1 691 ? -39.400 12.307 62.467 1.00 96.81 691 MET A N 1
ATOM 5525 C CA . MET A 1 691 ? -39.373 12.529 61.014 1.00 96.81 691 MET A CA 1
ATOM 5526 C C . MET A 1 691 ? -39.082 13.990 60.648 1.00 96.81 691 MET A C 1
ATOM 5528 O O . MET A 1 691 ? -38.290 14.236 59.742 1.00 96.81 691 MET A O 1
ATOM 5532 N N . THR A 1 692 ? -39.633 14.960 61.390 1.00 95.81 692 THR A N 1
ATOM 5533 C CA . THR A 1 692 ? -39.365 16.395 61.167 1.00 95.81 692 THR A CA 1
ATOM 5534 C C . THR A 1 692 ? -37.879 16.720 61.342 1.00 95.81 692 THR A C 1
ATOM 5536 O O . THR A 1 692 ? -37.271 17.319 60.457 1.00 95.81 692 THR A O 1
ATOM 5539 N N . LYS A 1 693 ? -37.252 16.255 62.431 1.00 94.81 693 LYS A N 1
ATOM 5540 C CA . LYS A 1 693 ? -35.817 16.485 62.672 1.00 94.81 693 LYS A CA 1
ATOM 5541 C C . LYS A 1 693 ? -34.918 15.696 61.722 1.00 94.81 693 LYS A C 1
ATOM 5543 O O . LYS A 1 693 ? -33.873 16.201 61.323 1.00 94.81 693 LYS A O 1
ATOM 5548 N N . THR A 1 694 ? -35.309 14.477 61.343 1.00 95.38 694 THR A N 1
ATOM 5549 C CA . THR A 1 694 ? -34.592 13.709 60.314 1.00 95.38 694 THR A CA 1
ATOM 5550 C C . THR A 1 694 ? -34.614 14.452 58.982 1.00 95.38 694 THR A C 1
ATOM 5552 O O . THR A 1 694 ? -33.583 14.545 58.327 1.00 95.38 694 THR A O 1
ATOM 5555 N N . ASN A 1 695 ? -35.762 15.012 58.589 1.00 95.62 695 ASN A N 1
ATOM 5556 C CA . ASN A 1 695 ? -35.890 15.782 57.357 1.00 95.62 695 ASN A CA 1
ATOM 5557 C C . ASN A 1 695 ? -34.984 17.019 57.354 1.00 95.62 695 ASN A C 1
ATOM 5559 O O . ASN A 1 695 ? -34.281 17.234 56.376 1.00 95.62 695 ASN A O 1
ATOM 5563 N N . GLU A 1 696 ? -34.962 17.785 58.449 1.00 92.25 696 GLU A N 1
ATOM 5564 C CA . GLU A 1 696 ? -34.054 18.932 58.608 1.00 92.25 696 GLU A CA 1
ATOM 5565 C C . GLU A 1 696 ? -32.581 18.507 58.502 1.00 92.25 696 GLU A C 1
ATOM 5567 O O . GLU A 1 696 ? -31.801 19.147 57.802 1.00 92.25 696 GLU A O 1
ATOM 5572 N N . PHE A 1 697 ? -32.202 17.405 59.159 1.00 91.94 697 PHE A N 1
ATOM 5573 C CA . PHE A 1 697 ? -30.832 16.891 59.120 1.00 91.94 697 PHE A CA 1
ATOM 5574 C C . PHE A 1 697 ? -30.412 16.472 57.706 1.00 91.94 697 PHE A C 1
ATOM 5576 O O . PHE A 1 697 ? -29.364 16.903 57.226 1.00 91.94 697 PHE A O 1
ATOM 5583 N N . LEU A 1 698 ? -31.242 15.673 57.030 1.00 92.94 698 LEU A N 1
ATOM 5584 C CA . LEU A 1 698 ? -30.938 15.172 55.691 1.00 92.94 698 LEU A CA 1
ATOM 5585 C C . LEU A 1 698 ? -30.991 16.282 54.633 1.00 92.94 698 LEU A C 1
ATOM 5587 O O . LEU A 1 698 ? -30.180 16.272 53.716 1.00 92.94 698 LEU A O 1
ATOM 5591 N N . ALA A 1 699 ? -31.894 17.261 54.759 1.00 90.06 699 ALA A N 1
ATOM 5592 C CA . ALA A 1 699 ? -32.010 18.366 53.803 1.00 90.06 699 ALA A CA 1
ATOM 5593 C C . ALA A 1 699 ? -30.816 19.341 53.855 1.00 90.06 699 ALA A C 1
ATOM 5595 O O . ALA A 1 699 ? -30.460 19.912 52.825 1.00 90.06 699 ALA A O 1
ATOM 5596 N N . GLN A 1 700 ? -30.170 19.515 55.017 1.00 83.12 700 GLN A N 1
ATOM 5597 C CA . GLN A 1 700 ? -29.076 20.483 55.205 1.00 83.12 700 GLN A CA 1
ATOM 5598 C C . GLN A 1 700 ? -27.810 20.186 54.383 1.00 83.12 700 GLN A C 1
ATOM 5600 O O . GLN A 1 700 ? -27.024 21.104 54.153 1.00 83.12 700 GLN A O 1
ATOM 5605 N N . HIS A 1 701 ? -27.612 18.943 53.929 1.00 71.56 701 HIS A N 1
ATOM 5606 C CA . HIS A 1 701 ? -26.419 18.522 53.177 1.00 71.56 701 HIS A CA 1
ATOM 5607 C C . HIS A 1 701 ? -26.759 17.636 51.962 1.00 71.56 701 HIS A C 1
ATOM 5609 O O . HIS A 1 701 ? -25.984 16.764 51.572 1.00 71.56 701 HIS A O 1
ATOM 5615 N N . ASN A 1 702 ? -27.925 17.852 51.344 1.00 83.81 702 ASN A N 1
ATOM 5616 C CA . ASN A 1 702 ? -28.424 17.042 50.228 1.00 83.81 702 ASN A CA 1
ATOM 5617 C C . ASN A 1 702 ? -27.967 17.538 48.838 1.00 83.81 702 ASN A C 1
ATOM 5619 O O . ASN A 1 702 ? -28.788 17.777 47.951 1.00 83.81 702 ASN A O 1
ATOM 5623 N N . ASP A 1 703 ? -26.657 17.672 48.608 1.00 78.56 703 ASP A N 1
ATOM 5624 C CA . ASP A 1 703 ? -26.118 18.110 47.301 1.00 78.56 703 ASP A CA 1
ATOM 5625 C C . ASP A 1 703 ? -26.494 17.156 46.147 1.00 78.56 703 ASP A C 1
ATOM 5627 O O . ASP A 1 703 ? -26.527 17.539 44.975 1.00 78.56 703 ASP A O 1
ATOM 5631 N N . ALA A 1 704 ? -26.794 15.899 46.481 1.00 77.12 704 ALA A N 1
ATOM 5632 C CA . ALA A 1 704 ? -27.189 14.863 45.537 1.00 77.12 704 ALA A CA 1
ATOM 5633 C C . ALA A 1 704 ? -28.675 14.922 45.130 1.00 77.12 704 ALA A C 1
ATOM 5635 O O . ALA A 1 704 ? -29.077 14.163 44.248 1.00 77.12 704 ALA A O 1
ATOM 5636 N N . ASN A 1 705 ? -29.480 15.807 45.738 1.00 88.19 705 ASN A N 1
ATOM 5637 C CA . ASN A 1 705 ? -30.936 15.895 45.555 1.00 88.19 705 ASN A CA 1
ATOM 5638 C C . ASN A 1 705 ? -31.655 14.539 45.722 1.00 88.19 705 ASN A C 1
ATOM 5640 O O . ASN A 1 705 ? -32.614 14.245 45.004 1.00 88.19 705 ASN A O 1
ATOM 5644 N N . MET A 1 706 ? -31.177 13.703 46.648 1.00 91.69 706 MET A N 1
ATOM 5645 C CA . MET A 1 706 ? -31.791 12.414 46.976 1.00 91.69 706 MET A CA 1
ATOM 5646 C C . MET A 1 706 ? -32.905 12.602 48.008 1.00 91.69 706 MET A C 1
ATOM 5648 O O . MET A 1 706 ? -32.825 13.464 48.876 1.00 91.69 706 MET A O 1
ATOM 5652 N N . PHE A 1 707 ? -33.950 11.792 47.951 1.00 94.56 707 PHE A N 1
ATOM 5653 C CA . PHE A 1 707 ? -35.026 11.803 48.938 1.00 94.56 707 PHE A CA 1
ATOM 5654 C C . PHE A 1 707 ? -35.268 10.401 49.482 1.00 94.56 707 PHE A C 1
ATOM 5656 O O . PHE A 1 707 ? -34.876 9.412 48.864 1.00 94.56 707 PHE A O 1
ATOM 5663 N N . VAL A 1 708 ? -35.904 10.322 50.651 1.00 96.38 708 VAL A N 1
ATOM 5664 C CA . VAL A 1 708 ? -36.214 9.043 51.304 1.00 96.38 708 VAL A CA 1
ATOM 5665 C C . VAL A 1 708 ? -37.710 8.951 51.550 1.00 96.38 708 VAL A C 1
ATOM 5667 O O . VAL A 1 708 ? -38.280 9.782 52.263 1.00 96.38 708 VAL A O 1
ATOM 5670 N N . THR A 1 709 ? -38.357 7.938 50.985 1.00 97.25 709 THR A N 1
ATOM 5671 C CA . THR A 1 709 ? -39.705 7.555 51.408 1.00 97.25 709 THR A CA 1
ATOM 5672 C C . THR A 1 709 ? -39.574 6.740 52.696 1.00 97.25 709 THR A C 1
ATOM 5674 O O . THR A 1 709 ? -38.700 5.885 52.799 1.00 97.25 709 THR A O 1
ATOM 5677 N N . CYS A 1 710 ? -40.382 7.008 53.722 1.00 97.81 710 CYS A N 1
ATOM 5678 C CA . CYS A 1 710 ? -40.272 6.286 54.995 1.00 97.81 710 CYS A CA 1
ATOM 5679 C C . CYS A 1 710 ? -41.632 6.076 55.660 1.00 97.81 710 CYS A C 1
ATOM 5681 O O . CYS A 1 710 ? -42.417 7.014 55.812 1.00 97.81 710 CYS A O 1
ATOM 5683 N N . TRP A 1 711 ? -41.895 4.851 56.104 1.00 98.06 711 TRP A N 1
ATOM 5684 C CA . TRP A 1 711 ? -42.968 4.558 57.044 1.00 98.06 711 TRP A CA 1
ATOM 5685 C C . TRP A 1 711 ? -42.344 4.243 58.402 1.00 98.06 711 TRP A C 1
ATOM 5687 O O . TRP A 1 711 ? -41.604 3.267 58.532 1.00 98.06 711 TRP A O 1
ATOM 5697 N N . PHE A 1 712 ? -42.643 5.056 59.418 1.00 98.06 712 PHE A N 1
ATOM 5698 C CA . PHE A 1 712 ? -42.075 4.930 60.762 1.00 98.06 712 PHE A CA 1
ATOM 5699 C C . PHE A 1 712 ? -43.171 4.830 61.818 1.00 98.06 712 PHE A C 1
ATOM 5701 O O . PHE A 1 712 ? -44.037 5.701 61.889 1.00 98.06 712 PHE A O 1
ATOM 5708 N N . GLY A 1 713 ? -43.100 3.807 62.672 1.00 96.75 713 GLY A N 1
ATOM 5709 C CA . GLY A 1 713 ? -44.066 3.580 63.743 1.00 96.75 713 GLY A CA 1
ATOM 5710 C C . GLY A 1 713 ? -43.430 3.217 65.080 1.00 96.75 713 GLY A C 1
ATOM 5711 O O . GLY A 1 713 ? -42.338 2.650 65.153 1.00 96.75 713 GLY A O 1
ATOM 5712 N N . ILE A 1 714 ? -44.153 3.530 66.153 1.00 97.44 714 ILE A N 1
ATOM 5713 C CA . ILE A 1 714 ? -43.860 3.132 67.527 1.00 97.44 714 ILE A CA 1
ATOM 5714 C C . ILE A 1 714 ? -45.081 2.388 68.071 1.00 97.44 714 ILE A C 1
ATOM 5716 O O . ILE A 1 714 ? -46.140 2.975 68.275 1.00 97.44 714 ILE A O 1
ATOM 5720 N N . LEU A 1 715 ? -44.914 1.091 68.322 1.00 96.44 715 LEU A N 1
ATOM 5721 C CA . LEU A 1 715 ? -45.909 0.225 68.949 1.00 96.44 715 LEU A CA 1
ATOM 5722 C C . LEU A 1 715 ? -45.698 0.203 70.465 1.00 96.44 715 LEU A C 1
ATOM 5724 O O . LEU A 1 715 ? -44.655 -0.256 70.941 1.00 96.44 715 LEU A O 1
ATOM 5728 N N . ASP A 1 716 ? -46.707 0.623 71.225 1.00 95.19 716 ASP A N 1
ATOM 5729 C CA . ASP A 1 716 ? -46.845 0.255 72.631 1.00 95.19 716 ASP A CA 1
ATOM 5730 C C . ASP A 1 716 ? -47.355 -1.192 72.708 1.00 95.19 716 ASP A C 1
ATOM 5732 O O . ASP A 1 716 ? -48.548 -1.472 72.600 1.00 95.19 716 ASP A O 1
ATOM 5736 N N . PHE A 1 717 ? -46.441 -2.143 72.892 1.00 93.25 717 PHE A N 1
ATOM 5737 C CA . PHE A 1 717 ? -46.774 -3.567 72.934 1.00 93.25 717 PHE A CA 1
ATOM 5738 C C . PHE A 1 717 ? -47.390 -4.016 74.270 1.00 93.25 717 PHE A C 1
ATOM 5740 O O . PHE A 1 717 ? -47.556 -5.218 74.493 1.00 93.25 717 PHE A O 1
ATOM 5747 N N . LYS A 1 718 ? -47.739 -3.084 75.167 1.00 91.69 718 LYS A N 1
ATOM 5748 C CA . LYS A 1 718 ? -48.618 -3.351 76.311 1.00 91.69 718 LYS A CA 1
ATOM 5749 C C . LYS A 1 718 ? -50.085 -3.113 75.950 1.00 91.69 718 LYS A C 1
ATOM 5751 O O . LYS A 1 718 ? -50.938 -3.886 76.378 1.00 91.69 718 LYS A O 1
ATOM 5756 N N . THR A 1 719 ? -50.382 -2.055 75.196 1.00 92.44 719 THR A N 1
ATOM 5757 C CA . THR A 1 719 ? -51.762 -1.663 74.848 1.00 92.44 719 THR A CA 1
ATOM 5758 C C . THR A 1 719 ? -52.178 -2.075 73.438 1.00 92.44 719 THR A C 1
ATOM 5760 O O . THR A 1 719 ? -53.371 -2.214 73.187 1.00 92.44 719 THR A O 1
ATOM 5763 N N . GLY A 1 720 ? -51.218 -2.291 72.537 1.00 92.88 720 GLY A N 1
ATOM 5764 C CA . GLY A 1 720 ? -51.459 -2.463 71.103 1.00 92.88 720 GLY A CA 1
ATOM 5765 C C . GLY A 1 720 ? -51.530 -1.141 70.332 1.00 92.88 720 GLY A C 1
ATOM 5766 O O . GLY A 1 720 ? -51.745 -1.163 69.124 1.00 92.88 720 GLY A O 1
ATOM 5767 N N . HIS A 1 721 ? -51.345 0.001 70.998 1.00 96.69 721 HIS A N 1
ATOM 5768 C CA . HIS A 1 721 ? -51.440 1.320 70.375 1.00 96.69 721 HIS A CA 1
ATOM 5769 C C . HIS A 1 721 ? -50.218 1.618 69.496 1.00 96.69 721 HIS A C 1
ATOM 5771 O O . HIS A 1 721 ? -49.079 1.465 69.947 1.00 96.69 721 HIS A O 1
ATOM 5777 N N . VAL A 1 722 ? -50.442 2.060 68.258 1.00 96.75 722 VAL A N 1
ATOM 5778 C CA . VAL A 1 722 ? -49.395 2.420 67.295 1.00 96.75 722 VAL A CA 1
ATOM 5779 C C . VAL A 1 722 ? -49.500 3.901 66.957 1.00 96.75 722 VAL A C 1
ATOM 5781 O O . VAL A 1 722 ? -50.468 4.322 66.332 1.00 96.75 722 VAL A O 1
ATOM 5784 N N . GLU A 1 723 ? -48.467 4.665 67.304 1.00 97.44 723 GLU A N 1
ATOM 5785 C CA . GLU A 1 723 ? -48.231 6.019 66.789 1.00 97.44 723 GLU A CA 1
ATOM 5786 C C . GLU A 1 723 ? -47.318 5.906 65.554 1.00 97.44 723 GLU A C 1
ATOM 5788 O O . GLU A 1 723 ? -46.285 5.236 65.619 1.00 97.44 723 GLU A O 1
ATOM 5793 N N . PHE A 1 724 ? -47.650 6.539 64.427 1.00 97.75 724 PHE A N 1
ATOM 5794 C CA . PHE A 1 724 ? -46.857 6.435 63.195 1.00 97.75 724 PHE A CA 1
ATOM 5795 C C . PHE A 1 724 ? -46.890 7.698 62.324 1.00 97.75 724 PHE A C 1
ATOM 5797 O O . PHE A 1 724 ? -47.742 8.576 62.476 1.00 97.75 724 PHE A O 1
ATOM 5804 N N . VAL A 1 725 ? -45.951 7.758 61.379 1.00 98.00 725 VAL A N 1
ATOM 5805 C CA . VAL A 1 725 ? -45.873 8.738 60.290 1.00 98.00 725 VAL A CA 1
ATOM 5806 C C . VAL A 1 725 ? -45.591 8.002 58.987 1.00 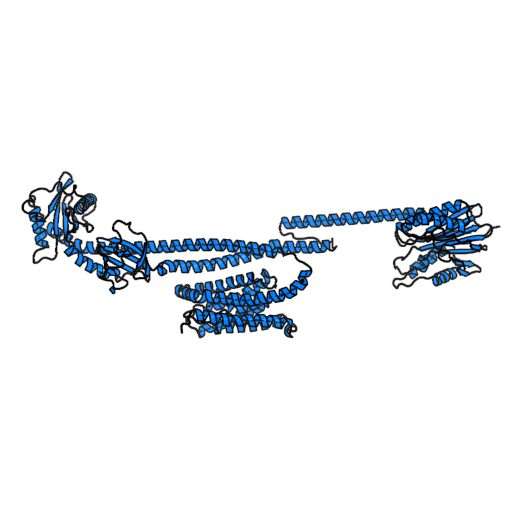98.00 725 VAL A C 1
ATOM 5808 O O . VAL A 1 725 ? -44.763 7.092 58.942 1.00 98.00 725 VAL A O 1
ATOM 5811 N N . ASN A 1 726 ? -46.251 8.433 57.913 1.00 97.31 726 ASN A N 1
ATOM 5812 C CA . ASN A 1 726 ? -45.912 8.022 56.558 1.00 97.31 726 ASN A CA 1
ATOM 5813 C C . ASN A 1 726 ? -45.358 9.220 55.768 1.00 97.31 726 ASN A C 1
ATOM 5815 O O . ASN A 1 726 ? -46.130 10.046 55.277 1.00 97.31 726 ASN A O 1
ATOM 5819 N N . ALA A 1 727 ? -44.035 9.276 55.628 1.00 96.81 727 ALA A N 1
ATOM 5820 C CA . ALA A 1 727 ? -43.285 10.239 54.827 1.00 96.81 727 ALA A CA 1
ATOM 5821 C C . ALA A 1 727 ? -43.194 9.780 53.359 1.00 96.81 727 ALA A C 1
ATOM 5823 O O . ALA A 1 727 ? -42.138 9.366 52.882 1.00 96.81 727 ALA A O 1
ATOM 5824 N N . GLY A 1 728 ? -44.329 9.791 52.656 1.00 95.06 728 GLY A N 1
ATOM 5825 C CA . GLY A 1 728 ? -44.419 9.501 51.219 1.00 95.06 728 GLY A CA 1
ATOM 5826 C C . GLY A 1 728 ? -44.224 8.036 50.800 1.00 95.06 728 GLY A C 1
ATOM 5827 O O . GLY A 1 728 ? -44.136 7.763 49.609 1.00 95.06 728 GLY A O 1
ATOM 5828 N N . HIS A 1 729 ? -44.189 7.100 51.744 1.00 96.75 729 HIS A N 1
ATOM 5829 C CA . HIS A 1 729 ? -44.000 5.666 51.521 1.00 96.75 729 HIS A CA 1
ATOM 5830 C C . HIS A 1 729 ? -45.296 4.913 51.166 1.00 96.75 729 HIS A C 1
ATOM 5832 O O . HIS A 1 729 ? -46.421 5.404 51.360 1.00 96.75 729 HIS A O 1
ATOM 5838 N N . ASN A 1 730 ? -45.148 3.678 50.680 1.00 94.44 730 ASN A N 1
ATOM 5839 C CA . ASN A 1 730 ? -46.248 2.779 50.334 1.00 94.44 730 ASN A CA 1
ATOM 5840 C C . ASN A 1 730 ? -47.165 2.525 51.544 1.00 94.44 730 ASN A C 1
ATOM 5842 O O . ASN A 1 730 ? -46.759 2.582 52.708 1.00 94.44 730 ASN A O 1
ATOM 5846 N N . SER A 1 731 ? -48.455 2.286 51.280 1.00 94.44 731 SER A N 1
ATOM 5847 C CA . SER A 1 731 ? -49.402 2.024 52.365 1.00 94.44 731 SER A CA 1
ATOM 5848 C C . SER A 1 731 ? -49.269 0.590 52.865 1.00 94.44 731 SER A C 1
ATOM 5850 O O . SER A 1 731 ? -49.335 -0.319 52.043 1.00 94.44 731 SER A O 1
ATOM 5852 N N . PRO A 1 732 ? -49.156 0.355 54.184 1.00 95.88 732 PRO A N 1
ATOM 5853 C CA . PRO A 1 732 ? -49.067 -0.997 54.703 1.00 95.88 732 PRO A CA 1
ATOM 5854 C C . PRO A 1 732 ? -50.423 -1.708 54.619 1.00 95.88 732 PRO A C 1
ATOM 5856 O O . PRO A 1 732 ? -51.489 -1.072 54.583 1.00 95.88 732 PRO A O 1
ATOM 5859 N N . LEU A 1 733 ? -50.381 -3.039 54.643 1.00 96.38 733 LEU A N 1
ATOM 5860 C CA . LEU A 1 733 ? -51.561 -3.879 54.822 1.00 96.38 733 LEU A CA 1
ATOM 5861 C C . LEU A 1 733 ? -51.691 -4.285 56.290 1.00 96.38 733 LEU A C 1
ATOM 5863 O O . LEU A 1 733 ? -50.705 -4.628 56.939 1.00 96.38 733 LEU A O 1
ATOM 5867 N N . VAL A 1 734 ? -52.919 -4.293 56.798 1.00 95.88 734 VAL A N 1
ATOM 5868 C CA . VAL A 1 734 ? -53.262 -4.826 58.119 1.00 95.88 734 VAL A CA 1
ATOM 5869 C C . VAL A 1 734 ? -54.080 -6.101 57.968 1.00 95.88 734 VAL A C 1
ATOM 5871 O O . VAL A 1 734 ? -55.019 -6.156 57.168 1.00 95.88 734 VAL A O 1
ATOM 5874 N N . TYR A 1 735 ? -53.719 -7.127 58.731 1.00 95.25 735 TYR A N 1
ATOM 5875 C CA . TYR A 1 735 ? -54.528 -8.316 58.942 1.00 95.25 735 TYR A CA 1
ATOM 5876 C C . TYR A 1 735 ? -55.423 -8.091 60.151 1.00 95.25 735 TYR A C 1
ATOM 5878 O O . TYR A 1 735 ? -54.920 -7.970 61.268 1.00 95.25 735 TYR A O 1
ATOM 5886 N N . ARG A 1 736 ? -56.733 -8.041 59.916 1.00 91.69 736 ARG A N 1
ATOM 5887 C CA . ARG A 1 736 ? -57.763 -7.905 60.949 1.00 91.69 736 ARG A CA 1
ATOM 5888 C C . ARG A 1 736 ? -59.018 -8.648 60.509 1.00 91.69 736 ARG A C 1
ATOM 5890 O O . ARG A 1 736 ? -59.293 -8.741 59.314 1.00 91.69 736 ARG A O 1
ATOM 5897 N N . ASP A 1 737 ? -59.758 -9.215 61.461 1.00 87.81 737 ASP A N 1
ATOM 5898 C CA . ASP A 1 737 ? -61.026 -9.921 61.209 1.00 87.81 737 ASP A CA 1
ATOM 5899 C C . ASP A 1 737 ? -60.925 -11.002 60.112 1.00 87.81 737 ASP A C 1
ATOM 5901 O O . ASP A 1 737 ? -61.840 -11.229 59.319 1.00 87.81 737 ASP A O 1
ATOM 5905 N N . GLY A 1 738 ? -59.771 -11.672 60.035 1.00 87.56 738 GLY A N 1
ATOM 5906 C CA . GLY A 1 738 ? -59.528 -12.735 59.063 1.00 87.56 738 GLY A CA 1
ATOM 5907 C C . GLY A 1 738 ? -59.252 -12.264 57.632 1.00 87.56 738 GLY A C 1
ATOM 5908 O O . GLY A 1 738 ? -59.328 -13.088 56.714 1.00 87.56 738 GLY A O 1
ATOM 5909 N N . LYS A 1 739 ? -58.941 -10.981 57.393 1.00 93.62 739 LYS A N 1
ATOM 5910 C CA . LYS A 1 739 ? -58.612 -10.445 56.060 1.00 93.62 739 LYS A CA 1
ATOM 5911 C C . LYS A 1 739 ? -57.427 -9.468 56.112 1.00 93.62 739 LYS A C 1
ATOM 5913 O O . LYS A 1 739 ? -57.329 -8.657 57.024 1.00 93.62 739 LYS A O 1
ATOM 5918 N N . TRP A 1 740 ? -56.555 -9.521 55.102 1.00 95.31 740 TRP A N 1
ATOM 5919 C CA . TRP A 1 740 ? -55.578 -8.464 54.820 1.00 95.31 740 TRP A CA 1
ATOM 5920 C C . TRP A 1 740 ? -56.228 -7.343 54.007 1.00 95.31 740 TRP A C 1
ATOM 5922 O O . TRP A 1 740 ? -56.927 -7.623 53.029 1.00 95.31 740 TRP A O 1
ATOM 5932 N N . SER A 1 741 ? -55.996 -6.089 54.390 1.00 95.25 741 SER A N 1
ATOM 5933 C CA . SER A 1 741 ? -56.449 -4.913 53.636 1.00 95.25 741 SER A CA 1
ATOM 5934 C C . SER A 1 741 ? -55.538 -3.709 53.866 1.00 95.25 741 SER A C 1
ATOM 5936 O O . SER A 1 741 ? -54.905 -3.604 54.913 1.00 95.25 741 SER A O 1
ATOM 5938 N N . TYR A 1 742 ? -55.478 -2.793 52.902 1.00 95.00 742 TYR A N 1
ATOM 5939 C CA . TYR A 1 742 ? -54.693 -1.564 53.014 1.00 95.00 742 TYR A CA 1
ATOM 5940 C C . TYR A 1 742 ? -55.217 -0.618 54.101 1.00 95.00 742 TYR A C 1
ATOM 5942 O O . TYR A 1 742 ? -56.418 -0.334 54.169 1.00 95.00 742 TYR A O 1
ATOM 5950 N N . ILE A 1 743 ? -54.307 -0.071 54.914 1.00 91.94 743 ILE A N 1
ATOM 5951 C CA . ILE A 1 743 ? -54.655 0.951 55.908 1.00 91.94 743 ILE A CA 1
ATOM 5952 C C . ILE A 1 743 ? -54.985 2.271 55.199 1.00 91.94 743 ILE A C 1
ATOM 5954 O O . ILE A 1 743 ? -54.216 2.775 54.376 1.00 91.94 743 ILE A O 1
ATOM 5958 N N . LYS A 1 744 ? -56.123 2.875 55.562 1.00 88.56 744 LYS A N 1
ATOM 5959 C CA . LYS A 1 744 ? -56.447 4.256 55.182 1.00 88.56 744 LYS A CA 1
ATOM 5960 C C . LYS A 1 744 ? -55.651 5.215 56.062 1.00 88.56 744 LYS A C 1
ATOM 5962 O O . LYS A 1 744 ? -55.928 5.330 57.249 1.00 88.56 744 LYS A O 1
ATOM 5967 N N . GLN A 1 745 ? -54.698 5.915 55.464 1.00 89.56 745 GLN A N 1
ATOM 5968 C CA . GLN A 1 745 ? -53.812 6.865 56.135 1.00 89.56 745 GLN A CA 1
ATOM 5969 C C . GLN A 1 745 ? -53.548 8.069 55.226 1.00 89.56 745 GLN A C 1
ATOM 5971 O O . GLN A 1 745 ? -53.694 7.978 54.003 1.00 89.56 745 GLN A O 1
ATOM 5976 N N . LYS A 1 746 ? -53.137 9.191 55.814 1.00 89.56 746 LYS A N 1
ATOM 5977 C CA . LYS A 1 746 ? -52.571 10.326 55.077 1.00 89.56 746 LYS A CA 1
ATOM 5978 C C . LYS A 1 746 ? -51.101 10.038 54.767 1.00 89.56 746 LYS A C 1
ATOM 5980 O O . LYS A 1 746 ? -50.399 9.476 55.607 1.00 89.56 746 LYS A O 1
ATOM 5985 N N . ARG A 1 747 ? -50.650 10.418 53.572 1.00 90.56 747 ARG A N 1
ATOM 5986 C CA . ARG A 1 747 ? -49.236 10.383 53.177 1.00 90.56 747 ARG A CA 1
ATOM 5987 C C . ARG A 1 747 ? -48.703 11.815 53.179 1.00 90.56 747 ARG A C 1
ATOM 5989 O O . ARG A 1 747 ? -49.303 12.674 52.534 1.00 90.56 747 ARG A O 1
ATOM 5996 N N . ASP A 1 748 ? -47.637 12.053 53.933 1.00 94.25 748 ASP A N 1
ATOM 5997 C CA . ASP A 1 748 ? -46.881 13.308 53.935 1.00 94.25 748 ASP A CA 1
ATOM 5998 C C . ASP A 1 748 ? -45.862 13.341 52.779 1.00 94.25 748 ASP A C 1
ATOM 6000 O O . ASP A 1 748 ? -45.747 12.388 52.004 1.00 94.25 748 ASP A O 1
ATOM 6004 N N . VAL A 1 749 ? -45.140 14.457 52.648 1.00 93.94 749 VAL A N 1
ATOM 6005 C CA . VAL A 1 749 ? -44.007 14.610 51.717 1.00 93.94 749 VAL A CA 1
ATOM 6006 C C . VAL A 1 749 ? -42.872 13.647 52.104 1.00 93.94 749 VAL A C 1
ATOM 6008 O O . VAL A 1 749 ? -42.766 13.242 53.254 1.00 93.94 749 VAL A O 1
ATOM 6011 N N . VAL A 1 750 ? -42.037 13.246 51.147 1.00 96.50 750 VAL A N 1
ATOM 6012 C CA . VAL A 1 750 ? -40.838 12.426 51.400 1.00 96.50 750 VAL A CA 1
ATOM 6013 C C . VAL A 1 750 ? -39.768 13.202 52.181 1.00 96.50 750 VAL A C 1
ATOM 6015 O O . VAL A 1 750 ? -39.684 14.431 52.092 1.00 96.50 750 VAL A O 1
ATOM 6018 N N . LEU A 1 751 ? -38.912 12.487 52.914 1.00 95.50 751 LEU A N 1
ATOM 6019 C CA . LEU A 1 751 ? -37.790 13.086 53.639 1.00 95.50 751 LEU A CA 1
ATOM 6020 C C . LEU A 1 751 ? -36.762 13.677 52.663 1.00 95.50 751 LEU A C 1
ATOM 6022 O O . LEU A 1 751 ? -36.548 13.146 51.574 1.00 95.50 751 LEU A O 1
ATOM 6026 N N . ALA A 1 752 ? -36.094 14.746 53.096 1.00 94.25 752 ALA A N 1
ATOM 6027 C CA . ALA A 1 752 ? -35.030 15.464 52.386 1.00 94.25 752 ALA A CA 1
ATOM 6028 C C . ALA A 1 752 ? -35.451 16.193 51.092 1.00 94.25 752 ALA A C 1
ATOM 6030 O O . ALA A 1 752 ? -34.595 16.767 50.420 1.00 94.25 752 ALA A O 1
ATOM 6031 N N . ALA A 1 753 ? -36.750 16.230 50.762 1.00 91.31 753 ALA A N 1
ATOM 6032 C CA . ALA A 1 753 ? -37.255 16.950 49.587 1.00 91.31 753 ALA A CA 1
ATOM 6033 C C . ALA A 1 753 ? -37.641 18.413 49.860 1.00 91.31 753 ALA A C 1
ATOM 6035 O O . ALA A 1 753 ? -37.513 19.256 48.974 1.00 91.31 753 ALA A O 1
ATOM 6036 N N . VAL A 1 754 ? -38.142 18.728 51.060 1.00 90.06 754 VAL A N 1
ATOM 6037 C CA . VAL A 1 754 ? -38.594 20.083 51.422 1.00 90.06 754 VAL A CA 1
ATOM 6038 C C . VAL A 1 754 ? -38.054 20.445 52.797 1.00 90.06 754 VAL A C 1
ATOM 6040 O O . VAL A 1 754 ? -38.430 19.830 53.795 1.00 90.06 754 VAL A O 1
ATOM 6043 N N . ASP A 1 755 ? -37.188 21.453 52.856 1.00 86.12 755 ASP A N 1
ATOM 6044 C CA . ASP A 1 755 ? -36.609 21.930 54.112 1.00 86.12 755 ASP A CA 1
ATOM 6045 C C . ASP A 1 755 ? -37.687 22.500 55.059 1.00 86.12 755 ASP A C 1
ATOM 6047 O O . ASP A 1 755 ? -38.647 23.147 54.628 1.00 86.12 755 ASP A O 1
ATOM 6051 N N . GLY A 1 756 ? -37.553 22.223 56.358 1.00 86.25 756 GLY A N 1
ATOM 6052 C CA . GLY A 1 756 ? -38.482 22.669 57.405 1.00 86.25 756 GLY A CA 1
ATOM 6053 C C . GLY A 1 756 ? -39.904 22.075 57.365 1.00 86.25 756 GLY A C 1
ATOM 6054 O O . GLY A 1 756 ? -40.788 22.580 58.066 1.00 86.25 756 GLY A O 1
ATOM 6055 N N . TYR A 1 757 ? -40.166 21.031 56.564 1.00 93.38 757 TYR A N 1
ATOM 6056 C CA . TYR A 1 757 ? -41.477 20.367 56.527 1.00 93.38 757 TYR A CA 1
ATOM 6057 C C . TYR A 1 757 ? -41.798 19.659 57.854 1.00 93.38 757 TYR A C 1
ATOM 6059 O O . TYR A 1 757 ? -40.971 18.922 58.392 1.00 93.38 757 TYR A O 1
ATOM 6067 N N . LYS A 1 758 ? -43.021 19.853 58.367 1.00 94.19 758 LYS A N 1
ATOM 6068 C CA . LYS A 1 758 ? -43.510 19.228 59.606 1.00 94.19 758 LYS A CA 1
ATOM 6069 C C . LYS A 1 758 ? -44.434 18.059 59.295 1.00 94.19 758 LYS A C 1
ATOM 6071 O O . LYS A 1 758 ? -45.424 18.233 58.589 1.00 94.19 758 LYS A O 1
ATOM 6076 N N . TYR A 1 759 ? -44.128 16.905 59.870 1.00 95.69 759 TYR A N 1
ATOM 6077 C CA . TYR A 1 759 ? -44.859 15.661 59.631 1.00 95.69 759 TYR A CA 1
ATOM 6078 C C . TYR A 1 759 ? -46.083 15.520 60.537 1.00 95.69 759 TYR A C 1
ATOM 6080 O O . TYR A 1 759 ? -46.131 16.082 61.631 1.00 95.69 759 TYR A O 1
ATOM 6088 N N . THR A 1 760 ? -47.081 14.764 60.079 1.00 93.81 760 THR A N 1
ATOM 6089 C CA . THR A 1 760 ? -48.356 14.593 60.780 1.00 93.81 760 THR A CA 1
ATOM 6090 C C . THR A 1 760 ? -48.400 13.260 61.520 1.00 93.81 760 THR A C 1
ATOM 6092 O O . THR A 1 760 ? -48.392 12.196 60.897 1.00 93.81 760 THR A O 1
ATOM 6095 N N . LEU A 1 761 ? -48.531 13.316 62.848 1.00 97.06 761 LEU A N 1
ATOM 6096 C CA . LEU A 1 761 ? -48.753 12.133 63.678 1.00 97.06 761 LEU A CA 1
ATOM 6097 C C . LEU A 1 761 ? -50.106 11.482 63.357 1.00 97.06 761 LEU A C 1
ATOM 6099 O O . LEU A 1 761 ? -51.140 12.155 63.313 1.00 97.06 761 LEU A O 1
ATOM 6103 N N . GLN A 1 762 ? -50.097 10.168 63.162 1.00 96.56 762 GLN A N 1
ATOM 6104 C CA . GLN A 1 762 ? -51.286 9.341 62.982 1.00 96.56 762 GLN A CA 1
ATOM 6105 C C . GLN A 1 762 ? -51.246 8.156 63.948 1.00 96.56 762 GLN A C 1
ATOM 6107 O O . GLN A 1 762 ? -50.180 7.773 64.427 1.00 96.56 762 GLN A O 1
ATOM 6112 N N . GLU A 1 763 ? -52.407 7.575 64.239 1.00 96.56 763 GLU A N 1
ATOM 6113 C CA . GLU A 1 763 ? -52.523 6.503 65.226 1.00 96.56 763 GLU A CA 1
ATOM 6114 C C . GLU A 1 763 ? -53.571 5.453 64.839 1.00 96.56 763 GLU A C 1
ATOM 6116 O O . GLU A 1 763 ? -54.557 5.754 64.160 1.00 96.56 763 GLU A O 1
ATOM 6121 N N . PHE A 1 764 ? -53.346 4.210 65.264 1.00 95.19 764 PHE A N 1
ATOM 6122 C CA . PHE A 1 764 ? -54.339 3.132 65.266 1.00 95.19 764 PHE A CA 1
ATOM 6123 C C . PHE A 1 764 ? -53.994 2.096 66.341 1.00 95.19 764 PHE A C 1
ATOM 6125 O O . PHE A 1 764 ? -52.848 1.989 66.767 1.00 95.19 764 PHE A O 1
ATOM 6132 N N . ASP A 1 765 ? -54.972 1.288 66.747 1.00 94.62 765 ASP A N 1
ATOM 6133 C CA . ASP A 1 765 ? -54.760 0.198 67.705 1.00 94.62 765 ASP A CA 1
ATOM 6134 C C . ASP A 1 765 ? -54.713 -1.156 66.993 1.00 94.62 765 ASP A C 1
ATOM 6136 O O . ASP A 1 765 ? -55.500 -1.398 66.074 1.00 94.62 765 ASP A O 1
ATOM 6140 N N . LEU A 1 766 ? -53.821 -2.045 67.430 1.00 94.25 766 LEU A N 1
ATOM 6141 C CA . LEU A 1 766 ? -53.755 -3.456 67.049 1.00 94.25 766 LEU A CA 1
ATOM 6142 C C . LEU A 1 766 ? -54.400 -4.323 68.134 1.00 94.25 766 LEU A C 1
ATOM 6144 O O . LEU A 1 766 ? -54.043 -4.234 69.310 1.00 94.25 766 LEU A O 1
ATOM 6148 N N . ALA A 1 767 ? -55.317 -5.206 67.741 1.00 94.00 767 ALA A N 1
ATOM 6149 C CA . ALA A 1 767 ? -55.825 -6.246 68.630 1.00 94.00 767 ALA A CA 1
ATOM 6150 C C . ALA A 1 767 ? -54.858 -7.447 68.664 1.00 94.00 767 ALA A C 1
ATOM 6152 O O . ALA A 1 767 ? -54.138 -7.680 67.691 1.00 94.00 767 ALA A O 1
ATOM 6153 N N . PRO A 1 768 ? -54.812 -8.242 69.750 1.00 92.75 768 PRO A N 1
ATOM 6154 C CA . PRO A 1 768 ? -54.041 -9.483 69.760 1.00 92.75 768 PRO A CA 1
ATOM 6155 C C . PRO A 1 768 ? -54.431 -10.401 68.587 1.00 92.75 768 PRO A C 1
ATOM 6157 O O . PRO A 1 768 ? -55.600 -10.745 68.426 1.00 92.75 768 PRO A O 1
ATOM 6160 N N . GLY A 1 769 ? -53.448 -10.802 67.784 1.00 91.06 769 GLY A N 1
ATOM 6161 C CA . GLY A 1 769 ? -53.601 -11.547 66.532 1.00 91.06 769 GLY A CA 1
ATOM 6162 C C . GLY A 1 769 ? -53.558 -10.679 65.268 1.00 91.06 769 GLY A C 1
ATOM 6163 O O . GLY A 1 769 ? -53.365 -11.227 64.181 1.00 91.06 769 GLY A O 1
ATOM 6164 N N . ASP A 1 770 ? -53.694 -9.352 65.387 1.00 95.25 770 ASP A N 1
ATOM 6165 C CA . ASP A 1 770 ? -53.551 -8.445 64.248 1.00 95.25 770 ASP A CA 1
ATOM 6166 C C . ASP A 1 770 ? -52.094 -8.410 63.769 1.00 95.25 770 ASP A C 1
ATOM 6168 O O . ASP A 1 770 ? -51.136 -8.493 64.552 1.00 95.25 770 ASP A O 1
ATOM 6172 N N . ARG A 1 771 ? -51.929 -8.252 62.454 1.00 95.50 771 ARG A N 1
ATOM 6173 C CA . ARG A 1 771 ? -50.614 -8.189 61.806 1.00 95.50 771 ARG A CA 1
ATOM 6174 C C . ARG A 1 771 ? -50.504 -6.967 60.918 1.00 95.50 771 ARG A C 1
ATOM 6176 O O . ARG A 1 771 ? -51.482 -6.561 60.301 1.00 95.50 771 ARG A O 1
ATOM 6183 N N . LEU A 1 772 ? -49.305 -6.421 60.814 1.00 96.31 772 LEU A N 1
ATOM 6184 C CA . LEU A 1 772 ? -48.964 -5.320 59.927 1.00 96.31 772 LEU A CA 1
ATOM 6185 C C . LEU A 1 772 ? -47.927 -5.808 58.918 1.00 96.31 772 LEU A C 1
ATOM 6187 O O . LEU A 1 772 ? -46.971 -6.475 59.307 1.00 96.31 772 LEU A O 1
ATOM 6191 N N . TYR A 1 773 ? -48.122 -5.482 57.645 1.00 97.31 773 TYR A N 1
ATOM 6192 C CA . TYR A 1 773 ? -47.222 -5.816 56.547 1.00 97.31 773 TYR A CA 1
ATOM 6193 C C . TYR A 1 773 ? -46.817 -4.539 55.815 1.00 97.31 773 TYR A C 1
ATOM 6195 O O . TYR A 1 773 ? -47.663 -3.831 55.263 1.00 97.31 773 TYR A O 1
ATOM 6203 N N . LEU A 1 774 ? -45.523 -4.253 55.832 1.00 97.94 774 LEU A N 1
ATOM 6204 C CA . LEU A 1 774 ? -44.883 -3.100 55.218 1.00 97.94 774 LEU A CA 1
ATOM 6205 C C . LEU A 1 774 ? -43.968 -3.585 54.096 1.00 97.94 774 LEU A C 1
ATOM 6207 O O . LEU A 1 774 ? -43.353 -4.648 54.206 1.00 97.94 774 LEU A O 1
ATOM 6211 N N . TYR A 1 775 ? -43.892 -2.814 53.020 1.00 97.94 775 TYR A N 1
ATOM 6212 C CA . TYR A 1 775 ? -43.130 -3.172 51.832 1.00 97.94 775 TYR A CA 1
ATOM 6213 C C . TYR A 1 775 ? -42.691 -1.918 51.074 1.00 97.94 775 TYR A C 1
ATOM 6215 O O . TYR A 1 775 ? -43.394 -0.908 51.130 1.00 97.94 775 TYR A O 1
ATOM 6223 N N . THR A 1 776 ? -41.569 -2.012 50.364 1.00 96.94 776 THR A N 1
ATOM 6224 C CA . THR A 1 776 ? -41.105 -0.994 49.408 1.00 96.94 776 THR A CA 1
ATOM 6225 C C . THR A 1 776 ? -41.725 -1.225 48.033 1.00 96.94 776 THR A C 1
ATOM 6227 O O . THR A 1 776 ? -42.223 -2.316 47.728 1.00 96.94 776 THR A O 1
ATOM 6230 N N . ASP A 1 777 ? -41.750 -0.192 47.197 1.00 94.31 777 ASP A N 1
ATOM 6231 C CA . ASP A 1 777 ? -42.372 -0.244 45.873 1.00 94.31 777 ASP A CA 1
ATOM 6232 C C . ASP A 1 777 ? -41.789 -1.334 44.965 1.00 94.31 777 ASP A C 1
ATOM 6234 O O . ASP A 1 777 ? -42.557 -1.893 44.183 1.00 94.31 777 ASP A O 1
ATOM 6238 N N . GLY A 1 778 ? -40.537 -1.760 45.153 1.00 93.44 778 GLY A N 1
ATOM 6239 C CA . GLY A 1 778 ? -39.940 -2.887 44.433 1.00 93.44 778 GLY A CA 1
ATOM 6240 C C . GLY A 1 778 ? -40.732 -4.199 44.515 1.00 93.44 778 GLY A C 1
ATOM 6241 O O . GLY A 1 778 ? -40.650 -5.021 43.603 1.00 93.44 778 GLY A O 1
ATOM 6242 N N . VAL A 1 779 ? -41.590 -4.388 45.529 1.00 95.88 779 VAL A N 1
ATOM 6243 C CA . VAL A 1 779 ? -42.566 -5.498 45.554 1.00 95.88 779 VAL A CA 1
ATOM 6244 C C . VAL A 1 779 ? -43.647 -5.322 44.488 1.00 95.88 779 VAL A C 1
ATOM 6246 O O . VAL A 1 779 ? -43.954 -6.247 43.739 1.00 95.88 779 VAL A O 1
ATOM 6249 N N . THR A 1 780 ? -44.270 -4.148 44.436 1.00 95.25 780 THR A N 1
ATOM 6250 C CA . THR A 1 780 ? -45.406 -3.867 43.545 1.00 95.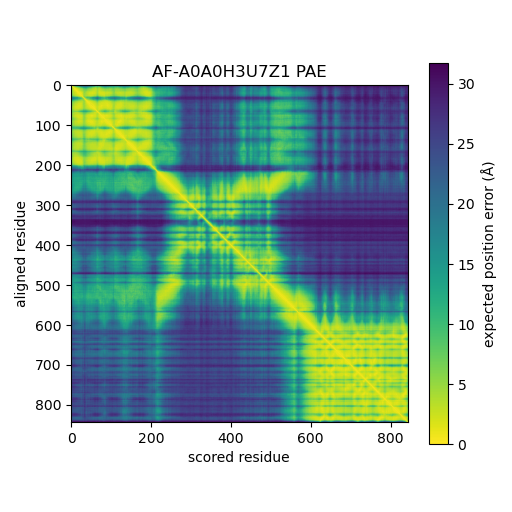25 780 THR A CA 1
ATOM 6251 C C . THR A 1 780 ? -44.977 -3.488 42.134 1.00 95.25 780 THR A C 1
ATOM 6253 O O . THR A 1 780 ? -45.734 -3.707 41.190 1.00 95.25 780 THR A O 1
ATOM 6256 N N . GLU A 1 781 ? -43.768 -2.964 41.985 1.00 93.81 781 GLU A N 1
ATOM 6257 C CA . GLU A 1 781 ? -43.163 -2.551 40.724 1.00 93.81 781 GLU A CA 1
ATOM 6258 C C . GLU A 1 781 ? -42.251 -3.630 40.124 1.00 93.81 781 GLU A C 1
ATOM 6260 O O . GLU A 1 781 ? -41.665 -3.433 39.058 1.00 93.81 781 GLU A O 1
ATOM 6265 N N . ALA A 1 782 ? -42.163 -4.812 40.748 1.00 92.75 782 ALA A N 1
ATOM 6266 C CA . ALA A 1 782 ? -41.526 -5.968 40.131 1.00 92.75 782 ALA A CA 1
ATOM 6267 C C . ALA A 1 782 ? -42.123 -6.208 38.734 1.00 92.75 782 ALA A C 1
ATOM 6269 O O . ALA A 1 782 ? -43.339 -6.342 38.579 1.00 92.75 782 ALA A O 1
ATOM 6270 N N . THR A 1 783 ? -41.257 -6.222 37.718 1.00 92.38 783 THR A N 1
ATOM 6271 C CA . THR A 1 783 ? -41.649 -6.076 36.311 1.00 92.38 783 THR A CA 1
ATOM 6272 C C . THR A 1 783 ? -41.271 -7.312 35.493 1.00 92.38 783 THR A C 1
ATOM 6274 O O . THR A 1 783 ? -40.167 -7.843 35.615 1.00 92.38 783 THR A O 1
ATOM 6277 N N . THR A 1 784 ? -42.170 -7.778 34.626 1.00 91.31 784 THR A N 1
ATOM 6278 C CA . THR A 1 784 ? -41.880 -8.866 33.671 1.00 91.31 784 THR A CA 1
ATOM 6279 C C . THR A 1 784 ? -41.101 -8.366 32.444 1.00 91.31 784 THR A C 1
ATOM 6281 O O . THR A 1 784 ? -41.021 -7.167 32.183 1.00 91.31 784 THR A O 1
ATOM 6284 N N . LYS A 1 785 ? -40.574 -9.276 31.607 1.00 88.69 785 LYS A N 1
ATOM 6285 C CA . LYS A 1 785 ? -39.938 -8.901 30.320 1.00 88.69 785 LYS A CA 1
ATOM 6286 C C . LYS A 1 785 ? -40.866 -8.123 29.374 1.00 88.69 785 LYS A C 1
ATOM 6288 O O . LYS A 1 785 ? -40.369 -7.390 28.526 1.00 88.69 785 LYS A O 1
ATOM 6293 N N . ASP A 1 786 ? -42.179 -8.268 29.548 1.00 88.25 786 ASP A N 1
ATOM 6294 C CA . ASP A 1 786 ? -43.217 -7.581 28.774 1.00 88.25 786 ASP A CA 1
ATOM 6295 C C . ASP A 1 786 ? -43.692 -6.273 29.447 1.00 88.25 786 ASP A C 1
ATOM 6297 O O . ASP A 1 786 ? -44.707 -5.703 29.052 1.00 88.25 786 ASP A O 1
ATOM 6301 N N . SER A 1 787 ? -42.962 -5.787 30.461 1.00 87.62 787 SER A N 1
ATOM 6302 C CA . SER A 1 787 ? -43.254 -4.555 31.210 1.00 87.62 787 SER A CA 1
ATOM 6303 C C . SER A 1 787 ? -44.568 -4.570 32.014 1.00 87.62 787 SER A C 1
ATOM 6305 O O . SER A 1 787 ? -45.167 -3.522 32.245 1.00 87.62 787 SER A O 1
ATOM 6307 N N . GLU A 1 788 ? -45.019 -5.746 32.465 1.00 92.00 788 GLU A N 1
ATOM 6308 C CA . GLU A 1 788 ? -46.170 -5.886 33.372 1.00 92.00 788 GLU A CA 1
ATOM 6309 C C . GLU A 1 788 ? -45.718 -5.819 34.842 1.00 92.00 788 GLU A C 1
ATOM 6311 O O . GLU A 1 788 ? -44.785 -6.528 35.221 1.00 92.00 788 GLU A O 1
ATOM 6316 N N . LEU A 1 789 ? -46.382 -4.992 35.661 1.00 93.81 789 LEU A N 1
ATOM 6317 C CA . LEU A 1 789 ? -46.084 -4.816 37.090 1.00 93.81 789 LEU A CA 1
ATOM 6318 C C . LEU A 1 789 ? -46.827 -5.841 37.956 1.00 93.81 789 LEU A C 1
ATOM 6320 O O . LEU A 1 789 ? -47.983 -6.168 37.682 1.00 93.81 789 LEU A O 1
ATOM 6324 N N . TYR A 1 790 ? -46.197 -6.292 39.043 1.00 94.94 790 TYR A N 1
ATOM 6325 C CA . TYR A 1 790 ? -46.796 -7.229 40.002 1.00 94.94 790 TYR A CA 1
ATOM 6326 C C . TYR A 1 790 ? -48.060 -6.650 40.658 1.00 94.94 790 TYR A C 1
ATOM 6328 O O . TYR A 1 790 ? -49.097 -7.313 40.727 1.00 94.94 790 TYR A O 1
ATOM 6336 N N . GLY A 1 791 ? -47.991 -5.381 41.067 1.00 95.06 791 GLY A N 1
ATOM 6337 C CA . GLY A 1 791 ? -49.119 -4.570 41.511 1.00 95.06 791 GLY A CA 1
ATOM 6338 C C . GLY A 1 791 ? -49.654 -4.875 42.916 1.00 95.06 791 GLY A C 1
ATOM 6339 O O . GLY A 1 791 ? -49.516 -5.964 43.472 1.00 95.06 791 GLY A O 1
ATOM 6340 N N . GLU A 1 792 ? -50.334 -3.880 43.489 1.00 94.56 792 GLU A N 1
ATOM 6341 C CA . GLU A 1 792 ? -50.944 -3.942 44.829 1.00 94.56 792 GLU A CA 1
ATOM 6342 C C . GLU A 1 792 ? -52.041 -5.014 44.939 1.00 94.56 792 GLU A C 1
ATOM 6344 O O . GLU A 1 792 ? -52.151 -5.718 45.943 1.00 94.56 792 GLU A O 1
ATOM 6349 N N . ILE A 1 793 ? -52.833 -5.190 43.875 1.00 94.56 793 ILE A N 1
ATOM 6350 C CA . ILE A 1 793 ? -53.953 -6.143 43.850 1.00 94.56 793 ILE A CA 1
ATOM 6351 C C . ILE A 1 793 ? -53.445 -7.575 44.035 1.00 94.56 793 ILE A C 1
ATOM 6353 O O . ILE A 1 793 ? -54.022 -8.348 44.801 1.00 94.56 793 ILE A O 1
ATOM 6357 N N . ARG A 1 794 ? -52.353 -7.938 43.355 1.00 95.31 794 ARG A N 1
ATOM 6358 C CA . ARG A 1 794 ? -51.784 -9.282 43.450 1.00 95.31 794 ARG A CA 1
ATOM 6359 C C . ARG A 1 794 ? -51.198 -9.542 44.830 1.00 95.31 794 ARG A C 1
ATOM 6361 O O . ARG A 1 794 ? -51.432 -10.615 45.383 1.00 95.31 794 ARG A O 1
ATOM 6368 N N . LEU A 1 795 ? -50.514 -8.552 45.406 1.00 96.69 795 LEU A N 1
ATOM 6369 C CA . LEU A 1 795 ? -50.005 -8.628 46.773 1.00 96.69 795 LEU A CA 1
ATOM 6370 C C . LEU A 1 795 ? -51.137 -8.882 47.783 1.00 96.69 795 LEU A C 1
ATOM 6372 O O . LEU A 1 795 ? -51.049 -9.821 48.577 1.00 96.69 795 LEU A O 1
ATOM 6376 N N . GLU A 1 796 ? -52.227 -8.106 47.722 1.00 96.06 796 GLU A N 1
ATOM 6377 C CA . GLU A 1 796 ? -53.391 -8.297 48.603 1.00 96.06 796 GLU A CA 1
ATOM 6378 C C . GLU A 1 796 ? -54.018 -9.690 48.416 1.00 96.06 796 GLU A C 1
ATOM 6380 O O . GLU A 1 796 ? -54.357 -10.354 49.403 1.00 96.06 796 GLU A O 1
ATOM 6385 N N . VAL A 1 797 ? -54.164 -10.156 47.170 1.00 95.75 797 VAL A N 1
ATOM 6386 C CA . VAL A 1 797 ? -54.710 -11.488 46.853 1.00 95.75 797 VAL A CA 1
ATOM 6387 C C . VAL A 1 797 ? -53.818 -12.597 47.409 1.00 95.75 797 VAL A C 1
ATOM 6389 O O . VAL A 1 797 ? -54.328 -13.535 48.032 1.00 95.75 797 VAL A O 1
ATOM 6392 N N . TYR A 1 798 ? -52.499 -12.487 47.242 1.00 95.94 798 TYR A N 1
ATOM 6393 C CA . TYR A 1 798 ? -51.546 -13.472 47.748 1.00 95.94 798 TYR A CA 1
ATOM 6394 C C . TYR A 1 798 ? -51.619 -13.582 49.275 1.00 95.94 798 TYR A C 1
ATOM 6396 O O . TYR A 1 798 ? -51.807 -14.681 49.810 1.00 95.94 798 TYR A O 1
ATOM 6404 N N . LEU A 1 799 ? -51.557 -12.445 49.979 1.00 95.62 799 LEU A N 1
ATOM 6405 C CA . LEU A 1 799 ? -51.630 -12.396 51.443 1.00 95.62 799 LEU A CA 1
ATOM 6406 C C . LEU A 1 799 ? -52.969 -12.941 51.964 1.00 95.62 799 LEU A C 1
ATOM 6408 O O . LEU A 1 799 ? -53.009 -13.675 52.954 1.00 95.62 799 LEU A O 1
ATOM 6412 N N . ASN A 1 800 ? -54.077 -12.654 51.274 1.00 95.19 800 ASN A N 1
ATOM 6413 C CA . ASN A 1 800 ? -55.392 -13.200 51.623 1.00 95.19 800 ASN A CA 1
ATOM 6414 C C . ASN A 1 800 ? -55.560 -14.694 51.298 1.00 95.19 800 ASN A C 1
ATOM 6416 O O . ASN A 1 800 ? -56.421 -15.349 51.890 1.00 95.19 800 ASN A O 1
ATOM 6420 N N . THR A 1 801 ? -54.756 -15.255 50.403 1.00 93.94 801 THR A N 1
ATOM 6421 C CA . THR A 1 801 ? -54.778 -16.698 50.117 1.00 93.94 801 THR A CA 1
ATOM 6422 C C . THR A 1 801 ? -54.003 -17.484 51.181 1.00 93.94 801 THR A C 1
ATOM 6424 O O . THR A 1 801 ? -54.382 -18.602 51.523 1.00 93.94 801 THR A O 1
ATOM 6427 N N . HIS A 1 802 ? -52.982 -16.871 51.790 1.00 91.88 802 HIS A N 1
ATOM 6428 C CA . HIS A 1 802 ? -52.030 -17.528 52.696 1.00 91.88 802 HIS A CA 1
ATOM 6429 C C . HIS A 1 802 ? -52.082 -17.012 54.150 1.00 91.88 802 HIS A C 1
ATOM 6431 O O . HIS A 1 802 ? -51.075 -16.953 54.852 1.00 91.88 802 HIS A O 1
ATOM 6437 N N . LYS A 1 803 ? -53.278 -16.667 54.641 1.00 86.06 803 LYS A N 1
ATOM 6438 C CA . LYS A 1 803 ? -53.515 -15.973 55.928 1.00 86.06 803 LYS A CA 1
ATOM 6439 C C . LYS A 1 803 ? -52.956 -16.661 57.184 1.00 86.06 803 LYS A C 1
ATOM 6441 O O . LYS A 1 803 ? -52.712 -15.989 58.180 1.00 86.06 803 LYS A O 1
ATOM 6446 N N . GLY A 1 804 ? -52.801 -17.986 57.164 1.00 81.31 804 GLY A N 1
ATOM 6447 C CA . GLY A 1 804 ? -52.404 -18.789 58.330 1.00 81.31 804 GLY A CA 1
ATOM 6448 C C . GLY A 1 804 ? -50.897 -18.977 58.522 1.00 81.31 804 GLY A C 1
ATOM 6449 O O . GLY A 1 804 ? -50.500 -19.621 59.488 1.00 81.31 804 GLY A O 1
ATOM 6450 N N . MET A 1 805 ? -50.065 -18.458 57.616 1.00 89.88 805 MET A N 1
ATOM 6451 C CA . MET A 1 805 ? -48.612 -18.650 57.660 1.00 89.88 805 MET A CA 1
ATOM 6452 C C . MET A 1 805 ? -47.948 -17.845 58.782 1.00 89.88 805 MET A C 1
ATOM 6454 O O . MET A 1 805 ? -48.471 -16.817 59.229 1.00 89.88 805 MET A O 1
ATOM 6458 N N . LEU A 1 806 ? -46.774 -18.298 59.228 1.00 91.75 806 LEU A N 1
ATOM 6459 C CA . LEU A 1 806 ? -45.904 -17.507 60.104 1.00 91.75 806 LEU A CA 1
ATOM 6460 C C . LEU A 1 806 ? -45.369 -16.277 59.351 1.00 91.75 806 LEU A C 1
ATOM 6462 O O . LEU A 1 806 ? -45.310 -16.273 58.120 1.00 91.75 806 LEU A O 1
ATOM 6466 N N . LEU A 1 807 ? -44.930 -15.233 60.067 1.00 93.19 807 LEU A N 1
ATOM 6467 C CA . LEU A 1 807 ? -44.413 -14.005 59.434 1.00 93.19 807 LEU A CA 1
ATOM 6468 C C . LEU A 1 807 ? -43.273 -14.298 58.449 1.00 93.19 807 LEU A C 1
ATOM 6470 O O . LEU A 1 807 ? -43.285 -13.823 57.317 1.00 93.19 807 LEU A O 1
ATOM 6474 N N . LYS A 1 808 ? -42.332 -15.159 58.851 1.00 94.44 808 LYS A N 1
ATOM 6475 C CA . LYS A 1 808 ? -41.223 -15.597 57.998 1.00 94.44 808 LYS A CA 1
ATOM 6476 C C . LYS A 1 808 ? -41.690 -16.294 56.723 1.00 94.44 808 LYS A C 1
ATOM 6478 O O . LYS A 1 808 ? -41.206 -15.984 55.641 1.00 94.44 808 LYS A O 1
ATOM 6483 N N . GLU A 1 809 ? -42.625 -17.226 56.850 1.00 94.81 809 GLU A N 1
ATOM 6484 C CA . GLU A 1 809 ? -43.183 -17.966 55.714 1.00 94.81 809 GLU A CA 1
ATOM 6485 C C . GLU A 1 809 ? -43.973 -17.041 54.782 1.00 94.81 809 GLU A C 1
ATOM 6487 O O . GLU A 1 809 ? -43.923 -17.204 53.568 1.00 94.81 809 GLU A O 1
ATOM 6492 N N . THR A 1 810 ? -44.636 -16.027 55.345 1.00 94.44 810 THR A N 1
ATOM 6493 C CA . THR A 1 810 ? -45.380 -15.017 54.587 1.00 94.44 810 THR A CA 1
ATOM 6494 C C . THR A 1 810 ? -44.443 -14.207 53.690 1.00 94.44 810 THR A C 1
ATOM 6496 O O . THR A 1 810 ? -44.675 -14.143 52.487 1.00 94.44 810 THR A O 1
ATOM 6499 N N . LEU A 1 811 ? -43.363 -13.638 54.244 1.00 96.06 811 LEU A N 1
ATOM 6500 C CA . LEU A 1 811 ? -42.412 -12.813 53.482 1.00 96.06 811 LEU A CA 1
ATOM 6501 C C . LEU A 1 811 ? -41.664 -13.634 52.422 1.00 96.06 811 LEU A C 1
ATOM 6503 O O . LEU A 1 811 ? -41.586 -13.224 51.265 1.00 96.06 811 LEU A O 1
ATOM 6507 N N . LEU A 1 812 ? -41.175 -14.825 52.786 1.00 95.19 812 LEU A N 1
ATOM 6508 C CA . LEU A 1 812 ? -40.513 -15.725 51.832 1.00 95.19 812 LEU A CA 1
ATOM 6509 C C . LEU A 1 812 ? -41.471 -16.196 50.730 1.00 95.19 812 LEU A C 1
ATOM 6511 O O . LEU A 1 812 ? -41.074 -16.323 49.573 1.00 95.19 812 LEU A O 1
ATOM 6515 N N . GLY A 1 813 ? -42.737 -16.429 51.077 1.00 95.69 813 GLY A N 1
ATOM 6516 C CA . GLY A 1 813 ? -43.778 -16.782 50.123 1.00 95.69 813 GLY A CA 1
ATOM 6517 C C . GLY A 1 813 ? -44.062 -15.660 49.123 1.00 95.69 813 GLY A C 1
ATOM 6518 O O . GLY A 1 813 ? -44.100 -15.923 47.923 1.00 95.69 813 GLY A O 1
ATOM 6519 N N . VAL A 1 814 ? -44.194 -14.412 49.592 1.00 96.38 814 VAL A N 1
ATOM 6520 C CA . VAL A 1 814 ? -44.369 -13.247 48.706 1.00 96.38 814 VAL A CA 1
ATOM 6521 C C . VAL A 1 814 ? -43.178 -13.113 47.756 1.00 96.38 814 VAL A C 1
ATOM 6523 O O . VAL A 1 814 ? -43.386 -12.983 46.552 1.00 96.38 814 VAL A O 1
ATOM 6526 N N . LYS A 1 815 ? -41.939 -13.233 48.256 1.00 95.62 815 LYS A N 1
ATOM 6527 C CA . LYS A 1 815 ? -40.743 -13.204 47.398 1.00 95.62 815 LYS A CA 1
ATOM 6528 C C . LYS A 1 815 ? -40.783 -14.289 46.321 1.00 95.62 815 LYS A C 1
ATOM 6530 O O . LYS A 1 815 ? -40.513 -14.011 45.157 1.00 95.62 815 LYS A O 1
ATOM 6535 N N . SER A 1 816 ? -41.180 -15.506 46.689 1.00 94.81 816 SER A N 1
ATOM 6536 C CA . SER A 1 816 ? -41.310 -16.613 45.740 1.00 94.81 816 SER A CA 1
ATOM 6537 C C . SER A 1 816 ? -42.402 -16.378 44.685 1.00 94.81 816 SER A C 1
ATOM 6539 O O . SER A 1 816 ? -42.228 -16.824 43.546 1.00 94.81 816 SER A O 1
ATOM 6541 N N . ASP A 1 817 ? -43.518 -15.714 45.018 1.00 96.00 817 ASP A N 1
ATOM 6542 C CA . ASP A 1 817 ? -44.544 -15.358 44.020 1.00 96.00 817 ASP A CA 1
ATOM 6543 C C . ASP A 1 817 ? -44.038 -14.276 43.060 1.00 96.00 817 ASP A C 1
ATOM 6545 O O . ASP A 1 817 ? -44.262 -14.382 41.852 1.00 96.00 817 ASP A O 1
ATOM 6549 N N . ILE A 1 818 ? -43.286 -13.291 43.566 1.00 95.38 818 ILE A N 1
ATOM 6550 C CA . ILE A 1 818 ? -42.613 -12.281 42.736 1.00 95.38 818 ILE A CA 1
ATOM 6551 C C . ILE A 1 818 ? -41.632 -12.954 41.768 1.00 95.38 818 ILE A C 1
ATOM 6553 O O . ILE A 1 818 ? -41.714 -12.728 40.561 1.00 95.38 818 ILE A O 1
ATOM 6557 N N . ASP A 1 819 ? -40.763 -13.841 42.262 1.00 93.12 819 ASP A N 1
ATOM 6558 C CA . ASP A 1 819 ? -39.772 -14.548 41.435 1.00 93.12 819 ASP A CA 1
ATOM 6559 C C . ASP A 1 819 ? -40.438 -15.401 40.344 1.00 93.12 819 ASP A C 1
ATOM 6561 O O . ASP A 1 819 ? -39.982 -15.455 39.195 1.00 93.12 819 ASP A O 1
ATOM 6565 N N . THR A 1 820 ? -41.573 -16.018 40.680 1.00 93.62 820 THR A N 1
ATOM 6566 C CA . THR A 1 820 ? -42.391 -16.778 39.725 1.00 93.62 820 THR A CA 1
ATOM 6567 C C . THR A 1 820 ? -43.047 -15.863 38.687 1.00 93.62 820 THR A C 1
ATOM 6569 O O . THR A 1 820 ? -43.152 -16.232 37.513 1.00 93.62 820 THR A O 1
ATOM 6572 N N . PHE A 1 821 ? -43.481 -14.666 39.090 1.00 93.06 821 PHE A N 1
ATOM 6573 C CA . PHE A 1 821 ? -44.102 -13.682 38.208 1.00 93.06 821 PHE A CA 1
ATOM 6574 C C . PHE A 1 821 ? -43.120 -13.100 37.185 1.00 93.06 821 PHE A C 1
ATOM 6576 O O . PHE A 1 821 ? -43.437 -13.079 35.994 1.00 93.06 821 PHE A O 1
ATOM 6583 N N . VAL A 1 822 ? -41.922 -12.690 37.617 1.00 93.00 822 VAL A N 1
ATOM 6584 C CA . VAL A 1 822 ? -40.939 -12.011 36.747 1.00 93.00 822 VAL A CA 1
ATOM 6585 C C . VAL A 1 822 ? -40.246 -12.947 35.748 1.00 93.00 822 VAL A C 1
ATOM 6587 O O . VAL A 1 822 ? -39.674 -12.478 34.764 1.00 93.00 822 VAL A O 1
ATOM 6590 N N . LYS A 1 823 ? -40.319 -14.276 35.945 1.00 89.06 823 LYS A N 1
ATOM 6591 C CA . LYS A 1 823 ? -39.811 -15.317 35.018 1.00 89.06 823 LYS A CA 1
ATOM 6592 C C . LYS A 1 823 ? -38.346 -15.113 34.595 1.00 89.06 823 LYS A C 1
ATOM 6594 O O . LYS A 1 823 ? -37.986 -15.314 33.431 1.00 89.06 823 LYS A O 1
ATOM 6599 N N . GLY A 1 824 ? -37.499 -14.709 35.540 1.00 83.12 824 GLY A N 1
ATOM 6600 C CA . GLY A 1 824 ? -36.075 -14.461 35.297 1.00 83.12 824 GLY A CA 1
ATOM 6601 C C . GLY A 1 824 ? -35.782 -13.185 34.502 1.00 83.12 824 GLY A C 1
ATOM 6602 O O . GLY A 1 824 ? -34.773 -13.134 33.800 1.00 83.12 824 GLY A O 1
ATOM 6603 N N . ALA A 1 825 ? -36.675 -12.191 34.534 1.00 87.00 825 ALA A N 1
ATOM 6604 C CA . ALA A 1 825 ? -36.286 -10.806 34.278 1.00 87.00 825 ALA A CA 1
ATOM 6605 C C . ALA A 1 825 ? -35.384 -10.302 35.417 1.00 87.00 825 ALA A C 1
ATOM 6607 O O . ALA A 1 825 ? -35.534 -10.745 36.557 1.00 87.00 825 ALA A O 1
ATOM 6608 N N . ASP A 1 826 ? -34.458 -9.395 35.102 1.00 85.19 826 ASP A N 1
ATOM 6609 C CA . ASP A 1 826 ? -33.604 -8.775 36.114 1.00 85.19 826 ASP A CA 1
ATOM 6610 C C . ASP A 1 826 ? -34.458 -7.956 37.088 1.00 85.19 826 ASP A C 1
ATOM 6612 O O . ASP A 1 826 ? -35.432 -7.308 36.693 1.00 85.19 826 ASP A O 1
ATOM 6616 N N . GLN A 1 827 ? -34.095 -7.994 38.369 1.00 87.50 827 GLN A N 1
ATOM 6617 C CA . GLN A 1 827 ? -34.798 -7.247 39.401 1.00 87.50 827 GLN A CA 1
ATOM 6618 C C . GLN A 1 827 ? -34.684 -5.744 39.114 1.00 87.50 827 GLN A C 1
ATOM 6620 O O . GLN A 1 827 ? -33.584 -5.206 38.989 1.00 87.50 827 GLN A O 1
ATOM 6625 N N . PHE A 1 828 ? -35.831 -5.076 38.971 1.00 84.06 828 PHE A N 1
ATOM 6626 C CA . PHE A 1 828 ? -35.865 -3.668 38.589 1.00 84.06 828 PHE A CA 1
ATOM 6627 C C . PHE A 1 828 ? -35.460 -2.756 39.747 1.00 84.06 828 PHE A C 1
ATOM 6629 O O . PHE A 1 828 ? -34.646 -1.858 39.535 1.00 84.06 828 PHE A O 1
ATOM 6636 N N . ASP A 1 829 ? -35.982 -3.003 40.951 1.00 91.31 829 ASP A N 1
ATOM 6637 C CA . ASP A 1 829 ? -35.701 -2.232 42.167 1.00 91.31 829 ASP A CA 1
ATOM 6638 C C . ASP A 1 829 ? -35.484 -3.106 43.400 1.00 91.31 829 ASP A C 1
ATOM 6640 O O . ASP A 1 829 ? -35.777 -4.301 43.360 1.00 91.31 829 ASP A O 1
ATOM 6644 N N . ASP A 1 830 ? -34.947 -2.530 44.472 1.00 93.06 830 ASP A N 1
ATOM 6645 C CA . ASP A 1 830 ? -34.747 -3.232 45.740 1.00 93.06 830 ASP A CA 1
ATOM 6646 C C . ASP A 1 830 ? -36.090 -3.728 46.313 1.00 93.06 830 ASP A C 1
ATOM 6648 O O . ASP A 1 830 ? -37.113 -3.056 46.237 1.00 93.06 830 ASP A O 1
ATOM 6652 N N . ILE A 1 831 ? -36.114 -4.955 46.840 1.00 95.00 831 ILE A N 1
ATOM 6653 C CA . ILE A 1 831 ? -37.324 -5.570 47.400 1.00 95.00 831 ILE A CA 1
ATOM 6654 C C . ILE A 1 831 ? -37.152 -5.693 48.904 1.00 95.00 831 ILE A C 1
ATOM 6656 O O . ILE A 1 831 ? -36.427 -6.570 49.383 1.00 95.00 831 ILE A O 1
ATOM 6660 N N . THR A 1 832 ? -37.875 -4.868 49.655 1.00 96.50 832 THR A N 1
ATOM 6661 C CA . THR A 1 832 ? -37.821 -4.872 51.118 1.00 96.50 832 THR A CA 1
ATOM 6662 C C . THR A 1 832 ? -39.193 -5.077 51.714 1.00 96.50 832 THR A C 1
ATOM 6664 O O . THR A 1 832 ? -40.190 -4.507 51.275 1.00 96.50 832 THR A O 1
ATOM 6667 N N . MET A 1 833 ? -39.255 -5.940 52.724 1.00 97.69 833 MET A N 1
ATOM 6668 C CA . MET A 1 833 ? -40.496 -6.344 53.370 1.00 97.69 833 MET A CA 1
ATOM 6669 C C . MET A 1 833 ? -40.277 -6.456 54.874 1.00 97.69 833 MET A C 1
ATOM 6671 O O . MET A 1 833 ? -39.258 -6.975 55.332 1.00 97.69 833 MET A O 1
ATOM 6675 N N . LEU A 1 834 ? -41.256 -6.003 55.650 1.00 97.69 834 LEU A N 1
ATOM 6676 C CA . LEU A 1 834 ? -41.257 -6.051 57.108 1.00 97.69 834 LEU A CA 1
ATOM 6677 C C . LEU A 1 834 ? -42.665 -6.404 57.585 1.00 97.69 834 LEU A C 1
ATOM 6679 O O . LEU A 1 834 ? -43.634 -5.759 57.195 1.00 97.69 834 LEU A O 1
ATOM 6683 N N . ALA A 1 835 ? -42.793 -7.396 58.462 1.00 96.81 835 ALA A N 1
ATOM 6684 C CA . ALA A 1 835 ? -44.067 -7.721 59.085 1.00 96.81 835 ALA A CA 1
ATOM 6685 C C . ALA A 1 835 ? -43.968 -7.836 60.600 1.00 96.81 835 ALA A C 1
ATOM 6687 O O . ALA A 1 835 ? -42.954 -8.280 61.142 1.00 96.81 835 ALA A O 1
ATOM 6688 N N . ILE A 1 836 ? -45.054 -7.448 61.264 1.00 96.19 836 ILE A N 1
ATOM 6689 C CA . ILE A 1 836 ? -45.206 -7.459 62.719 1.00 96.19 836 ILE A CA 1
ATOM 6690 C C . ILE A 1 836 ? -46.523 -8.141 63.066 1.00 96.19 836 ILE A C 1
ATOM 6692 O O . ILE A 1 836 ? -47.541 -7.871 62.439 1.00 96.19 836 ILE A O 1
ATOM 6696 N N . GLU A 1 837 ? -46.519 -9.000 64.078 1.00 95.25 837 GLU A N 1
ATOM 6697 C CA . GLU A 1 837 ? -47.723 -9.583 64.676 1.00 95.25 837 GLU A CA 1
ATOM 6698 C C . GLU A 1 837 ? -47.815 -9.132 66.127 1.00 95.25 837 GLU A C 1
ATOM 6700 O O . GLU A 1 837 ? -46.885 -9.349 66.905 1.00 95.25 837 GLU A O 1
ATOM 6705 N N . PHE A 1 838 ? -48.936 -8.528 66.514 1.00 95.31 838 PHE A N 1
ATOM 6706 C CA . PHE A 1 838 ? -49.189 -8.207 67.912 1.00 95.31 838 PHE A CA 1
ATOM 6707 C C . PHE A 1 838 ? -49.847 -9.407 68.598 1.00 95.31 838 PHE A C 1
ATOM 6709 O O . PHE A 1 838 ? -50.900 -9.865 68.174 1.00 95.31 838 PHE A O 1
ATOM 6716 N N . LYS A 1 839 ? -49.239 -9.943 69.660 1.00 91.69 839 LYS A N 1
ATOM 6717 C CA . LYS A 1 839 ? -49.722 -11.139 70.384 1.00 91.69 839 LYS A CA 1
ATOM 6718 C C . LYS A 1 839 ? -50.396 -10.802 71.722 1.00 91.69 839 LYS A C 1
ATOM 6720 O O . LYS A 1 839 ? -51.085 -11.656 72.276 1.00 91.69 839 LYS A O 1
ATOM 6725 N N . GLY A 1 840 ? -50.236 -9.571 72.218 1.00 84.06 840 GLY A N 1
ATOM 6726 C CA . GLY A 1 840 ? -50.760 -9.127 73.516 1.00 84.06 840 GLY A CA 1
ATOM 6727 C C . GLY A 1 840 ? -50.033 -9.744 74.721 1.00 84.06 840 GLY A C 1
ATOM 6728 O O . GLY A 1 840 ? -49.106 -10.542 74.574 1.00 84.06 840 GLY A O 1
ATOM 6729 N N . GLU A 1 841 ? -50.427 -9.372 75.943 1.00 76.25 841 GLU A N 1
ATOM 6730 C CA . GLU A 1 841 ? -49.914 -10.027 77.154 1.00 76.25 841 GLU A CA 1
ATOM 6731 C C . GLU A 1 841 ? -50.435 -11.473 77.232 1.00 76.25 841 GLU A C 1
ATOM 6733 O O . GLU A 1 841 ? -51.634 -11.714 77.376 1.00 76.25 841 GLU A O 1
ATOM 6738 N N . GLN A 1 842 ? -49.527 -12.451 77.146 1.00 58.22 842 GLN A N 1
ATOM 6739 C CA . GLN A 1 842 ? -49.851 -13.844 77.449 1.00 58.22 842 GLN A CA 1
ATOM 6740 C C . GLN A 1 842 ? -50.089 -13.966 78.961 1.00 58.22 842 GLN A C 1
ATOM 6742 O O . GLN A 1 842 ? -49.183 -13.677 79.742 1.00 58.22 842 GLN A O 1
ATOM 6747 N N . LYS A 1 843 ? -51.310 -14.347 79.355 1.00 42.44 843 LYS A N 1
ATOM 6748 C CA . LYS A 1 843 ? -51.650 -14.686 80.744 1.00 42.44 843 LYS A CA 1
ATOM 6749 C C . LYS A 1 843 ? -50.873 -15.892 81.252 1.00 42.44 843 LYS A C 1
ATOM 6751 O O . LYS A 1 843 ? -50.691 -16.843 80.458 1.00 42.44 843 LYS A O 1
#

Secondary structure (DSSP, 8-state):
----HHHHHHHHHHHHHHHHHHHHHHHHHHHHSGGGGS-HHHHHHHHHHHHHHHHHHHHHTSEE-SS-EE--TTHHHHHIIIII-HHHHHHHHHHHHHHHHHGGGT-TT-SSHHHHHHHHHHHHHHHHHHHHHTSTTSPPPHHHHHHHHHHHHHHHHHHHHHTTTT-HHHHHHHHHHHHHHHHHHHHHHHHHHHHHHHHHHHHHHHHHHTT-----HHHHHHHHHHHHHHHHHHHHHHHHHHHHHHHHHHHHHHHHHHHHHHHHHHHHHHHHHHHHHHHHHHHHHHHHSPPPTT-HHHHHHHHHHHHHSTT-S---SEEEEEEE-TTS-EEEEE----TT---S---SSTTSS-SHHHHHHHHHHHGGGS-SPPEEPPPEE-TT-SSS--EEEEEEEEEETTEEEEEEEEHHHHHHHHHHHHTTTTTT--BTTTBEEEEEETTSBEEEESS-GGGTTSB--HHHHT--TTS-TT--EEEEETTEEEEEEEEEETTEEEEEEEEHHHHHHHHHHHHHHHHHHHHHHHHHHHHHHHHHHIIIIIHHHHHHHHHHHHHHTT-TT-----TTSHHHHHHHHHHHHHHHHHHHHHHHHHHHHHHHHHHHHHHHHHHS---SSS-TT--SEEEEEEEE-SSSS-S-EEEEEEEETTEEEEEEEEESS-SHHHHHHHHHHHHHHHHHHTTT--HHHHHHHHHHHHHTT-TT---EEEEEEEEETTTTEEEEEEEBPPPPEEEETTEEEE------PPBTSSTTPPPPPEEEEPPTT-EEEEE-HHHHS-B-TT--B-HHHHHHHHHHHSTTS-HHHHHHHHHHHHHHHHTTPPP-S-EEEEEEEE-----

Solvent-accessible surface area (backbone atoms only — not comparable to full-atom values): 44854 Å² total; per-residue (Å²): 133,88,72,56,74,68,54,53,43,54,48,42,51,58,52,28,48,52,55,28,51,53,52,52,52,51,58,54,43,60,77,75,46,75,63,70,78,50,57,71,70,59,50,32,51,53,51,5,52,55,28,13,52,47,12,46,49,25,49,72,68,26,49,72,56,99,38,33,69,44,46,56,29,44,50,24,9,26,51,32,4,44,73,77,32,33,69,10,0,34,46,6,5,48,48,26,18,52,53,45,54,57,42,56,82,78,50,77,79,49,60,36,47,69,23,49,23,51,36,18,40,44,26,0,49,50,18,23,50,43,21,58,72,74,42,70,72,42,79,68,54,59,71,53,42,45,53,54,43,52,54,51,52,42,51,33,54,50,34,24,42,65,77,26,67,91,47,53,66,64,34,50,53,41,43,71,72,33,49,67,53,38,50,54,28,38,37,51,33,51,32,55,45,39,44,51,51,49,54,59,47,46,61,61,43,53,71,57,43,82,76,63,89,76,86,59,68,68,58,56,54,51,52,53,53,51,53,54,50,52,51,53,50,55,52,51,51,53,50,49,50,52,52,34,50,53,50,29,53,51,53,48,52,50,51,43,51,52,55,49,48,61,50,35,51,50,56,52,44,52,52,44,65,61,48,50,62,55,51,50,52,54,49,51,56,40,71,75,61,67,85,65,95,91,47,60,40,66,47,24,36,50,52,38,48,68,40,52,38,101,90,48,90,48,85,68,63,36,31,32,42,33,32,50,47,100,84,71,48,55,35,52,28,54,36,66,80,60,82,95,73,86,86,66,77,45,65,85,68,56,86,81,42,91,32,48,65,30,54,54,52,52,48,56,62,70,50,72,83,60,78,81,55,78,45,72,53,74,56,39,56,42,54,83,55,90,85,72,85,56,39,40,35,44,37,33,30,54,77,54,102,45,34,34,44,34,38,29,31,43,46,88,67,48,49,65,56,43,46,67,61,44,41,57,63,28,62,84,52,74,46,81,91,80,27,36,44,39,34,20,42,83,89,24,36,25,59,18,44,43,72,52,72,87,47,50,74,36,72,63,59,68,82,69,46,67,65,58,95,85,65,67,76,74,53,80,47,75,51,71,56,97,89,38,62,23,37,34,30,45,47,77,42,72,67,31,41,39,37,38,36,37,42,45,67,67,52,40,44,64,25,52,55,51,45,55,52,48,51,45,52,48,54,53,51,50,52,51,50,50,52,52,51,49,51,48,46,42,66,75,44,50,56,50,54,51,49,47,52,55,42,50,50,42,36,74,75,63,44,71,84,67,67,48,84,49,84,80,47,71,68,44,32,50,52,21,50,55,52,42,51,52,49,54,51,49,52,50,52,51,54,54,48,52,52,50,51,52,54,52,41,54,50,50,27,52,53,55,58,69,74,35,84,78,67,76,70,71,52,83,90,48,74,28,46,49,63,41,70,52,75,48,52,49,50,70,34,32,14,55,51,57,50,71,49,74,74,52,102,48,33,38,37,39,39,43,34,41,25,56,67,66,34,68,69,14,33,51,52,32,54,50,52,53,50,44,45,54,58,44,43,70,71,72,51,54,50,23,58,31,52,24,53,36,19,42,60,48,34,76,73,42,88,82,74,46,35,33,26,28,36,38,36,37,34,31,49,76,77,30,40,30,43,26,27,34,24,50,40,70,74,36,33,34,35,52,98,92,40,55,45,73,57,92,73,76,69,47,70,41,33,33,71,53,76,81,53,79,53,66,71,44,75,54,75,45,55,69,73,22,30,43,40,41,54,41,63,27,58,35,56,34,35,27,86,86,71,48,58,51,33,65,68,49,51,46,52,51,51,54,73,52,71,86,55,53,63,61,56,46,55,54,46,53,52,52,52,50,54,63,64,24,69,82,41,75,60,76,45,37,33,37,41,40,34,39,36,36,51,32,80,81,129

Sequence (843 aa):
MIYSKQMIYLYLCLTALIPIAVTIGYYFSKEKTIFNLVPKFWQQIIIGIGFGLVTIACTELGQKTNSAIASISDVAPLLSGIIFGGPSGIIAGCIGALERGLTCFWYQGQVDIWASVISLLFSGVFAALIRKYLFENKYPSWGFAIAITVVLEVLHFVLIFLFNLSNPNIAMESIRAICLPVFLASVFAVLVPVILINILNKRKFNDEIRKNTKTRMSTQVQIWLLSSIAFCYAISTLIVYGVQTNSAYKNADTTFKLTINDVSDDVNDASKNYLSPILEDVIERYNQDPYQEGKVVEYAQKLHNLMTGPDNLYTLASVDLISLNEYGNFICSSDIVWGEKCGYKYDFYMTQFPGQSYDLHQKMLEYSSVPYQPFIQAFGKRSDDTRGDYYLKYAAQRINDSQYIAISIDADVFYPFVESQIADITSFRHVNNTGHIIIMEHTGRVVSNNSDPRFIGRELEPEIKNLSDESKQFVRQTGNVYQEYAFYMYHFAETYKIVVVLPYEEVMNARDSSFILNTFMEILIFAILYTIIYFLLKRKVVNKIERINSSLGKIIDGDLYIKVDVNSSYEFASLSSDINYTVDTLKKYITEAEKRIDDELAFAKTIQASSLPSTFPAFPDKKQFDIYATMDTAKEVGGDFYDFYVIDKYKLAFLIADVSGKGIPAAMFMMEAKAAIKNLTKGLLKPDEVMTKTNEFLAQHNDANMFVTCWFGILDFKTGHVEFVNAGHNSPLVYRDGKWSYIKQKRDVVLAAVDGYKYTLQEFDLAPGDRLYLYTDGVTEATTKDSELYGEIRLEVYLNTHKGMLLKETLLGVKSDIDTFVKGADQFDDITMLAIEFKGEQK

Organism: NCBI:txid1478072

Nearest PDB structures (foldseek):
  3f79-assembly2_C  TM=8.546E-01  e=4.378E-11  Pseudomonas aeruginosa
  5ucg-assembly1_B  TM=8.555E-01  e=1.685E-09  Bacillus subtilis subsp. subtilis str. 168
  3pu9-assembly1_B  TM=8.648E-01  e=7.194E-09  Sphaerobacter thermophilus DSM 20745
  5ucg-assembly3_D  TM=8.221E-01  e=2.857E-09  Bacillus subtilis subsp. subtilis str. 168
  5ucg-assembly1_A  TM=8.076E-01  e=2.734E-09  Bacillus subtilis subsp. subtilis str. 168